Protein 5KD6 (pdb70)

Foldseek 3Di:
DPQLLVVCCVVPPAPDVQLVVCSQLFVQLLLLVCVVQVPDSVLSNVVSVCCSPQPSQQFPGDDDPPDDDLAFAPPFDRRTFWWKKWKDALVTIWIKIKGGRADPCENHLVHNLRLPRVVVSLVVVCVVAPFFACVVVVLVCVLQPDDSVLLVVLPVVDDRNRSHFKIKMWICPDSDTWIKMKGFNLSSLVSVQAASLVSVVVSVCPDPLVVVFPLQVQAVVLVCVLCVVAADPGSDPAPQGFTIWMWIRGDLQFIKIKTKTWHADDDLVVLCCQQCSNVVRDDPQSVVLSVLVNLLVVLHCGTKMWMWIDHGPHNHTHGTKIKDFQAPPQQVSVLVSVLVSCVVVVVNVCSVCSPVSVCSSQVQDDSRPDRGFFGMKIWDQDPPRGIMIMTMTPSSSSGD/DDQLLVVCCVVPPAPDDQLVVCSLQFLQLVLLVCVVQPPDSVLSNVVSVVCSPQPSQQFPGDDDVPDDDLAFALQFDRRGFKWWKWKDDLPGIWIKIKGGRADPQENHLVHNQRLPRVVVSLVVVVVVPVFFACPVVVLVCVLQPDDSVLLVVLPVVDPRNPSHAKIKMWICPPSDTWIKMKGFQLSSLVSVFAASLVSVVVSVCPDPLVVVFPLQVLQVVLVCVLCVVQADPGSDPAPQGFTIWMWIRGDQQFIKIKTKTWAADDDLVVLVCQQCSNVVNDDPQSVVLSVLVVLLVVLANTKMWMWIHHGPHNHTHGTKIKDFQAPPQQVSVLQSVLVSCVVVVSPVCSVCRPVSVCSSQVVDDSRPDRGQFTMKIWDADPPPGIIMMTMGNSSSSRD

InterPro domains:
  IPR012148 Aromatic prenyltransferase DMATS-type, fungi [PIRSF000509] (11-415)
  IPR017795 Aromatic prenyltransferase, NscD-like [PF11991] (26-377)
  IPR017795 Aromatic prenyltransferase, NscD-like [PTHR40627] (5-415)
  IPR017795 Aromatic prenyltransferase, NscD-like [TIGR03429] (13-414)
  IPR017795 Aromatic prenyltransferase, NscD-like [cd13929] (29-414)
  IPR033964 Aromatic prenyltransferase [SFLDS00036] (5-420)

Organism: Aspergillus terreus (NCBI:txid33178)

Sequence (799 aa):
GSRPWQILSQALGFPNYDQELWWQNTAETLNRVLEQCDYSVHLQYKYLAFYHKYILPSLGPFRRPGVEPEYISGLSHGGHPLEISVKIDKSKTICRLGLQAIGPLAGTARDPLNSFGDRELLKNLATLLPHVDLRLFDHFNAQVGLDRAQCAVATTKLIKESHNIVCTSLDLKDGEVIPKVYYFSTIPKGLVTETPLFDLTFAAIEQMEVYHKDAPLRTALSSLKDFLRPRVPTDASITPPLTGLIGVDCIDPMLSRLKVYYLATFRMDLSLIRDYWTLGGLLTDAGTMKGLEMVETLAKTLRLPFGINYAMKPGTAELAPPQIYFPLLGINDGFIADALVEFFQYMGWEDQANRYKDELKAKFPNVDISQTKNVHRWLGVAYSETKGPSMNIYYDVVAGNVGSRPWQILSQALGFPNYDQELWWQNTAETLNRVLEQCDYSVHLQYKYLAFYHKYILPSLGPFRRPGVEPEYISGLSHGGHPLEISVKIDKSKTICRLGLQAIGPLAGTARDPLNSFGDRELLKNLATLLPHVDLRLFDHFNAQVGLDRAQCAVATTKLIKESHNIVCTSLDLKDGEVIPKVYYFSTIPKGLVTETPLFDLTFAAIEQMEVYHKDAPLRTALSSLKDFLRPRVPTDASITPPLTGLIGVDCIDPMLSRLKVYYLATFRMDLSLIRDYWTLGGLLTDAGTMKGLEMVETLAKTLLPFGINYAMKPGTAELAPPQIYFPLLGINDGFIADALVEFFQYMGWEDQANRYKDELKAKFPNVDISQTKNVHRWLGVAYSETKGPSMNIYYDVVAGNV

Radius of gyration: 29.19 Å; Cα contacts (8 Å, |Δi|>4): 1645; chains: 2; bounding box: 70×67×83 Å

B-factor: mean 26.57, std 10.72, range [9.96, 83.24]

Nearest PDB structures (foldseek):
  5kd6-assembly1_B  TM=1.003E+00  e=2.527E-78  Aspergillus terreus
  5kd6-assembly1_A  TM=9.996E-01  e=1.171E-73  Aspergillus terreus
  5kd0-assembly1_B-2  TM=1.001E+00  e=5.105E-73  Aspergillus terreus
  5kd0-assembly1_A-2  TM=1.000E+00  e=1.501E-71  Aspergillus terreus
  5kcy-assembly1_B-2  TM=9.880E-01  e=5.729E-69  Aspergillus terreus

Structure (mmCIF, N/CA/C/O backbone):
data_5KD6
#
_entry.id   5KD6
#
_cell.length_a   96.060
_cell.length_b   134.140
_cell.length_c   68.620
_cell.angle_alpha   90.00
_cell.angle_beta   90.00
_cell.angle_gamma   90.00
#
_symmetry.space_group_name_H-M   'P 21 21 2'
#
loop_
_entity.id
_entity.type
_entity.pdbx_description
1 polymer 'aromatic prenyltransferase'
2 non-polymer 'DIMETHYLALLYL S-THIOLODIPHOSPHATE'
3 non-polymer 'methyl (2S)-4-hydroxy-3-(4-hydroxyphenyl)-2-[(4-hydroxyphenyl)methyl]-5-oxo-2,5-dihydrofuran-2-carboxylate'
4 water water
#
loop_
_atom_site.group_PDB
_atom_site.id
_atom_site.type_symbol
_atom_site.label_atom_id
_atom_site.label_alt_id
_atom_site.label_comp_id
_atom_site.label_asym_id
_atom_site.label_entity_id
_atom_site.label_seq_id
_atom_site.pdbx_PDB_ins_code
_atom_site.Cartn_x
_atom_site.Cartn_y
_atom_site.Cartn_z
_atom_site.occupancy
_atom_site.B_iso_or_equiv
_atom_site.auth_seq_id
_atom_site.auth_comp_id
_atom_site.auth_asym_id
_atom_site.auth_atom_id
_atom_site.pdbx_PDB_model_num
ATOM 1 N N . GLY A 1 4 ? 109.948 -1.680 72.817 1.00 30.00 9 GLY A N 1
ATOM 2 C CA . GLY A 1 4 ? 109.226 -0.635 73.511 1.00 30.00 9 GLY A CA 1
ATOM 3 C C . GLY A 1 4 ? 107.784 -1.013 73.587 1.00 30.00 9 GLY A C 1
ATOM 4 O O . GLY A 1 4 ? 107.317 -1.759 72.765 1.00 30.00 9 GLY A O 1
ATOM 5 N N . SER A 1 5 ? 107.089 -0.520 74.596 1.00 30.00 10 SER A N 1
ATOM 6 C CA . SER A 1 5 ? 105.721 -0.887 74.791 1.00 30.00 10 SER A CA 1
ATOM 7 C C . SER A 1 5 ? 104.802 0.289 74.892 1.00 30.00 10 SER A C 1
ATOM 8 O O . SER A 1 5 ? 103.711 0.116 75.312 1.00 30.00 10 SER A O 1
ATOM 11 N N . ARG A 1 6 ? 105.247 1.456 74.506 1.00 21.43 11 ARG A N 1
ATOM 12 C CA . ARG A 1 6 ? 104.345 2.576 74.394 1.00 21.80 11 ARG A CA 1
ATOM 13 C C . ARG A 1 6 ? 103.522 2.486 73.094 1.00 19.79 11 ARG A C 1
ATOM 14 O O . ARG A 1 6 ? 103.923 1.855 72.174 1.00 18.44 11 ARG A O 1
ATOM 22 N N . PRO A 1 7 ? 102.369 3.121 73.068 1.00 18.56 12 PRO A N 1
ATOM 23 C CA . PRO A 1 7 ? 101.478 2.895 71.914 1.00 17.90 12 PRO A CA 1
ATOM 24 C C . PRO A 1 7 ? 102.110 3.208 70.549 1.00 17.03 12 PRO A C 1
ATOM 25 O O . PRO A 1 7 ? 101.913 2.457 69.573 1.00 14.19 12 PRO A O 1
ATOM 29 N N . TRP A 1 8 ? 102.898 4.256 70.455 1.00 16.24 13 TRP A N 1
ATOM 30 C CA . TRP A 1 8 ? 103.524 4.593 69.162 1.00 16.74 13 TRP A CA 1
ATOM 31 C C . TRP A 1 8 ? 104.460 3.471 68.705 1.00 17.18 13 TRP A C 1
ATOM 32 O O . TRP A 1 8 ? 104.624 3.205 67.486 1.00 13.52 13 TRP A O 1
ATOM 43 N N . GLN A 1 9 ? 105.100 2.796 69.670 1.00 14.97 14 GLN A N 1
ATOM 44 C CA . GLN A 1 9 ? 106.068 1.739 69.370 1.00 16.60 14 GLN A CA 1
ATOM 45 C C . GLN A 1 9 ? 105.350 0.458 69.032 1.00 14.62 14 GLN A C 1
ATOM 46 O O . GLN A 1 9 ? 105.694 -0.256 68.062 1.00 14.09 14 GLN A O 1
ATOM 52 N N . ILE A 1 10 ? 104.348 0.148 69.822 1.00 12.63 15 ILE A N 1
ATOM 53 C CA . ILE A 1 10 ? 103.531 -1.010 69.585 1.00 14.31 15 ILE A CA 1
ATOM 54 C C . ILE A 1 10 ? 102.874 -0.973 68.215 1.00 14.67 15 ILE A C 1
ATOM 55 O O . ILE A 1 10 ? 102.898 -1.992 67.500 1.00 15.53 15 ILE A O 1
ATOM 60 N N . LEU A 1 11 ? 102.346 0.181 67.838 1.00 14.61 16 LEU A N 1
ATOM 61 C CA . LEU A 1 11 ? 101.735 0.302 66.514 1.00 14.95 16 LEU A CA 1
ATOM 62 C C . LEU A 1 11 ? 102.743 0.196 65.345 1.00 15.33 16 LEU A C 1
ATOM 63 O O . LEU A 1 11 ? 102.433 -0.433 64.298 1.00 15.48 16 LEU A O 1
ATOM 68 N N . SER A 1 12 ? 103.930 0.775 65.504 1.00 14.27 17 SER A N 1
ATOM 69 C CA . SER A 1 12 ? 105.045 0.481 64.574 1.00 16.91 17 SER A CA 1
ATOM 70 C C . SER A 1 12 ? 105.308 -1.011 64.398 1.00 16.18 17 SER A C 1
ATOM 71 O O . SER A 1 12 ? 105.442 -1.547 63.282 1.00 14.91 17 SER A O 1
ATOM 74 N N . GLN A 1 13 ? 105.379 -1.712 65.503 1.00 14.92 18 GLN A N 1
ATOM 75 C CA . GLN A 1 13 ? 105.636 -3.144 65.475 1.00 15.70 18 GLN A CA 1
ATOM 76 C C . GLN A 1 13 ? 104.496 -3.959 64.867 1.00 14.52 18 GLN A C 1
ATOM 77 O O . GLN A 1 13 ? 104.769 -4.932 64.100 1.00 14.41 18 GLN A O 1
ATOM 83 N N . ALA A 1 14 ? 103.263 -3.508 65.067 1.00 13.90 19 ALA A N 1
ATOM 84 C CA . ALA A 1 14 ? 102.053 -4.219 64.574 1.00 13.74 19 ALA A CA 1
ATOM 85 C C . ALA A 1 14 ? 101.837 -3.985 63.077 1.00 14.05 19 ALA A C 1
ATOM 86 O O . ALA A 1 14 ? 101.306 -4.840 62.386 1.00 14.07 19 ALA A O 1
ATOM 88 N N . LEU A 1 15 ? 102.095 -2.755 62.682 1.00 12.48 20 LEU A N 1
ATOM 89 C CA . LEU A 1 15 ? 101.600 -2.266 61.388 1.00 13.16 20 LEU A CA 1
ATOM 90 C C . LEU A 1 15 ? 102.715 -2.163 60.347 1.00 14.98 20 LEU A C 1
ATOM 91 O O . LEU A 1 15 ? 102.410 -2.272 59.131 1.00 13.46 20 LEU A O 1
ATOM 96 N N . GLY A 1 16 ? 103.947 -1.836 60.796 1.00 13.40 21 GLY A N 1
ATOM 97 C CA . GLY A 1 16 ? 105.030 -1.535 59.857 1.00 13.11 21 GLY A CA 1
ATOM 98 C C . GLY A 1 16 ? 104.556 -0.357 58.994 1.00 12.66 21 GLY A C 1
ATOM 99 O O . GLY A 1 16 ? 103.800 0.544 59.406 1.00 13.15 21 GLY A O 1
ATOM 100 N N . PHE A 1 17 ? 105.124 -0.299 57.803 1.00 12.51 22 PHE A N 1
ATOM 101 C CA . PHE A 1 17 ? 104.945 0.782 56.908 1.00 12.39 22 PHE A CA 1
ATOM 102 C C . PHE A 1 17 ? 104.852 0.350 55.447 1.00 13.34 22 PHE A C 1
ATOM 103 O O . PHE A 1 17 ? 105.657 -0.457 55.014 1.00 13.56 22 PHE A O 1
ATOM 111 N N . PRO A 1 18 ? 103.999 1.005 54.683 1.00 14.92 23 PRO A N 1
ATOM 112 C CA . PRO A 1 18 ? 103.879 0.644 53.247 1.00 14.95 23 PRO A CA 1
ATOM 113 C C . PRO A 1 18 ? 105.095 1.082 52.429 1.00 15.77 23 PRO A C 1
ATOM 114 O O . PRO A 1 18 ? 105.330 0.533 51.359 1.00 15.99 23 PRO A O 1
ATOM 118 N N . ASN A 1 19 ? 105.797 2.122 52.889 1.00 12.93 24 ASN A N 1
ATOM 119 C CA . ASN A 1 19 ? 106.928 2.694 52.156 1.00 13.05 24 ASN A CA 1
ATOM 120 C C . ASN A 1 19 ? 107.789 3.454 53.114 1.00 14.36 24 ASN A C 1
ATOM 121 O O . ASN A 1 19 ? 107.391 3.726 54.264 1.00 13.82 24 ASN A O 1
ATOM 126 N N . TYR A 1 20 ? 108.941 3.858 52.644 1.00 14.31 25 TYR A N 1
ATOM 127 C CA . TYR A 1 20 ? 109.873 4.486 53.520 1.00 14.46 25 TYR A CA 1
ATOM 128 C C . TYR A 1 20 ? 109.459 5.887 53.975 1.00 14.93 25 TYR A C 1
ATOM 129 O O . TYR A 1 20 ? 109.748 6.259 55.097 1.00 14.80 25 TYR A O 1
ATOM 138 N N . ASP A 1 21 ? 108.787 6.661 53.131 1.00 14.19 26 ASP A N 1
ATOM 139 C CA . ASP A 1 21 ? 108.365 7.974 53.531 1.00 14.29 26 ASP A CA 1
ATOM 140 C C . ASP A 1 21 ? 107.431 7.917 54.731 1.00 13.99 26 ASP A C 1
ATOM 141 O O . ASP A 1 21 ? 107.587 8.727 55.660 1.00 12.58 26 ASP A O 1
ATOM 146 N N . GLN A 1 22 ? 106.482 6.989 54.709 1.00 13.32 27 GLN A N 1
ATOM 147 C CA . GLN A 1 22 ? 105.584 6.833 55.842 1.00 13.26 27 GLN A CA 1
ATOM 148 C C . GLN A 1 22 ? 106.372 6.426 57.101 1.00 13.00 27 GLN A C 1
ATOM 149 O O . GLN A 1 22 ? 106.085 6.914 58.213 1.00 13.49 27 GLN A O 1
ATOM 155 N N . GLU A 1 23 ? 107.333 5.544 56.929 1.00 12.68 28 GLU A N 1
ATOM 156 C CA . GLU A 1 23 ? 108.203 5.161 58.054 1.00 13.80 28 GLU A CA 1
ATOM 157 C C . GLU A 1 23 ? 108.922 6.431 58.642 1.00 14.32 28 GLU A C 1
ATOM 158 O O . GLU A 1 23 ? 108.936 6.644 59.887 1.00 15.41 28 GLU A O 1
ATOM 164 N N . LEU A 1 24 ? 109.534 7.249 57.777 1.00 14.99 29 LEU A N 1
ATOM 165 C CA . LEU A 1 24 ? 110.163 8.472 58.216 1.00 14.37 29 LEU A CA 1
ATOM 166 C C . LEU A 1 24 ? 109.160 9.410 58.912 1.00 14.25 29 LEU A C 1
ATOM 167 O O . LEU A 1 24 ? 109.482 10.025 59.972 1.00 14.33 29 LEU A O 1
ATOM 172 N N . TRP A 1 25 ? 107.994 9.570 58.372 1.00 13.82 30 TRP A N 1
ATOM 173 C CA . TRP A 1 25 ? 106.988 10.426 59.031 1.00 13.56 30 TRP A CA 1
ATOM 174 C C . TRP A 1 25 ? 106.723 9.927 60.428 1.00 14.87 30 TRP A C 1
ATOM 175 O O . TRP A 1 25 ? 106.672 10.762 61.402 1.00 15.97 30 TRP A O 1
ATOM 186 N N . TRP A 1 26 ? 106.513 8.619 60.548 1.00 14.04 31 TRP A N 1
ATOM 187 C CA . TRP A 1 26 ? 106.242 8.038 61.885 1.00 14.12 31 TRP A CA 1
ATOM 188 C C . TRP A 1 26 ? 107.417 8.262 62.815 1.00 14.65 31 TRP A C 1
ATOM 189 O O . TRP A 1 26 ? 107.249 8.652 63.963 1.00 13.44 31 TRP A O 1
ATOM 200 N N . GLN A 1 27 ? 108.613 8.052 62.297 1.00 15.62 32 GLN A N 1
ATOM 201 C CA . GLN A 1 27 ? 109.866 8.236 63.104 1.00 17.02 32 GLN A CA 1
ATOM 202 C C . GLN A 1 27 ? 110.152 9.661 63.555 1.00 17.88 32 GLN A C 1
ATOM 203 O O . GLN A 1 27 ? 110.897 9.845 64.522 1.00 18.26 32 GLN A O 1
ATOM 209 N N . ASN A 1 28 ? 109.593 10.684 62.889 1.00 15.94 33 ASN A N 1
ATOM 210 C CA . ASN A 1 28 ? 109.788 12.072 63.245 1.00 17.92 33 ASN A CA 1
ATOM 211 C C . ASN A 1 28 ? 108.535 12.726 63.846 1.00 16.93 33 ASN A C 1
ATOM 212 O O . ASN A 1 28 ? 108.525 13.932 64.027 1.00 17.35 33 ASN A O 1
ATOM 217 N N . THR A 1 29 ? 107.427 11.972 64.036 1.00 14.55 34 THR A N 1
ATOM 218 C CA . THR A 1 29 ? 106.178 12.598 64.562 1.00 14.27 34 THR A CA 1
ATOM 219 C C . THR A 1 29 ? 105.423 11.804 65.620 1.00 14.78 34 THR A C 1
ATOM 220 O O . THR A 1 29 ? 104.713 12.432 66.438 1.00 14.60 34 THR A O 1
ATOM 224 N N . ALA A 1 30 ? 105.515 10.479 65.567 1.00 13.05 35 ALA A N 1
ATOM 225 C CA . ALA A 1 30 ? 104.581 9.613 66.336 1.00 14.67 35 ALA A CA 1
ATOM 226 C C . ALA A 1 30 ? 104.904 9.587 67.817 1.00 14.70 35 ALA A C 1
ATOM 227 O O . ALA A 1 30 ? 103.993 9.656 68.644 1.00 15.35 35 ALA A O 1
ATOM 229 N N . GLU A 1 31 ? 106.182 9.596 68.147 1.00 15.25 36 GLU A N 1
ATOM 230 C CA . GLU A 1 31 ? 106.585 9.692 69.548 1.00 17.46 36 GLU A CA 1
ATOM 231 C C . GLU A 1 31 ? 106.020 10.993 70.174 1.00 17.60 36 GLU A C 1
ATOM 232 O O . GLU A 1 31 ? 105.419 10.983 71.252 1.00 18.37 36 GLU A O 1
ATOM 238 N N . THR A 1 32 ? 106.298 12.136 69.534 1.00 16.46 37 THR A N 1
ATOM 239 C CA . THR A 1 32 ? 105.734 13.453 70.002 1.00 16.75 37 THR A CA 1
ATOM 240 C C . THR A 1 32 ? 104.224 13.403 70.106 1.00 17.27 37 THR A C 1
ATOM 241 O O . THR A 1 32 ? 103.680 13.818 71.084 1.00 15.29 37 THR A O 1
ATOM 245 N N . LEU A 1 33 ? 103.520 12.898 69.079 1.00 13.51 38 LEU A N 1
ATOM 246 C CA . LEU A 1 33 ? 102.105 12.830 69.193 1.00 14.12 38 LEU A CA 1
ATOM 247 C C . LEU A 1 33 ? 101.682 11.951 70.412 1.00 13.99 38 LEU A C 1
ATOM 248 O O . LEU A 1 33 ? 100.731 12.343 71.109 1.00 14.03 38 LEU A O 1
ATOM 253 N N . ASN A 1 34 ? 102.368 10.815 70.620 1.00 13.70 39 ASN A N 1
ATOM 254 C CA . ASN A 1 34 ? 101.958 9.941 71.747 1.00 14.66 39 ASN A CA 1
ATOM 255 C C . ASN A 1 34 ? 102.171 10.762 73.096 1.00 14.70 39 ASN A C 1
ATOM 256 O O . ASN A 1 34 ? 101.313 10.750 73.999 1.00 16.33 39 ASN A O 1
ATOM 261 N N . ARG A 1 35 ? 103.267 11.474 73.147 1.00 16.29 40 ARG A N 1
ATOM 262 C CA . ARG A 1 35 ? 103.592 12.306 74.336 1.00 18.38 40 ARG A CA 1
ATOM 263 C C . ARG A 1 35 ? 102.546 13.408 74.613 1.00 19.08 40 ARG A C 1
ATOM 264 O O . ARG A 1 35 ? 102.051 13.582 75.750 1.00 19.47 40 ARG A O 1
ATOM 272 N N . VAL A 1 36 ? 102.146 14.113 73.567 1.00 18.22 41 VAL A N 1
ATOM 273 C CA . VAL A 1 36 ? 101.120 15.103 73.692 1.00 18.41 41 VAL A CA 1
ATOM 274 C C . VAL A 1 36 ? 99.816 14.446 74.187 1.00 18.55 41 VAL A C 1
ATOM 275 O O . VAL A 1 36 ? 99.120 15.007 75.088 1.00 19.15 41 VAL A O 1
ATOM 279 N N . LEU A 1 37 ? 99.437 13.316 73.591 1.00 17.67 42 LEU A N 1
ATOM 280 C CA . LEU A 1 37 ? 98.252 12.667 74.031 1.00 17.54 42 LEU A CA 1
ATOM 281 C C . LEU A 1 37 ? 98.279 12.272 75.514 1.00 20.29 42 LEU A C 1
ATOM 282 O O . LEU A 1 37 ? 97.299 12.462 76.215 1.00 19.55 42 LEU A O 1
ATOM 287 N N . GLU A 1 38 ? 99.386 11.714 75.939 1.00 19.70 43 GLU A N 1
ATOM 288 C CA . GLU A 1 38 ? 99.598 11.332 77.336 1.00 21.89 43 GLU A CA 1
ATOM 289 C C . GLU A 1 38 ? 99.486 12.585 78.220 1.00 22.31 43 GLU A C 1
ATOM 290 O O . GLU A 1 38 ? 98.811 12.574 79.273 1.00 20.47 43 GLU A O 1
ATOM 296 N N . GLN A 1 39 ? 100.142 13.650 77.803 1.00 22.54 44 GLN A N 1
ATOM 297 C CA . GLN A 1 39 ? 100.173 14.893 78.587 1.00 24.06 44 GLN A CA 1
ATOM 298 C C . GLN A 1 39 ? 98.828 15.567 78.766 1.00 24.87 44 GLN A C 1
ATOM 299 O O . GLN A 1 39 ? 98.576 16.248 79.759 1.00 28.56 44 GLN A O 1
ATOM 305 N N . CYS A 1 40 ? 97.955 15.379 77.804 1.00 23.81 45 CYS A N 1
ATOM 306 C CA . CYS A 1 40 ? 96.629 15.854 77.878 1.00 23.87 45 CYS A CA 1
ATOM 307 C C . CYS A 1 40 ? 95.627 14.892 78.574 1.00 21.00 45 CYS A C 1
ATOM 308 O O . CYS A 1 40 ? 94.455 15.082 78.428 1.00 23.03 45 CYS A O 1
ATOM 311 N N . ASP A 1 41 ? 96.134 13.873 79.245 1.00 21.46 46 ASP A N 1
ATOM 312 C CA . ASP A 1 41 ? 95.368 12.912 80.028 1.00 21.59 46 ASP A CA 1
ATOM 313 C C . ASP A 1 41 ? 94.352 12.164 79.129 1.00 20.98 46 ASP A C 1
ATOM 314 O O . ASP A 1 41 ? 93.311 11.763 79.591 1.00 23.47 46 ASP A O 1
ATOM 319 N N . TYR A 1 42 ? 94.740 11.866 77.903 1.00 20.47 47 TYR A N 1
ATOM 320 C CA . TYR A 1 42 ? 93.944 10.835 77.122 1.00 18.23 47 TYR A CA 1
ATOM 321 C C . TYR A 1 42 ? 94.203 9.443 77.680 1.00 19.20 47 TYR A C 1
ATOM 322 O O . TYR A 1 42 ? 95.336 9.099 77.933 1.00 16.14 47 TYR A O 1
ATOM 331 N N . SER A 1 43 ? 93.157 8.618 77.855 1.00 19.43 48 SER A N 1
ATOM 332 C CA . SER A 1 43 ? 93.385 7.276 78.220 1.00 20.78 48 SER A CA 1
ATOM 333 C C . SER A 1 43 ? 94.261 6.526 77.191 1.00 18.98 48 SER A C 1
ATOM 334 O O . SER A 1 43 ? 94.430 6.957 76.049 1.00 16.02 48 SER A O 1
ATOM 337 N N . VAL A 1 44 ? 94.811 5.424 77.643 1.00 17.25 49 VAL A N 1
ATOM 338 C CA . VAL A 1 44 ? 95.614 4.570 76.804 1.00 18.76 49 VAL A CA 1
ATOM 339 C C . VAL A 1 44 ? 94.765 4.123 75.579 1.00 19.14 49 VAL A C 1
ATOM 340 O O . VAL A 1 44 ? 95.292 4.110 74.443 1.00 18.15 49 VAL A O 1
ATOM 344 N N . HIS A 1 45 ? 93.511 3.740 75.815 1.00 17.98 50 HIS A N 1
ATOM 345 C CA . HIS A 1 45 ? 92.574 3.342 74.726 1.00 17.08 50 HIS A CA 1
ATOM 346 C C . HIS A 1 45 ? 92.405 4.463 73.685 1.00 17.24 50 HIS A C 1
ATOM 347 O O . HIS A 1 45 ? 92.471 4.197 72.474 1.00 16.16 50 HIS A O 1
ATOM 354 N N . LEU A 1 46 ? 92.288 5.695 74.131 1.00 14.94 51 LEU A N 1
ATOM 355 C CA . LEU A 1 46 ? 92.278 6.853 73.172 1.00 16.69 51 LEU A CA 1
ATOM 356 C C . LEU A 1 46 ? 93.614 7.083 72.548 1.00 16.01 51 LEU A C 1
ATOM 357 O O . LEU A 1 46 ? 93.661 7.558 71.386 1.00 14.22 51 LEU A O 1
ATOM 362 N N . GLN A 1 47 ? 94.720 6.849 73.263 1.00 14.96 52 GLN A N 1
ATOM 363 C CA . GLN A 1 47 ? 96.021 7.009 72.650 1.00 14.93 52 GLN A CA 1
ATOM 364 C C . GLN A 1 47 ? 96.114 6.021 71.439 1.00 16.75 52 GLN A C 1
ATOM 365 O O . GLN A 1 47 ? 96.604 6.422 70.397 1.00 15.04 52 GLN A O 1
ATOM 371 N N . TYR A 1 48 ? 95.747 4.763 71.660 1.00 15.59 53 TYR A N 1
ATOM 372 C CA . TYR A 1 48 ? 95.733 3.758 70.552 1.00 14.79 53 TYR A CA 1
ATOM 373 C C . TYR A 1 48 ? 94.749 4.194 69.491 1.00 13.85 53 TYR A C 1
ATOM 374 O O . TYR A 1 48 ? 95.090 4.113 68.280 1.00 13.61 53 TYR A O 1
ATOM 383 N N . LYS A 1 49 ? 93.582 4.716 69.871 1.00 13.24 54 LYS A N 1
ATOM 384 C CA . LYS A 1 49 ? 92.632 5.099 68.864 1.00 14.44 54 LYS A CA 1
ATOM 385 C C . LYS A 1 49 ? 93.203 6.175 67.921 1.00 15.36 54 LYS A C 1
ATOM 386 O O . LYS A 1 49 ? 93.164 6.009 66.685 1.00 15.50 54 LYS A O 1
ATOM 392 N N . TYR A 1 50 ? 93.842 7.194 68.489 1.00 13.65 55 TYR A N 1
ATOM 393 C CA . TYR A 1 50 ? 94.333 8.273 67.668 1.00 14.68 55 TYR A CA 1
ATOM 394 C C . TYR A 1 50 ? 95.591 7.957 66.908 1.00 14.85 55 TYR A C 1
ATOM 395 O O . TYR A 1 50 ? 95.765 8.426 65.756 1.00 13.23 55 TYR A O 1
ATOM 404 N N . LEU A 1 51 ? 96.519 7.228 67.526 1.00 13.28 56 LEU A N 1
ATOM 405 C CA . LEU A 1 51 ? 97.752 6.801 66.848 1.00 13.13 56 LEU A CA 1
ATOM 406 C C . LEU A 1 51 ? 97.464 5.825 65.741 1.00 12.58 56 LEU A C 1
ATOM 407 O O . LEU A 1 51 ? 98.129 5.853 64.685 1.00 11.86 56 LEU A O 1
ATOM 412 N N . ALA A 1 52 ? 96.479 4.957 65.935 1.00 11.11 57 ALA A N 1
ATOM 413 C CA . ALA A 1 52 ? 96.120 3.989 64.880 1.00 11.18 57 ALA A CA 1
ATOM 414 C C . ALA A 1 52 ? 95.474 4.731 63.682 1.00 11.70 57 ALA A C 1
ATOM 415 O O . ALA A 1 52 ? 95.803 4.522 62.487 1.00 12.45 57 ALA A O 1
ATOM 417 N N . PHE A 1 53 ? 94.587 5.630 64.008 1.00 10.51 58 PHE A N 1
ATOM 418 C CA . PHE A 1 53 ? 93.983 6.517 63.046 1.00 11.65 58 PHE A CA 1
ATOM 419 C C . PHE A 1 53 ? 95.059 7.316 62.263 1.00 11.61 58 PHE A C 1
ATOM 420 O O . PHE A 1 53 ? 94.990 7.444 61.046 1.00 14.08 58 PHE A O 1
ATOM 428 N N . TYR A 1 54 ? 96.041 7.865 62.991 1.00 11.50 59 TYR A N 1
ATOM 429 C CA . TYR A 1 54 ? 97.123 8.617 62.379 1.00 11.42 59 TYR A CA 1
ATOM 430 C C . TYR A 1 54 ? 97.892 7.724 61.376 1.00 11.51 59 TYR A C 1
ATOM 431 O O . TYR A 1 54 ? 98.220 8.183 60.234 1.00 11.06 59 TYR A O 1
ATOM 440 N N . HIS A 1 55 ? 98.215 6.501 61.814 1.00 10.72 60 HIS A N 1
ATOM 441 C CA . HIS A 1 55 ? 98.972 5.562 60.972 1.00 11.18 60 HIS A CA 1
ATOM 442 C C . HIS A 1 55 ? 98.219 5.218 59.655 1.00 10.93 60 HIS A C 1
ATOM 443 O O . HIS A 1 55 ? 98.777 5.273 58.557 1.00 10.63 60 HIS A O 1
ATOM 450 N N . LYS A 1 56 ? 96.931 4.968 59.782 1.00 11.35 61 LYS A N 1
ATOM 451 C CA . LYS A 1 56 ? 96.151 4.485 58.667 1.00 12.22 61 LYS A CA 1
ATOM 452 C C . LYS A 1 56 ? 95.737 5.611 57.745 1.00 12.60 61 LYS A C 1
ATOM 453 O O . LYS A 1 56 ? 95.802 5.419 56.545 1.00 14.79 61 LYS A O 1
ATOM 459 N N . TYR A 1 57 ? 95.274 6.728 58.286 1.00 11.92 62 TYR A N 1
ATOM 460 C CA . TYR A 1 57 ? 94.680 7.788 57.508 1.00 11.83 62 TYR A CA 1
ATOM 461 C C . TYR A 1 57 ? 95.633 8.905 57.192 1.00 12.74 62 TYR A C 1
ATOM 462 O O . TYR A 1 57 ? 95.552 9.501 56.121 1.00 14.20 62 TYR A O 1
ATOM 471 N N . ILE A 1 58 ? 96.469 9.289 58.172 1.00 12.44 63 ILE A N 1
ATOM 472 C CA . ILE A 1 58 ? 97.274 10.495 58.030 1.00 12.24 63 ILE A CA 1
ATOM 473 C C . ILE A 1 58 ? 98.612 10.203 57.376 1.00 13.01 63 ILE A C 1
ATOM 474 O O . ILE A 1 58 ? 98.953 10.933 56.412 1.00 13.04 63 ILE A O 1
ATOM 479 N N . LEU A 1 59 ? 99.347 9.194 57.796 1.00 13.12 64 LEU A N 1
ATOM 480 C CA . LEU A 1 59 ? 100.622 8.912 57.162 1.00 15.42 64 LEU A CA 1
ATOM 481 C C . LEU A 1 59 ? 100.566 8.926 55.602 1.00 14.25 64 LEU A C 1
ATOM 482 O O . LEU A 1 59 ? 101.418 9.587 54.955 1.00 15.68 64 LEU A O 1
ATOM 487 N N . PRO A 1 60 ? 99.610 8.194 55.004 1.00 14.53 65 PRO A N 1
ATOM 488 C CA . PRO A 1 60 ? 99.622 8.213 53.488 1.00 14.89 65 PRO A CA 1
ATOM 489 C C . PRO A 1 60 ? 99.244 9.565 52.904 1.00 16.63 65 PRO A C 1
ATOM 490 O O . PRO A 1 60 ? 99.615 9.863 51.761 1.00 19.04 65 PRO A O 1
ATOM 494 N N . SER A 1 61 ? 98.497 10.372 53.632 1.00 13.78 66 SER A N 1
ATOM 495 C CA . SER A 1 61 ? 98.131 11.698 53.204 1.00 15.13 66 SER A CA 1
ATOM 496 C C . SER A 1 61 ? 99.283 12.707 53.278 1.00 14.07 66 SER A C 1
ATOM 497 O O . SER A 1 61 ? 99.163 13.772 52.779 1.00 16.28 66 SER A O 1
ATOM 500 N N . LEU A 1 62 ? 100.327 12.415 54.031 1.00 14.54 67 LEU A N 1
ATOM 501 C CA . LEU A 1 62 ? 101.442 13.404 54.208 1.00 16.16 67 LEU A CA 1
ATOM 502 C C . LEU A 1 62 ? 102.449 13.420 53.081 1.00 16.35 67 LEU A C 1
ATOM 503 O O . LEU A 1 62 ? 103.286 14.301 53.023 1.00 16.41 67 LEU A O 1
ATOM 508 N N . GLY A 1 63 ? 102.386 12.462 52.174 1.00 19.24 68 GLY A N 1
ATOM 509 C CA . GLY A 1 63 ? 103.289 12.534 51.006 1.00 19.05 68 GLY A CA 1
ATOM 510 C C . GLY A 1 63 ? 104.738 12.166 51.383 1.00 18.15 68 GLY A C 1
ATOM 511 O O . GLY A 1 63 ? 104.994 11.542 52.422 1.00 14.85 68 GLY A O 1
ATOM 512 N N . PRO A 1 64 ? 105.684 12.552 50.539 1.00 17.56 69 PRO A N 1
ATOM 513 C CA . PRO A 1 64 ? 107.082 12.270 50.727 1.00 16.72 69 PRO A CA 1
ATOM 514 C C . PRO A 1 64 ? 107.591 13.060 51.918 1.00 15.12 69 PRO A C 1
ATOM 515 O O . PRO A 1 64 ? 107.020 14.095 52.244 1.00 17.57 69 PRO A O 1
ATOM 519 N N . PHE A 1 65 ? 108.556 12.512 52.606 1.00 16.56 70 PHE A N 1
ATOM 520 C CA . PHE A 1 65 ? 109.167 13.219 53.728 1.00 14.52 70 PHE A CA 1
ATOM 521 C C . PHE A 1 65 ? 110.388 13.978 53.212 1.00 15.60 70 PHE A C 1
ATOM 522 O O . PHE A 1 65 ? 111.441 13.395 52.976 1.00 17.03 70 PHE A O 1
ATOM 530 N N . ARG A 1 66 ? 110.219 15.269 53.071 1.00 15.39 71 ARG A N 1
ATOM 531 C CA . ARG A 1 66 ? 111.282 16.161 52.630 1.00 17.10 71 ARG A CA 1
ATOM 532 C C . ARG A 1 66 ? 112.470 16.058 53.564 1.00 18.52 71 ARG A C 1
ATOM 533 O O . ARG A 1 66 ? 112.342 16.096 54.813 1.00 17.75 71 ARG A O 1
ATOM 541 N N . ARG A 1 67 ? 113.616 15.793 52.944 1.00 19.95 72 ARG A N 1
ATOM 542 C CA . ARG A 1 67 ? 114.841 15.556 53.654 1.00 20.60 72 ARG A CA 1
ATOM 543 C C . ARG A 1 67 ? 116.023 15.800 52.720 1.00 21.53 72 ARG A C 1
ATOM 544 O O . ARG A 1 67 ? 115.822 15.902 51.497 1.00 19.66 72 ARG A O 1
ATOM 552 N N . PRO A 1 68 ? 117.241 15.904 53.289 1.00 23.13 73 PRO A N 1
ATOM 553 C CA . PRO A 1 68 ? 118.413 16.191 52.410 1.00 22.06 73 PRO A CA 1
ATOM 554 C C . PRO A 1 68 ? 118.565 15.065 51.344 1.00 22.37 73 PRO A C 1
ATOM 555 O O . PRO A 1 68 ? 118.404 13.890 51.655 1.00 22.19 73 PRO A O 1
ATOM 559 N N . GLY A 1 69 ? 118.671 15.501 50.101 1.00 20.92 74 GLY A N 1
ATOM 560 C CA . GLY A 1 69 ? 118.851 14.583 48.938 1.00 22.23 74 GLY A CA 1
ATOM 561 C C . GLY A 1 69 ? 117.525 14.262 48.313 1.00 19.56 74 GLY A C 1
ATOM 562 O O . GLY A 1 69 ? 117.508 13.752 47.196 1.00 21.42 74 GLY A O 1
ATOM 563 N N . VAL A 1 70 ? 116.403 14.535 48.993 1.00 17.70 75 VAL A N 1
ATOM 564 C CA . VAL A 1 70 ? 115.049 14.209 48.445 1.00 23.09 75 VAL A CA 1
ATOM 565 C C . VAL A 1 70 ? 114.105 15.398 48.538 1.00 23.79 75 VAL A C 1
ATOM 566 O O . VAL A 1 70 ? 113.578 15.740 49.599 1.00 22.37 75 VAL A O 1
ATOM 570 N N . GLU A 1 71 ? 113.925 16.055 47.410 1.00 22.47 76 GLU A N 1
ATOM 571 C CA . GLU A 1 71 ? 113.095 17.233 47.311 1.00 21.64 76 GLU A CA 1
ATOM 572 C C . GLU A 1 71 ? 111.786 16.922 46.641 1.00 22.76 76 GLU A C 1
ATOM 573 O O . GLU A 1 71 ? 111.767 16.694 45.411 1.00 23.94 76 GLU A O 1
ATOM 579 N N . PRO A 1 72 ? 110.687 16.963 47.400 1.00 20.05 77 PRO A N 1
ATOM 580 C CA . PRO A 1 72 ? 109.383 16.687 46.829 1.00 19.82 77 PRO A CA 1
ATOM 581 C C . PRO A 1 72 ? 108.971 17.743 45.777 1.00 17.71 77 PRO A C 1
ATOM 582 O O . PRO A 1 72 ? 109.437 18.881 45.847 1.00 18.38 77 PRO A O 1
ATOM 586 N N . GLU A 1 73 ? 108.045 17.378 44.898 1.00 15.57 78 GLU A N 1
ATOM 587 C CA . GLU A 1 73 ? 107.434 18.330 43.972 1.00 17.17 78 GLU A CA 1
ATOM 588 C C . GLU A 1 73 ? 106.608 19.351 44.682 1.00 17.17 78 GLU A C 1
ATOM 589 O O . GLU A 1 73 ? 106.483 20.484 44.235 1.00 19.60 78 GLU A O 1
ATOM 595 N N . TYR A 1 74 ? 106.028 18.969 45.805 1.00 17.00 79 TYR A N 1
ATOM 596 C CA . TYR A 1 74 ? 105.117 19.854 46.519 1.00 15.47 79 TYR A CA 1
ATOM 597 C C . TYR A 1 74 ? 105.737 20.219 47.868 1.00 16.05 79 TYR A C 1
ATOM 598 O O . TYR A 1 74 ? 106.053 19.339 48.705 1.00 15.54 79 TYR A O 1
ATOM 607 N N . ILE A 1 75 ? 105.868 21.528 48.081 1.00 17.35 80 ILE A N 1
ATOM 608 C CA . ILE A 1 75 ? 106.380 22.104 49.334 1.00 17.74 80 ILE A CA 1
ATOM 609 C C . ILE A 1 75 ? 105.263 22.837 50.063 1.00 17.71 80 ILE A C 1
ATOM 610 O O . ILE A 1 75 ? 104.622 23.725 49.504 1.00 20.29 80 ILE A O 1
ATOM 615 N N . SER A 1 76 ? 105.027 22.452 51.320 1.00 18.36 81 SER A N 1
ATOM 616 C CA . SER A 1 76 ? 103.984 23.054 52.139 1.00 17.53 81 SER A CA 1
ATOM 617 C C . SER A 1 76 ? 104.453 24.262 52.919 1.00 20.17 81 SER A C 1
ATOM 618 O O . SER A 1 76 ? 105.575 24.275 53.453 1.00 21.06 81 SER A O 1
ATOM 621 N N . GLY A 1 77 ? 103.548 25.236 53.039 1.00 19.05 82 GLY A N 1
ATOM 622 C CA . GLY A 1 77 ? 103.778 26.378 53.906 1.00 20.18 82 GLY A CA 1
ATOM 623 C C . GLY A 1 77 ? 103.422 26.150 55.331 1.00 20.92 82 GLY A C 1
ATOM 624 O O . GLY A 1 77 ? 103.535 27.123 56.134 1.00 20.94 82 GLY A O 1
ATOM 625 N N . LEU A 1 78 ? 102.932 24.945 55.685 1.00 19.68 83 LEU A N 1
ATOM 626 C CA . LEU A 1 78 ? 102.522 24.689 57.068 1.00 20.78 83 LEU A CA 1
ATOM 627 C C . LEU A 1 78 ? 103.637 24.634 58.087 1.00 18.76 83 LEU A C 1
ATOM 628 O O . LEU A 1 78 ? 103.362 24.716 59.290 1.00 19.58 83 LEU A O 1
ATOM 633 N N . SER A 1 79 ? 104.850 24.373 57.642 1.00 19.86 84 SER A N 1
ATOM 634 C CA . SER A 1 79 ? 105.993 24.246 58.514 1.00 19.66 84 SER A CA 1
ATOM 635 C C . SER A 1 79 ? 107.215 24.932 57.922 1.00 22.05 84 SER A C 1
ATOM 636 O O . SER A 1 79 ? 107.244 25.314 56.739 1.00 20.46 84 SER A O 1
ATOM 639 N N . HIS A 1 80 ? 108.276 24.987 58.734 1.00 22.55 85 HIS A N 1
ATOM 640 C CA . HIS A 1 80 ? 109.510 25.671 58.253 1.00 25.77 85 HIS A CA 1
ATOM 641 C C . HIS A 1 80 ? 110.257 24.806 57.241 1.00 22.91 85 HIS A C 1
ATOM 642 O O . HIS A 1 80 ? 110.874 25.309 56.308 1.00 21.33 85 HIS A O 1
ATOM 649 N N . GLY A 1 81 ? 110.175 23.485 57.387 1.00 21.89 86 GLY A N 1
ATOM 650 C CA . GLY A 1 81 ? 111.019 22.563 56.555 1.00 22.28 86 GLY A CA 1
ATOM 651 C C . GLY A 1 81 ? 110.268 22.123 55.296 1.00 20.33 86 GLY A C 1
ATOM 652 O O . GLY A 1 81 ? 110.770 21.264 54.551 1.00 20.97 86 GLY A O 1
ATOM 653 N N . GLY A 1 82 ? 109.058 22.633 55.102 1.00 18.46 87 GLY A N 1
ATOM 654 C CA . GLY A 1 82 ? 108.225 22.277 53.932 1.00 20.08 87 GLY A CA 1
ATOM 655 C C . GLY A 1 82 ? 107.277 21.096 54.132 1.00 18.90 87 GLY A C 1
ATOM 656 O O . GLY A 1 82 ? 106.575 20.696 53.181 1.00 18.78 87 GLY A O 1
ATOM 657 N N . HIS A 1 83 ? 107.247 20.566 55.362 1.00 16.76 88 HIS A N 1
ATOM 658 C CA . HIS A 1 83 ? 106.410 19.419 55.780 1.00 16.28 88 HIS A CA 1
ATOM 659 C C . HIS A 1 83 ? 104.957 19.836 55.958 1.00 17.60 88 HIS A C 1
ATOM 660 O O . HIS A 1 83 ? 104.682 20.839 56.590 1.00 17.36 88 HIS A O 1
ATOM 667 N N . PRO A 1 84 ? 103.984 19.079 55.360 1.00 14.79 89 PRO A N 1
ATOM 668 C CA . PRO A 1 84 ? 102.575 19.462 55.449 1.00 15.08 89 PRO A CA 1
ATOM 669 C C . PRO A 1 84 ? 101.946 19.007 56.738 1.00 14.34 89 PRO A C 1
ATOM 670 O O . PRO A 1 84 ? 100.911 18.364 56.710 1.00 13.78 89 PRO A O 1
ATOM 674 N N . LEU A 1 85 ? 102.549 19.349 57.880 1.00 15.92 90 LEU A N 1
ATOM 675 C CA . LEU A 1 85 ? 102.059 18.856 59.189 1.00 16.60 90 LEU A CA 1
ATOM 676 C C . LEU A 1 85 ? 102.318 19.868 60.293 1.00 17.91 90 LEU A C 1
ATOM 677 O O . LEU A 1 85 ? 103.394 20.504 60.313 1.00 17.31 90 LEU A O 1
ATOM 682 N N . GLU A 1 86 ? 101.326 20.002 61.171 1.00 17.19 91 GLU A N 1
ATOM 683 C CA . GLU A 1 86 ? 101.470 20.679 62.493 1.00 18.80 91 GLU A CA 1
ATOM 684 C C . GLU A 1 86 ? 100.721 19.924 63.560 1.00 18.55 91 GLU A C 1
ATOM 685 O O . GLU A 1 86 ? 99.772 19.164 63.273 1.00 19.13 91 GLU A O 1
ATOM 691 N N . ILE A 1 87 ? 101.172 20.019 64.811 1.00 17.21 92 ILE A N 1
ATOM 692 C CA . ILE A 1 87 ? 100.424 19.483 65.944 1.00 17.90 92 ILE A CA 1
ATOM 693 C C . ILE A 1 87 ? 100.148 20.677 66.860 1.00 17.78 92 ILE A C 1
ATOM 694 O O . ILE A 1 87 ? 101.067 21.447 67.100 1.00 18.09 92 ILE A O 1
ATOM 699 N N . SER A 1 88 ? 98.908 20.832 67.297 1.00 17.04 93 SER A N 1
ATOM 700 C CA . SER A 1 88 ? 98.561 21.851 68.218 1.00 17.95 93 SER A CA 1
ATOM 701 C C . SER A 1 88 ? 97.858 21.348 69.457 1.00 18.18 93 SER A C 1
ATOM 702 O O . SER A 1 88 ? 97.259 20.256 69.452 1.00 16.58 93 SER A O 1
ATOM 705 N N . VAL A 1 89 ? 97.931 22.160 70.538 1.00 18.04 94 VAL A N 1
ATOM 706 C CA . VAL A 1 89 ? 97.130 21.922 71.739 1.00 17.88 94 VAL A CA 1
ATOM 707 C C . VAL A 1 89 ? 96.248 23.103 72.035 1.00 19.84 94 VAL A C 1
ATOM 708 O O . VAL A 1 89 ? 96.623 24.268 71.755 1.00 22.22 94 VAL A O 1
ATOM 712 N N . LYS A 1 90 ? 95.027 22.859 72.488 1.00 18.79 95 LYS A N 1
ATOM 713 C CA . LYS A 1 90 ? 94.140 23.938 72.943 1.00 20.49 95 LYS A CA 1
ATOM 714 C C . LYS A 1 90 ? 93.953 23.719 74.421 1.00 21.51 95 LYS A C 1
ATOM 715 O O . LYS A 1 90 ? 93.420 22.687 74.840 1.00 20.92 95 LYS A O 1
ATOM 721 N N . ILE A 1 91 ? 94.350 24.721 75.201 1.00 22.64 96 ILE A N 1
ATOM 722 C CA . ILE A 1 91 ? 94.443 24.590 76.651 1.00 23.50 96 ILE A CA 1
ATOM 723 C C . ILE A 1 91 ? 93.342 25.506 77.187 1.00 27.03 96 ILE A C 1
ATOM 724 O O . ILE A 1 91 ? 93.270 26.660 76.774 1.00 23.64 96 ILE A O 1
ATOM 729 N N . ASP A 1 92 ? 92.481 24.945 78.052 1.00 29.73 97 ASP A N 1
ATOM 730 C CA . ASP A 1 92 ? 91.474 25.632 78.924 1.00 38.97 97 ASP A CA 1
ATOM 731 C C . ASP A 1 92 ? 91.948 25.540 80.362 1.00 37.89 97 ASP A C 1
ATOM 732 O O . ASP A 1 92 ? 92.947 24.876 80.686 1.00 34.64 97 ASP A O 1
ATOM 737 N N . LYS A 1 93 ? 91.151 26.186 81.211 1.00 40.76 98 LYS A N 1
ATOM 738 C CA . LYS A 1 93 ? 91.079 25.911 82.652 1.00 44.69 98 LYS A CA 1
ATOM 739 C C . LYS A 1 93 ? 90.996 24.395 82.940 1.00 45.98 98 LYS A C 1
ATOM 740 O O . LYS A 1 93 ? 91.899 23.821 83.553 1.00 46.68 98 LYS A O 1
ATOM 746 N N . SER A 1 94 ? 89.930 23.758 82.435 1.00 45.37 99 SER A N 1
ATOM 747 C CA . SER A 1 94 ? 89.609 22.356 82.769 1.00 44.62 99 SER A CA 1
ATOM 748 C C . SER A 1 94 ? 90.435 21.268 82.023 1.00 40.87 99 SER A C 1
ATOM 749 O O . SER A 1 94 ? 90.745 20.234 82.621 1.00 35.44 99 SER A O 1
ATOM 752 N N . LYS A 1 95 ? 90.858 21.523 80.776 1.00 34.09 100 LYS A N 1
ATOM 753 C CA . LYS A 1 95 ? 91.438 20.443 79.959 1.00 31.24 100 LYS A CA 1
ATOM 754 C C . LYS A 1 95 ? 92.318 20.926 78.798 1.00 27.26 100 LYS A C 1
ATOM 755 O O . LYS A 1 95 ? 92.251 22.084 78.413 1.00 26.72 100 LYS A O 1
ATOM 761 N N . THR A 1 96 ? 93.061 19.984 78.203 1.00 24.18 101 THR A N 1
ATOM 762 C CA . THR A 1 96 ? 93.871 20.263 77.005 1.00 22.29 101 THR A CA 1
ATOM 763 C C . THR A 1 96 ? 93.488 19.209 75.923 1.00 20.89 101 THR A C 1
ATOM 764 O O . THR A 1 96 ? 93.409 18.050 76.274 1.00 21.23 101 THR A O 1
ATOM 768 N N . ILE A 1 97 ? 93.148 19.712 74.731 1.00 20.11 102 ILE A N 1
ATOM 769 C CA . ILE A 1 97 ? 92.751 18.949 73.494 1.00 22.20 102 ILE A CA 1
ATOM 770 C C . ILE A 1 97 ? 93.947 19.000 72.570 1.00 21.69 102 ILE A C 1
ATOM 771 O O . ILE A 1 97 ? 94.634 20.041 72.485 1.00 24.12 102 ILE A O 1
ATOM 776 N N . CYS A 1 98 ? 94.154 17.929 71.799 1.00 18.76 103 CYS A N 1
ATOM 777 C CA . CYS A 1 98 ? 95.256 17.844 70.817 1.00 19.32 103 CYS A CA 1
ATOM 778 C C . CYS A 1 98 ? 94.558 17.924 69.478 1.00 19.22 103 CYS A C 1
ATOM 779 O O . CYS A 1 98 ? 93.444 17.414 69.333 1.00 18.43 103 CYS A O 1
ATOM 782 N N . ARG A 1 99 ? 95.221 18.541 68.505 1.00 17.23 104 ARG A N 1
ATOM 783 C CA . ARG A 1 99 ? 94.713 18.721 67.167 1.00 16.80 104 ARG A CA 1
ATOM 784 C C . ARG A 1 99 ? 95.830 18.517 66.122 1.00 17.23 104 ARG A C 1
ATOM 785 O O . ARG A 1 99 ? 96.979 18.800 66.410 1.00 15.86 104 ARG A O 1
ATOM 793 N N . LEU A 1 100 ? 95.496 17.922 64.966 1.00 15.75 105 LEU A N 1
ATOM 794 C CA . LEU A 1 100 ? 96.452 17.766 63.861 1.00 17.07 105 LEU A CA 1
ATOM 795 C C . LEU A 1 100 ? 96.084 18.728 62.770 1.00 16.84 105 LEU A C 1
ATOM 796 O O . LEU A 1 100 ? 94.898 18.945 62.561 1.00 17.31 105 LEU A O 1
ATOM 801 N N . GLY A 1 101 ? 97.084 19.294 62.067 1.00 15.08 106 GLY A N 1
ATOM 802 C CA . GLY A 1 101 ? 96.818 20.228 60.936 1.00 14.98 106 GLY A CA 1
ATOM 803 C C . GLY A 1 101 ? 97.690 19.715 59.808 1.00 14.89 106 GLY A C 1
ATOM 804 O O . GLY A 1 101 ? 98.840 19.354 60.050 1.00 16.42 106 GLY A O 1
ATOM 805 N N . LEU A 1 102 ? 97.129 19.530 58.623 1.00 13.97 107 LEU A N 1
ATOM 806 C CA . LEU A 1 102 ? 97.907 18.957 57.528 1.00 15.69 107 LEU A CA 1
ATOM 807 C C . LEU A 1 102 ? 97.373 19.470 56.213 1.00 16.56 107 LEU A C 1
ATOM 808 O O . LEU A 1 102 ? 96.283 20.079 56.168 1.00 16.48 107 LEU A O 1
ATOM 813 N N . GLN A 1 103 ? 98.160 19.267 55.163 1.00 17.70 108 GLN A N 1
ATOM 814 C CA . GLN A 1 103 ? 97.618 19.200 53.789 1.00 17.87 108 GLN A CA 1
ATOM 815 C C . GLN A 1 103 ? 97.767 17.791 53.298 1.00 17.77 108 GLN A C 1
ATOM 816 O O . GLN A 1 103 ? 98.825 17.180 53.499 1.00 18.16 108 GLN A O 1
ATOM 822 N N . ALA A 1 104 ? 96.704 17.244 52.748 1.00 16.68 109 ALA A N 1
ATOM 823 C CA . ALA A 1 104 ? 96.683 15.924 52.241 1.00 17.11 109 ALA A CA 1
ATOM 824 C C . ALA A 1 104 ? 97.261 15.949 50.816 1.00 17.48 109 ALA A C 1
ATOM 825 O O . ALA A 1 104 ? 96.688 16.598 49.930 1.00 17.35 109 ALA A O 1
ATOM 827 N N . ILE A 1 105 ? 98.435 15.372 50.650 1.00 16.10 110 ILE A N 1
ATOM 828 C CA . ILE A 1 105 ? 99.214 15.556 49.412 1.00 15.67 110 ILE A CA 1
ATOM 829 C C . ILE A 1 105 ? 98.810 14.518 48.384 1.00 15.62 110 ILE A C 1
ATOM 830 O O . ILE A 1 105 ? 98.983 13.330 48.595 1.00 14.66 110 ILE A O 1
ATOM 835 N N . GLY A 1 106 ? 98.241 14.985 47.286 1.00 13.77 111 GLY A N 1
ATOM 836 C CA . GLY A 1 106 ? 98.010 14.106 46.155 1.00 14.85 111 GLY A CA 1
ATOM 837 C C . GLY A 1 106 ? 99.257 13.598 45.448 1.00 15.09 111 GLY A C 1
ATOM 838 O O . GLY A 1 106 ? 100.332 14.215 45.482 1.00 15.17 111 GLY A O 1
ATOM 839 N N . PRO A 1 107 ? 99.147 12.430 44.756 1.00 15.19 112 PRO A N 1
ATOM 840 C CA . PRO A 1 107 ? 100.362 11.850 44.208 1.00 15.37 112 PRO A CA 1
ATOM 841 C C . PRO A 1 107 ? 100.959 12.585 42.981 1.00 15.49 112 PRO A C 1
ATOM 842 O O . PRO A 1 107 ? 102.001 12.158 42.409 1.00 17.93 112 PRO A O 1
ATOM 846 N N . LEU A 1 108 ? 100.235 13.520 42.458 1.00 13.57 113 LEU A N 1
ATOM 847 C CA . LEU A 1 108 ? 100.703 14.346 41.355 1.00 14.22 113 LEU A CA 1
ATOM 848 C C . LEU A 1 108 ? 100.826 15.815 41.772 1.00 13.18 113 LEU A C 1
ATOM 849 O O . LEU A 1 108 ? 101.023 16.740 40.935 1.00 12.97 113 LEU A O 1
ATOM 854 N N . ALA A 1 109 ? 100.752 16.069 43.066 1.00 13.58 114 ALA A N 1
ATOM 855 C CA . ALA A 1 109 ? 100.733 17.440 43.571 1.00 13.54 114 ALA A CA 1
ATOM 856 C C . ALA A 1 109 ? 102.032 18.167 43.174 1.00 12.89 114 ALA A C 1
ATOM 857 O O . ALA A 1 109 ? 103.138 17.616 43.264 1.00 14.28 114 ALA A O 1
ATOM 859 N N . GLY A 1 110 ? 101.846 19.411 42.758 1.00 14.17 115 GLY A N 1
ATOM 860 C CA . GLY A 1 110 ? 102.892 20.311 42.337 1.00 15.38 115 GLY A CA 1
ATOM 861 C C . GLY A 1 110 ? 103.496 19.990 40.976 1.00 16.58 115 GLY A C 1
ATOM 862 O O . GLY A 1 110 ? 104.619 20.414 40.682 1.00 16.52 115 GLY A O 1
ATOM 863 N N . THR A 1 111 ? 102.806 19.239 40.176 1.00 14.74 116 THR A N 1
ATOM 864 C CA . THR A 1 111 ? 103.164 19.015 38.754 1.00 16.60 116 THR A CA 1
ATOM 865 C C . THR A 1 111 ? 102.022 19.498 37.935 1.00 15.68 116 THR A C 1
ATOM 866 O O . THR A 1 111 ? 100.952 19.877 38.479 1.00 13.02 116 THR A O 1
ATOM 870 N N . ALA A 1 112 ? 102.201 19.383 36.628 1.00 15.52 117 ALA A N 1
ATOM 871 C CA . ALA A 1 112 ? 101.216 19.906 35.658 1.00 16.48 117 ALA A CA 1
ATOM 872 C C . ALA A 1 112 ? 99.779 19.379 35.837 1.00 15.80 117 ALA A C 1
ATOM 873 O O . ALA A 1 112 ? 98.807 20.105 35.640 1.00 13.86 117 ALA A O 1
ATOM 875 N N . ARG A 1 113 ? 99.666 18.142 36.281 1.00 15.07 118 ARG A N 1
ATOM 876 C CA . ARG A 1 113 ? 98.333 17.471 36.415 1.00 16.69 118 ARG A CA 1
ATOM 877 C C . ARG A 1 113 ? 97.614 17.863 37.710 1.00 15.79 118 ARG A C 1
ATOM 878 O O . ARG A 1 113 ? 96.454 17.613 37.850 1.00 16.89 118 ARG A O 1
ATOM 886 N N . ASP A 1 114 ? 98.338 18.500 38.639 1.00 15.52 119 ASP A N 1
ATOM 887 C CA . ASP A 1 114 ? 97.780 18.969 39.893 1.00 16.05 119 ASP A CA 1
ATOM 888 C C . ASP A 1 114 ? 98.610 20.092 40.536 1.00 14.19 119 ASP A C 1
ATOM 889 O O . ASP A 1 114 ? 99.248 19.904 41.592 1.00 14.74 119 ASP A O 1
ATOM 894 N N . PRO A 1 115 ? 98.616 21.267 39.903 1.00 15.37 120 PRO A N 1
ATOM 895 C CA . PRO A 1 115 ? 99.600 22.277 40.357 1.00 16.33 120 PRO A CA 1
ATOM 896 C C . PRO A 1 115 ? 99.413 22.866 41.778 1.00 18.65 120 PRO A C 1
ATOM 897 O O . PRO A 1 115 ? 100.422 23.153 42.478 1.00 19.71 120 PRO A O 1
ATOM 901 N N . LEU A 1 116 ? 98.173 22.950 42.245 1.00 16.97 121 LEU A N 1
ATOM 902 C CA . LEU A 1 116 ? 97.856 23.500 43.603 1.00 15.89 121 LEU A CA 1
ATOM 903 C C . LEU A 1 116 ? 97.388 22.431 44.590 1.00 17.66 121 LEU A C 1
ATOM 904 O O . LEU A 1 116 ? 96.777 22.775 45.609 1.00 18.26 121 LEU A O 1
ATOM 909 N N . ASN A 1 117 ? 97.721 21.143 44.368 1.00 15.76 122 ASN A N 1
ATOM 910 C CA . ASN A 1 117 ? 97.266 20.057 45.269 1.00 15.45 122 ASN A CA 1
ATOM 911 C C . ASN A 1 117 ? 95.779 20.146 45.590 1.00 14.85 122 ASN A C 1
ATOM 912 O O . ASN A 1 117 ? 95.348 20.294 46.761 1.00 15.63 122 ASN A O 1
ATOM 917 N N . SER A 1 118 ? 94.989 20.074 44.553 1.00 14.82 123 SER A N 1
ATOM 918 C CA . SER A 1 118 ? 93.577 20.381 44.624 1.00 15.91 123 SER A CA 1
ATOM 919 C C . SER A 1 118 ? 92.663 19.215 45.053 1.00 16.33 123 SER A C 1
ATOM 920 O O . SER A 1 118 ? 91.491 19.431 45.172 1.00 16.54 123 SER A O 1
ATOM 923 N N . PHE A 1 119 ? 93.202 18.007 45.196 1.00 14.37 124 PHE A N 1
ATOM 924 C CA . PHE A 1 119 ? 92.356 16.780 45.299 1.00 15.79 124 PHE A CA 1
ATOM 925 C C . PHE A 1 119 ? 92.572 15.992 46.570 1.00 16.77 124 PHE A C 1
ATOM 926 O O . PHE A 1 119 ? 91.642 15.254 46.979 1.00 16.87 124 PHE A O 1
ATOM 934 N N . GLY A 1 120 ? 93.768 16.087 47.164 1.00 18.25 125 GLY A N 1
ATOM 935 C CA . GLY A 1 120 ? 94.120 15.153 48.235 1.00 16.21 125 GLY A CA 1
ATOM 936 C C . GLY A 1 120 ? 93.237 15.338 49.476 1.00 16.36 125 GLY A C 1
ATOM 937 O O . GLY A 1 120 ? 92.876 14.366 50.133 1.00 14.73 125 GLY A O 1
ATOM 938 N N . ASP A 1 121 ? 92.915 16.573 49.834 1.00 17.23 126 ASP A N 1
ATOM 939 C CA . ASP A 1 121 ? 92.158 16.804 51.062 1.00 19.45 126 ASP A CA 1
ATOM 940 C C . ASP A 1 121 ? 90.710 16.236 50.990 1.00 19.10 126 ASP A C 1
ATOM 941 O O . ASP A 1 121 ? 90.243 15.650 51.963 1.00 18.02 126 ASP A O 1
ATOM 946 N N . ARG A 1 122 ? 90.055 16.436 49.864 1.00 18.53 127 ARG A N 1
ATOM 947 C CA . ARG A 1 122 ? 88.747 15.855 49.627 1.00 20.21 127 ARG A CA 1
ATOM 948 C C . ARG A 1 122 ? 88.816 14.313 49.661 1.00 18.00 127 ARG A C 1
ATOM 949 O O . ARG A 1 122 ? 87.930 13.700 50.244 1.00 17.68 127 ARG A O 1
ATOM 957 N N . GLU A 1 123 ? 89.873 13.721 49.106 1.00 17.37 128 GLU A N 1
ATOM 958 C CA . GLU A 1 123 ? 90.080 12.294 49.174 1.00 16.72 128 GLU A CA 1
ATOM 959 C C . GLU A 1 123 ? 90.163 11.808 50.622 1.00 16.59 128 GLU A C 1
ATOM 960 O O . GLU A 1 123 ? 89.539 10.783 50.994 1.00 15.83 128 GLU A O 1
ATOM 966 N N . LEU A 1 124 ? 90.944 12.525 51.411 1.00 13.97 129 LEU A N 1
ATOM 967 C CA . LEU A 1 124 ? 91.006 12.179 52.846 1.00 13.64 129 LEU A CA 1
ATOM 968 C C . LEU A 1 124 ? 89.629 12.316 53.503 1.00 15.25 129 LEU A C 1
ATOM 969 O O . LEU A 1 124 ? 89.155 11.466 54.269 1.00 15.32 129 LEU A O 1
ATOM 974 N N . LEU A 1 125 ? 88.980 13.430 53.252 1.00 16.45 130 LEU A N 1
ATOM 975 C CA . LEU A 1 125 ? 87.672 13.676 53.859 1.00 18.30 130 LEU A CA 1
ATOM 976 C C . LEU A 1 125 ? 86.648 12.612 53.456 1.00 15.97 130 LEU A C 1
ATOM 977 O O . LEU A 1 125 ? 85.828 12.206 54.313 1.00 15.51 130 LEU A O 1
ATOM 982 N N . LYS A 1 126 ? 86.740 12.138 52.215 1.00 16.21 131 LYS A N 1
ATOM 983 C CA . LYS A 1 126 ? 85.844 11.015 51.724 1.00 17.81 131 LYS A CA 1
ATOM 984 C C . LYS A 1 126 ? 86.051 9.756 52.588 1.00 17.40 131 LYS A C 1
ATOM 985 O O . LYS A 1 126 ? 85.102 9.140 53.078 1.00 18.81 131 LYS A O 1
ATOM 991 N N . ASN A 1 127 ? 87.315 9.432 52.817 1.00 18.61 132 ASN A N 1
ATOM 992 C CA . ASN A 1 127 ? 87.662 8.352 53.714 1.00 17.55 132 ASN A CA 1
ATOM 993 C C . ASN A 1 127 ? 87.271 8.559 55.138 1.00 17.03 132 ASN A C 1
ATOM 994 O O . ASN A 1 127 ? 86.813 7.590 55.796 1.00 17.68 132 ASN A O 1
ATOM 999 N N . LEU A 1 128 ? 87.303 9.808 55.599 1.00 18.34 133 LEU A N 1
ATOM 1000 C CA . LEU A 1 128 ? 86.758 10.109 56.893 1.00 18.23 133 LEU A CA 1
ATOM 1001 C C . LEU A 1 128 ? 85.246 10.009 56.999 1.00 18.39 133 LEU A C 1
ATOM 1002 O O . LEU A 1 128 ? 84.704 9.604 58.076 1.00 16.45 133 LEU A O 1
ATOM 1007 N N . ALA A 1 129 ? 84.544 10.314 55.908 1.00 18.48 134 ALA A N 1
ATOM 1008 C CA . ALA A 1 129 ? 83.100 10.164 55.868 1.00 19.85 134 ALA A CA 1
ATOM 1009 C C . ALA A 1 129 ? 82.583 8.713 55.955 1.00 18.92 134 ALA A C 1
ATOM 1010 O O . ALA A 1 129 ? 81.490 8.535 56.430 1.00 20.33 134 ALA A O 1
ATOM 1012 N N . THR A 1 130 ? 83.313 7.688 55.506 1.00 16.86 135 THR A N 1
ATOM 1013 C CA . THR A 1 130 ? 82.875 6.327 55.707 1.00 17.50 135 THR A CA 1
ATOM 1014 C C . THR A 1 130 ? 83.410 5.806 57.049 1.00 16.79 135 THR A C 1
ATOM 1015 O O . THR A 1 130 ? 83.033 4.733 57.489 1.00 19.13 135 THR A O 1
ATOM 1019 N N . LEU A 1 131 ? 84.385 6.511 57.638 1.00 15.27 136 LEU A N 1
ATOM 1020 C CA . LEU A 1 131 ? 84.940 6.089 58.939 1.00 16.24 136 LEU A CA 1
ATOM 1021 C C . LEU A 1 131 ? 84.015 6.598 60.055 1.00 17.41 136 LEU A C 1
ATOM 1022 O O . LEU A 1 131 ? 83.758 5.854 61.006 1.00 15.93 136 LEU A O 1
ATOM 1027 N N . LEU A 1 132 ? 83.654 7.865 59.993 1.00 18.64 137 LEU A N 1
ATOM 1028 C CA . LEU A 1 132 ? 83.090 8.603 61.129 1.00 24.53 137 LEU A CA 1
ATOM 1029 C C . LEU A 1 132 ? 81.667 8.932 60.753 1.00 25.92 137 LEU A C 1
ATOM 1030 O O . LEU A 1 132 ? 81.437 9.476 59.673 1.00 29.50 137 LEU A O 1
ATOM 1035 N N . PRO A 1 133 ? 80.682 8.666 61.619 1.00 33.02 138 PRO A N 1
ATOM 1036 C CA . PRO A 1 133 ? 79.256 8.924 61.222 1.00 33.12 138 PRO A CA 1
ATOM 1037 C C . PRO A 1 133 ? 78.824 10.383 61.212 1.00 31.47 138 PRO A C 1
ATOM 1038 O O . PRO A 1 133 ? 77.911 10.725 60.500 1.00 36.42 138 PRO A O 1
ATOM 1042 N N . HIS A 1 134 ? 79.518 11.290 61.888 1.00 24.67 139 HIS A N 1
ATOM 1043 C CA . HIS A 1 134 ? 79.041 12.690 61.844 1.00 27.45 139 HIS A CA 1
ATOM 1044 C C . HIS A 1 134 ? 79.875 13.616 60.962 1.00 24.37 139 HIS A C 1
ATOM 1045 O O . HIS A 1 134 ? 79.820 14.834 61.126 1.00 25.61 139 HIS A O 1
ATOM 1052 N N . VAL A 1 135 ? 80.678 13.051 60.066 1.00 21.05 140 VAL A N 1
ATOM 1053 C CA . VAL A 1 135 ? 81.470 13.864 59.134 1.00 20.52 140 VAL A CA 1
ATOM 1054 C C . VAL A 1 135 ? 80.580 14.249 57.975 1.00 21.92 140 VAL A C 1
ATOM 1055 O O . VAL A 1 135 ? 79.838 13.409 57.427 1.00 24.31 140 VAL A O 1
ATOM 1059 N N . ASP A 1 136 ? 80.690 15.476 57.531 1.00 19.99 141 ASP A N 1
ATOM 1060 C CA . ASP A 1 136 ? 79.795 15.978 56.540 1.00 19.52 141 ASP A CA 1
ATOM 1061 C C . ASP A 1 136 ? 80.640 16.764 55.532 1.00 22.13 141 ASP A C 1
ATOM 1062 O O . ASP A 1 136 ? 81.445 17.564 55.927 1.00 22.07 141 ASP A O 1
ATOM 1067 N N . LEU A 1 137 ? 80.404 16.533 54.258 1.00 19.02 142 LEU A N 1
ATOM 1068 C CA . LEU A 1 137 ? 81.195 17.100 53.167 1.00 20.73 142 LEU A CA 1
ATOM 1069 C C . LEU A 1 137 ? 80.569 18.300 52.482 1.00 17.88 142 LEU A C 1
ATOM 1070 O O . LEU A 1 137 ? 81.187 18.896 51.597 1.00 16.60 142 LEU A O 1
ATOM 1075 N N . ARG A 1 138 ? 79.405 18.728 52.922 1.00 18.54 143 ARG A N 1
ATOM 1076 C CA . ARG A 1 138 ? 78.637 19.733 52.126 1.00 19.10 143 ARG A CA 1
ATOM 1077 C C . ARG A 1 138 ? 79.257 21.094 52.143 1.00 17.81 143 ARG A C 1
ATOM 1078 O O . ARG A 1 138 ? 79.361 21.720 51.119 1.00 18.02 143 ARG A O 1
ATOM 1086 N N . LEU A 1 139 ? 79.795 21.534 53.275 1.00 16.32 144 LEU A N 1
ATOM 1087 C CA . LEU A 1 139 ? 80.454 22.820 53.271 1.00 17.62 144 LEU A CA 1
ATOM 1088 C C . LEU A 1 139 ? 81.825 22.755 52.573 1.00 17.49 144 LEU A C 1
ATOM 1089 O O . LEU A 1 139 ? 82.192 23.699 51.866 1.00 16.79 144 LEU A O 1
ATOM 1094 N N . PHE A 1 140 ? 82.567 21.665 52.756 1.00 14.55 145 PHE A N 1
ATOM 1095 C CA . PHE A 1 140 ? 83.757 21.448 51.940 1.00 15.66 145 PHE A CA 1
ATOM 1096 C C . PHE A 1 140 ? 83.416 21.647 50.456 1.00 15.15 145 PHE A C 1
ATOM 1097 O O . PHE A 1 140 ? 84.059 22.440 49.704 1.00 14.51 145 PHE A O 1
ATOM 1105 N N . ASP A 1 141 ? 82.426 20.912 50.008 1.00 14.43 146 ASP A N 1
ATOM 1106 C CA . ASP A 1 141 ? 82.065 20.975 48.612 1.00 16.03 146 ASP A CA 1
ATOM 1107 C C . ASP A 1 141 ? 81.601 22.320 48.131 1.00 15.03 146 ASP A C 1
ATOM 1108 O O . ASP A 1 141 ? 81.934 22.757 47.026 1.00 13.86 146 ASP A O 1
ATOM 1113 N N . HIS A 1 142 ? 80.852 23.028 48.988 1.00 14.21 147 HIS A N 1
ATOM 1114 C CA . HIS A 1 142 ? 80.474 24.352 48.656 1.00 14.12 147 HIS A CA 1
ATOM 1115 C C . HIS A 1 142 ? 81.667 25.311 48.392 1.00 14.49 147 HIS A C 1
ATOM 1116 O O . HIS A 1 142 ? 81.724 25.958 47.351 1.00 15.49 147 HIS A O 1
ATOM 1123 N N . PHE A 1 143 ? 82.582 25.369 49.345 1.00 14.22 148 PHE A N 1
ATOM 1124 C CA . PHE A 1 143 ? 83.775 26.218 49.219 1.00 15.50 148 PHE A CA 1
ATOM 1125 C C . PHE A 1 143 ? 84.781 25.746 48.192 1.00 15.04 148 PHE A C 1
ATOM 1126 O O . PHE A 1 143 ? 85.351 26.621 47.444 1.00 15.86 148 PHE A O 1
ATOM 1134 N N . ASN A 1 144 ? 84.801 24.454 47.970 1.00 14.22 149 ASN A N 1
ATOM 1135 C CA . ASN A 1 144 ? 85.611 23.946 46.851 1.00 16.02 149 ASN A CA 1
ATOM 1136 C C . ASN A 1 144 ? 85.056 24.429 45.531 1.00 16.60 149 ASN A C 1
ATOM 1137 O O . ASN A 1 144 ? 85.858 24.793 44.616 1.00 16.10 149 ASN A O 1
ATOM 1142 N N . ALA A 1 145 ? 83.715 24.520 45.440 1.00 15.62 150 ALA A N 1
ATOM 1143 C CA . ALA A 1 145 ? 83.104 25.010 44.205 1.00 16.03 150 ALA A CA 1
ATOM 1144 C C . ALA A 1 145 ? 83.365 26.476 43.996 1.00 17.48 150 ALA A C 1
ATOM 1145 O O . ALA A 1 145 ? 83.625 26.954 42.843 1.00 18.32 150 ALA A O 1
ATOM 1147 N N . GLN A 1 146 ? 83.260 27.236 45.074 1.00 18.58 151 GLN A N 1
ATOM 1148 C CA . GLN A 1 146 ? 83.348 28.664 44.974 1.00 21.34 151 GLN A CA 1
ATOM 1149 C C . GLN A 1 146 ? 84.753 29.216 44.912 1.00 21.59 151 GLN A C 1
ATOM 1150 O O . GLN A 1 146 ? 84.939 30.271 44.290 1.00 25.29 151 GLN A O 1
ATOM 1156 N N . VAL A 1 147 ? 85.750 28.614 45.541 1.00 18.54 152 VAL A N 1
ATOM 1157 C CA . VAL A 1 147 ? 87.099 29.184 45.459 1.00 21.13 152 VAL A CA 1
ATOM 1158 C C . VAL A 1 147 ? 88.164 28.257 44.838 1.00 21.79 152 VAL A C 1
ATOM 1159 O O . VAL A 1 147 ? 89.299 28.682 44.659 1.00 24.05 152 VAL A O 1
ATOM 1163 N N . GLY A 1 148 ? 87.775 27.039 44.438 1.00 18.78 153 GLY A N 1
ATOM 1164 C CA . GLY A 1 148 ? 88.674 26.154 43.667 1.00 19.23 153 GLY A CA 1
ATOM 1165 C C . GLY A 1 148 ? 88.862 26.660 42.235 1.00 20.60 153 GLY A C 1
ATOM 1166 O O . GLY A 1 148 ? 88.124 27.506 41.713 1.00 17.87 153 GLY A O 1
ATOM 1167 N N . LEU A 1 149 ? 89.865 26.108 41.591 1.00 21.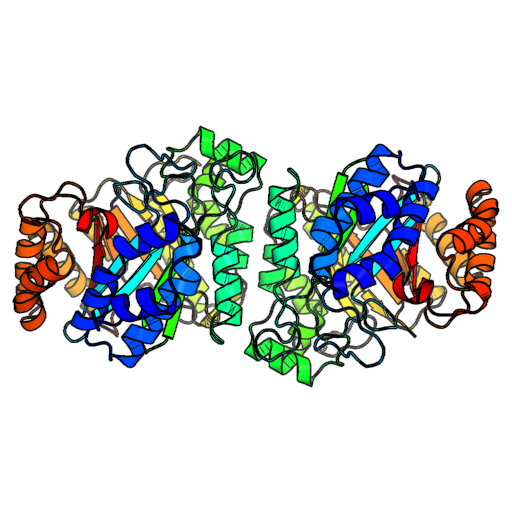08 154 LEU A N 1
ATOM 1168 C CA . LEU A 1 149 ? 90.288 26.538 40.286 1.00 17.90 154 LEU A CA 1
ATOM 1169 C C . LEU A 1 149 ? 90.514 25.316 39.414 1.00 19.32 154 LEU A C 1
ATOM 1170 O O . LEU A 1 149 ? 90.856 24.267 39.913 1.00 18.41 154 LEU A O 1
ATOM 1175 N N . ASP A 1 150 ? 90.274 25.461 38.121 1.00 19.55 155 ASP A N 1
ATOM 1176 C CA . ASP A 1 150 ? 90.552 24.393 37.140 1.00 20.58 155 ASP A CA 1
ATOM 1177 C C . ASP A 1 150 ? 92.044 24.318 36.900 1.00 17.93 155 ASP A C 1
ATOM 1178 O O . ASP A 1 150 ? 92.817 25.145 37.387 1.00 18.10 155 ASP A O 1
ATOM 1183 N N . ARG A 1 151 ? 92.486 23.344 36.106 1.00 18.66 156 ARG A N 1
ATOM 1184 C CA . ARG A 1 151 ? 93.920 23.120 35.984 1.00 17.84 156 ARG A CA 1
ATOM 1185 C C . ARG A 1 151 ? 94.606 24.285 35.349 1.00 17.28 156 ARG A C 1
ATOM 1186 O O . ARG A 1 151 ? 95.658 24.651 35.805 1.00 16.97 156 ARG A O 1
ATOM 1194 N N . ALA A 1 152 ? 94.019 24.895 34.329 1.00 17.61 157 ALA A N 1
ATOM 1195 C CA . ALA A 1 152 ? 94.734 26.000 33.659 1.00 19.24 157 ALA A CA 1
ATOM 1196 C C . ALA A 1 152 ? 94.887 27.201 34.618 1.00 17.91 157 ALA A C 1
ATOM 1197 O O . ALA A 1 152 ? 95.929 27.883 34.634 1.00 18.20 157 ALA A O 1
ATOM 1199 N N . GLN A 1 153 ? 93.824 27.459 35.379 1.00 17.92 158 GLN A N 1
ATOM 1200 C CA . GLN A 1 153 ? 93.844 28.483 36.419 1.00 17.82 158 GLN A CA 1
ATOM 1201 C C . GLN A 1 153 ? 94.849 28.174 37.490 1.00 15.94 158 GLN A C 1
ATOM 1202 O O . GLN A 1 153 ? 95.598 29.038 37.938 1.00 17.64 158 GLN A O 1
ATOM 1208 N N . CYS A 1 154 ? 94.885 26.946 37.928 1.00 17.61 159 CYS A N 1
ATOM 1209 C CA . CYS A 1 154 ? 95.920 26.533 38.909 1.00 17.25 159 CYS A CA 1
ATOM 1210 C C . CYS A 1 154 ? 97.356 26.778 38.409 1.00 18.97 159 CYS A C 1
ATOM 1211 O O . CYS A 1 154 ? 98.243 27.264 39.157 1.00 19.89 159 CYS A O 1
ATOM 1214 N N . ALA A 1 155 ? 97.561 26.507 37.119 1.00 19.14 160 ALA A N 1
ATOM 1215 C CA . ALA A 1 155 ? 98.857 26.755 36.493 1.00 20.72 160 ALA A CA 1
ATOM 1216 C C . ALA A 1 155 ? 99.207 28.268 36.488 1.00 19.99 160 ALA A C 1
ATOM 1217 O O . ALA A 1 155 ? 100.335 28.660 36.916 1.00 20.98 160 ALA A O 1
ATOM 1219 N N . VAL A 1 156 ? 98.220 29.117 36.162 1.00 19.00 161 VAL A N 1
ATOM 1220 C CA . VAL A 1 156 ? 98.416 30.575 36.259 1.00 19.71 161 VAL A CA 1
ATOM 1221 C C . VAL A 1 156 ? 98.781 30.991 37.668 1.00 19.97 161 VAL A C 1
ATOM 1222 O O . VAL A 1 156 ? 99.780 31.687 37.894 1.00 19.71 161 VAL A O 1
ATOM 1226 N N . ALA A 1 157 ? 98.036 30.483 38.627 1.00 19.91 162 ALA A N 1
ATOM 1227 C CA . ALA A 1 157 ? 98.328 30.792 40.018 1.00 20.74 162 ALA A CA 1
ATOM 1228 C C . ALA A 1 157 ? 99.762 30.453 40.462 1.00 18.91 162 ALA A C 1
ATOM 1229 O O . ALA A 1 157 ? 100.329 31.208 41.225 1.00 19.29 162 ALA A O 1
ATOM 1231 N N . THR A 1 158 ? 100.361 29.345 39.991 1.00 20.84 163 THR A N 1
ATOM 1232 C CA . THR A 1 158 ? 101.771 28.999 40.376 1.00 20.04 163 THR A CA 1
ATOM 1233 C C . THR A 1 158 ? 102.807 29.962 39.883 1.00 22.63 163 THR A C 1
ATOM 1234 O O . THR A 1 158 ? 103.857 30.078 40.501 1.00 23.07 163 THR A O 1
ATOM 1238 N N . THR A 1 159 ? 102.496 30.678 38.806 1.00 20.77 164 THR A N 1
ATOM 1239 C CA . THR A 1 159 ? 103.356 31.790 38.314 1.00 24.67 164 THR A CA 1
ATOM 1240 C C . THR A 1 159 ? 103.245 33.090 39.135 1.00 26.40 164 THR A C 1
ATOM 1241 O O . THR A 1 159 ? 104.081 33.988 39.008 1.00 26.32 164 THR A O 1
ATOM 1245 N N . LYS A 1 160 ? 102.226 33.187 39.982 1.00 23.40 165 LYS A N 1
ATOM 1246 C CA . LYS A 1 160 ? 102.003 34.417 40.769 1.00 26.46 165 LYS A CA 1
ATOM 1247 C C . LYS A 1 160 ? 102.207 34.215 42.259 1.00 26.42 165 LYS A C 1
ATOM 1248 O O . LYS A 1 160 ? 101.971 35.140 43.026 1.00 31.57 165 LYS A O 1
ATOM 1254 N N . LEU A 1 161 ? 102.661 33.024 42.660 1.00 23.12 166 LEU A N 1
ATOM 1255 C CA . LEU A 1 161 ? 102.780 32.629 44.043 1.00 23.75 166 LEU A CA 1
ATOM 1256 C C . LEU A 1 161 ? 104.054 31.946 44.282 1.00 23.25 166 LEU A C 1
ATOM 1257 O O . LEU A 1 161 ? 104.500 31.114 43.443 1.00 23.01 166 LEU A O 1
ATOM 1262 N N . ILE A 1 162 ? 104.628 32.218 45.453 1.00 22.87 167 ILE A N 1
ATOM 1263 C CA . ILE A 1 162 ? 105.775 31.452 45.887 1.00 23.32 167 ILE A CA 1
ATOM 1264 C C . ILE A 1 162 ? 105.369 29.967 46.084 1.00 24.26 167 ILE A C 1
ATOM 1265 O O . ILE A 1 162 ? 104.215 29.626 46.321 1.00 23.08 167 ILE A O 1
ATOM 1270 N N . LYS A 1 163 ? 106.372 29.124 45.991 1.00 23.04 168 LYS A N 1
ATOM 1271 C CA . LYS A 1 163 ? 106.215 27.667 45.995 1.00 26.04 168 LYS A CA 1
ATOM 1272 C C . LYS A 1 163 ? 105.511 27.110 47.254 1.00 28.04 168 LYS A C 1
ATOM 1273 O O . LYS A 1 163 ? 104.724 26.198 47.171 1.00 27.42 168 LYS A O 1
ATOM 1279 N N . GLU A 1 164 ? 105.754 27.719 48.413 1.00 24.64 169 GLU A N 1
ATOM 1280 C CA . GLU A 1 164 ? 105.063 27.380 49.688 1.00 24.32 169 GLU A CA 1
ATOM 1281 C C . GLU A 1 164 ? 103.626 27.823 49.791 1.00 21.82 169 GLU A C 1
ATOM 1282 O O . GLU A 1 164 ? 102.993 27.558 50.825 1.00 24.64 169 GLU A O 1
ATOM 1288 N N . SER A 1 165 ? 103.107 28.555 48.797 1.00 20.01 170 SER A N 1
ATOM 1289 C CA . SER A 1 165 ? 101.779 29.040 48.785 1.00 21.88 170 SER A CA 1
ATOM 1290 C C . SER A 1 165 ? 100.985 28.446 47.614 1.00 20.21 170 SER A C 1
ATOM 1291 O O . SER A 1 165 ? 99.979 29.027 47.199 1.00 19.29 170 SER A O 1
ATOM 1294 N N . HIS A 1 166 ? 101.497 27.338 47.039 1.00 19.95 171 HIS A N 1
ATOM 1295 C CA . HIS A 1 166 ? 100.768 26.674 45.958 1.00 18.42 171 HIS A CA 1
ATOM 1296 C C . HIS A 1 166 ? 99.711 25.738 46.568 1.00 17.86 171 HIS A C 1
ATOM 1297 O O . HIS A 1 166 ? 99.846 24.559 46.444 1.00 18.35 171 HIS A O 1
ATOM 1304 N N . ASN A 1 167 ? 98.683 26.312 47.179 1.00 20.37 172 ASN A N 1
ATOM 1305 C CA . ASN A 1 167 ? 97.689 25.525 47.902 1.00 24.56 172 ASN A CA 1
ATOM 1306 C C . ASN A 1 167 ? 96.342 26.223 47.820 1.00 21.66 172 ASN A C 1
ATOM 1307 O O . ASN A 1 167 ? 96.268 27.436 47.660 1.00 22.62 172 ASN A O 1
ATOM 1312 N N . ILE A 1 168 ? 95.271 25.466 47.958 1.00 19.24 173 ILE A N 1
ATOM 1313 C CA . ILE A 1 168 ? 93.921 26.017 48.049 1.00 19.22 173 ILE A CA 1
ATOM 1314 C C . ILE A 1 168 ? 93.268 25.623 49.366 1.00 19.96 173 ILE A C 1
ATOM 1315 O O . ILE A 1 168 ? 92.426 26.369 49.855 1.00 23.31 173 ILE A O 1
ATOM 1320 N N . VAL A 1 169 ? 93.589 24.440 49.888 1.00 17.51 174 VAL A N 1
ATOM 1321 C CA . VAL A 1 169 ? 92.886 23.961 51.105 1.00 17.31 174 VAL A CA 1
ATOM 1322 C C . VAL A 1 169 ? 93.875 23.327 52.019 1.00 17.40 174 VAL A C 1
ATOM 1323 O O . VAL A 1 169 ? 94.953 22.856 51.603 1.00 18.21 174 VAL A O 1
ATOM 1327 N N . CYS A 1 170 ? 93.540 23.341 53.307 1.00 16.93 175 CYS A N 1
ATOM 1328 C CA . CYS A 1 170 ? 94.177 22.497 54.290 1.00 17.85 175 CYS A CA 1
ATOM 1329 C C . CYS A 1 170 ? 93.171 22.016 55.300 1.00 15.91 175 CYS A C 1
ATOM 1330 O O . CYS A 1 170 ? 92.049 22.513 55.349 1.00 14.88 175 CYS A O 1
ATOM 1333 N N . THR A 1 171 ? 93.584 21.047 56.080 1.00 15.36 176 THR A N 1
ATOM 1334 C CA . THR A 1 171 ? 92.640 20.290 56.924 1.00 16.50 176 THR A CA 1
ATOM 1335 C C . THR A 1 171 ? 93.144 20.302 58.360 1.00 17.51 176 THR A C 1
ATOM 1336 O O . THR A 1 171 ? 94.333 20.245 58.547 1.00 20.30 176 THR A O 1
ATOM 1340 N N . SER A 1 172 ? 92.264 20.426 59.360 1.00 16.58 177 SER A N 1
ATOM 1341 C CA . SER A 1 172 ? 92.652 20.185 60.787 1.00 17.89 177 SER A CA 1
ATOM 1342 C C . SER A 1 172 ? 91.743 19.102 61.325 1.00 15.26 177 SER A C 1
ATOM 1343 O O . SER A 1 172 ? 90.632 18.917 60.856 1.00 16.69 177 SER A O 1
ATOM 1346 N N . LEU A 1 173 ? 92.221 18.378 62.307 1.00 15.59 178 LEU A N 1
ATOM 1347 C CA . LEU A 1 173 ? 91.448 17.296 62.902 1.00 15.80 178 LEU A CA 1
ATOM 1348 C C . LEU A 1 173 ? 91.534 17.483 64.409 1.00 15.16 178 LEU A C 1
ATOM 1349 O O . LEU A 1 173 ? 92.599 17.344 64.974 1.00 15.09 178 LEU A O 1
ATOM 1354 N N . ASP A 1 174 ? 90.413 17.833 65.036 1.00 16.09 179 ASP A N 1
ATOM 1355 C CA . ASP A 1 174 ? 90.387 17.974 66.531 1.00 17.91 179 ASP A CA 1
ATOM 1356 C C . ASP A 1 174 ? 90.218 16.595 67.144 1.00 16.25 179 ASP A C 1
ATOM 1357 O O . ASP A 1 174 ? 89.277 15.835 66.797 1.00 14.18 179 ASP A O 1
ATOM 1362 N N . LEU A 1 175 ? 91.084 16.234 68.066 1.00 14.94 180 LEU A N 1
ATOM 1363 C CA . LEU A 1 175 ? 90.993 14.941 68.717 1.00 17.06 180 LEU A CA 1
ATOM 1364 C C . LEU A 1 175 ? 90.254 15.138 70.056 1.00 20.19 180 LEU A C 1
ATOM 1365 O O . LEU A 1 175 ? 90.891 15.273 71.144 1.00 23.40 180 LEU A O 1
ATOM 1370 N N . LYS A 1 176 ? 88.963 15.185 69.950 1.00 21.88 181 LYS A N 1
ATOM 1371 C CA . LYS A 1 176 ? 88.170 15.757 71.033 1.00 28.02 181 LYS A CA 1
ATOM 1372 C C . LYS A 1 176 ? 87.103 14.784 71.466 1.00 29.74 181 LYS A C 1
ATOM 1373 O O . LYS A 1 176 ? 86.384 14.216 70.644 1.00 32.36 181 LYS A O 1
ATOM 1379 N N . ASP A 1 177 ? 86.948 14.697 72.775 1.00 44.30 182 ASP A N 1
ATOM 1380 C CA . ASP A 1 177 ? 86.151 13.677 73.418 1.00 49.93 182 ASP A CA 1
ATOM 1381 C C . ASP A 1 177 ? 86.917 12.393 72.982 1.00 45.14 182 ASP A C 1
ATOM 1382 O O . ASP A 1 177 ? 88.186 12.336 73.025 1.00 46.59 182 ASP A O 1
ATOM 1387 N N . GLY A 1 178 ? 86.190 11.422 72.482 1.00 38.26 183 GLY A N 1
ATOM 1388 C CA . GLY A 1 178 ? 86.827 10.283 71.828 1.00 34.82 183 GLY A CA 1
ATOM 1389 C C . GLY A 1 178 ? 86.679 10.326 70.319 1.00 31.54 183 GLY A C 1
ATOM 1390 O O . GLY A 1 178 ? 86.790 9.303 69.672 1.00 31.74 183 GLY A O 1
ATOM 1391 N N . GLU A 1 179 ? 86.510 11.499 69.732 1.00 25.27 184 GLU A N 1
ATOM 1392 C CA . GLU A 1 179 ? 86.155 11.543 68.328 1.00 26.64 184 GLU A CA 1
ATOM 1393 C C . GLU A 1 179 ? 87.279 12.213 67.520 1.00 20.57 184 GLU A C 1
ATOM 1394 O O . GLU A 1 179 ? 88.209 12.802 68.092 1.00 20.38 184 GLU A O 1
ATOM 1400 N N . VAL A 1 180 ? 87.094 12.178 66.199 1.00 18.05 185 VAL A N 1
ATOM 1401 C CA . VAL A 1 180 ? 87.913 13.007 65.253 1.00 16.94 185 VAL A CA 1
ATOM 1402 C C . VAL A 1 180 ? 86.975 13.961 64.539 1.00 18.07 185 VAL A C 1
ATOM 1403 O O . VAL A 1 180 ? 86.017 13.526 63.912 1.00 18.51 185 VAL A O 1
ATOM 1407 N N . ILE A 1 181 ? 87.192 15.244 64.711 1.00 15.57 186 ILE A N 1
ATOM 1408 C CA . ILE A 1 181 ? 86.364 16.300 64.199 1.00 18.10 186 ILE A CA 1
ATOM 1409 C C . ILE A 1 181 ? 87.122 17.107 63.169 1.00 17.31 186 ILE A C 1
ATOM 1410 O O . ILE A 1 181 ? 87.977 17.949 63.545 1.00 14.80 186 ILE A O 1
ATOM 1415 N N . PRO A 1 182 ? 86.810 16.916 61.875 1.00 16.96 187 PRO A N 1
ATOM 1416 C CA . PRO A 1 182 ? 87.571 17.654 60.842 1.00 16.43 187 PRO A CA 1
ATOM 1417 C C . PRO A 1 182 ? 87.061 19.050 60.543 1.00 18.29 187 PRO A C 1
ATOM 1418 O O . PRO A 1 182 ? 85.843 19.309 60.645 1.00 17.97 187 PRO A O 1
ATOM 1422 N N . LYS A 1 183 ? 88.011 19.935 60.199 1.00 16.57 188 LYS A N 1
ATOM 1423 C CA . LYS A 1 183 ? 87.749 21.279 59.837 1.00 19.19 188 LYS A CA 1
ATOM 1424 C C . LYS A 1 183 ? 88.625 21.486 58.606 1.00 15.82 188 LYS A C 1
ATOM 1425 O O . LYS A 1 183 ? 89.619 20.792 58.427 1.00 15.93 188 LYS A O 1
ATOM 1431 N N . VAL A 1 184 ? 88.214 22.390 57.746 1.00 13.93 189 VAL A N 1
ATOM 1432 C CA . VAL A 1 184 ? 89.037 22.797 56.622 1.00 16.01 189 VAL A CA 1
ATOM 1433 C C . VAL A 1 184 ? 89.121 24.298 56.484 1.00 16.62 189 VAL A C 1
ATOM 1434 O O . VAL A 1 184 ? 88.260 25.063 57.009 1.00 16.11 189 VAL A O 1
ATOM 1438 N N A TYR A 1 185 ? 90.169 24.741 55.795 0.50 15.41 190 TYR A N 1
ATOM 1439 N N B TYR A 1 185 ? 90.162 24.737 55.766 0.50 16.34 190 TYR A N 1
ATOM 1440 C CA A TYR A 1 185 ? 90.344 26.129 55.514 0.50 14.54 190 TYR A CA 1
ATOM 1441 C CA B TYR A 1 185 ? 90.456 26.138 55.551 0.50 16.07 190 TYR A CA 1
ATOM 1442 C C A TYR A 1 185 ? 90.708 26.256 54.061 0.50 14.43 190 TYR A C 1
ATOM 1443 C C B TYR A 1 185 ? 90.791 26.330 54.089 0.50 15.32 190 TYR A C 1
ATOM 1444 O O A TYR A 1 185 ? 91.546 25.509 53.578 0.50 17.18 190 TYR A O 1
ATOM 1445 O O B TYR A 1 185 ? 91.760 25.729 53.640 0.50 18.41 190 TYR A O 1
ATOM 1462 N N . PHE A 1 186 ? 90.021 27.145 53.378 1.00 14.95 191 PHE A N 1
ATOM 1463 C CA . PHE A 1 186 ? 90.220 27.432 51.976 1.00 15.54 191 PHE A CA 1
ATOM 1464 C C . PHE A 1 186 ? 90.930 28.783 51.807 1.00 16.30 191 PHE A C 1
ATOM 1465 O O . PHE A 1 186 ? 90.453 29.793 52.348 1.00 15.35 191 PHE A O 1
ATOM 1473 N N . SER A 1 187 ? 91.944 28.819 50.926 1.00 17.88 192 SER A N 1
ATOM 1474 C CA . SER A 1 187 ? 92.656 30.080 50.590 1.00 19.18 192 SER A CA 1
ATOM 1475 C C . SER A 1 187 ? 91.930 30.810 49.512 1.00 17.34 192 SER A C 1
ATOM 1476 O O . SER A 1 187 ? 91.512 30.187 48.487 1.00 15.64 192 SER A O 1
ATOM 1479 N N . THR A 1 188 ? 91.797 32.137 49.699 1.00 17.03 193 THR A N 1
ATOM 1480 C CA . THR A 1 188 ? 91.127 33.007 48.736 1.00 17.95 193 THR A CA 1
ATOM 1481 C C . THR A 1 188 ? 92.109 33.591 47.708 1.00 17.87 193 THR A C 1
ATOM 1482 O O . THR A 1 188 ? 91.660 34.097 46.641 1.00 17.46 193 THR A O 1
ATOM 1486 N N . ILE A 1 189 ? 93.406 33.502 48.038 1.00 19.14 194 ILE A N 1
ATOM 1487 C CA . ILE A 1 189 ? 94.482 34.171 47.263 1.00 17.97 194 ILE A CA 1
ATOM 1488 C C . ILE A 1 189 ? 94.614 33.647 45.835 1.00 16.78 194 ILE A C 1
ATOM 1489 O O . ILE A 1 189 ? 94.613 34.445 44.895 1.00 15.61 194 ILE A O 1
ATOM 1494 N N . PRO A 1 190 ? 94.653 32.311 45.640 1.00 16.92 195 PRO A N 1
ATOM 1495 C CA . PRO A 1 190 ? 94.753 31.874 44.265 1.00 16.50 195 PRO A CA 1
ATOM 1496 C C . PRO A 1 190 ? 93.635 32.391 43.374 1.00 16.38 195 PRO A C 1
ATOM 1497 O O . PRO A 1 190 ? 93.900 32.880 42.253 1.00 16.90 195 PRO A O 1
ATOM 1501 N N . LYS A 1 191 ? 92.385 32.288 43.818 1.00 16.04 196 LYS A N 1
ATOM 1502 C CA . LYS A 1 191 ? 91.290 32.779 42.975 1.00 18.23 196 LYS A CA 1
ATOM 1503 C C . LYS A 1 191 ? 91.364 34.294 42.751 1.00 18.86 196 LYS A C 1
ATOM 1504 O O . LYS A 1 191 ? 91.123 34.766 41.587 1.00 17.44 196 LYS A O 1
ATOM 1510 N N . GLY A 1 192 ? 91.721 35.017 43.826 1.00 18.71 197 GLY A N 1
ATOM 1511 C CA . GLY A 1 192 ? 91.862 36.487 43.752 1.00 20.88 197 GLY A CA 1
ATOM 1512 C C . GLY A 1 192 ? 92.876 36.878 42.698 1.00 19.81 197 GLY A C 1
ATOM 1513 O O . GLY A 1 192 ? 92.609 37.726 41.845 1.00 22.50 197 GLY A O 1
ATOM 1514 N N . LEU A 1 193 ? 94.018 36.212 42.731 1.00 19.27 198 LEU A N 1
ATOM 1515 C CA . LEU A 1 193 ? 95.081 36.448 41.750 1.00 21.44 198 LEU A CA 1
ATOM 1516 C C . LEU A 1 193 ? 94.754 36.059 40.349 1.00 23.38 198 LEU A C 1
ATOM 1517 O O . LEU A 1 193 ? 95.054 36.808 39.393 1.00 22.76 198 LEU A O 1
ATOM 1522 N N . VAL A 1 194 ? 94.086 34.928 40.178 1.00 19.03 199 VAL A N 1
ATOM 1523 C CA . VAL A 1 194 ? 93.824 34.460 38.850 1.00 22.96 199 VAL A CA 1
ATOM 1524 C C . VAL A 1 194 ? 92.683 35.249 38.220 1.00 22.32 199 VAL A C 1
ATOM 1525 O O . VAL A 1 194 ? 92.741 35.555 37.021 1.00 21.92 199 VAL A O 1
ATOM 1529 N N . THR A 1 195 ? 91.661 35.598 38.996 1.00 20.46 200 THR A N 1
ATOM 1530 C CA . THR A 1 195 ? 90.531 36.284 38.436 1.00 22.66 200 THR A CA 1
ATOM 1531 C C . THR A 1 195 ? 90.672 37.821 38.568 1.00 25.90 200 THR A C 1
ATOM 1532 O O . THR A 1 195 ? 89.786 38.548 38.092 1.00 27.84 200 THR A O 1
ATOM 1536 N N . GLU A 1 196 ? 91.723 38.294 39.233 1.00 22.08 201 GLU A N 1
ATOM 1537 C CA . GLU A 1 196 ? 91.946 39.742 39.466 1.00 28.42 201 GLU A CA 1
ATOM 1538 C C . GLU A 1 196 ? 90.726 40.349 40.181 1.00 29.21 201 GLU A C 1
ATOM 1539 O O . GLU A 1 196 ? 90.193 41.363 39.771 1.00 25.94 201 GLU A O 1
ATOM 1545 N N . THR A 1 197 ? 90.292 39.696 41.258 1.00 24.03 202 THR A N 1
ATOM 1546 C CA . THR A 1 197 ? 89.106 40.067 42.009 1.00 25.71 202 THR A CA 1
ATOM 1547 C C . THR A 1 197 ? 89.604 40.341 43.422 1.00 24.44 202 THR A C 1
ATOM 1548 O O . THR A 1 197 ? 90.463 39.569 43.932 1.00 22.98 202 THR A O 1
ATOM 1552 N N . PRO A 1 198 ? 89.047 41.398 44.069 1.00 19.33 203 PRO A N 1
ATOM 1553 C CA . PRO A 1 198 ? 89.429 41.689 45.444 1.00 20.96 203 PRO A CA 1
ATOM 1554 C C . PRO A 1 198 ? 89.117 40.548 46.347 1.00 18.22 203 PRO A C 1
ATOM 1555 O O . PRO A 1 198 ? 88.049 39.914 46.197 1.00 17.52 203 PRO A O 1
ATOM 1559 N N . LEU A 1 199 ? 90.008 40.301 47.297 1.00 19.48 204 LEU A N 1
ATOM 1560 C CA . LEU A 1 199 ? 89.808 39.180 48.206 1.00 19.42 204 LEU A CA 1
ATOM 1561 C C . LEU A 1 199 ? 88.537 39.302 49.041 1.00 19.52 204 LEU A C 1
ATOM 1562 O O . LEU A 1 199 ? 87.799 38.322 49.253 1.00 18.39 204 LEU A O 1
ATOM 1567 N N . PHE A 1 200 ? 88.263 40.506 49.524 1.00 19.11 205 PHE A N 1
ATOM 1568 C CA . PHE A 1 200 ? 87.029 40.798 50.238 1.00 20.16 205 PHE A CA 1
ATOM 1569 C C . PHE A 1 200 ? 85.787 40.431 49.452 1.00 19.24 205 PHE A C 1
ATOM 1570 O O . PHE A 1 200 ? 84.917 39.735 49.944 1.00 19.95 205 PHE A O 1
ATOM 1578 N N . ASP A 1 201 ? 85.714 40.841 48.195 1.00 19.70 206 ASP A N 1
ATOM 1579 C CA . ASP A 1 201 ? 84.582 40.538 47.369 1.00 22.97 206 ASP A CA 1
ATOM 1580 C C . ASP A 1 201 ? 84.381 39.025 47.138 1.00 21.70 206 ASP A C 1
ATOM 1581 O O . ASP A 1 201 ? 83.271 38.483 47.210 1.00 20.16 206 ASP A O 1
ATOM 1586 N N . LEU A 1 202 ? 85.455 38.330 46.806 1.00 22.72 207 LEU A N 1
ATOM 1587 C CA . LEU A 1 202 ? 85.263 36.934 46.467 1.00 23.92 207 LEU A CA 1
ATOM 1588 C C . LEU A 1 202 ? 84.991 36.122 47.758 1.00 21.49 207 LEU A C 1
ATOM 1589 O O . LEU A 1 202 ? 84.289 35.150 47.681 1.00 19.21 207 LEU A O 1
ATOM 1594 N N . THR A 1 203 ? 85.562 36.506 48.883 1.00 17.29 208 THR A N 1
ATOM 1595 C CA . THR A 1 203 ? 85.288 35.845 50.150 1.00 19.98 208 THR A CA 1
ATOM 1596 C C . THR A 1 203 ? 83.795 35.899 50.532 1.00 18.78 208 THR A C 1
ATOM 1597 O O . THR A 1 203 ? 83.143 34.873 50.804 1.00 17.81 208 THR A O 1
ATOM 1601 N N . PHE A 1 204 ? 83.244 37.108 50.526 1.00 20.32 209 PHE A N 1
ATOM 1602 C CA . PHE A 1 204 ? 81.832 37.299 50.836 1.00 20.56 209 PHE A CA 1
ATOM 1603 C C . PHE A 1 204 ? 80.892 36.815 49.766 1.00 20.10 209 PHE A C 1
ATOM 1604 O O . PHE A 1 204 ? 79.876 36.296 50.089 1.00 20.12 209 PHE A O 1
ATOM 1612 N N . ALA A 1 205 ? 81.289 36.872 48.507 1.00 19.32 210 ALA A N 1
ATOM 1613 C CA . ALA A 1 205 ? 80.503 36.264 47.460 1.00 20.73 210 ALA A CA 1
ATOM 1614 C C . ALA A 1 205 ? 80.321 34.771 47.699 1.00 19.94 210 ALA A C 1
ATOM 1615 O O . ALA A 1 205 ? 79.200 34.266 47.545 1.00 18.96 210 ALA A O 1
ATOM 1617 N N . ALA A 1 206 ? 81.413 34.084 48.073 1.00 20.03 211 ALA A N 1
ATOM 1618 C CA . ALA A 1 206 ? 81.394 32.656 48.319 1.00 19.68 211 ALA A CA 1
ATOM 1619 C C . ALA A 1 206 ? 80.559 32.287 49.551 1.00 19.35 211 ALA A C 1
ATOM 1620 O O . ALA A 1 206 ? 79.780 31.342 49.495 1.00 19.01 211 ALA A O 1
ATOM 1622 N N . ILE A 1 207 ? 80.683 33.080 50.615 1.00 16.53 212 ILE A N 1
ATOM 1623 C CA . ILE A 1 207 ? 79.847 32.903 51.787 1.00 18.34 212 ILE A CA 1
ATOM 1624 C C . ILE A 1 207 ? 78.344 33.139 51.566 1.00 17.38 212 ILE A C 1
ATOM 1625 O O . ILE A 1 207 ? 77.523 32.350 52.003 1.00 18.04 212 ILE A O 1
ATOM 1630 N N . GLU A 1 208 ? 78.016 34.142 50.779 1.00 17.73 213 GLU A N 1
ATOM 1631 C CA . GLU A 1 208 ? 76.648 34.576 50.560 1.00 19.22 213 GLU A CA 1
ATOM 1632 C C . GLU A 1 208 ? 75.934 33.625 49.657 1.00 22.31 213 GLU A C 1
ATOM 1633 O O . GLU A 1 208 ? 74.743 33.628 49.641 1.00 20.71 213 GLU A O 1
ATOM 1639 N N . GLN A 1 209 ? 76.665 32.755 48.983 1.00 21.58 214 GLN A N 1
ATOM 1640 C CA . GLN A 1 209 ? 76.006 31.690 48.248 1.00 24.80 214 GLN A CA 1
ATOM 1641 C C . GLN A 1 209 ? 75.793 30.354 49.020 1.00 21.59 214 GLN A C 1
ATOM 1642 O O . GLN A 1 209 ? 75.245 29.445 48.476 1.00 21.59 214 GLN A O 1
ATOM 1648 N N . MET A 1 210 ? 76.247 30.269 50.266 1.00 16.89 215 MET A N 1
ATOM 1649 C CA . MET A 1 210 ? 75.941 29.094 51.096 1.00 19.16 215 MET A CA 1
ATOM 1650 C C . MET A 1 210 ? 74.449 28.841 51.243 1.00 21.26 215 MET A C 1
ATOM 1651 O O . MET A 1 210 ? 73.680 29.798 51.497 1.00 21.26 215 MET A O 1
ATOM 1656 N N . GLU A 1 211 ? 74.040 27.565 51.184 1.00 18.81 216 GLU A N 1
ATOM 1657 C CA . GLU A 1 211 ? 72.664 27.194 51.495 1.00 22.43 216 GLU A CA 1
ATOM 1658 C C . GLU A 1 211 ? 72.260 27.744 52.893 1.00 21.56 216 GLU A C 1
ATOM 1659 O O . GLU A 1 211 ? 71.169 28.336 53.056 1.00 23.24 216 GLU A O 1
ATOM 1665 N N . VAL A 1 212 ? 73.129 27.556 53.859 1.00 22.34 217 VAL A N 1
ATOM 1666 C CA . VAL A 1 212 ? 72.808 27.997 55.257 1.00 25.52 217 VAL A CA 1
ATOM 1667 C C . VAL A 1 212 ? 72.691 29.514 55.374 1.00 25.19 217 VAL A C 1
ATOM 1668 O O . VAL A 1 212 ? 71.886 30.013 56.198 1.00 24.00 217 VAL A O 1
ATOM 1672 N N . TYR A 1 213 ? 73.440 30.272 54.557 1.00 23.14 218 TYR A N 1
ATOM 1673 C CA . TYR A 1 213 ? 73.312 31.723 54.505 1.00 22.57 218 TYR A CA 1
ATOM 1674 C C . TYR A 1 213 ? 71.899 32.057 54.071 1.00 24.95 218 TYR A C 1
ATOM 1675 O O . TYR A 1 213 ? 71.242 32.921 54.674 1.00 23.38 218 TYR A O 1
ATOM 1684 N N . HIS A 1 214 ? 71.420 31.380 53.030 1.00 23.61 219 HIS A N 1
ATOM 1685 C CA . HIS A 1 214 ? 70.067 31.643 52.559 1.00 30.11 219 HIS A CA 1
ATOM 1686 C C . HIS A 1 214 ? 68.960 31.284 53.577 1.00 30.64 219 HIS A C 1
ATOM 1687 O O . HIS A 1 214 ? 67.913 31.859 53.525 1.00 36.45 219 HIS A O 1
ATOM 1694 N N . LYS A 1 215 ? 69.205 30.316 54.431 1.00 27.00 220 LYS A N 1
ATOM 1695 C CA . LYS A 1 215 ? 68.217 29.833 55.402 1.00 31.29 220 LYS A CA 1
ATOM 1696 C C . LYS A 1 215 ? 68.287 30.562 56.754 1.00 29.54 220 LYS A C 1
ATOM 1697 O O . LYS A 1 215 ? 67.301 30.537 57.504 1.00 32.10 220 LYS A O 1
ATOM 1703 N N . ASP A 1 216 ? 69.424 31.177 57.088 1.00 26.58 221 ASP A N 1
ATOM 1704 C CA . ASP A 1 216 ? 69.686 31.647 58.433 1.00 26.16 221 ASP A CA 1
ATOM 1705 C C . ASP A 1 216 ? 69.869 33.162 58.594 1.00 25.01 221 ASP A C 1
ATOM 1706 O O . ASP A 1 216 ? 70.962 33.694 58.414 1.00 24.71 221 ASP A O 1
ATOM 1711 N N . ALA A 1 217 ? 68.796 33.880 58.945 1.00 24.19 222 ALA A N 1
ATOM 1712 C CA . ALA A 1 217 ? 68.894 35.314 59.175 1.00 24.80 222 ALA A CA 1
ATOM 1713 C C . ALA A 1 217 ? 69.989 35.721 60.171 1.00 20.57 222 ALA A C 1
ATOM 1714 O O . ALA A 1 217 ? 70.704 36.728 59.915 1.00 25.23 222 ALA A O 1
ATOM 1716 N N . PRO A 1 218 ? 70.132 34.991 61.303 1.00 20.79 223 PRO A N 1
ATOM 1717 C CA . PRO A 1 218 ? 71.166 35.373 62.269 1.00 19.92 223 PRO A CA 1
ATOM 1718 C C . PRO A 1 218 ? 72.584 35.370 61.659 1.00 21.25 223 PRO A C 1
ATOM 1719 O O . PRO A 1 218 ? 73.352 36.310 61.814 1.00 21.31 223 PRO A O 1
ATOM 1723 N N . LEU A 1 219 ? 72.903 34.317 60.894 1.00 22.04 224 LEU A N 1
ATOM 1724 C CA . LEU A 1 219 ? 74.194 34.289 60.206 1.00 19.39 224 LEU A CA 1
ATOM 1725 C C . LEU A 1 219 ? 74.355 35.433 59.263 1.00 19.59 224 LEU A C 1
ATOM 1726 O O . LEU A 1 219 ? 75.441 36.077 59.260 1.00 19.34 224 LEU A O 1
ATOM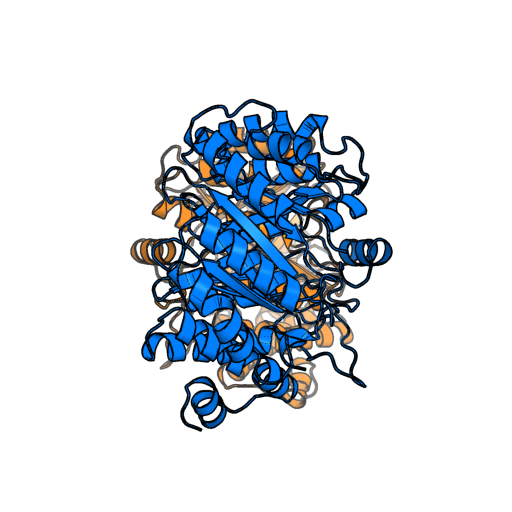 1731 N N . ARG A 1 220 ? 73.332 35.738 58.467 1.00 20.72 225 ARG A N 1
ATOM 1732 C CA . ARG A 1 220 ? 73.435 36.873 57.552 1.00 21.64 225 ARG A CA 1
ATOM 1733 C C . ARG A 1 220 ? 73.727 38.210 58.290 1.00 21.38 225 ARG A C 1
ATOM 1734 O O . ARG A 1 220 ? 74.463 39.060 57.819 1.00 19.99 225 ARG A O 1
ATOM 1742 N N . THR A 1 221 ? 73.142 38.339 59.457 1.00 20.47 226 THR A N 1
ATOM 1743 C CA . THR A 1 221 ? 73.264 39.527 60.293 1.00 21.49 226 THR A CA 1
ATOM 1744 C C . THR A 1 221 ? 74.653 39.707 60.901 1.00 20.69 226 THR A C 1
ATOM 1745 O O . THR A 1 221 ? 75.240 40.794 60.811 1.00 22.08 226 THR A O 1
ATOM 1749 N N . ALA A 1 222 ? 75.174 38.653 61.499 1.00 18.50 227 ALA A N 1
ATOM 1750 C CA . ALA A 1 222 ? 76.546 38.571 61.873 1.00 19.83 227 ALA A CA 1
ATOM 1751 C C . ALA A 1 222 ? 77.519 38.896 60.738 1.00 19.91 227 ALA A C 1
ATOM 1752 O O . ALA A 1 222 ? 78.456 39.647 60.941 1.00 19.28 227 ALA A O 1
ATOM 1754 N N . LEU A 1 223 ? 77.267 38.334 59.552 1.00 19.05 228 LEU A N 1
ATOM 1755 C CA . LEU A 1 223 ? 78.160 38.543 58.438 1.00 19.73 228 LEU A CA 1
ATOM 1756 C C . LEU A 1 223 ? 78.103 39.965 57.953 1.00 22.01 228 LEU A C 1
ATOM 1757 O O . LEU A 1 223 ? 79.133 40.568 57.584 1.00 19.03 228 LEU A O 1
ATOM 1762 N N . SER A 1 224 ? 76.873 40.516 58.002 1.00 24.91 229 SER A N 1
ATOM 1763 C CA . SER A 1 224 ? 76.678 41.908 57.656 1.00 26.47 229 SER A CA 1
ATOM 1764 C C . SER A 1 224 ? 77.486 42.837 58.567 1.00 22.73 229 SER A C 1
ATOM 1765 O O . SER A 1 224 ? 78.074 43.786 58.069 1.00 22.26 229 SER A O 1
ATOM 1768 N N . SER A 1 225 ? 77.479 42.588 59.880 1.00 23.17 230 SER A N 1
ATOM 1769 C CA . SER A 1 225 ? 78.293 43.338 60.852 1.00 23.31 230 SER A CA 1
ATOM 1770 C C . SER A 1 225 ? 79.794 43.151 60.585 1.00 27.09 230 SER A C 1
ATOM 1771 O O . SER A 1 225 ? 80.575 44.114 60.629 1.00 23.04 230 SER A O 1
ATOM 1774 N N . LEU A 1 226 ? 80.212 41.912 60.252 1.00 23.42 231 LEU A N 1
ATOM 1775 C CA . LEU A 1 226 ? 81.609 41.697 59.957 1.00 21.70 231 LEU A CA 1
ATOM 1776 C C . LEU A 1 226 ? 82.032 42.464 58.696 1.00 19.51 231 LEU A C 1
ATOM 1777 O O . LEU A 1 226 ? 83.119 43.077 58.672 1.00 21.00 231 LEU A O 1
ATOM 1782 N N . LYS A 1 227 ? 81.221 42.446 57.650 1.00 22.66 232 LYS A N 1
ATOM 1783 C CA . LYS A 1 227 ? 81.566 43.166 56.402 1.00 25.38 232 LYS A CA 1
ATOM 1784 C C . LYS A 1 227 ? 81.730 44.659 56.666 1.00 29.17 232 LYS A C 1
ATOM 1785 O O . LYS A 1 227 ? 82.643 45.290 56.125 1.00 27.05 232 LYS A O 1
ATOM 1791 N N . ASP A 1 228 ? 80.837 45.214 57.498 1.00 29.10 233 ASP A N 1
ATOM 1792 C CA . ASP A 1 228 ? 80.901 46.626 57.808 1.00 28.53 233 ASP A CA 1
ATOM 1793 C C . ASP A 1 228 ? 82.215 46.975 58.542 1.00 26.12 233 ASP A C 1
ATOM 1794 O O . ASP A 1 228 ? 82.797 48.004 58.243 1.00 26.82 233 ASP A O 1
ATOM 1799 N N . PHE A 1 229 ? 82.664 46.106 59.460 1.00 22.95 234 PHE A N 1
ATOM 1800 C CA . PHE A 1 229 ? 83.961 46.226 60.093 1.00 24.73 234 PHE A CA 1
ATOM 1801 C C . PHE A 1 229 ? 85.126 46.078 59.086 1.00 22.95 234 PHE A C 1
ATOM 1802 O O . PHE A 1 229 ? 86.046 46.900 59.034 1.00 23.58 234 PHE A O 1
ATOM 1810 N N . LEU A 1 230 ? 85.059 45.029 58.281 1.00 21.48 235 LEU A N 1
ATOM 1811 C CA . LEU A 1 230 ? 86.176 44.716 57.347 1.00 22.08 235 LEU A CA 1
ATOM 1812 C C . LEU A 1 230 ? 86.346 45.666 56.158 1.00 21.99 235 LEU A C 1
ATOM 1813 O O . LEU A 1 230 ? 87.501 45.988 55.779 1.00 23.45 235 LEU A O 1
ATOM 1818 N N . ARG A 1 231 ? 85.244 46.105 55.573 1.00 23.35 236 ARG A N 1
ATOM 1819 C CA . ARG A 1 231 ? 85.288 46.849 54.322 1.00 29.04 236 ARG A CA 1
ATOM 1820 C C . ARG A 1 231 ? 86.263 48.059 54.325 1.00 28.49 236 ARG A C 1
ATOM 1821 O O . ARG A 1 231 ? 87.016 48.213 53.336 1.00 30.65 236 ARG A O 1
ATOM 1829 N N . PRO A 1 232 ? 86.279 48.881 55.408 1.00 31.18 237 PRO A N 1
ATOM 1830 C CA . PRO A 1 232 ? 87.231 50.010 55.419 1.00 32.76 237 PRO A CA 1
ATOM 1831 C C . PRO A 1 232 ? 88.615 49.647 55.857 1.00 31.71 237 PRO A C 1
ATOM 1832 O O . PRO A 1 232 ? 89.479 50.496 55.795 1.00 31.28 237 PRO A O 1
ATOM 1836 N N . ARG A 1 233 ? 88.869 48.409 56.283 1.00 27.81 238 ARG A N 1
ATOM 1837 C CA . ARG A 1 233 ? 90.187 48.033 56.761 1.00 28.44 238 ARG A CA 1
ATOM 1838 C C . ARG A 1 233 ? 91.006 47.176 55.796 1.00 25.97 238 ARG A C 1
ATOM 1839 O O . ARG A 1 233 ? 92.244 47.243 55.810 1.00 26.95 238 ARG A O 1
ATOM 1847 N N . VAL A 1 234 ? 90.337 46.349 55.006 1.00 24.34 239 VAL A N 1
ATOM 1848 C CA . VAL A 1 234 ? 91.028 45.488 54.051 1.00 24.51 239 VAL A CA 1
ATOM 1849 C C . VAL A 1 234 ? 90.984 46.174 52.689 1.00 26.61 239 VAL A C 1
ATOM 1850 O O . VAL A 1 234 ? 90.171 47.033 52.476 1.00 25.57 239 VAL A O 1
ATOM 1854 N N . PRO A 1 235 ? 91.836 45.770 51.751 1.00 28.46 240 PRO A N 1
ATOM 1855 C CA . PRO A 1 235 ? 91.852 46.441 50.437 1.00 28.49 240 PRO A CA 1
ATOM 1856 C C . PRO A 1 235 ? 90.527 46.383 49.685 1.00 28.34 240 PRO A C 1
ATOM 1857 O O . PRO A 1 235 ? 89.791 45.388 49.758 1.00 27.75 240 PRO A O 1
ATOM 1861 N N . THR A 1 236 ? 90.185 47.465 48.998 1.00 28.30 241 THR A N 1
ATOM 1862 C CA . THR A 1 236 ? 89.016 47.473 48.078 1.00 28.36 241 THR A CA 1
ATOM 1863 C C . THR A 1 236 ? 89.484 47.092 46.689 1.00 26.40 241 THR A C 1
ATOM 1864 O O . THR A 1 236 ? 88.691 46.695 45.871 1.00 26.56 241 THR A O 1
ATOM 1868 N N . ASP A 1 237 ? 90.787 47.196 46.448 1.00 28.53 242 ASP A N 1
ATOM 1869 C CA . ASP A 1 237 ? 91.413 46.819 45.164 1.00 30.00 242 ASP A CA 1
ATOM 1870 C C . ASP A 1 237 ? 91.773 45.298 45.192 1.00 32.63 242 ASP A C 1
ATOM 1871 O O . ASP A 1 237 ? 91.523 44.610 46.185 1.00 26.69 242 ASP A O 1
ATOM 1876 N N . ALA A 1 238 ? 92.372 44.814 44.119 1.00 28.07 243 ALA A N 1
ATOM 1877 C CA . ALA A 1 238 ? 92.734 43.410 43.998 1.00 28.90 243 ALA A CA 1
ATOM 1878 C C . ALA A 1 238 ? 94.045 42.990 44.642 1.00 26.20 243 ALA A C 1
ATOM 1879 O O . ALA A 1 238 ? 94.499 41.866 44.438 1.00 24.83 243 ALA A O 1
ATOM 1881 N N . SER A 1 239 ? 94.680 43.861 45.411 1.00 25.87 244 SER A N 1
ATOM 1882 C CA . SER A 1 239 ? 96.023 43.644 45.898 1.00 27.28 244 SER A CA 1
ATOM 1883 C C . SER A 1 239 ? 96.000 42.633 47.003 1.00 24.66 244 SER A C 1
ATOM 1884 O O . SER A 1 239 ? 95.004 42.481 47.693 1.00 23.77 244 SER A O 1
ATOM 1887 N N . ILE A 1 240 ? 97.130 42.000 47.172 1.00 23.64 245 ILE A N 1
ATOM 1888 C CA . ILE A 1 240 ? 97.329 41.084 48.255 1.00 22.33 245 ILE A CA 1
ATOM 1889 C C . ILE A 1 240 ? 98.151 41.839 49.304 1.00 22.88 245 ILE A C 1
ATOM 1890 O O . ILE A 1 240 ? 99.307 41.551 49.514 1.00 26.22 245 ILE A O 1
ATOM 1895 N N . THR A 1 241 ? 97.508 42.754 50.020 1.00 21.65 246 THR A N 1
ATOM 1896 C CA . THR A 1 241 ? 98.152 43.569 51.010 1.00 22.82 246 THR A CA 1
ATOM 1897 C C . THR A 1 241 ? 97.320 43.611 52.292 1.00 25.95 246 THR A C 1
ATOM 1898 O O . THR A 1 241 ? 96.101 43.431 52.215 1.00 27.97 246 THR A O 1
ATOM 1902 N N . PRO A 1 242 ? 97.973 43.879 53.455 1.00 26.51 247 PRO A N 1
ATOM 1903 C CA . PRO A 1 242 ? 97.335 43.572 54.728 1.00 25.65 247 PRO A CA 1
ATOM 1904 C C . PRO A 1 242 ? 96.588 44.774 55.273 1.00 27.10 247 PRO A C 1
ATOM 1905 O O . PRO A 1 242 ? 96.946 45.948 54.908 1.00 26.30 247 PRO A O 1
ATOM 1909 N N . PRO A 1 243 ? 95.599 44.566 56.135 1.00 27.22 248 PRO A N 1
ATOM 1910 C CA . PRO A 1 243 ? 95.109 43.255 56.563 1.00 23.17 248 PRO A CA 1
ATOM 1911 C C . PRO A 1 243 ? 94.242 42.700 55.434 1.00 24.22 248 PRO A C 1
ATOM 1912 O O . PRO A 1 243 ? 93.590 43.462 54.723 1.00 25.54 248 PRO A O 1
ATOM 1916 N N . LEU A 1 244 ? 94.265 41.386 55.225 1.00 20.96 249 LEU A N 1
ATOM 1917 C CA . LEU A 1 244 ? 93.504 40.822 54.155 1.00 21.00 249 LEU A CA 1
ATOM 1918 C C . LEU A 1 244 ? 92.701 39.578 54.599 1.00 18.02 249 LEU A C 1
ATOM 1919 O O . LEU A 1 244 ? 93.074 38.900 55.549 1.00 18.46 249 LEU A O 1
ATOM 1924 N N . THR A 1 245 ? 91.629 39.314 53.889 1.00 18.31 250 THR A N 1
ATOM 1925 C CA . THR A 1 245 ? 90.801 38.118 54.151 1.00 19.22 250 THR A CA 1
ATOM 1926 C C . THR A 1 245 ? 91.380 36.961 53.345 1.00 19.77 250 THR A C 1
ATOM 1927 O O . THR A 1 245 ? 91.027 36.782 52.176 1.00 20.01 250 THR A O 1
ATOM 1931 N N . GLY A 1 246 ? 92.184 36.156 54.004 1.00 21.17 251 GLY A N 1
ATOM 1932 C CA . GLY A 1 246 ? 93.050 35.171 53.344 1.00 20.93 251 GLY A CA 1
ATOM 1933 C C . GLY A 1 246 ? 92.545 33.720 53.391 1.00 23.21 251 GLY A C 1
ATOM 1934 O O . GLY A 1 246 ? 92.971 32.885 52.567 1.00 20.80 251 GLY A O 1
ATOM 1935 N N . LEU A 1 247 ? 91.651 33.402 54.341 1.00 22.03 252 LEU A N 1
ATOM 1936 C CA . LEU A 1 247 ? 91.178 32.024 54.516 1.00 18.42 252 LEU A CA 1
ATOM 1937 C C . LEU A 1 247 ? 89.738 32.038 54.967 1.00 17.11 252 LEU A C 1
ATOM 1938 O O . LEU A 1 247 ? 89.319 32.927 55.742 1.00 17.28 252 LEU A O 1
ATOM 1943 N N . ILE A 1 248 ? 88.981 31.056 54.482 1.00 16.55 253 ILE A N 1
ATOM 1944 C CA . ILE A 1 248 ? 87.635 30.783 54.934 1.00 17.13 253 ILE A CA 1
ATOM 1945 C C . ILE A 1 248 ? 87.667 29.374 55.583 1.00 18.46 253 ILE A C 1
ATOM 1946 O O . ILE A 1 248 ? 88.141 28.393 54.921 1.00 16.17 253 ILE A O 1
ATOM 1951 N N . GLY A 1 249 ? 87.337 29.278 56.880 1.00 15.28 254 GLY A N 1
ATOM 1952 C CA . GLY A 1 249 ? 87.301 28.016 57.629 1.00 16.00 254 GLY A CA 1
ATOM 1953 C C . GLY A 1 249 ? 85.884 27.511 57.842 1.00 16.53 254 GLY A C 1
ATOM 1954 O O . GLY A 1 249 ? 84.951 28.319 57.976 1.00 16.33 254 GLY A O 1
ATOM 1955 N N . VAL A 1 250 ? 85.683 26.191 57.782 1.00 14.84 255 VAL A N 1
ATOM 1956 C CA . VAL A 1 250 ? 84.404 25.564 58.095 1.00 16.55 255 VAL A CA 1
ATOM 1957 C C . VAL A 1 250 ? 84.661 24.315 58.850 1.00 18.24 255 VAL A C 1
ATOM 1958 O O . VAL A 1 250 ? 85.722 23.706 58.682 1.00 18.94 255 VAL A O 1
ATOM 1962 N N . ASP A 1 251 ? 83.671 23.875 59.623 1.00 16.61 256 ASP A N 1
ATOM 1963 C CA . ASP A 1 251 ? 83.760 22.544 60.274 1.00 17.53 256 ASP A CA 1
ATOM 1964 C C . ASP A 1 251 ? 83.055 21.572 59.377 1.00 15.43 256 ASP A C 1
ATOM 1965 O O . ASP A 1 251 ? 82.090 21.942 58.768 1.00 17.14 256 ASP A O 1
ATOM 1970 N N . CYS A 1 252 ? 83.579 20.355 59.211 1.00 17.05 257 CYS A N 1
ATOM 1971 C CA . CYS A 1 252 ? 82.997 19.381 58.272 1.00 18.31 257 CYS A CA 1
ATOM 1972 C C . CYS A 1 252 ? 81.907 18.569 59.022 1.00 20.23 257 CYS A C 1
ATOM 1973 O O . CYS A 1 252 ? 82.019 17.331 59.231 1.00 21.79 257 CYS A O 1
ATOM 1976 N N . ILE A 1 253 ? 80.877 19.305 59.420 1.00 19.86 258 ILE A N 1
ATOM 1977 C CA . ILE A 1 253 ? 79.769 18.775 60.212 1.00 23.51 258 ILE A CA 1
ATOM 1978 C C . ILE A 1 253 ? 78.477 19.331 59.588 1.00 21.78 258 ILE A C 1
ATOM 1979 O O . ILE A 1 253 ? 78.494 20.063 58.651 1.00 17.00 258 ILE A O 1
ATOM 1984 N N . ASP A 1 254 ? 77.351 18.885 60.072 1.00 23.09 259 ASP A N 1
ATOM 1985 C CA . ASP A 1 254 ? 76.067 19.478 59.681 1.00 24.22 259 ASP A CA 1
ATOM 1986 C C . ASP A 1 254 ? 76.195 20.997 59.495 1.00 19.72 259 ASP A C 1
ATOM 1987 O O . ASP A 1 254 ? 76.629 21.650 60.416 1.00 23.75 259 ASP A O 1
ATOM 1992 N N . PRO A 1 255 ? 75.865 21.534 58.322 1.00 21.50 260 PRO A N 1
ATOM 1993 C CA . PRO A 1 255 ? 76.153 22.925 58.038 1.00 21.98 260 PRO A CA 1
ATOM 1994 C C . PRO A 1 255 ? 75.420 23.860 59.006 1.00 22.33 260 PRO A C 1
ATOM 1995 O O . PRO A 1 255 ? 75.952 24.849 59.367 1.00 21.68 260 PRO A O 1
ATOM 1999 N N . MET A 1 256 ? 74.312 23.407 59.573 1.00 22.53 261 MET A N 1
ATOM 2000 C CA . MET A 1 256 ? 73.614 24.216 60.614 1.00 28.26 261 MET A CA 1
ATOM 2001 C C . MET A 1 256 ? 74.349 24.305 61.961 1.00 27.26 261 MET A C 1
ATOM 2002 O O . MET A 1 256 ? 74.035 25.171 62.798 1.00 25.89 261 MET A O 1
ATOM 2007 N N . LEU A 1 257 ? 75.307 23.426 62.192 1.00 24.40 262 LEU A N 1
ATOM 2008 C CA . LEU A 1 257 ? 76.104 23.468 63.391 1.00 26.62 262 LEU A CA 1
ATOM 2009 C C . LEU A 1 257 ? 77.543 23.958 63.138 1.00 26.01 262 LEU A C 1
ATOM 2010 O O . LEU A 1 257 ? 78.334 24.123 64.072 1.00 24.97 262 LEU A O 1
ATOM 2015 N N . SER A 1 258 ? 77.917 24.153 61.883 1.00 23.33 263 SER A N 1
ATOM 2016 C CA . SER A 1 258 ? 79.297 24.484 61.566 1.00 21.99 263 SER A CA 1
ATOM 2017 C C . SER A 1 258 ? 79.600 25.931 61.903 1.00 21.65 263 SER A C 1
ATOM 2018 O O . SER A 1 258 ? 78.831 26.799 61.524 1.00 25.75 263 SER A O 1
ATOM 2021 N N . ARG A 1 259 ? 80.745 26.214 62.496 1.00 20.65 264 ARG A N 1
ATOM 2022 C CA . ARG A 1 259 ? 81.253 27.574 62.570 1.00 23.63 264 ARG A CA 1
ATOM 2023 C C . ARG A 1 259 ? 81.905 27.988 61.258 1.00 22.72 264 ARG A C 1
ATOM 2024 O O . ARG A 1 259 ? 82.719 27.243 60.717 1.00 25.82 264 ARG A O 1
ATOM 2032 N N . LEU A 1 260 ? 81.552 29.158 60.793 1.00 18.42 265 LEU A N 1
ATOM 2033 C CA . LEU A 1 260 ? 82.150 29.796 59.618 1.00 17.64 265 LEU A CA 1
ATOM 2034 C C . LEU A 1 260 ? 83.210 30.745 60.125 1.00 19.59 265 LEU A C 1
ATOM 2035 O O . LEU A 1 260 ? 82.928 31.582 60.980 1.00 21.57 265 LEU A O 1
ATOM 2040 N N . LYS A 1 261 ? 84.456 30.607 59.655 1.00 17.97 266 LYS A N 1
ATOM 2041 C CA . LYS A 1 261 ? 85.558 31.414 60.152 1.00 17.32 266 LYS A CA 1
ATOM 2042 C C . LYS A 1 261 ? 86.120 32.231 59.017 1.00 18.97 266 LYS A C 1
ATOM 2043 O O . LYS A 1 261 ? 86.343 31.703 57.892 1.00 19.70 266 LYS A O 1
ATOM 2049 N N . VAL A 1 262 ? 86.294 33.518 59.260 1.00 16.70 267 VAL A N 1
ATOM 2050 C CA . VAL A 1 262 ? 86.926 34.405 58.263 1.00 17.05 267 VAL A CA 1
ATOM 2051 C C . VAL A 1 262 ? 88.217 34.853 58.910 1.00 18.32 267 VAL A C 1
ATOM 2052 O O . VAL A 1 262 ? 88.169 35.517 59.943 1.00 16.45 267 VAL A O 1
ATOM 2056 N N A TYR A 1 263 ? 89.368 34.496 58.323 0.50 18.83 268 TYR A N 1
ATOM 2057 N N B TYR A 1 263 ? 89.343 34.458 58.322 0.50 19.83 268 TYR A N 1
ATOM 2058 C CA A TYR A 1 263 ? 90.709 34.686 58.918 0.50 18.50 268 TYR A CA 1
ATOM 2059 C CA B TYR A 1 263 ? 90.638 34.828 58.826 0.50 20.21 268 TYR A CA 1
ATOM 2060 C C A TYR A 1 263 ? 91.413 35.814 58.192 0.50 18.43 268 TYR A C 1
ATOM 2061 C C B TYR A 1 263 ? 91.084 36.053 58.143 0.50 19.76 268 TYR A C 1
ATOM 2062 O O A TYR A 1 263 ? 91.699 35.689 56.994 0.50 13.89 268 TYR A O 1
ATOM 2063 O O B TYR A 1 263 ? 90.847 36.246 56.945 0.50 18.64 268 TYR A O 1
ATOM 2080 N N . LEU A 1 264 ? 91.751 36.866 58.935 1.00 18.98 269 LEU A N 1
ATOM 2081 C CA . LEU A 1 264 ? 92.571 37.969 58.411 1.00 20.88 269 LEU A CA 1
ATOM 2082 C C . LEU A 1 264 ? 94.021 37.725 58.665 1.00 21.92 269 LEU A C 1
ATOM 2083 O O . LEU A 1 264 ? 94.390 37.225 59.728 1.00 20.75 269 LEU A O 1
ATOM 2088 N N . ALA A 1 265 ? 94.865 38.119 57.708 1.00 20.06 270 ALA A N 1
ATOM 2089 C CA . ALA A 1 265 ? 96.310 38.111 57.932 1.00 22.18 270 ALA A CA 1
ATOM 2090 C C . ALA A 1 265 ? 96.792 39.528 57.838 1.00 20.63 270 ALA A C 1
ATOM 2091 O O . ALA A 1 265 ? 96.325 40.300 56.990 1.00 22.62 270 ALA A O 1
ATOM 2093 N N . THR A 1 266 ? 97.776 39.821 58.665 1.00 21.89 271 THR A N 1
ATOM 2094 C CA . THR A 1 266 ? 98.332 41.171 58.725 1.00 22.82 271 THR A CA 1
ATOM 2095 C C . THR A 1 266 ? 99.707 41.144 59.404 1.00 24.83 271 THR A C 1
ATOM 2096 O O . THR A 1 266 ? 100.015 40.249 60.202 1.00 24.96 271 THR A O 1
ATOM 2100 N N . PHE A 1 267 ? 100.549 42.122 59.084 1.00 24.13 272 PHE A N 1
ATOM 2101 C CA . PHE A 1 267 ? 101.867 42.144 59.679 1.00 27.28 272 PHE A CA 1
ATOM 2102 C C . PHE A 1 267 ? 101.967 43.145 60.821 1.00 29.59 272 PHE A C 1
ATOM 2103 O O . PHE A 1 267 ? 102.689 42.892 61.773 1.00 31.67 272 PHE A O 1
ATOM 2111 N N . ARG A 1 268 ? 101.151 44.191 60.775 1.00 29.32 273 ARG A N 1
ATOM 2112 C CA . ARG A 1 268 ? 101.170 45.221 61.797 1.00 35.74 273 ARG A CA 1
ATOM 2113 C C . ARG A 1 268 ? 100.231 44.900 62.956 1.00 34.13 273 ARG A C 1
ATOM 2114 O O . ARG A 1 268 ? 99.065 44.544 62.782 1.00 33.00 273 ARG A O 1
ATOM 2122 N N . MET A 1 269 ? 100.768 45.064 64.150 1.00 30.88 274 MET A N 1
ATOM 2123 C CA . MET A 1 269 ? 100.032 44.829 65.346 1.00 30.49 274 MET A CA 1
ATOM 2124 C C . MET A 1 269 ? 100.674 45.643 66.475 1.00 33.48 274 MET A C 1
ATOM 2125 O O . MET A 1 269 ? 101.889 45.662 66.649 1.00 31.09 274 MET A O 1
ATOM 2130 N N . ASP A 1 270 ? 99.838 46.323 67.213 1.00 30.67 275 ASP A N 1
ATOM 2131 C CA . ASP A 1 270 ? 100.265 46.977 68.428 1.00 34.86 275 ASP A CA 1
ATOM 2132 C C . ASP A 1 270 ? 99.022 47.008 69.289 1.00 33.84 275 ASP A C 1
ATOM 2133 O O . ASP A 1 270 ? 97.937 46.610 68.834 1.00 31.69 275 ASP A O 1
ATOM 2138 N N . LEU A 1 271 ? 99.147 47.492 70.510 1.00 34.58 276 LEU A N 1
ATOM 2139 C CA . LEU A 1 271 ? 98.011 47.478 71.438 1.00 36.39 276 LEU A CA 1
ATOM 2140 C C . LEU A 1 271 ? 96.783 48.145 70.836 1.00 32.41 276 LEU A C 1
ATOM 2141 O O . LEU A 1 271 ? 95.659 47.633 71.015 1.00 36.42 276 LEU A O 1
ATOM 2146 N N . SER A 1 272 ? 96.946 49.233 70.087 1.00 31.63 277 SER A N 1
ATOM 2147 C CA . SER A 1 272 ? 95.778 49.900 69.499 1.00 31.48 277 SER A CA 1
ATOM 2148 C C . SER A 1 272 ? 95.057 49.010 68.449 1.00 32.48 277 SER A C 1
ATOM 2149 O O . SER A 1 272 ? 93.831 48.926 68.442 1.00 30.61 277 SER A O 1
ATOM 2152 N N . LEU A 1 273 ? 95.815 48.342 67.585 1.00 32.08 278 LEU A N 1
ATOM 2153 C CA . LEU A 1 273 ? 95.176 47.427 66.604 1.00 29.87 278 LEU A CA 1
ATOM 2154 C C . LEU A 1 273 ? 94.584 46.203 67.307 1.00 29.58 278 LEU A C 1
ATOM 2155 O O . LEU A 1 273 ? 93.518 45.729 66.922 1.00 28.37 278 LEU A O 1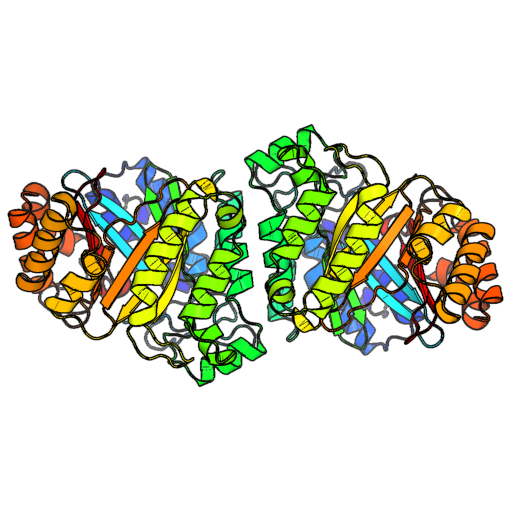
ATOM 2160 N N . ILE A 1 274 ? 95.245 45.710 68.351 1.00 28.38 279 ILE A N 1
ATOM 2161 C CA . ILE A 1 274 ? 94.666 44.593 69.148 1.00 29.51 279 ILE A CA 1
ATOM 2162 C C . ILE A 1 274 ? 93.249 45.006 69.571 1.00 30.27 279 ILE A C 1
ATOM 2163 O O . ILE A 1 274 ? 92.299 44.245 69.439 1.00 26.45 279 ILE A O 1
ATOM 2168 N N . ARG A 1 275 ? 93.084 46.241 70.065 1.00 29.01 280 ARG A N 1
ATOM 2169 C CA . ARG A 1 275 ? 91.787 46.679 70.536 1.00 27.69 280 ARG A CA 1
ATOM 2170 C C . ARG A 1 275 ? 90.798 46.810 69.406 1.00 24.85 280 ARG A C 1
ATOM 2171 O O . ARG A 1 275 ? 89.642 46.394 69.571 1.00 25.55 280 ARG A O 1
ATOM 2179 N N . ASP A 1 276 ? 91.250 47.371 68.285 1.00 26.67 281 ASP A N 1
ATOM 2180 C CA . ASP A 1 276 ? 90.429 47.533 67.117 1.00 28.44 281 ASP A CA 1
ATOM 2181 C C . ASP A 1 276 ? 89.910 46.140 66.647 1.00 25.98 281 ASP A C 1
ATOM 2182 O O . ASP A 1 276 ? 88.712 45.969 66.470 1.00 24.41 281 ASP A O 1
ATOM 2187 N N . TYR A 1 277 ? 90.797 45.155 66.506 1.00 26.13 282 TYR A N 1
ATOM 2188 C CA . TYR A 1 277 ? 90.345 43.797 66.090 1.00 25.37 282 TYR A CA 1
ATOM 2189 C C . TYR A 1 277 ? 89.435 43.148 67.120 1.00 26.94 282 TYR A C 1
ATOM 2190 O O . TYR A 1 277 ? 88.373 42.596 66.777 1.00 25.29 282 TYR A O 1
ATOM 2199 N N . TRP A 1 278 ? 89.886 43.176 68.374 1.00 26.09 283 TRP A N 1
ATOM 2200 C CA . TRP A 1 278 ? 89.199 42.444 69.412 1.00 26.47 283 TRP A CA 1
ATOM 2201 C C . TRP A 1 278 ? 87.788 42.978 69.647 1.00 27.11 283 TRP A C 1
ATOM 2202 O O . TRP A 1 278 ? 86.868 42.176 69.866 1.00 27.86 283 TRP A O 1
ATOM 2213 N N . THR A 1 279 ? 87.606 44.298 69.603 1.00 27.80 284 THR A N 1
ATOM 2214 C CA . THR A 1 279 ? 86.308 44.930 69.901 1.00 28.27 284 THR A CA 1
ATOM 2215 C C . THR A 1 279 ? 85.484 45.283 68.678 1.00 30.02 284 THR A C 1
ATOM 2216 O O . THR A 1 279 ? 84.417 45.908 68.802 1.00 30.58 284 THR A O 1
ATOM 2220 N N . LEU A 1 280 ? 85.985 44.917 67.494 1.00 30.33 285 LEU A N 1
ATOM 2221 C CA . LEU A 1 280 ? 85.392 45.347 66.249 1.00 35.29 285 LEU A CA 1
ATOM 2222 C C . LEU A 1 280 ? 85.204 46.861 66.182 1.00 33.90 285 LEU A C 1
ATOM 2223 O O . LEU A 1 280 ? 84.104 47.364 65.895 1.00 34.62 285 LEU A O 1
ATOM 2228 N N . GLY A 1 281 ? 86.284 47.574 66.455 1.00 30.53 286 GLY A N 1
ATOM 2229 C CA . GLY A 1 281 ? 86.315 49.020 66.287 1.00 35.63 286 GLY A CA 1
ATOM 2230 C C . GLY A 1 281 ? 85.361 49.750 67.231 1.00 39.83 286 GLY A C 1
ATOM 2231 O O . GLY A 1 281 ? 84.792 50.780 66.855 1.00 39.43 286 GLY A O 1
ATOM 2232 N N . GLY A 1 282 ? 85.196 49.219 68.439 1.00 38.57 287 GLY A N 1
ATOM 2233 C CA . GLY A 1 282 ? 84.255 49.778 69.409 1.00 42.31 287 GLY A CA 1
ATOM 2234 C C . GLY A 1 282 ? 82.861 49.165 69.439 1.00 40.05 287 GLY A C 1
ATOM 2235 O O . GLY A 1 282 ? 82.142 49.444 70.348 1.00 40.93 287 GLY A O 1
ATOM 2236 N N . LEU A 1 283 ? 82.478 48.328 68.465 1.00 45.64 288 LEU A N 1
ATOM 2237 C CA . LEU A 1 283 ? 81.176 47.626 68.470 1.00 44.27 288 LEU A CA 1
ATOM 2238 C C . LEU A 1 283 ? 80.937 46.863 69.797 1.00 45.95 288 LEU A C 1
ATOM 2239 O O . LEU A 1 283 ? 79.885 47.010 70.416 1.00 48.67 288 LEU A O 1
ATOM 2244 N N . LEU A 1 284 ? 81.935 46.095 70.251 1.00 42.43 289 LEU A N 1
ATOM 2245 C CA . LEU A 1 284 ? 81.864 45.351 71.505 1.00 41.68 289 LEU A CA 1
ATOM 2246 C C . LEU A 1 284 ? 82.473 46.137 72.686 1.00 43.56 289 LEU A C 1
ATOM 2247 O O . LEU A 1 284 ? 83.629 46.588 72.629 1.00 40.17 289 LEU A O 1
ATOM 2252 N N . THR A 1 285 ? 81.683 46.303 73.748 1.00 44.02 290 THR A N 1
ATOM 2253 C CA . THR A 1 285 ? 82.069 47.102 74.911 1.00 43.70 290 THR A CA 1
ATOM 2254 C C . THR A 1 285 ? 81.841 46.438 76.275 1.00 42.43 290 THR A C 1
ATOM 2255 O O . THR A 1 285 ? 82.179 47.041 77.301 1.00 43.17 290 THR A O 1
ATOM 2259 N N . ASP A 1 286 ? 81.332 45.204 76.277 1.00 40.59 291 ASP A N 1
ATOM 2260 C CA . ASP A 1 286 ? 80.850 44.515 77.499 1.00 42.87 291 ASP A CA 1
ATOM 2261 C C . ASP A 1 286 ? 82.029 44.027 78.393 1.00 45.97 291 ASP A C 1
ATOM 2262 O O . ASP A 1 286 ? 83.191 44.100 77.976 1.00 35.61 291 ASP A O 1
ATOM 2267 N N . ALA A 1 287 ? 81.722 43.566 79.616 1.00 38.38 292 ALA A N 1
ATOM 2268 C CA . ALA A 1 287 ? 82.737 43.248 80.605 1.00 39.68 292 ALA A CA 1
ATOM 2269 C C . ALA A 1 287 ? 83.614 42.075 80.140 1.00 36.09 292 ALA A C 1
ATOM 2270 O O . ALA A 1 287 ? 8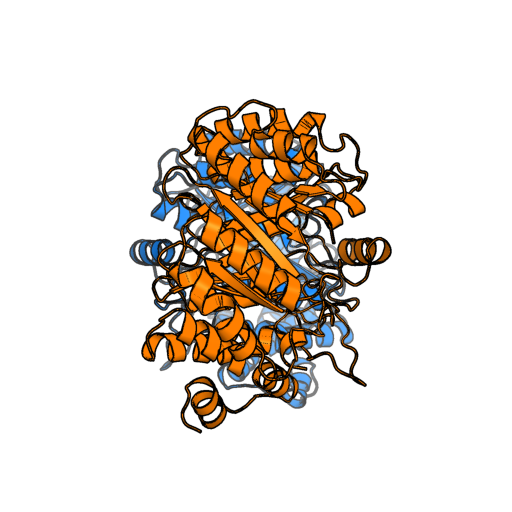4.823 42.126 80.282 1.00 38.20 292 ALA A O 1
ATOM 2272 N N . GLY A 1 288 ? 82.973 41.036 79.626 1.00 37.72 293 GLY A N 1
ATOM 2273 C CA . GLY A 1 288 ? 83.656 39.883 79.055 1.00 40.28 293 GLY A CA 1
ATOM 2274 C C . GLY A 1 288 ? 84.632 40.250 77.937 1.00 39.91 293 GLY A C 1
ATOM 2275 O O . GLY A 1 288 ? 85.792 39.826 77.955 1.00 44.62 293 GLY A O 1
ATOM 2276 N N . THR A 1 289 ? 84.174 41.063 76.993 1.00 35.62 294 THR A N 1
ATOM 2277 C CA . THR A 1 289 ? 85.051 41.538 75.915 1.00 35.79 294 THR A CA 1
ATOM 2278 C C . THR A 1 289 ? 86.227 42.317 76.469 1.00 35.77 294 THR A C 1
ATOM 2279 O O . THR A 1 289 ? 87.361 42.064 76.106 1.00 31.31 294 THR A O 1
ATOM 2283 N N . MET A 1 290 ? 85.998 43.254 77.391 1.00 33.19 295 MET A N 1
ATOM 2284 C CA . MET A 1 290 ? 87.136 44.065 77.898 1.00 33.73 295 MET A CA 1
ATOM 2285 C C . MET A 1 290 ? 88.132 43.240 78.725 1.00 32.76 295 MET A C 1
ATOM 2286 O O . MET A 1 290 ? 89.345 43.504 78.700 1.00 32.03 295 MET A O 1
ATOM 2291 N N . LYS A 1 291 ? 87.621 42.243 79.445 1.00 33.64 296 LYS A N 1
ATOM 2292 C CA . LYS A 1 291 ? 88.477 41.315 80.192 1.00 39.77 296 LYS A CA 1
ATOM 2293 C C . LYS A 1 291 ? 89.355 40.479 79.237 1.00 36.82 296 LYS A C 1
ATOM 2294 O O . LYS A 1 291 ? 90.553 40.301 79.462 1.00 32.81 296 LYS A O 1
ATOM 2300 N N . GLY A 1 292 ? 88.756 39.982 78.165 1.00 36.23 297 GLY A N 1
ATOM 2301 C CA . GLY A 1 292 ? 89.566 39.257 77.160 1.00 32.76 297 GLY A CA 1
ATOM 2302 C C . GLY A 1 292 ? 90.595 40.181 76.560 1.00 32.47 297 GLY A C 1
ATOM 2303 O O . GLY A 1 292 ? 91.742 39.796 76.292 1.00 34.19 297 GLY A O 1
ATOM 2304 N N . LEU A 1 293 ? 90.192 41.417 76.330 1.00 31.59 298 LEU A N 1
ATOM 2305 C CA . LEU A 1 293 ? 91.098 42.384 75.754 1.00 31.89 298 LEU A CA 1
ATOM 2306 C C . LEU A 1 293 ? 92.337 42.605 76.623 1.00 32.37 298 LEU A C 1
ATOM 2307 O O . LEU A 1 293 ? 93.457 42.737 76.126 1.00 29.11 298 LEU A O 1
ATOM 2312 N N . GLU A 1 294 ? 92.109 42.676 77.931 1.00 32.34 299 GLU A N 1
ATOM 2313 C CA . GLU A 1 294 ? 93.196 42.866 78.850 1.00 35.87 299 GLU A CA 1
ATOM 2314 C C . GLU A 1 294 ? 94.150 41.675 78.786 1.00 32.13 299 GLU A C 1
ATOM 2315 O O . GLU A 1 294 ? 95.355 41.857 78.769 1.00 35.11 299 GLU A O 1
ATOM 2321 N N . MET A 1 295 ? 93.595 40.460 78.752 1.00 33.38 300 MET A N 1
ATOM 2322 C CA . MET A 1 295 ? 94.391 39.227 78.638 1.00 32.65 300 MET A CA 1
ATOM 2323 C C . MET A 1 295 ? 95.299 39.250 77.395 1.00 27.94 300 MET A C 1
ATOM 2324 O O . MET A 1 295 ? 96.509 38.940 77.465 1.00 26.42 300 MET A O 1
ATOM 2329 N N . VAL A 1 296 ? 94.697 39.582 76.254 1.00 28.57 301 VAL A N 1
ATOM 2330 C CA . VAL A 1 296 ? 95.402 39.574 74.980 1.00 28.55 301 VAL A CA 1
ATOM 2331 C C . VAL A 1 296 ? 96.508 40.637 75.020 1.00 31.52 301 VAL A C 1
ATOM 2332 O O . VAL A 1 296 ? 97.657 40.402 74.595 1.00 30.11 301 VAL A O 1
ATOM 2336 N N . GLU A 1 297 ? 96.177 41.813 75.543 1.00 30.09 302 GLU A N 1
ATOM 2337 C CA . GLU A 1 297 ? 97.203 42.861 75.714 1.00 31.22 302 GLU A CA 1
ATOM 2338 C C . GLU A 1 297 ? 98.377 42.364 76.547 1.00 26.24 302 GLU A C 1
ATOM 2339 O O . GLU A 1 297 ? 99.555 42.564 76.153 1.00 27.91 302 GLU A O 1
ATOM 2345 N N . THR A 1 298 ? 98.084 41.689 77.659 1.00 27.39 303 THR A N 1
ATOM 2346 C CA . THR A 1 298 ? 99.153 41.156 78.546 1.00 27.69 303 THR A CA 1
ATOM 2347 C C . THR A 1 298 ? 100.040 40.119 77.856 1.00 30.01 303 THR A C 1
ATOM 2348 O O . THR A 1 298 ? 101.270 40.109 78.020 1.00 27.74 303 THR A O 1
ATOM 2352 N N . LEU A 1 299 ? 99.400 39.251 77.060 1.00 25.63 304 LEU A N 1
ATOM 2353 C CA . LEU A 1 299 ? 100.136 38.260 76.270 1.00 26.17 304 LEU A CA 1
ATOM 2354 C C . LEU A 1 299 ? 101.069 38.974 75.356 1.00 24.65 304 LEU A C 1
ATOM 2355 O O . LEU A 1 299 ? 102.203 38.645 75.343 1.00 26.72 304 LEU A O 1
ATOM 2360 N N . ALA A 1 300 ? 100.591 39.955 74.602 1.00 26.90 305 ALA A N 1
ATOM 2361 C CA . ALA A 1 300 ? 101.432 40.661 73.654 1.00 28.35 305 ALA A CA 1
ATOM 2362 C C . ALA A 1 300 ? 102.666 41.315 74.377 1.00 28.98 305 ALA A C 1
ATOM 2363 O O . ALA A 1 300 ? 103.806 41.210 73.929 1.00 27.47 305 ALA A O 1
ATOM 2365 N N . LYS A 1 301 ? 102.404 41.952 75.506 1.00 31.14 306 LYS A N 1
ATOM 2366 C CA . LYS A 1 301 ? 103.482 42.540 76.328 1.00 35.94 306 LYS A CA 1
ATOM 2367 C C . LYS A 1 301 ? 104.458 41.472 76.781 1.00 34.07 306 LYS A C 1
ATOM 2368 O O . LYS A 1 301 ? 105.663 41.694 76.740 1.00 38.13 306 LYS A O 1
ATOM 2374 N N . THR A 1 302 ? 103.965 40.297 77.154 1.00 29.59 307 THR A N 1
ATOM 2375 C CA . THR A 1 302 ? 104.857 39.238 77.643 1.00 31.03 307 THR A CA 1
ATOM 2376 C C . THR A 1 302 ? 105.718 38.663 76.522 1.00 34.75 307 THR A C 1
ATOM 2377 O O . THR A 1 302 ? 106.862 38.265 76.753 1.00 33.77 307 THR A O 1
ATOM 2381 N N . LEU A 1 303 ? 105.173 38.650 75.302 1.00 34.70 308 LEU A N 1
ATOM 2382 C CA . LEU A 1 303 ? 105.919 38.159 74.149 1.00 34.77 308 LEU A CA 1
ATOM 2383 C C . LEU A 1 303 ? 106.829 39.214 73.542 1.00 34.65 308 LEU A C 1
ATOM 2384 O O . LEU A 1 303 ? 107.728 38.837 72.765 1.00 34.80 308 LEU A O 1
ATOM 2389 N N . ARG A 1 317 ? 109.488 36.145 58.986 1.00 35.75 322 ARG A N 1
ATOM 2390 C CA . ARG A 1 317 ? 108.466 36.131 60.016 1.00 36.10 322 ARG A CA 1
ATOM 2391 C C . ARG A 1 317 ? 107.085 35.982 59.401 1.00 32.51 322 ARG A C 1
ATOM 2392 O O . ARG A 1 317 ? 106.849 36.336 58.266 1.00 34.03 322 ARG A O 1
ATOM 2400 N N . LEU A 1 318 ? 106.189 35.419 60.183 1.00 25.85 323 LEU A N 1
ATOM 2401 C CA . LEU A 1 318 ? 104.839 35.076 59.728 1.00 24.97 323 LEU A CA 1
ATOM 2402 C C . LEU A 1 318 ? 103.874 36.204 60.100 1.00 23.47 323 LEU A C 1
ATOM 2403 O O . LEU A 1 318 ? 104.139 36.949 61.044 1.00 23.55 323 LEU A O 1
ATOM 2408 N N . PRO A 1 319 ? 102.779 36.348 59.354 1.00 22.80 324 PRO A N 1
ATOM 2409 C CA . PRO A 1 319 ? 101.789 37.383 59.729 1.00 21.76 324 PRO A CA 1
ATOM 2410 C C . PRO A 1 319 ? 101.016 37.054 61.018 1.00 22.33 324 PRO A C 1
ATOM 2411 O O . PRO A 1 319 ? 100.845 35.927 61.353 1.00 24.51 324 PRO A O 1
ATOM 2415 N N . PHE A 1 320 ? 100.493 38.069 61.705 1.00 23.82 325 PHE A N 1
ATOM 2416 C CA . PHE A 1 320 ? 99.444 37.873 62.711 1.00 21.77 325 PHE A CA 1
ATOM 2417 C C . PHE A 1 320 ? 98.197 37.320 62.038 1.00 22.62 325 PHE A C 1
ATOM 2418 O O . PHE A 1 320 ? 97.962 37.584 60.858 1.00 20.90 325 PHE A O 1
ATOM 2426 N N . GLY A 1 321 ? 97.414 36.571 62.807 1.00 22.39 326 GLY A N 1
ATOM 2427 C CA . GLY A 1 321 ? 96.102 36.093 62.326 1.00 21.36 326 GLY A CA 1
ATOM 2428 C C . GLY A 1 321 ? 95.018 36.651 63.217 1.00 20.53 326 GLY A C 1
ATOM 2429 O O . GLY A 1 321 ? 95.227 36.805 64.435 1.00 20.75 326 GLY A O 1
ATOM 2430 N N . ILE A 1 322 ? 93.901 36.996 62.613 1.00 18.54 327 ILE A N 1
ATOM 2431 C CA . ILE A 1 322 ? 92.691 37.388 63.315 1.00 18.59 327 ILE A CA 1
ATOM 2432 C C . ILE A 1 322 ? 91.490 36.592 62.750 1.00 18.84 327 ILE A C 1
ATOM 2433 O O . ILE A 1 322 ? 91.082 36.791 61.614 1.00 19.85 327 ILE A O 1
ATOM 2438 N N . ASN A 1 323 ? 90.895 35.765 63.578 1.00 19.30 328 ASN A N 1
ATOM 2439 C CA . ASN A 1 323 ? 89.876 34.809 63.149 1.00 20.57 328 ASN A CA 1
ATOM 2440 C C . ASN A 1 323 ? 88.523 35.136 63.773 1.00 21.05 328 ASN A C 1
ATOM 2441 O O . ASN A 1 323 ? 88.358 35.003 64.929 1.00 20.86 328 ASN A O 1
ATOM 2446 N N . TYR A 1 324 ? 87.590 35.531 62.933 1.00 18.14 329 TYR A N 1
ATOM 2447 C CA . TYR A 1 324 ? 86.207 35.841 63.287 1.00 22.42 329 TYR A CA 1
ATOM 2448 C C . TYR A 1 324 ? 85.356 34.635 62.979 1.00 23.50 329 TYR A C 1
ATOM 2449 O O . TYR A 1 324 ? 85.293 34.188 61.820 1.00 22.56 329 TYR A O 1
ATOM 2458 N N . ALA A 1 325 ? 84.777 34.056 64.019 1.00 22.98 330 ALA A N 1
ATOM 2459 C CA . ALA A 1 325 ? 84.045 32.788 63.896 1.00 24.43 330 ALA A CA 1
ATOM 2460 C C . ALA A 1 325 ? 82.602 33.021 64.155 1.00 28.26 330 ALA A C 1
ATOM 2461 O O . ALA A 1 325 ? 82.266 33.637 65.168 1.00 27.45 330 ALA A O 1
ATOM 2463 N N . MET A 1 326 ? 81.758 32.546 63.240 1.00 24.62 331 MET A N 1
ATOM 2464 C CA . MET A 1 326 ? 80.304 32.755 63.244 1.00 26.07 331 MET A CA 1
ATOM 2465 C C . MET A 1 326 ? 79.554 31.425 63.141 1.00 25.26 331 MET A C 1
ATOM 2466 O O . MET A 1 326 ? 79.992 30.539 62.443 1.00 23.69 331 MET A O 1
ATOM 2471 N N . LYS A 1 327 ? 78.442 31.276 63.861 1.00 28.63 332 LYS A N 1
ATOM 2472 C CA . LYS A 1 327 ? 77.662 29.999 63.945 1.00 27.76 332 LYS A CA 1
ATOM 2473 C C . LYS A 1 327 ? 76.236 30.290 63.437 1.00 28.19 332 LYS A C 1
ATOM 2474 O O . LYS A 1 327 ? 75.669 31.340 63.774 1.00 27.31 332 LYS A O 1
ATOM 2480 N N . PRO A 1 328 ? 75.646 29.394 62.628 1.00 25.02 333 PRO A N 1
ATOM 2481 C CA . PRO A 1 328 ? 74.262 29.638 62.347 1.00 24.99 333 PRO A CA 1
ATOM 2482 C C . PRO A 1 328 ? 73.424 29.761 63.651 1.00 23.21 333 PRO A C 1
ATOM 2483 O O . PRO A 1 328 ? 73.752 29.122 64.639 1.00 23.55 333 PRO A O 1
ATOM 2487 N N . GLY A 1 329 ? 72.450 30.665 63.628 1.00 23.66 334 GLY A N 1
ATOM 2488 C CA . GLY A 1 329 ? 71.580 30.911 64.784 1.00 25.87 334 GLY A CA 1
ATOM 2489 C C . GLY A 1 329 ? 72.127 31.903 65.798 1.00 28.54 334 GLY A C 1
ATOM 2490 O O . GLY A 1 329 ? 71.409 32.274 66.740 1.00 27.37 334 GLY A O 1
ATOM 2491 N N . THR A 1 330 ? 73.374 32.349 65.625 1.00 25.56 335 THR A N 1
ATOM 2492 C CA . THR A 1 330 ? 73.949 33.491 66.389 1.00 25.38 335 THR A CA 1
ATOM 2493 C C . THR A 1 330 ? 74.007 34.784 65.561 1.00 26.38 335 THR A C 1
ATOM 2494 O O . THR A 1 330 ? 74.612 34.837 64.494 1.00 21.58 335 THR A O 1
ATOM 2498 N N . ALA A 1 331 ? 73.360 35.863 66.031 1.00 22.07 336 ALA A N 1
ATOM 2499 C CA . ALA A 1 331 ? 73.282 37.094 65.214 1.00 22.85 336 ALA A CA 1
ATOM 2500 C C . ALA A 1 331 ? 74.441 38.084 65.452 1.00 23.50 336 ALA A C 1
ATOM 2501 O O . ALA A 1 331 ? 74.665 38.975 64.642 1.00 26.93 336 ALA A O 1
ATOM 2503 N N . GLU A 1 332 ? 75.108 37.978 66.585 1.00 27.14 337 GLU A N 1
ATOM 2504 C CA . GLU A 1 332 ? 76.033 39.014 67.015 1.00 33.81 337 GLU A CA 1
ATOM 2505 C C . GLU A 1 332 ? 77.449 38.460 66.892 1.00 32.38 337 GLU A C 1
ATOM 2506 O O . GLU A 1 332 ? 77.658 37.279 67.173 1.00 30.95 337 GLU A O 1
ATOM 2512 N N . LEU A 1 333 ? 78.402 39.298 66.489 1.00 30.19 338 LEU A N 1
ATOM 2513 C CA . LEU A 1 333 ? 79.812 38.885 66.505 1.00 29.19 338 LEU A CA 1
ATOM 2514 C C . LEU A 1 333 ? 80.366 38.849 67.887 1.00 32.03 338 LEU A C 1
ATOM 2515 O O . LEU A 1 333 ? 80.025 39.677 68.716 1.00 35.92 338 LEU A O 1
ATOM 2520 N N . ALA A 1 334 ? 81.159 37.822 68.149 1.00 29.88 339 ALA A N 1
ATOM 2521 C CA . ALA A 1 334 ? 81.987 37.750 69.332 1.00 31.58 339 ALA A CA 1
ATOM 2522 C C . ALA A 1 334 ? 83.406 38.224 68.960 1.00 29.76 339 ALA A C 1
ATOM 2523 O O . ALA A 1 334 ? 83.744 38.367 67.753 1.00 26.44 339 ALA A O 1
ATOM 2525 N N . PRO A 1 335 ? 84.246 38.513 69.985 1.00 32.00 340 PRO A N 1
ATOM 2526 C CA . PRO A 1 335 ? 85.646 38.851 69.654 1.00 28.43 340 PRO A CA 1
ATOM 2527 C C . PRO A 1 335 ? 86.370 37.695 68.922 1.00 26.27 340 PRO A C 1
ATOM 2528 O O . PRO A 1 335 ? 86.014 36.530 69.060 1.00 24.41 340 PRO A O 1
ATOM 2532 N N . PRO A 1 336 ? 87.389 38.025 68.142 1.00 20.49 341 PRO A N 1
ATOM 2533 C CA . PRO A 1 336 ? 88.050 37.005 67.372 1.00 21.02 341 PRO A CA 1
ATOM 2534 C C . PRO A 1 336 ? 89.039 36.204 68.203 1.00 23.48 341 PRO A C 1
ATOM 2535 O O . PRO A 1 336 ? 89.291 36.488 69.400 1.00 26.21 341 PRO A O 1
ATOM 2539 N N . GLN A 1 337 ? 89.578 35.180 67.575 1.00 21.73 342 GLN A N 1
ATOM 2540 C CA . GLN A 1 337 ? 90.795 34.571 68.063 1.00 21.75 342 GLN A CA 1
ATOM 2541 C C . GLN A 1 337 ? 91.982 35.278 67.399 1.00 21.49 342 GLN A C 1
ATOM 2542 O O . GLN A 1 337 ? 91.935 35.538 66.199 1.00 21.30 342 GLN A O 1
ATOM 2548 N N . ILE A 1 338 ? 93.009 35.626 68.187 1.00 21.10 343 ILE A N 1
ATOM 2549 C CA . ILE A 1 338 ? 94.162 36.351 67.664 1.00 20.57 343 ILE A CA 1
ATOM 2550 C C . ILE A 1 338 ? 95.358 35.409 67.735 1.00 20.65 343 ILE A C 1
ATOM 2551 O O . ILE A 1 338 ? 95.550 34.727 68.754 1.00 18.91 343 ILE A O 1
ATOM 2556 N N . TYR A 1 339 ? 96.041 35.257 66.608 1.00 18.19 344 TYR A N 1
ATOM 2557 C CA . TYR A 1 339 ? 97.175 34.316 66.475 1.00 21.81 344 TYR A CA 1
ATOM 2558 C C . TYR A 1 339 ? 98.477 35.081 66.414 1.00 21.91 344 TYR A C 1
ATOM 2559 O O . TYR A 1 339 ? 98.682 35.869 65.501 1.00 21.24 344 TYR A O 1
ATOM 2568 N N . PHE A 1 340 ? 99.334 34.845 67.390 1.00 22.54 345 PHE A N 1
ATOM 2569 C CA . PHE A 1 340 ? 100.642 35.477 67.415 1.00 25.00 345 PHE A CA 1
ATOM 2570 C C . PHE A 1 340 ? 101.671 34.606 66.652 1.00 23.11 345 PHE A C 1
ATOM 2571 O O . PHE A 1 340 ? 101.841 33.429 67.006 1.00 22.51 345 PHE A O 1
ATOM 2579 N N . PRO A 1 341 ? 102.409 35.198 65.674 1.00 21.39 346 PRO A N 1
ATOM 2580 C CA . PRO A 1 341 ? 103.400 34.438 64.944 1.00 21.99 346 PRO A CA 1
ATOM 2581 C C . PRO A 1 341 ? 104.705 34.297 65.732 1.00 23.44 346 PRO A C 1
ATOM 2582 O O . PRO A 1 341 ? 105.189 35.283 66.301 1.00 27.78 346 PRO A O 1
ATOM 2586 N N . LEU A 1 342 ? 105.232 33.089 65.839 1.00 21.84 347 LEU A N 1
ATOM 2587 C CA . LEU A 1 342 ? 106.355 32.825 66.727 1.00 20.41 347 LEU A CA 1
ATOM 2588 C C . LEU A 1 342 ? 107.590 32.256 66.041 1.00 21.40 347 LEU A C 1
ATOM 2589 O O . LEU A 1 342 ? 108.665 32.059 66.691 1.00 20.42 347 LEU A O 1
ATOM 2594 N N . LEU A 1 343 ? 107.475 31.973 64.747 1.00 22.55 348 LEU A N 1
ATOM 2595 C CA . LEU A 1 343 ? 108.574 31.529 63.964 1.00 23.22 348 LEU A CA 1
ATOM 2596 C C . LEU A 1 343 ? 109.729 32.558 64.068 1.00 25.57 348 LEU A C 1
ATOM 2597 O O . LEU A 1 343 ? 109.564 33.747 63.815 1.00 23.23 348 LEU A O 1
ATOM 2602 N N . GLY A 1 344 ? 110.899 32.055 64.390 1.00 24.05 349 GLY A N 1
ATOM 2603 C CA . GLY A 1 344 ? 112.102 32.867 64.477 1.00 27.47 349 GLY A CA 1
ATOM 2604 C C . GLY A 1 344 ? 112.430 33.339 65.893 1.00 27.83 349 GLY A C 1
ATOM 2605 O O . GLY A 1 344 ? 113.520 33.881 66.121 1.00 29.32 349 GLY A O 1
ATOM 2606 N N . ILE A 1 345 ? 111.518 33.162 66.836 1.00 24.14 350 ILE A N 1
ATOM 2607 C CA . ILE A 1 345 ? 111.730 33.586 68.200 1.00 28.98 350 ILE A CA 1
ATOM 2608 C C . ILE A 1 345 ? 112.155 32.305 68.935 1.00 24.45 350 ILE A C 1
ATOM 2609 O O . ILE A 1 345 ? 111.547 31.279 68.788 1.00 19.67 350 ILE A O 1
ATOM 2614 N N . ASN A 1 346 ? 113.199 32.388 69.775 1.00 21.93 351 ASN A N 1
ATOM 2615 C CA . ASN A 1 346 ? 113.733 31.254 70.485 1.00 20.53 351 ASN A CA 1
ATOM 2616 C C . ASN A 1 346 ? 112.700 30.546 71.330 1.00 21.22 351 ASN A C 1
ATOM 2617 O O . ASN A 1 346 ? 111.950 31.188 72.058 1.00 20.90 351 ASN A O 1
ATOM 2622 N N . ASP A 1 347 ? 112.637 29.223 71.210 1.00 18.97 352 ASP A N 1
ATOM 2623 C CA . ASP A 1 347 ? 111.597 28.448 71.865 1.00 20.30 352 ASP A CA 1
ATOM 2624 C C . ASP A 1 347 ? 111.703 28.373 73.397 1.00 22.06 352 ASP A C 1
ATOM 2625 O O . ASP A 1 347 ? 110.676 28.176 74.054 1.00 24.22 352 ASP A O 1
ATOM 2630 N N . GLY A 1 348 ? 112.916 28.501 73.963 1.00 22.16 353 GLY A N 1
ATOM 2631 C CA . GLY A 1 348 ? 113.077 28.540 75.413 1.00 22.06 353 GLY A CA 1
ATOM 2632 C C . GLY A 1 348 ? 112.534 29.863 75.930 1.00 22.00 353 GLY A C 1
ATOM 2633 O O . GLY A 1 348 ? 111.903 29.929 76.947 1.00 23.20 353 GLY A O 1
ATOM 2634 N N . PHE A 1 349 ? 112.788 30.934 75.205 1.00 20.24 354 PHE A N 1
ATOM 2635 C CA . PHE A 1 349 ? 112.171 32.213 75.579 1.00 24.62 354 PHE A CA 1
ATOM 2636 C C . PHE A 1 349 ? 110.640 32.137 75.558 1.00 23.67 354 PHE A C 1
ATOM 2637 O O . PHE A 1 349 ? 109.936 32.668 76.425 1.00 23.42 354 PHE A O 1
ATOM 2645 N N . ILE A 1 350 ? 110.103 31.512 74.498 1.00 22.45 355 ILE A N 1
ATOM 2646 C CA . ILE A 1 350 ? 108.649 31.317 74.394 1.00 18.40 355 ILE A CA 1
ATOM 2647 C C . ILE A 1 350 ? 108.103 30.495 75.535 1.00 20.55 355 ILE A C 1
ATOM 2648 O O . ILE A 1 350 ? 107.122 30.879 76.125 1.00 24.07 355 ILE A O 1
ATOM 2653 N N . ALA A 1 351 ? 108.771 29.418 75.905 1.00 18.91 356 ALA A N 1
ATOM 2654 C CA . ALA A 1 351 ? 108.324 28.629 77.023 1.00 19.77 356 ALA A CA 1
ATOM 2655 C C . ALA A 1 351 ? 108.304 29.493 78.322 1.00 21.96 356 ALA A C 1
ATOM 2656 O O . ALA A 1 351 ? 107.337 29.444 79.065 1.00 24.53 356 ALA A O 1
ATOM 2658 N N . ASP A 1 352 ? 109.365 30.276 78.553 1.00 26.00 357 ASP A N 1
ATOM 2659 C CA . ASP A 1 352 ? 109.411 31.198 79.750 1.00 27.58 357 ASP A CA 1
ATOM 2660 C C . ASP A 1 352 ? 108.270 32.243 79.742 1.00 25.75 357 ASP A C 1
ATOM 2661 O O . ASP A 1 352 ? 107.672 32.544 80.762 1.00 27.81 357 ASP A O 1
ATOM 2666 N N . ALA A 1 353 ? 108.007 32.800 78.578 1.00 26.05 358 ALA A N 1
ATOM 2667 C CA . ALA A 1 353 ? 106.869 33.707 78.356 1.00 26.57 358 ALA A CA 1
ATOM 2668 C C . ALA A 1 353 ? 105.518 33.092 78.611 1.00 27.80 358 ALA A C 1
ATOM 2669 O O . ALA A 1 353 ? 104.676 33.689 79.287 1.00 24.09 358 ALA A O 1
ATOM 2671 N N . LEU A 1 354 ? 105.296 31.893 78.070 1.00 25.51 359 LEU A N 1
ATOM 2672 C CA . LEU A 1 354 ? 104.094 31.163 78.367 1.00 27.99 359 LEU A CA 1
ATOM 2673 C C . LEU A 1 354 ? 103.932 30.832 79.857 1.00 27.29 359 LEU A C 1
ATOM 2674 O O . LEU A 1 354 ? 102.833 30.994 80.390 1.00 23.77 359 LEU A O 1
ATOM 2679 N N . VAL A 1 355 ? 105.000 30.404 80.510 1.00 25.99 360 VAL A N 1
ATOM 2680 C CA . VAL A 1 355 ? 104.944 30.159 81.969 1.00 30.01 360 VAL A CA 1
ATOM 2681 C C . VAL A 1 355 ? 104.443 31.449 82.654 1.00 28.78 360 VAL A C 1
ATOM 2682 O O . VAL A 1 355 ? 103.591 31.397 83.496 1.00 28.84 360 VAL A O 1
ATOM 2686 N N . GLU A 1 356 ? 104.963 32.599 82.234 1.00 32.89 361 GLU A N 1
ATOM 2687 C CA . GLU A 1 356 ? 104.612 33.903 82.842 1.00 34.09 361 GLU A CA 1
ATOM 2688 C C . GLU A 1 356 ? 103.125 34.217 82.631 1.00 36.12 361 GLU A C 1
ATOM 2689 O O . GLU A 1 356 ? 102.421 34.595 83.562 1.00 30.98 361 GLU A O 1
ATOM 2695 N N . PHE A 1 357 ? 102.634 33.963 81.418 1.00 30.18 362 PHE A N 1
ATOM 2696 C CA . PHE A 1 357 ? 101.263 34.268 81.041 1.00 29.33 362 PHE A CA 1
ATOM 2697 C C . PHE A 1 357 ? 100.301 33.315 81.736 1.00 30.05 362 PHE A C 1
ATOM 2698 O O . PHE A 1 357 ? 99.212 33.719 82.174 1.00 31.68 362 PHE A O 1
ATOM 2706 N N . PHE A 1 358 ? 100.696 32.045 81.824 1.00 27.77 363 PHE A N 1
ATOM 2707 C CA . PHE A 1 358 ? 99.951 31.098 82.575 1.00 27.52 363 PHE A CA 1
ATOM 2708 C C . PHE A 1 358 ? 99.812 31.558 84.037 1.00 31.40 363 PHE A C 1
ATOM 2709 O O . PHE A 1 358 ? 98.710 31.484 84.601 1.00 30.28 363 PHE A O 1
ATOM 2717 N N . GLN A 1 359 ? 100.909 32.007 84.653 1.00 31.50 364 GLN A N 1
ATOM 2718 C CA . GLN A 1 359 ? 100.770 32.455 86.054 1.00 31.64 364 GLN A CA 1
ATOM 2719 C C . GLN A 1 359 ? 99.833 33.654 86.100 1.00 31.35 364 GLN A C 1
ATOM 2720 O O . GLN A 1 359 ? 99.000 33.729 86.978 1.00 34.07 364 GLN A O 1
ATOM 2726 N N . TYR A 1 360 ? 99.947 34.577 85.144 1.00 31.41 365 TYR A N 1
ATOM 2727 C CA . TYR A 1 360 ? 99.053 35.748 85.091 1.00 32.01 365 TYR A CA 1
ATOM 2728 C C . TYR A 1 360 ? 97.587 35.348 85.001 1.00 33.28 365 TYR A C 1
ATOM 2729 O O . TYR A 1 360 ? 96.736 35.982 85.610 1.00 29.14 365 TYR A O 1
ATOM 2738 N N . MET A 1 361 ? 97.277 34.341 84.193 1.00 29.22 366 MET A N 1
ATOM 2739 C CA . MET A 1 361 ? 95.919 33.806 84.075 1.00 31.84 366 MET A CA 1
ATOM 2740 C C . MET A 1 361 ? 95.423 33.044 85.312 1.00 34.97 366 MET A C 1
ATOM 2741 O O . MET A 1 361 ? 94.233 32.748 85.382 1.00 37.56 366 MET A O 1
ATOM 2746 N N . GLY A 1 362 ? 96.324 32.669 86.220 1.00 35.92 367 GLY A N 1
ATOM 2747 C CA . GLY A 1 362 ? 96.009 31.841 87.377 1.00 36.76 367 GLY A CA 1
ATOM 2748 C C . GLY A 1 362 ? 96.039 30.367 87.049 1.00 38.32 367 GLY A C 1
ATOM 2749 O O . GLY A 1 362 ? 95.481 29.525 87.787 1.00 35.63 367 GLY A O 1
ATOM 2750 N N . TRP A 1 363 ? 96.724 30.012 85.961 1.00 35.22 368 TRP A N 1
ATOM 2751 C CA . TRP A 1 363 ? 96.776 28.609 85.581 1.00 31.10 368 TRP A CA 1
ATOM 2752 C C . TRP A 1 363 ? 98.050 28.049 86.119 1.00 34.53 368 TRP A C 1
ATOM 2753 O O . TRP A 1 363 ? 98.997 27.780 85.352 1.00 32.16 368 TRP A O 1
ATOM 2764 N N . GLU A 1 364 ? 98.114 27.903 87.450 1.00 32.91 369 GLU A N 1
ATOM 2765 C CA . GLU A 1 364 ? 99.388 27.495 88.077 1.00 34.05 369 GLU A CA 1
ATOM 2766 C C . GLU A 1 364 ? 99.925 26.159 87.625 1.00 31.55 369 GLU A C 1
ATOM 2767 O O . GLU A 1 364 ? 101.143 26.005 87.409 1.00 29.50 369 GLU A O 1
ATOM 2773 N N . ASP A 1 365 ? 99.028 25.192 87.518 1.00 33.42 370 ASP A N 1
ATOM 2774 C CA . ASP A 1 365 ? 99.408 23.846 87.157 1.00 34.19 370 ASP A CA 1
ATOM 2775 C C . ASP A 1 365 ? 100.049 23.854 85.739 1.00 32.60 370 ASP A C 1
ATOM 2776 O O . ASP A 1 365 ? 101.097 23.253 85.519 1.00 29.02 370 ASP A O 1
ATOM 2781 N N . GLN A 1 366 ? 99.449 24.593 84.826 1.00 32.08 371 GLN A N 1
ATOM 2782 C CA . GLN A 1 366 ? 99.998 24.743 83.459 1.00 32.02 371 GLN A CA 1
ATOM 2783 C C . GLN A 1 366 ? 101.347 25.442 83.457 1.00 32.73 371 GLN A C 1
ATOM 2784 O O . GLN A 1 366 ? 102.288 25.058 82.711 1.00 28.32 371 GLN A O 1
ATOM 2790 N N . ALA A 1 367 ? 101.468 26.491 84.282 1.00 29.32 372 ALA A N 1
ATOM 2791 C CA . ALA A 1 367 ? 102.739 27.170 84.435 1.00 27.09 372 ALA A CA 1
ATOM 2792 C C . ALA A 1 367 ? 103.828 26.246 84.946 1.00 26.44 372 ALA A C 1
ATOM 2793 O O . ALA A 1 367 ? 104.937 26.203 84.412 1.00 28.24 372 ALA A O 1
ATOM 2795 N N . ASN A 1 368 ? 103.498 25.440 85.942 1.00 26.52 373 ASN A N 1
ATOM 2796 C CA . ASN A 1 368 ? 104.478 24.577 86.590 1.00 28.70 373 ASN A CA 1
ATOM 2797 C C . ASN A 1 368 ? 104.901 23.415 85.723 1.00 27.07 373 ASN A C 1
ATOM 2798 O O . ASN A 1 368 ? 105.979 22.921 85.880 1.00 28.60 373 ASN A O 1
ATOM 2803 N N . ARG A 1 369 ? 104.057 22.982 84.801 1.00 26.73 374 ARG A N 1
ATOM 2804 C CA . ARG A 1 369 ? 104.495 21.885 83.904 1.00 27.39 374 ARG A CA 1
ATOM 2805 C C . ARG A 1 369 ? 104.896 22.207 82.471 1.00 24.20 374 ARG A C 1
ATOM 2806 O O . ARG A 1 369 ? 105.407 21.277 81.768 1.00 25.69 374 ARG A O 1
ATOM 2814 N N . TYR A 1 370 ? 104.672 23.433 82.021 1.00 27.04 375 TYR A N 1
ATOM 2815 C CA . TYR A 1 370 ? 104.871 23.753 80.596 1.00 24.49 375 TYR A CA 1
ATOM 2816 C C . TYR A 1 370 ? 106.257 23.371 80.093 1.00 27.19 375 TYR A C 1
ATOM 2817 O O . TYR A 1 370 ? 106.395 22.644 79.050 1.00 22.74 375 TYR A O 1
ATOM 2826 N N . LYS A 1 371 ? 107.318 23.806 80.792 1.00 24.61 376 LYS A N 1
ATOM 2827 C CA . LYS A 1 371 ? 108.669 23.606 80.266 1.00 28.96 376 LYS A CA 1
ATOM 2828 C C . LYS A 1 371 ? 109.127 22.155 80.264 1.00 24.53 376 LYS A C 1
ATOM 2829 O O . LYS A 1 371 ? 109.708 21.675 79.279 1.00 25.16 376 LYS A O 1
ATOM 2835 N N . ASP A 1 372 ? 108.919 21.459 81.367 1.00 27.10 377 ASP A N 1
ATOM 2836 C CA . ASP A 1 372 ? 109.267 20.046 81.453 1.00 28.51 377 ASP A CA 1
ATOM 2837 C C . ASP A 1 372 ? 108.539 19.212 80.345 1.00 25.89 377 ASP A C 1
ATOM 2838 O O . ASP A 1 372 ? 109.140 18.312 79.704 1.00 23.57 377 ASP A O 1
ATOM 2843 N N . GLU A 1 373 ? 107.259 19.503 80.197 1.00 24.75 378 GLU A N 1
ATOM 2844 C CA . GLU A 1 373 ? 106.403 18.812 79.184 1.00 24.39 378 GLU A CA 1
ATOM 2845 C C . GLU A 1 373 ? 106.858 19.154 77.752 1.00 23.48 378 GLU A C 1
ATOM 2846 O O . GLU A 1 373 ? 106.853 18.282 76.871 1.00 25.82 378 GLU A O 1
ATOM 2852 N N . LEU A 1 374 ? 107.273 20.385 77.515 1.00 21.55 379 LEU A N 1
ATOM 2853 C CA . LEU A 1 374 ? 107.833 20.772 76.229 1.00 22.42 379 LEU A CA 1
ATOM 2854 C C . LEU A 1 374 ? 109.073 19.973 75.893 1.00 25.95 379 LEU A C 1
ATOM 2855 O O . LEU A 1 374 ? 109.222 19.464 74.764 1.00 23.12 379 LEU A O 1
ATOM 2860 N N . LYS A 1 375 ? 110.004 19.905 76.845 1.00 20.34 380 LYS A N 1
ATOM 2861 C CA . LYS A 1 375 ? 111.144 19.072 76.659 1.00 26.18 380 LYS A CA 1
ATOM 2862 C C . LYS A 1 375 ? 110.807 17.627 76.334 1.00 24.42 380 LYS A C 1
ATOM 2863 O O . LYS A 1 375 ? 111.432 16.981 75.450 1.00 28.06 380 LYS A O 1
ATOM 2869 N N . ALA A 1 376 ? 109.891 17.089 77.113 1.00 21.23 381 ALA A N 1
ATOM 2870 C CA . ALA A 1 376 ? 109.480 15.712 76.984 1.00 21.65 381 ALA A CA 1
ATOM 2871 C C . ALA A 1 376 ? 108.742 15.460 75.652 1.00 22.19 381 ALA A C 1
ATOM 2872 O O . ALA A 1 376 ? 108.821 14.327 75.198 1.00 24.32 381 ALA A O 1
ATOM 2874 N N . LYS A 1 377 ? 108.051 16.452 75.077 1.00 20.45 382 LYS A N 1
ATOM 2875 C CA . LYS A 1 377 ? 107.255 16.283 73.811 1.00 23.80 382 LYS A CA 1
ATOM 2876 C C . LYS A 1 377 ? 108.233 16.145 72.660 1.00 22.60 382 LYS A C 1
ATOM 2877 O O . LYS A 1 377 ? 107.916 15.536 71.602 1.00 22.72 382 LYS A O 1
ATOM 2883 N N . PHE A 1 378 ? 109.388 16.801 72.776 1.00 21.02 383 PHE A N 1
ATOM 2884 C CA . PHE A 1 378 ? 110.410 16.855 71.713 1.00 21.60 383 PHE A CA 1
ATOM 2885 C C . PHE A 1 378 ? 111.792 16.315 72.144 1.00 25.58 383 PHE A C 1
ATOM 2886 O O . PHE A 1 378 ? 112.801 17.027 72.102 1.00 25.90 383 PHE A O 1
ATOM 2894 N N . PRO A 1 379 ? 111.840 15.029 72.486 1.00 27.53 384 PRO A N 1
ATOM 2895 C CA . PRO A 1 379 ? 113.024 14.509 73.157 1.00 30.21 384 PRO A CA 1
ATOM 2896 C C . PRO A 1 379 ? 114.276 14.408 72.267 1.00 31.68 384 PRO A C 1
ATOM 2897 O O . PRO A 1 379 ? 115.390 14.389 72.791 1.00 35.59 384 PRO A O 1
ATOM 2901 N N . ASN A 1 380 ? 114.126 14.364 70.947 1.00 26.68 385 ASN A N 1
ATOM 2902 C CA . ASN A 1 380 ? 115.281 14.199 70.056 1.00 29.87 385 ASN A CA 1
ATOM 2903 C C . ASN A 1 380 ? 115.937 15.553 69.601 1.00 30.78 385 ASN A C 1
ATOM 2904 O O . ASN A 1 380 ? 116.830 15.557 68.744 1.00 29.77 385 ASN A O 1
ATOM 2909 N N . VAL A 1 381 ? 115.479 16.701 70.119 1.00 26.03 386 VAL A N 1
ATOM 2910 C CA . VAL A 1 381 ? 116.062 17.975 69.799 1.00 28.75 386 VAL A CA 1
ATOM 2911 C C . VAL A 1 381 ? 116.111 18.750 71.126 1.00 28.99 386 VAL A C 1
ATOM 2912 O O . VAL A 1 381 ? 115.342 18.473 72.028 1.00 31.27 386 VAL A O 1
ATOM 2916 N N . ASP A 1 382 ? 117.036 19.682 71.251 1.00 27.55 387 ASP A N 1
ATOM 2917 C CA . ASP A 1 382 ? 117.045 20.526 72.430 1.00 29.97 387 ASP A CA 1
ATOM 2918 C C . ASP A 1 382 ? 116.190 21.749 72.080 1.00 26.11 387 ASP A C 1
ATOM 2919 O O . ASP A 1 382 ? 116.650 22.624 71.354 1.00 22.52 387 ASP A O 1
ATOM 2924 N N . ILE A 1 383 ? 114.980 21.812 72.654 1.00 27.85 388 ILE A N 1
ATOM 2925 C CA . ILE A 1 383 ? 114.023 22.865 72.347 1.00 30.49 388 ILE A CA 1
ATOM 2926 C C . ILE A 1 383 ? 114.497 24.251 72.833 1.00 29.59 388 ILE A C 1
ATOM 2927 O O . ILE A 1 383 ? 114.040 25.278 72.346 1.00 31.31 388 ILE A O 1
ATOM 2932 N N . SER A 1 384 ? 115.429 24.282 73.769 1.00 25.51 389 SER A N 1
ATOM 2933 C CA . SER A 1 384 ? 116.015 25.555 74.192 1.00 25.83 389 SER A CA 1
ATOM 2934 C C . SER A 1 384 ? 116.902 26.208 73.126 1.00 25.30 389 SER A C 1
ATOM 2935 O O . SER A 1 384 ? 117.147 27.414 73.200 1.00 26.09 389 SER A O 1
ATOM 2938 N N . GLN A 1 385 ? 117.419 25.396 72.193 1.00 24.05 390 GLN A N 1
ATOM 2939 C CA . GLN A 1 385 ? 118.269 25.881 71.099 1.00 25.62 390 GLN A CA 1
ATOM 2940 C C . GLN A 1 385 ? 117.487 26.271 69.837 1.00 25.39 390 GLN A C 1
ATOM 2941 O O . GLN A 1 385 ? 118.015 26.979 68.982 1.00 27.40 390 GLN A O 1
ATOM 2947 N N . THR A 1 386 ? 116.244 25.831 69.694 1.00 21.55 391 THR A N 1
ATOM 2948 C CA . THR A 1 386 ? 115.532 26.020 68.414 1.00 20.78 391 THR A CA 1
ATOM 2949 C C . THR A 1 386 ? 114.793 27.318 68.373 1.00 18.73 391 THR A C 1
ATOM 2950 O O . THR A 1 386 ? 114.498 27.917 69.415 1.00 20.66 391 THR A O 1
ATOM 2954 N N . LYS A 1 387 ? 114.480 27.770 67.181 1.00 20.40 392 LYS A N 1
ATOM 2955 C CA . LYS A 1 387 ? 113.573 28.899 67.015 1.00 21.22 392 LYS A CA 1
ATOM 2956 C C . LYS A 1 387 ? 112.368 28.662 66.117 1.00 22.33 392 LYS A C 1
ATOM 2957 O O . LYS A 1 387 ? 111.618 29.643 65.801 1.00 20.83 392 LYS A O 1
ATOM 2963 N N . ASN A 1 388 ? 112.150 27.398 65.723 1.00 21.67 393 ASN A N 1
ATOM 2964 C CA . ASN A 1 388 ? 111.037 27.132 64.761 1.00 24.20 393 ASN A CA 1
ATOM 2965 C C . ASN A 1 388 ? 109.989 26.194 65.272 1.00 22.16 393 ASN A C 1
ATOM 2966 O O . ASN A 1 388 ? 109.103 25.820 64.471 1.00 23.22 393 ASN A O 1
ATOM 2971 N N . VAL A 1 389 ? 110.110 25.752 66.511 1.00 19.42 394 VAL A N 1
ATOM 2972 C CA . VAL A 1 389 ? 109.233 24.665 66.967 1.00 19.62 394 VAL A CA 1
ATOM 2973 C C . VAL A 1 389 ? 107.865 25.212 67.333 1.00 22.12 394 VAL A C 1
ATOM 2974 O O . VAL A 1 389 ? 106.871 24.697 66.842 1.00 21.55 394 VAL A O 1
ATOM 2978 N N . HIS A 1 390 ? 107.777 26.241 68.221 1.00 18.96 395 HIS A N 1
ATOM 2979 C CA . HIS A 1 390 ? 106.573 27.009 68.295 1.00 17.81 395 HIS A CA 1
ATOM 2980 C C . HIS A 1 390 ? 106.344 27.837 67.083 1.00 18.70 395 HIS A C 1
ATOM 2981 O O . HIS A 1 390 ? 107.123 28.743 66.747 1.00 18.70 395 HIS A O 1
ATOM 2988 N N . ARG A 1 391 ? 105.235 27.595 66.362 1.00 18.20 396 ARG A N 1
ATOM 2989 C CA . ARG A 1 391 ? 104.961 28.408 65.198 1.00 20.34 396 ARG A CA 1
ATOM 2990 C C . ARG A 1 391 ? 103.940 29.497 65.396 1.00 20.20 396 ARG A C 1
ATOM 2991 O O . ARG A 1 391 ? 104.103 30.623 64.925 1.00 20.95 396 ARG A O 1
ATOM 2999 N N . TRP A 1 392 ? 102.886 29.185 66.116 1.00 21.01 397 TRP A N 1
ATOM 3000 C CA . TRP A 1 392 ? 101.805 30.089 66.361 1.00 20.60 397 TRP A CA 1
ATOM 3001 C C . TRP A 1 392 ? 101.286 29.923 67.784 1.00 21.91 397 TRP A C 1
ATOM 3002 O O . TRP A 1 392 ? 101.274 28.830 68.358 1.00 20.23 397 TRP A O 1
ATOM 3013 N N . LEU A 1 393 ? 100.751 31.002 68.337 1.00 21.70 398 LEU A N 1
ATOM 3014 C CA . LEU A 1 393 ? 100.023 30.934 69.596 1.00 24.36 398 LEU A CA 1
ATOM 3015 C C . LEU A 1 393 ? 98.688 31.690 69.403 1.00 23.90 398 LEU A C 1
ATOM 3016 O O . LEU A 1 393 ? 98.707 32.881 69.269 1.00 29.52 398 LEU A O 1
ATOM 3021 N N . GLY A 1 394 ? 97.541 31.018 69.410 1.00 22.57 399 GLY A N 1
ATOM 3022 C CA . GLY A 1 394 ? 96.231 31.703 69.327 1.00 20.82 399 GLY A CA 1
ATOM 3023 C C . GLY A 1 394 ? 95.646 31.888 70.713 1.00 23.04 399 GLY A C 1
ATOM 3024 O O . GLY A 1 394 ? 95.759 30.972 71.565 1.00 22.64 399 GLY A O 1
ATOM 3025 N N . VAL A 1 395 ? 94.950 33.002 70.918 1.00 23.23 400 VAL A N 1
ATOM 3026 C CA . VAL A 1 395 ? 94.323 33.288 72.202 1.00 23.85 400 VAL A CA 1
ATOM 3027 C C . VAL A 1 395 ? 92.861 33.727 71.956 1.00 21.38 400 VAL A C 1
ATOM 3028 O O . VAL A 1 395 ? 92.569 34.479 71.001 1.00 21.50 400 VAL A O 1
ATOM 3032 N N . ALA A 1 396 ? 91.945 33.197 72.775 1.00 21.68 401 ALA A N 1
ATOM 3033 C CA . ALA A 1 396 ? 90.525 33.498 72.644 1.00 23.00 401 ALA A CA 1
ATOM 3034 C C . ALA A 1 396 ? 89.899 33.680 74.010 1.00 23.65 401 ALA A C 1
ATOM 3035 O O . ALA A 1 396 ? 90.467 33.248 74.978 1.00 23.08 401 ALA A O 1
ATOM 3037 N N . TYR A 1 397 ? 88.768 34.371 74.059 1.00 26.82 402 TYR A N 1
ATOM 3038 C CA . TYR A 1 397 ? 87.932 34.422 75.252 1.00 38.25 402 TYR A CA 1
ATOM 3039 C C . TYR A 1 397 ? 86.512 34.207 74.789 1.00 44.94 402 TYR A C 1
ATOM 3040 O O . TYR A 1 397 ? 86.072 34.815 73.825 1.00 47.88 402 TYR A O 1
ATOM 3049 N N . SER A 1 398 ? 85.820 33.298 75.451 1.00 54.08 403 SER A N 1
ATOM 3050 C CA . SER A 1 398 ? 84.397 33.046 75.205 1.00 62.08 403 SER A CA 1
ATOM 3051 C C . SER A 1 398 ? 83.614 33.404 76.475 1.00 59.13 403 SER A C 1
ATOM 3052 O O . SER A 1 398 ? 84.066 33.115 77.620 1.00 50.43 403 SER A O 1
ATOM 3055 N N . GLU A 1 399 ? 82.473 34.022 76.226 1.00 58.59 404 GLU A N 1
ATOM 3056 C CA . GLU A 1 399 ? 81.536 34.307 77.254 1.00 64.32 404 GLU A CA 1
ATOM 3057 C C . GLU A 1 399 ? 81.123 32.977 77.823 1.00 68.64 404 GLU A C 1
ATOM 3058 O O . GLU A 1 399 ? 81.166 32.758 79.010 1.00 66.01 404 GLU A O 1
ATOM 3064 N N . THR A 1 400 ? 80.798 32.055 76.943 1.00 72.34 405 THR A N 1
ATOM 3065 C CA . THR A 1 400 ? 80.443 30.734 77.370 1.00 81.69 405 THR A CA 1
ATOM 3066 C C . THR A 1 400 ? 81.583 29.933 78.039 1.00 75.93 405 THR A C 1
ATOM 3067 O O . THR A 1 400 ? 81.427 29.378 79.132 1.00 68.68 405 THR A O 1
ATOM 3071 N N . LYS A 1 401 ? 82.764 29.926 77.441 1.00 73.57 406 LYS A N 1
ATOM 3072 C CA . LYS A 1 401 ? 83.723 28.883 77.798 1.00 65.42 406 LYS A CA 1
ATOM 3073 C C . LYS A 1 401 ? 84.952 29.338 78.521 1.00 56.60 406 LYS A C 1
ATOM 3074 O O . LYS A 1 401 ? 85.733 28.559 79.008 1.00 51.63 406 LYS A O 1
ATOM 3080 N N . GLY A 1 402 ? 85.101 30.633 78.607 1.00 53.43 407 GLY A N 1
ATOM 3081 C CA . GLY A 1 402 ? 86.277 31.183 79.201 1.00 47.10 407 GLY A CA 1
ATOM 3082 C C . GLY A 1 402 ? 87.370 31.357 78.181 1.00 39.17 407 GLY A C 1
ATOM 3083 O O . GLY A 1 402 ? 87.143 31.356 76.999 1.00 35.06 407 GLY A O 1
ATOM 3084 N N . PRO A 1 403 ? 88.547 31.562 78.710 1.00 35.53 408 PRO A N 1
ATOM 3085 C CA . PRO A 1 403 ? 89.731 31.844 77.904 1.00 36.18 408 PRO A CA 1
ATOM 3086 C C . PRO A 1 403 ? 90.429 30.573 77.465 1.00 28.44 408 PRO A C 1
ATOM 3087 O O . PRO A 1 403 ? 90.426 29.603 78.201 1.00 26.79 408 PRO A O 1
ATOM 3091 N N . SER A 1 404 ? 91.084 30.606 76.317 1.00 25.23 409 SER A N 1
ATOM 3092 C CA . SER A 1 404 ? 91.827 29.467 75.855 1.00 20.23 409 SER A CA 1
ATOM 3093 C C . SER A 1 404 ? 93.017 29.907 75.036 1.00 21.61 409 SER A C 1
ATOM 3094 O O . SER A 1 404 ? 93.070 30.978 74.543 1.00 22.61 409 SER A O 1
ATOM 3097 N N . MET A 1 405 ? 93.963 29.012 74.945 1.00 23.04 410 MET A N 1
ATOM 3098 C CA . MET A 1 405 ? 95.233 29.238 74.298 1.00 24.78 410 MET A CA 1
ATOM 3099 C C . MET A 1 405 ? 95.500 28.022 73.378 1.00 22.31 410 MET A C 1
ATOM 3100 O O . MET A 1 405 ? 95.532 26.880 73.870 1.00 22.42 410 MET A O 1
ATOM 3105 N N . ASN A 1 406 ? 95.788 28.302 72.108 1.00 21.34 411 ASN A N 1
ATOM 3106 C CA . ASN A 1 406 ? 96.094 27.262 71.119 1.00 20.43 411 ASN A CA 1
ATOM 3107 C C . ASN A 1 406 ? 97.588 27.429 70.836 1.00 20.76 411 ASN A C 1
ATOM 3108 O O . ASN A 1 406 ? 98.004 28.525 70.402 1.00 25.99 411 ASN A O 1
ATOM 3113 N N . ILE A 1 407 ? 98.382 26.400 71.051 1.00 17.94 412 ILE A N 1
ATOM 3114 C CA . ILE A 1 407 ? 99.813 26.463 70.729 1.00 18.66 412 ILE A CA 1
ATOM 3115 C C . ILE A 1 407 ? 100.037 25.517 69.528 1.00 17.93 412 ILE A C 1
ATOM 3116 O O . ILE A 1 407 ? 99.729 24.357 69.659 1.00 17.69 412 ILE A O 1
ATOM 3121 N N . TYR A 1 408 ? 100.608 26.015 68.468 1.00 16.77 413 TYR A N 1
ATOM 3122 C CA . TYR A 1 408 ? 100.849 25.215 67.245 1.00 16.23 413 TYR A CA 1
ATOM 3123 C C . TYR A 1 408 ? 102.317 24.915 67.101 1.00 17.09 413 TYR A C 1
ATOM 3124 O O . TYR A 1 408 ? 103.172 25.867 67.037 1.00 19.83 413 TYR A O 1
ATOM 3133 N N . TYR A 1 409 ? 102.653 23.643 66.984 1.00 16.26 414 TYR A N 1
ATOM 3134 C CA . TYR A 1 409 ? 104.001 23.215 66.843 1.00 15.24 414 TYR A CA 1
ATOM 3135 C C . TYR A 1 409 ? 104.332 22.668 65.461 1.00 17.54 414 TYR A C 1
ATOM 3136 O O . TYR A 1 409 ? 103.589 21.832 64.897 1.00 17.36 414 TYR A O 1
ATOM 3145 N N . ASP A 1 410 ? 105.522 23.045 64.996 1.00 16.15 415 ASP A N 1
ATOM 3146 C CA . ASP A 1 410 ? 106.170 22.403 63.857 1.00 15.70 415 ASP A CA 1
ATOM 3147 C C . ASP A 1 410 ? 106.802 21.151 64.399 1.00 16.16 415 ASP A C 1
ATOM 3148 O O . ASP A 1 410 ? 108.019 21.117 64.787 1.00 15.47 415 ASP A O 1
ATOM 3153 N N . VAL A 1 411 ? 106.015 20.050 64.351 1.00 14.94 416 VAL A N 1
ATOM 3154 C CA . VAL A 1 411 ? 106.497 18.811 64.945 1.00 14.33 416 VAL A CA 1
ATOM 3155 C C . VAL A 1 411 ? 107.780 18.267 64.315 1.00 15.67 416 VAL A C 1
ATOM 3156 O O . VAL A 1 411 ? 108.668 17.748 65.046 1.00 15.08 416 VAL A O 1
ATOM 3160 N N . VAL A 1 412 ? 107.880 18.379 62.996 1.00 14.75 417 VAL A N 1
ATOM 3161 C CA . VAL A 1 412 ? 109.031 17.854 62.281 1.00 16.17 417 VAL A CA 1
ATOM 3162 C C . VAL A 1 412 ? 110.306 18.669 62.716 1.00 16.73 417 VAL A C 1
ATOM 3163 O O . VAL A 1 412 ? 111.292 18.056 63.041 1.00 17.08 417 VAL A O 1
ATOM 3167 N N . ALA A 1 413 ? 110.176 19.978 62.848 1.00 18.17 418 ALA A N 1
ATOM 3168 C CA . ALA A 1 413 ? 111.275 20.848 63.364 1.00 18.83 418 ALA A CA 1
ATOM 3169 C C . ALA A 1 413 ? 111.711 20.437 64.776 1.00 20.19 418 ALA A C 1
ATOM 3170 O O . ALA A 1 413 ? 112.912 20.528 65.123 1.00 19.85 418 ALA A O 1
ATOM 3172 N N . GLY A 1 414 ? 110.769 19.945 65.579 1.00 20.87 419 GLY A N 1
ATOM 3173 C CA . GLY A 1 414 ? 111.071 19.404 66.921 1.00 21.69 419 GLY A CA 1
ATOM 3174 C C . GLY A 1 414 ? 111.579 17.987 66.977 1.00 19.69 419 GLY A C 1
ATOM 3175 O O . GLY A 1 414 ? 111.793 17.473 68.071 1.00 18.10 419 GLY A O 1
ATOM 3176 N N . ASN A 1 415 ? 111.779 17.341 65.811 1.00 17.14 420 ASN A N 1
ATOM 3177 C CA . ASN A 1 415 ? 112.217 15.980 65.769 1.00 19.20 420 ASN A CA 1
ATOM 3178 C C . ASN A 1 415 ? 113.429 15.692 64.912 1.00 22.50 420 ASN A C 1
ATOM 3179 O O . ASN A 1 415 ? 114.121 14.780 65.219 1.00 23.86 420 ASN A O 1
ATOM 3184 N N . VAL A 1 416 ? 113.706 16.488 63.889 1.00 26.29 421 VAL A N 1
ATOM 3185 C CA . VAL A 1 416 ? 114.726 16.132 62.925 1.00 28.75 421 VAL A CA 1
ATOM 3186 C C . VAL A 1 416 ? 116.105 16.416 63.512 1.00 32.52 421 VAL A C 1
ATOM 3187 O O . VAL A 1 416 ? 116.285 17.456 64.113 1.00 28.54 421 VAL A O 1
ATOM 3191 N N . GLY B 1 4 ? 93.439 -13.732 19.778 1.00 30.00 9 GLY B N 1
ATOM 3192 C CA . GLY B 1 4 ? 92.658 -12.736 19.065 1.00 30.00 9 GLY B CA 1
ATOM 3193 C C . GLY B 1 4 ? 93.393 -11.414 18.954 1.00 30.00 9 GLY B C 1
ATOM 3194 O O . GLY B 1 4 ? 94.257 -11.115 19.746 1.00 30.00 9 GLY B O 1
ATOM 3195 N N . SER B 1 5 ? 93.043 -10.627 17.948 1.00 30.00 10 SER B N 1
ATOM 3196 C CA . SER B 1 5 ? 93.748 -9.396 17.720 1.00 30.00 10 SER B CA 1
ATOM 3197 C C . SER B 1 5 ? 92.919 -8.109 17.682 1.00 30.00 10 SER B C 1
ATOM 3198 O O . SER B 1 5 ? 93.433 -7.114 17.301 1.00 30.00 10 SER B O 1
ATOM 3201 N N . ARG B 1 6 ? 91.672 -8.160 18.048 1.00 18.35 11 ARG B N 1
ATOM 3202 C CA . ARG B 1 6 ? 90.869 -6.963 18.167 1.00 18.48 11 ARG B CA 1
ATOM 3203 C C . ARG B 1 6 ? 91.291 -6.170 19.416 1.00 18.94 11 ARG B C 1
ATOM 3204 O O . ARG B 1 6 ? 91.835 -6.735 20.309 1.00 15.76 11 ARG B O 1
ATOM 3212 N N . PRO B 1 7 ? 91.085 -4.863 19.432 1.00 16.58 12 PRO B N 1
ATOM 3213 C CA . PRO B 1 7 ? 91.584 -4.114 20.630 1.00 15.03 12 PRO B CA 1
ATOM 3214 C C . PRO B 1 7 ? 91.111 -4.628 21.984 1.00 14.65 12 PRO B C 1
ATOM 3215 O O . PRO B 1 7 ? 91.941 -4.652 22.934 1.00 15.31 12 PRO B O 1
ATOM 3219 N N . TRP B 1 8 ? 89.866 -5.054 22.091 1.00 15.11 13 TRP B N 1
ATOM 3220 C CA . TRP B 1 8 ? 89.303 -5.499 23.421 1.00 16.39 13 TRP B CA 1
ATOM 3221 C C . TRP B 1 8 ? 90.046 -6.765 23.875 1.00 17.03 13 TRP B C 1
ATOM 3222 O O . TRP B 1 8 ? 90.241 -7.008 25.047 1.00 15.57 13 TRP B O 1
ATOM 3233 N N . GLN B 1 9 ? 90.417 -7.578 22.905 1.00 14.66 14 GLN B N 1
ATOM 3234 C CA . GLN B 1 9 ? 91.195 -8.780 23.144 1.00 15.51 14 GLN B CA 1
ATOM 3235 C C . GLN B 1 9 ? 92.639 -8.528 23.479 1.00 14.93 14 GLN B C 1
ATOM 3236 O O . GLN B 1 9 ? 93.179 -9.125 24.452 1.00 14.77 14 GLN B O 1
ATOM 3242 N N . ILE B 1 10 ? 93.302 -7.676 22.697 1.00 13.15 15 ILE B N 1
ATOM 3243 C CA . ILE B 1 10 ? 94.651 -7.259 22.969 1.00 14.03 15 ILE B CA 1
ATOM 3244 C C . ILE B 1 10 ? 94.838 -6.642 24.397 1.00 13.75 15 ILE B C 1
ATOM 3245 O O . ILE B 1 10 ? 95.791 -7.003 25.130 1.00 13.65 15 ILE B O 1
ATOM 3250 N N . LEU B 1 11 ? 93.854 -5.848 24.792 1.00 13.67 16 LEU B N 1
ATOM 3251 C CA . LEU B 1 11 ? 93.955 -5.187 26.057 1.00 13.80 16 LEU B CA 1
ATOM 3252 C C . LEU B 1 11 ? 93.754 -6.193 27.191 1.00 14.21 16 LEU B C 1
ATOM 3253 O O . LEU B 1 11 ? 94.441 -6.067 28.222 1.00 14.88 16 LEU B O 1
ATOM 3258 N N . SER B 1 12 ? 92.848 -7.142 27.023 1.00 13.84 17 SER B N 1
ATOM 3259 C CA . SER B 1 12 ? 92.723 -8.270 27.977 1.00 15.21 17 SER B CA 1
ATOM 3260 C C . SER B 1 12 ? 94.060 -9.025 28.159 1.00 15.02 17 SER B C 1
ATOM 3261 O O . SER B 1 12 ? 94.568 -9.247 29.276 1.00 15.76 17 SER B O 1
ATOM 3264 N N . GLN B 1 13 ? 94.707 -9.306 27.053 1.00 13.96 18 GLN B N 1
ATOM 3265 C CA . GLN B 1 13 ? 95.984 -10.011 27.046 1.00 15.67 18 GLN B CA 1
ATOM 3266 C C . GLN B 1 13 ? 97.081 -9.196 27.689 1.00 14.22 18 GLN B C 1
ATOM 3267 O O . GLN B 1 13 ? 97.896 -9.763 28.369 1.00 13.72 18 GLN B O 1
ATOM 3273 N N . ALA B 1 14 ? 97.075 -7.880 27.501 1.00 13.51 19 ALA B N 1
ATOM 3274 C CA . ALA B 1 14 ? 98.152 -7.005 27.967 1.00 13.93 19 ALA B CA 1
ATOM 3275 C C . ALA B 1 14 ? 97.997 -6.666 29.461 1.00 13.55 19 ALA B C 1
ATOM 3276 O O . ALA B 1 14 ? 99.000 -6.478 30.168 1.00 15.16 19 ALA B O 1
ATOM 3278 N N . LEU B 1 15 ? 96.731 -6.500 29.914 1.00 13.78 20 LEU B N 1
ATOM 3279 C CA . LEU B 1 15 ? 96.456 -5.930 31.194 1.00 12.84 20 LEU B CA 1
ATOM 3280 C C . LEU B 1 15 ? 95.967 -6.921 32.212 1.00 13.31 20 LEU B C 1
ATOM 3281 O O . LEU B 1 15 ? 96.114 -6.677 33.443 1.00 14.16 20 LEU B O 1
ATOM 3286 N N . GLY B 1 16 ? 95.314 -7.972 31.763 1.00 12.73 21 GLY B N 1
ATOM 3287 C CA . GLY B 1 16 ? 94.635 -8.924 32.691 1.00 12.96 21 GLY B CA 1
ATOM 3288 C C . GLY B 1 16 ? 93.690 -8.162 33.587 1.00 13.15 21 GLY B C 1
ATOM 3289 O O . GLY B 1 16 ? 93.108 -7.161 33.181 1.00 10.41 21 GLY B O 1
ATOM 3290 N N . PHE B 1 17 ? 93.448 -8.677 34.794 1.00 11.57 22 PHE B N 1
ATOM 3291 C CA . PHE B 1 17 ? 92.384 -8.123 35.652 1.00 12.53 22 PHE B CA 1
ATOM 3292 C C . PHE B 1 17 ? 92.847 -8.156 37.128 1.00 13.98 22 PHE B C 1
ATOM 3293 O O . PHE B 1 17 ? 93.444 -9.105 37.531 1.00 15.72 22 PHE B O 1
ATOM 3301 N N . PRO B 1 18 ? 92.563 -7.113 37.872 1.00 15.17 23 PRO B N 1
ATOM 3302 C CA . PRO B 1 18 ? 92.948 -7.077 39.294 1.00 15.96 23 PRO B CA 1
ATOM 3303 C C . PRO B 1 18 ? 92.118 -8.070 40.119 1.00 16.42 23 PRO B C 1
ATOM 3304 O O . PRO B 1 18 ? 92.594 -8.569 41.189 1.00 17.58 23 PRO B O 1
ATOM 3308 N N . ASN B 1 19 ? 90.910 -8.383 39.646 1.00 13.41 24 ASN B N 1
ATOM 3309 C CA . ASN B 1 19 ? 90.011 -9.281 40.413 1.00 12.83 24 ASN B CA 1
ATOM 3310 C C . ASN B 1 19 ? 88.974 -9.839 39.466 1.00 13.83 24 ASN B C 1
ATOM 3311 O O . ASN B 1 19 ? 88.819 -9.376 38.313 1.00 14.72 24 ASN B O 1
ATOM 3316 N N . TYR B 1 20 ? 88.275 -10.845 39.934 1.00 13.67 25 TYR B N 1
ATOM 3317 C CA . TYR B 1 20 ? 87.310 -11.537 39.096 1.00 14.85 25 TYR B CA 1
ATOM 3318 C C . TYR B 1 20 ? 86.116 -10.730 38.633 1.00 13.75 25 TYR B C 1
ATOM 3319 O O . TYR B 1 20 ? 85.647 -10.915 37.496 1.00 14.10 25 TYR B O 1
ATOM 3328 N N . ASP B 1 21 ? 85.602 -9.854 39.483 1.00 14.07 26 ASP B N 1
ATOM 3329 C CA . ASP B 1 21 ? 84.511 -8.968 39.060 1.00 14.77 26 ASP B CA 1
ATOM 3330 C C . ASP B 1 21 ? 84.867 -8.096 37.864 1.00 14.83 26 ASP B C 1
ATOM 3331 O O . ASP B 1 21 ? 84.065 -7.986 36.903 1.00 14.73 26 ASP B O 1
ATOM 3336 N N . GLN B 1 22 ? 86.064 -7.550 37.897 1.00 12.77 27 GLN B N 1
ATOM 3337 C CA . GLN B 1 22 ? 86.532 -6.727 36.780 1.00 12.64 27 GLN B CA 1
ATOM 3338 C C . GLN B 1 22 ? 86.637 -7.553 35.513 1.00 13.79 27 GLN B C 1
ATOM 3339 O O . GLN B 1 22 ? 86.220 -7.097 34.444 1.00 12.56 27 GLN B O 1
ATOM 3345 N N . GLU B 1 23 ? 87.117 -8.792 35.647 1.00 13.66 28 GLU B N 1
ATOM 3346 C CA . GLU B 1 23 ? 87.195 -9.716 34.516 1.00 13.95 28 GLU B CA 1
ATOM 3347 C C . GLU B 1 23 ? 85.801 -10.041 33.957 1.00 13.47 28 GLU B C 1
ATOM 3348 O O . GLU B 1 23 ? 85.581 -9.909 32.742 1.00 14.03 28 GLU B O 1
ATOM 3354 N N . LEU B 1 24 ? 84.833 -10.339 34.817 1.00 14.33 29 LEU B N 1
ATOM 3355 C CA . LEU B 1 24 ? 83.467 -10.582 34.380 1.00 14.80 29 LEU B CA 1
ATOM 3356 C C . LEU B 1 24 ? 82.869 -9.314 33.675 1.00 15.97 29 LEU B C 1
ATOM 3357 O O . LEU B 1 24 ? 82.233 -9.431 32.632 1.00 13.95 29 LEU B O 1
ATOM 3362 N N . TRP B 1 25 ? 83.158 -8.118 34.194 1.00 13.78 30 TRP B N 1
ATOM 3363 C CA . TRP B 1 25 ? 82.650 -6.920 33.565 1.00 14.63 30 TRP B CA 1
ATOM 3364 C C . TRP B 1 25 ? 83.214 -6.781 32.172 1.00 15.05 30 TRP B C 1
ATOM 3365 O O . TRP B 1 25 ? 82.437 -6.482 31.229 1.00 15.86 30 TRP B O 1
ATOM 3376 N N . TRP B 1 26 ? 84.502 -7.047 32.026 1.00 14.57 31 TRP B N 1
ATOM 3377 C CA . TRP B 1 26 ? 85.121 -7.012 30.705 1.00 14.92 31 TRP B CA 1
ATOM 3378 C C . TRP B 1 26 ? 84.483 -8.053 29.819 1.00 16.05 31 TRP B C 1
ATOM 3379 O O . TRP B 1 26 ? 84.105 -7.756 28.672 1.00 15.61 31 TRP B O 1
ATOM 3390 N N . GLN B 1 27 ? 84.365 -9.276 30.320 1.00 14.54 32 GLN B N 1
ATOM 3391 C CA . GLN B 1 27 ? 83.820 -10.370 29.523 1.00 16.15 32 GLN B CA 1
ATOM 3392 C C . GLN B 1 27 ? 82.371 -10.123 29.075 1.00 15.67 32 GLN B C 1
ATOM 3393 O O . GLN B 1 27 ? 81.910 -10.819 28.157 1.00 15.51 32 GLN B O 1
ATOM 3399 N N . ASN B 1 28 ? 81.618 -9.268 29.791 1.00 13.43 33 ASN B N 1
ATOM 3400 C CA . ASN B 1 28 ? 80.243 -9.022 29.478 1.00 15.34 33 ASN B CA 1
ATOM 3401 C C . ASN B 1 28 ? 79.973 -7.660 28.828 1.00 16.34 33 ASN B C 1
ATOM 3402 O O . ASN B 1 28 ? 78.801 -7.353 28.564 1.00 17.67 33 ASN B O 1
ATOM 3407 N N . THR B 1 29 ? 81.027 -6.871 28.569 1.00 14.39 34 THR B N 1
ATOM 3408 C CA . THR B 1 29 ? 80.802 -5.526 28.008 1.00 13.32 34 THR B CA 1
ATOM 3409 C C . THR B 1 29 ? 81.815 -5.040 27.017 1.00 14.78 34 THR B C 1
ATOM 3410 O O . THR B 1 29 ? 81.457 -4.192 26.189 1.00 13.55 34 THR B O 1
ATOM 3414 N N . ALA B 1 30 ? 83.071 -5.505 27.055 1.00 13.90 35 ALA B N 1
ATOM 3415 C CA . ALA B 1 30 ? 84.152 -4.845 26.271 1.00 14.14 35 ALA B CA 1
ATOM 3416 C C . ALA B 1 30 ? 84.074 -5.183 24.779 1.00 14.13 35 ALA B C 1
ATOM 3417 O O . ALA B 1 30 ? 84.330 -4.277 23.909 1.00 13.90 35 ALA B O 1
ATOM 3419 N N . GLU B 1 31 ? 83.647 -6.401 24.482 1.00 13.57 36 GLU B N 1
ATOM 3420 C CA . GLU B 1 31 ? 83.450 -6.827 23.117 1.00 16.58 36 GLU B CA 1
ATOM 3421 C C . GLU B 1 31 ? 82.381 -5.945 22.449 1.00 15.63 36 GLU B C 1
ATOM 3422 O O . GLU B 1 31 ? 82.605 -5.348 21.354 1.00 15.27 36 GLU B O 1
ATOM 3428 N N . THR B 1 32 ? 81.276 -5.775 23.129 1.00 14.14 37 THR B N 1
ATOM 3429 C CA . THR B 1 32 ? 80.187 -4.886 22.593 1.00 15.77 37 THR B CA 1
ATOM 3430 C C . THR B 1 32 ? 80.734 -3.483 22.450 1.00 15.24 37 THR B C 1
ATOM 3431 O O . THR B 1 32 ? 80.593 -2.848 21.404 1.00 14.74 37 THR B O 1
ATOM 3435 N N . LEU B 1 33 ? 81.345 -2.934 23.526 1.00 15.36 38 LEU B N 1
ATOM 3436 C CA . LEU B 1 33 ? 81.923 -1.610 23.394 1.00 14.93 38 LEU B CA 1
ATOM 3437 C C . LEU B 1 33 ? 82.888 -1.454 22.167 1.00 15.88 38 LEU B C 1
ATOM 3438 O O . LEU B 1 33 ? 82.769 -0.444 21.388 1.00 15.68 38 LEU B O 1
ATOM 3443 N N . ASN B 1 34 ? 83.782 -2.431 21.929 1.00 13.89 39 ASN B N 1
ATOM 3444 C CA . ASN B 1 34 ? 84.678 -2.303 20.821 1.00 15.26 39 ASN B CA 1
ATOM 3445 C C . ASN B 1 34 ? 83.813 -2.327 19.516 1.00 13.98 39 ASN B C 1
ATOM 3446 O O . ASN B 1 34 ? 84.117 -1.582 18.563 1.00 14.70 39 ASN B O 1
ATOM 3451 N N . ARG B 1 35 ? 82.779 -3.121 19.513 1.00 14.86 40 ARG B N 1
ATOM 3452 C CA . ARG B 1 35 ? 81.926 -3.212 18.272 1.00 18.65 40 ARG B CA 1
ATOM 3453 C C . ARG B 1 35 ? 81.220 -1.896 18.006 1.00 18.11 40 ARG B C 1
ATOM 3454 O O . ARG B 1 35 ? 81.154 -1.437 16.833 1.00 19.44 40 ARG B O 1
ATOM 3462 N N . VAL B 1 36 ? 80.677 -1.287 19.058 1.00 16.83 41 VAL B N 1
ATOM 3463 C CA . VAL B 1 36 ? 80.018 0.020 18.915 1.00 17.91 41 VAL B CA 1
ATOM 3464 C C . VAL B 1 36 ? 81.015 1.041 18.331 1.00 18.60 41 VAL B C 1
ATOM 3465 O O . VAL B 1 36 ? 80.672 1.844 17.390 1.00 20.10 41 VAL B O 1
ATOM 3469 N N . LEU B 1 37 ? 82.212 1.095 18.922 1.00 17.20 42 LEU B N 1
ATOM 3470 C CA . LEU B 1 37 ? 83.214 2.056 18.511 1.00 18.56 42 LEU B CA 1
ATOM 3471 C C . LEU B 1 37 ? 83.552 1.827 17.049 1.00 18.26 42 LEU B C 1
ATOM 3472 O O . LEU B 1 37 ? 83.623 2.802 16.266 1.00 19.90 42 LEU B O 1
ATOM 3477 N N . GLU B 1 38 ? 83.731 0.590 16.675 1.00 20.08 43 GLU B N 1
ATOM 3478 C CA . GLU B 1 38 ? 84.016 0.219 15.318 1.00 21.99 43 GLU B CA 1
ATOM 3479 C C . GLU B 1 38 ? 82.913 0.695 14.370 1.00 22.72 43 GLU B C 1
ATOM 3480 O O . GLU B 1 38 ? 83.165 1.307 13.386 1.00 20.62 43 GLU B O 1
ATOM 3486 N N . GLN B 1 39 ? 81.698 0.359 14.715 1.00 23.66 44 GLN B N 1
ATOM 3487 C CA . GLN B 1 39 ? 80.491 0.668 13.889 1.00 25.13 44 GLN B CA 1
ATOM 3488 C C . GLN B 1 39 ? 80.267 2.162 13.768 1.00 29.66 44 GLN B C 1
ATOM 3489 O O . GLN B 1 39 ? 79.739 2.632 12.742 1.00 27.61 44 GLN B O 1
ATOM 3495 N N . CYS B 1 40 ? 80.707 2.933 14.785 1.00 26.31 45 CYS B N 1
ATOM 3496 C CA . CYS B 1 40 ? 80.682 4.410 14.739 1.00 24.91 45 CYS B CA 1
ATOM 3497 C C . CYS B 1 40 ? 81.850 5.108 14.018 1.00 24.27 45 CYS B C 1
ATOM 3498 O O . CYS B 1 40 ? 81.965 6.315 14.047 1.00 23.08 45 CYS B O 1
ATOM 3501 N N . ASP B 1 41 ? 82.687 4.332 13.366 1.00 22.54 46 ASP B N 1
ATOM 3502 C CA . ASP B 1 41 ? 83.860 4.802 12.624 1.00 23.28 46 ASP B CA 1
ATOM 3503 C C . ASP B 1 41 ? 84.872 5.516 13.469 1.00 21.15 46 ASP B C 1
ATOM 3504 O O . ASP B 1 41 ? 85.562 6.404 12.982 1.00 22.17 46 ASP B O 1
ATOM 3509 N N . TYR B 1 42 ? 85.068 5.062 14.710 1.00 19.16 47 TYR B N 1
ATOM 3510 C CA . TYR B 1 42 ? 86.248 5.510 15.465 1.00 17.18 47 TYR B CA 1
ATOM 3511 C C . TYR B 1 42 ? 87.485 4.809 14.920 1.00 17.41 47 TYR B C 1
ATOM 3512 O O . TYR B 1 42 ? 87.421 3.629 14.617 1.00 16.39 47 TYR B O 1
ATOM 3521 N N . SER B 1 43 ? 88.595 5.517 14.762 1.00 17.76 48 SER B N 1
ATOM 3522 C CA . SER B 1 43 ? 89.859 4.924 14.333 1.00 19.28 48 SER B CA 1
ATOM 3523 C C . SER B 1 43 ? 90.308 3.829 15.298 1.00 19.50 48 SER B C 1
ATOM 3524 O O . SER B 1 43 ? 89.887 3.783 16.479 1.00 16.10 48 SER B O 1
ATOM 3527 N N . VAL B 1 44 ? 91.216 3.000 14.825 1.00 17.54 49 VAL B N 1
ATOM 3528 C CA . VAL B 1 44 ? 91.804 1.985 15.717 1.00 19.28 49 VAL B CA 1
ATOM 3529 C C . VAL B 1 44 ? 92.558 2.637 16.901 1.00 16.09 49 VAL B C 1
ATOM 3530 O O . VAL B 1 44 ? 92.442 2.119 18.001 1.00 15.13 49 VAL B O 1
ATOM 3534 N N . HIS B 1 45 ? 93.253 3.751 16.685 1.00 16.84 50 HIS B N 1
ATOM 3535 C CA . HIS B 1 45 ? 93.905 4.438 17.782 1.00 16.83 50 HIS B CA 1
ATOM 3536 C C . HIS B 1 45 ? 92.880 4.933 18.841 1.00 15.07 50 HIS B C 1
ATOM 3537 O O . HIS B 1 45 ? 93.131 4.751 20.053 1.00 14.30 50 HIS B O 1
ATOM 3544 N N . LEU B 1 46 ? 91.719 5.417 18.434 1.00 14.36 51 LEU B N 1
ATOM 3545 C CA . LEU B 1 46 ? 90.697 5.820 19.416 1.00 15.60 51 LEU B CA 1
ATOM 3546 C C . LEU B 1 46 ? 90.039 4.628 20.052 1.00 17.29 51 LEU B C 1
ATOM 3547 O O . LEU B 1 46 ? 89.651 4.674 21.226 1.00 14.00 51 LEU B O 1
ATOM 3552 N N . GLN B 1 47 ? 89.848 3.527 19.309 1.00 15.18 52 GLN B N 1
ATOM 3553 C CA . GLN B 1 47 ? 89.365 2.293 19.960 1.00 14.34 52 GLN B CA 1
ATOM 3554 C C . GLN B 1 47 ? 90.300 1.848 21.120 1.00 14.01 52 GLN B C 1
ATOM 3555 O O . GLN B 1 47 ? 89.799 1.521 22.217 1.00 13.54 52 GLN B O 1
ATOM 3561 N N . TYR B 1 48 ? 91.598 1.893 20.890 1.00 15.23 53 TYR B N 1
ATOM 3562 C CA . TYR B 1 48 ? 92.563 1.554 21.979 1.00 16.07 53 TYR B CA 1
ATOM 3563 C C . TYR B 1 48 ? 92.466 2.625 23.062 1.00 15.88 53 TYR B C 1
ATOM 3564 O O . TYR B 1 48 ? 92.438 2.243 24.251 1.00 13.28 53 TYR B O 1
ATOM 3573 N N . LYS B 1 49 ? 92.370 3.896 22.669 1.00 13.01 54 LYS B N 1
ATOM 3574 C CA . LYS B 1 49 ? 92.248 4.933 23.675 1.00 14.26 54 LYS B CA 1
ATOM 3575 C C . LYS B 1 49 ? 91.084 4.688 24.631 1.00 13.56 54 LYS B C 1
ATOM 3576 O O . LYS B 1 49 ? 91.251 4.664 25.897 1.00 14.40 54 LYS B O 1
ATOM 3582 N N . TYR B 1 50 ? 89.912 4.482 24.076 1.00 13.88 55 TYR B N 1
ATOM 3583 C CA . TYR B 1 50 ? 88.695 4.378 24.915 1.00 13.33 55 TYR B CA 1
ATOM 3584 C C . TYR B 1 50 ? 88.596 3.063 25.666 1.00 12.90 55 TYR B C 1
ATOM 3585 O O . TYR B 1 50 ? 88.112 3.005 26.771 1.00 12.21 55 TYR B O 1
ATOM 3594 N N . LEU B 1 51 ? 89.001 1.953 25.036 1.00 12.88 56 LEU B N 1
ATOM 3595 C CA . LEU B 1 51 ? 89.042 0.631 25.686 1.00 11.73 56 LEU B CA 1
ATOM 3596 C C . LEU B 1 51 ? 90.105 0.560 26.797 1.00 11.66 56 LEU B C 1
ATOM 3597 O O . LEU B 1 51 ? 89.761 -0.027 27.833 1.00 12.63 56 LEU B O 1
ATOM 3602 N N . ALA B 1 52 ? 91.275 1.195 26.627 1.00 10.76 57 ALA B N 1
ATOM 3603 C CA . ALA B 1 52 ? 92.332 1.242 27.670 1.00 11.47 57 ALA B CA 1
ATOM 3604 C C . ALA B 1 52 ? 91.848 2.107 28.885 1.00 11.34 57 ALA B C 1
ATOM 3605 O O . ALA B 1 52 ? 91.925 1.676 30.052 1.00 11.66 57 ALA B O 1
ATOM 3607 N N . PHE B 1 53 ? 91.184 3.217 28.541 1.00 10.90 58 PHE B N 1
ATOM 3608 C CA . PHE B 1 53 ? 90.469 4.082 29.524 1.00 11.36 58 PHE B CA 1
ATOM 3609 C C . PHE B 1 53 ? 89.421 3.295 30.331 1.00 10.82 58 PHE B C 1
ATOM 3610 O O . PHE B 1 53 ? 89.379 3.340 31.560 1.00 13.83 58 PHE B O 1
ATOM 3618 N N . TYR B 1 54 ? 88.580 2.564 29.606 1.00 10.21 59 TYR B N 1
ATOM 3619 C CA . TYR B 1 54 ? 87.571 1.742 30.144 1.00 10.56 59 TYR B CA 1
ATOM 3620 C C . TYR B 1 54 ? 88.163 0.753 31.122 1.00 10.16 59 TYR B C 1
ATOM 3621 O O . TYR B 1 54 ? 87.652 0.616 32.260 1.00 11.00 59 TYR B O 1
ATOM 3630 N N . HIS B 1 55 ? 89.198 0.078 30.694 1.00 9.96 60 HIS B N 1
ATOM 3631 C CA . HIS B 1 55 ? 89.844 -0.899 31.549 1.00 11.09 60 HIS B CA 1
ATOM 3632 C C . HIS B 1 55 ? 90.344 -0.295 32.894 1.00 11.88 60 HIS B C 1
ATOM 3633 O O . HIS B 1 55 ? 90.139 -0.915 33.987 1.00 11.48 60 HIS B O 1
ATOM 3640 N N . LYS B 1 56 ? 91.083 0.796 32.774 1.00 11.63 61 LYS B N 1
ATOM 3641 C CA . LYS B 1 56 ? 91.790 1.372 33.891 1.00 12.63 61 LYS B CA 1
ATOM 3642 C C . LYS B 1 56 ? 90.840 2.102 34.844 1.00 13.37 61 LYS B C 1
ATOM 3643 O O . LYS B 1 56 ? 91.010 2.007 36.072 1.00 13.57 61 LYS B O 1
ATOM 3649 N N . TYR B 1 57 ? 89.928 2.862 34.292 1.00 12.30 62 TYR B N 1
ATOM 3650 C CA . TYR B 1 57 ? 89.084 3.799 35.097 1.00 13.36 62 TYR B CA 1
ATOM 3651 C C . TYR B 1 57 ? 87.695 3.272 35.354 1.00 13.54 62 TYR B C 1
ATOM 3652 O O . TYR B 1 57 ? 87.102 3.566 36.404 1.00 15.75 62 TYR B O 1
ATOM 3661 N N . ILE B 1 58 ? 87.072 2.573 34.404 1.00 13.45 63 ILE B N 1
ATOM 3662 C CA . ILE B 1 58 ? 85.681 2.238 34.546 1.00 14.67 63 ILE B CA 1
ATOM 3663 C C . ILE B 1 58 ? 85.462 0.878 35.196 1.00 15.27 63 ILE B C 1
ATOM 3664 O O . ILE B 1 58 ? 84.662 0.777 36.077 1.00 14.12 63 ILE B O 1
ATOM 3669 N N . LEU B 1 59 ? 86.229 -0.144 34.819 1.00 15.02 64 LEU B N 1
ATOM 3670 C CA . LEU B 1 59 ? 86.098 -1.443 35.427 1.00 14.67 64 LEU B CA 1
ATOM 3671 C C . LEU B 1 59 ? 86.160 -1.390 36.977 1.00 14.01 64 LEU B C 1
ATOM 3672 O O . LEU B 1 59 ? 85.266 -1.949 37.585 1.00 16.67 64 LEU B O 1
ATOM 3677 N N . PRO B 1 60 ? 87.143 -0.697 37.551 1.00 14.95 65 PRO B N 1
ATOM 3678 C CA . PRO B 1 60 ? 87.120 -0.701 39.027 1.00 15.28 65 PRO B CA 1
ATOM 3679 C C . PRO B 1 60 ? 85.925 0.081 39.600 1.00 17.08 65 PRO B C 1
ATOM 3680 O O . PRO B 1 60 ? 85.540 -0.097 40.763 1.00 17.61 65 PRO B O 1
ATOM 3684 N N . SER B 1 61 ? 85.400 1.040 38.833 1.00 16.09 66 SER B N 1
ATOM 3685 C CA . SER B 1 61 ? 84.242 1.824 39.282 1.00 15.51 66 SER B CA 1
ATOM 3686 C C . SER B 1 61 ? 82.931 1.073 39.248 1.00 16.09 66 SER B C 1
ATOM 3687 O O . SER B 1 61 ? 81.959 1.493 39.911 1.00 17.20 66 SER B O 1
ATOM 3690 N N . LEU B 1 62 ? 82.860 -0.022 38.517 1.00 15.32 67 LEU B N 1
ATOM 3691 C CA . LEU B 1 62 ? 81.592 -0.730 38.343 1.00 15.24 67 LEU B CA 1
ATOM 3692 C C . LEU B 1 62 ? 81.284 -1.674 39.463 1.00 16.17 67 LEU B C 1
ATOM 3693 O O . LEU B 1 62 ? 80.223 -2.268 39.470 1.00 16.37 67 LEU B O 1
ATOM 3698 N N . GLY B 1 63 ? 82.205 -1.870 40.404 1.00 17.80 68 GLY B N 1
ATOM 3699 C CA . GLY B 1 63 ? 81.883 -2.726 41.583 1.00 18.60 68 GLY B CA 1
ATOM 3700 C C . GLY B 1 63 ? 81.656 -4.172 41.232 1.00 16.75 68 GLY B C 1
ATOM 3701 O O . GLY B 1 63 ? 82.091 -4.670 40.178 1.00 17.39 68 GLY B O 1
ATOM 3702 N N . PRO B 1 64 ? 81.003 -4.916 42.115 1.00 17.94 69 PRO B N 1
ATOM 3703 C CA . PRO B 1 64 ? 80.805 -6.306 41.787 1.00 16.87 69 PRO B CA 1
ATOM 3704 C C . PRO B 1 64 ? 79.888 -6.533 40.640 1.00 14.88 69 PRO B C 1
ATOM 3705 O O . PRO B 1 64 ? 79.057 -5.674 40.335 1.00 16.96 69 PRO B O 1
ATOM 3709 N N . PHE B 1 65 ? 80.113 -7.643 39.970 1.00 14.82 70 PHE B N 1
ATOM 3710 C CA . PHE B 1 65 ? 79.284 -8.094 38.835 1.00 16.13 70 PHE B CA 1
ATOM 3711 C C . PHE B 1 65 ? 78.187 -8.990 39.352 1.00 15.25 70 PHE B C 1
ATOM 3712 O O . PHE B 1 65 ? 78.381 -10.145 39.559 1.00 17.74 70 PHE B O 1
ATOM 3720 N N . ARG B 1 66 ? 77.007 -8.423 39.464 1.00 15.60 71 ARG B N 1
ATOM 3721 C CA . ARG B 1 66 ? 75.846 -9.137 39.914 1.00 17.69 71 ARG B CA 1
ATOM 3722 C C . ARG B 1 66 ? 75.528 -10.300 38.994 1.00 17.05 71 ARG B C 1
ATOM 3723 O O . ARG B 1 66 ? 75.548 -10.221 37.724 1.00 16.47 71 ARG B O 1
ATOM 3731 N N . ARG B 1 67 ? 75.355 -11.442 39.666 1.00 16.57 72 ARG B N 1
ATOM 3732 C CA . ARG B 1 67 ? 75.254 -12.732 38.953 1.00 19.35 72 ARG B CA 1
ATOM 3733 C C . ARG B 1 67 ? 74.639 -13.776 39.879 1.00 19.07 72 ARG B C 1
ATOM 3734 O O . ARG B 1 67 ? 74.594 -13.573 41.095 1.00 19.01 72 ARG B O 1
ATOM 3742 N N . PRO B 1 68 ? 74.207 -14.918 39.309 1.00 21.66 73 PRO B N 1
ATOM 3743 C CA . PRO B 1 68 ? 73.564 -15.926 40.152 1.00 22.46 73 PRO B CA 1
ATOM 3744 C C . PRO B 1 68 ? 74.512 -16.378 41.249 1.00 21.25 73 PRO B C 1
ATOM 3745 O O . PRO B 1 68 ? 75.664 -16.652 40.996 1.00 24.62 73 PRO B O 1
ATOM 3749 N N . GLY B 1 69 ? 74.018 -16.328 42.464 1.00 21.99 74 GLY B N 1
ATOM 3750 C CA . GLY B 1 69 ? 74.808 -16.704 43.612 1.00 22.28 74 GLY B CA 1
ATOM 3751 C C . GLY B 1 69 ? 75.603 -15.595 44.248 1.00 22.00 74 GLY B C 1
ATOM 3752 O O . GLY B 1 69 ? 76.151 -15.812 45.333 1.00 21.97 74 GLY B O 1
ATOM 3753 N N . VAL B 1 70 ? 75.694 -14.420 43.605 1.00 20.37 75 VAL B N 1
ATOM 3754 C CA . VAL B 1 70 ? 76.490 -13.284 44.148 1.00 22.17 75 VAL B CA 1
ATOM 3755 C C . VAL B 1 70 ? 75.660 -12.027 44.065 1.00 22.52 75 VAL B C 1
ATOM 3756 O O . VAL B 1 70 ? 75.445 -11.486 42.973 1.00 20.77 75 VAL B O 1
ATOM 3760 N N . GLU B 1 71 ? 75.064 -11.666 45.184 1.00 21.04 76 GLU B N 1
ATOM 3761 C CA . GLU B 1 71 ? 74.151 -10.560 45.270 1.00 22.45 76 GLU B CA 1
ATOM 3762 C C . GLU B 1 71 ? 74.884 -9.394 45.944 1.00 23.57 76 GLU B C 1
ATOM 3763 O O . GLU B 1 71 ? 75.210 -9.471 47.126 1.00 24.34 76 GLU B O 1
ATOM 3769 N N . PRO B 1 72 ? 75.147 -8.330 45.181 1.00 19.71 77 PRO B N 1
ATOM 3770 C CA . PRO B 1 72 ? 75.922 -7.217 45.774 1.00 19.99 77 PRO B CA 1
ATOM 3771 C C . PRO B 1 72 ? 75.095 -6.470 46.777 1.00 18.88 77 PRO B C 1
ATOM 3772 O O . PRO B 1 72 ? 73.862 -6.528 46.713 1.00 17.65 77 PRO B O 1
ATOM 3776 N N . GLU B 1 73 ? 75.757 -5.673 47.615 1.00 17.22 78 GLU B N 1
ATOM 3777 C CA . GLU B 1 73 ? 75.034 -4.808 48.515 1.00 17.81 78 GLU B CA 1
ATOM 3778 C C . GLU B 1 73 ? 74.288 -3.675 47.841 1.00 19.36 78 GLU B C 1
ATOM 3779 O O . GLU B 1 73 ? 73.267 -3.185 48.363 1.00 20.05 78 GLU B O 1
ATOM 3785 N N . TYR B 1 74 ? 74.811 -3.193 46.713 1.00 18.39 79 TYR B N 1
ATOM 3786 C CA . TYR B 1 74 ? 74.228 -2.054 46.040 1.00 17.88 79 TYR B CA 1
ATOM 3787 C C . TYR B 1 74 ? 73.691 -2.518 44.673 1.00 17.55 79 TYR B C 1
ATOM 3788 O O . TYR B 1 74 ? 74.423 -3.141 43.866 1.00 17.31 79 TYR B O 1
ATOM 3797 N N . ILE B 1 75 ? 72.433 -2.194 44.424 1.00 18.83 80 ILE B N 1
ATOM 3798 C CA . ILE B 1 75 ? 71.723 -2.581 43.212 1.00 19.65 80 ILE B CA 1
ATOM 3799 C C . ILE B 1 75 ? 71.382 -1.292 42.475 1.00 18.82 80 ILE B C 1
ATOM 3800 O O . ILE B 1 75 ? 70.758 -0.400 43.045 1.00 19.61 80 ILE B O 1
ATOM 3805 N N . SER B 1 76 ? 71.807 -1.182 41.233 1.00 20.20 81 SER B N 1
ATOM 3806 C CA . SER B 1 76 ? 71.624 0.051 40.473 1.00 21.09 81 SER B CA 1
ATOM 3807 C C . SER B 1 76 ? 70.345 -0.003 39.670 1.00 21.18 81 SER B C 1
ATOM 3808 O O . SER B 1 76 ? 69.946 -1.072 39.173 1.00 20.44 81 SER B O 1
ATOM 3811 N N . GLY B 1 77 ? 69.742 1.165 39.510 1.00 21.01 82 GLY B N 1
ATOM 3812 C CA . GLY B 1 77 ? 68.561 1.272 38.635 1.00 23.48 82 GLY B CA 1
ATOM 3813 C C . GLY B 1 77 ? 68.908 1.552 37.193 1.00 23.07 82 GLY B C 1
ATOM 3814 O O . GLY B 1 77 ? 67.976 1.760 36.385 1.00 21.98 82 GLY B O 1
ATOM 3815 N N . LEU B 1 78 ? 70.199 1.554 36.842 1.00 21.97 83 LEU B N 1
ATOM 3816 C CA . LEU B 1 78 ? 70.586 1.826 35.445 1.00 21.59 83 LEU B CA 1
ATOM 3817 C C . LEU B 1 78 ? 70.257 0.712 34.471 1.00 19.10 83 LEU B C 1
ATOM 3818 O O . LEU B 1 78 ? 70.246 0.963 33.284 1.00 18.18 83 LEU B O 1
ATOM 3823 N N . SER B 1 79 ? 70.027 -0.512 34.955 1.00 18.46 84 SER B N 1
ATOM 3824 C CA . SER B 1 79 ? 69.805 -1.686 34.101 1.00 20.37 84 SER B CA 1
ATOM 3825 C C . SER B 1 79 ? 68.781 -2.653 34.689 1.00 21.13 84 SER B C 1
ATOM 3826 O O . SER B 1 79 ? 68.434 -2.596 35.875 1.00 18.96 84 SER B O 1
ATOM 3829 N N . HIS B 1 80 ? 68.357 -3.580 33.848 1.00 20.18 85 HIS B N 1
ATOM 3830 C CA . HIS B 1 80 ? 67.417 -4.578 34.268 1.00 24.32 85 HIS B CA 1
ATOM 3831 C C . HIS B 1 80 ? 67.969 -5.493 35.368 1.00 22.71 85 HIS B C 1
ATOM 3832 O O . HIS B 1 80 ? 67.274 -5.762 36.316 1.00 23.48 85 HIS B O 1
ATOM 3839 N N . GLY B 1 81 ? 69.211 -5.921 35.232 1.00 21.58 86 GLY B N 1
ATOM 3840 C CA . GLY B 1 81 ? 69.827 -6.868 36.144 1.00 21.04 86 GLY B CA 1
ATOM 3841 C C . GLY B 1 81 ? 70.424 -6.203 37.373 1.00 20.17 86 GLY B C 1
ATOM 3842 O O . GLY B 1 81 ? 71.006 -6.899 38.211 1.00 21.30 86 GLY B O 1
ATOM 3843 N N . GLY B 1 82 ? 70.332 -4.872 37.499 1.00 18.32 87 GLY B N 1
ATOM 3844 C CA . GLY B 1 82 ? 70.936 -4.192 38.651 1.00 20.48 87 GLY B CA 1
ATOM 3845 C C . GLY B 1 82 ? 72.394 -3.748 38.474 1.00 16.96 87 GLY B C 1
ATOM 3846 O O . GLY B 1 82 ? 72.992 -3.214 39.404 1.00 20.98 87 GLY B O 1
ATOM 3847 N N . HIS B 1 83 ? 72.925 -3.898 37.270 1.00 16.52 88 HIS B N 1
ATOM 3848 C CA . HIS B 1 83 ? 74.272 -3.533 36.911 1.00 17.59 88 HIS B CA 1
ATOM 3849 C C . HIS B 1 83 ? 74.356 -2.045 36.673 1.00 17.18 88 HIS B C 1
ATOM 3850 O O . HIS B 1 83 ? 73.561 -1.463 35.891 1.00 17.50 88 HIS B O 1
ATOM 3857 N N . PRO B 1 84 ? 75.337 -1.388 37.264 1.00 17.78 89 PRO B N 1
ATOM 3858 C CA . PRO B 1 84 ? 75.384 0.067 37.128 1.00 16.64 89 PRO B CA 1
ATOM 3859 C C . PRO B 1 84 ? 76.050 0.546 35.827 1.00 16.23 89 PRO B C 1
ATOM 3860 O O . PRO B 1 84 ? 76.967 1.329 35.904 1.00 14.70 89 PRO B O 1
ATOM 3864 N N . LEU B 1 85 ? 75.572 0.083 34.665 1.00 15.16 90 LEU B N 1
ATOM 3865 C CA . LEU B 1 85 ? 76.171 0.437 33.384 1.00 15.06 90 LEU B CA 1
ATOM 3866 C C . LEU B 1 85 ? 75.122 0.461 32.293 1.00 14.80 90 LEU B C 1
ATOM 3867 O O . LEU B 1 85 ? 74.210 -0.429 32.273 1.00 14.99 90 LEU B O 1
ATOM 3872 N N . GLU B 1 86 ? 75.248 1.460 31.405 1.00 15.72 91 GLU B N 1
ATOM 3873 C CA . GLU B 1 86 ? 74.593 1.473 30.108 1.00 16.15 91 GLU B CA 1
ATOM 3874 C C . GLU B 1 86 ? 75.548 1.968 29.074 1.00 16.59 91 GLU B C 1
ATOM 3875 O O . GLU B 1 86 ? 76.538 2.658 29.407 1.00 15.00 91 GLU B O 1
ATOM 3881 N N . ILE B 1 87 ? 75.331 1.587 27.793 1.00 14.20 92 ILE B N 1
ATOM 3882 C CA . ILE B 1 87 ? 76.072 2.133 26.690 1.00 14.64 92 ILE B CA 1
ATOM 3883 C C . ILE B 1 87 ? 75.036 2.724 25.763 1.00 14.71 92 ILE B C 1
ATOM 3884 O O . ILE B 1 87 ? 74.038 2.052 25.507 1.00 15.89 92 ILE B O 1
ATOM 3889 N N . SER B 1 88 ? 75.271 3.947 25.288 1.00 14.57 93 SER B N 1
ATOM 3890 C CA . SER B 1 88 ? 74.284 4.658 24.454 1.00 14.46 93 SER B CA 1
ATOM 3891 C C . SER B 1 88 ? 74.963 5.157 23.224 1.00 16.40 93 SER B C 1
ATOM 3892 O O . SER B 1 88 ? 76.178 5.371 23.198 1.00 15.49 93 SER B O 1
ATOM 3895 N N . VAL B 1 89 ? 74.146 5.442 22.191 1.00 17.27 94 VAL B N 1
ATOM 3896 C CA . VAL B 1 89 ? 74.652 6.037 20.967 1.00 17.48 94 VAL B CA 1
ATOM 3897 C C . VAL B 1 89 ? 73.800 7.259 20.688 1.00 17.53 94 VAL B C 1
ATOM 3898 O O . VAL B 1 89 ? 72.616 7.250 21.105 1.00 18.99 94 VAL B O 1
ATOM 3902 N N . LYS B 1 90 ? 74.447 8.321 20.194 1.00 17.66 95 LYS B N 1
ATOM 3903 C CA . LYS B 1 90 ? 73.771 9.564 19.833 1.00 19.99 95 LYS B CA 1
ATOM 3904 C C . LYS B 1 90 ? 73.882 9.630 18.331 1.00 20.27 95 LYS B C 1
ATOM 3905 O O . LYS B 1 90 ? 74.996 9.819 17.814 1.00 20.91 95 LYS B O 1
ATOM 3911 N N . ILE B 1 91 ? 72.754 9.510 17.655 1.00 22.47 96 ILE B N 1
ATOM 3912 C CA . ILE B 1 91 ? 72.757 9.351 16.203 1.00 25.41 96 ILE B CA 1
ATOM 3913 C C . ILE B 1 91 ? 72.228 10.628 15.562 1.00 28.71 96 ILE B C 1
ATOM 3914 O O . ILE B 1 91 ? 71.176 11.093 15.945 1.00 23.48 96 ILE B O 1
ATOM 3919 N N . ASP B 1 92 ? 73.005 11.122 14.590 1.00 34.56 97 ASP B N 1
ATOM 3920 C CA . ASP B 1 92 ? 72.598 12.033 13.506 1.00 39.54 97 ASP B CA 1
ATOM 3921 C C . ASP B 1 92 ? 72.525 11.353 12.177 1.00 38.36 97 ASP B C 1
ATOM 3922 O O . ASP B 1 92 ? 73.004 10.255 11.939 1.00 35.04 97 ASP B O 1
ATOM 3927 N N . LYS B 1 93 ? 72.182 12.159 11.196 1.00 45.45 98 LYS B N 1
ATOM 3928 C CA . LYS B 1 93 ? 72.195 11.684 9.827 1.00 48.70 98 LYS B CA 1
ATOM 3929 C C . LYS B 1 93 ? 73.575 11.179 9.437 1.00 45.62 98 LYS B C 1
ATOM 3930 O O . LYS B 1 93 ? 73.657 10.172 8.764 1.00 45.94 98 LYS B O 1
ATOM 3936 N N . SER B 1 94 ? 74.643 11.851 9.856 1.00 44.64 99 SER B N 1
ATOM 3937 C CA . SER B 1 94 ? 75.949 11.597 9.277 1.00 42.97 99 SER B CA 1
ATOM 3938 C C . SER B 1 94 ? 76.955 10.914 10.222 1.00 41.40 99 SER B C 1
ATOM 3939 O O . SER B 1 94 ? 77.971 10.372 9.750 1.00 43.92 99 SER B O 1
ATOM 3942 N N . LYS B 1 95 ? 76.724 11.015 11.538 1.00 34.12 100 LYS B N 1
ATOM 3943 C CA . LYS B 1 95 ? 77.664 10.449 12.543 1.00 32.47 100 LYS B CA 1
ATOM 3944 C C . LYS B 1 95 ? 76.952 9.954 13.763 1.00 28.91 100 LYS B C 1
ATOM 3945 O O . LYS B 1 95 ? 75.886 10.442 14.110 1.00 27.62 100 LYS B O 1
ATOM 3951 N N . THR B 1 96 ? 77.633 9.061 14.466 1.00 27.94 101 THR B N 1
ATOM 3952 C CA . THR B 1 96 ? 77.101 8.456 15.671 1.00 23.90 101 THR B CA 1
ATOM 3953 C C . THR B 1 96 ? 78.243 8.548 16.731 1.00 21.48 101 THR B C 1
ATOM 3954 O O . THR B 1 96 ? 79.372 8.353 16.367 1.00 21.13 101 THR B O 1
ATOM 3958 N N . ILE B 1 97 ? 77.874 8.948 17.958 1.00 21.43 102 ILE B N 1
ATOM 3959 C CA . ILE B 1 97 ? 78.783 9.101 19.108 1.00 21.41 102 ILE B CA 1
ATOM 3960 C C . ILE B 1 97 ? 78.372 8.045 20.133 1.00 18.52 102 ILE B C 1
ATOM 3961 O O . ILE B 1 97 ? 77.196 7.874 20.409 1.00 19.46 102 ILE B O 1
ATOM 3966 N N . CYS B 1 98 ? 79.364 7.452 20.803 1.00 18.56 103 CYS B N 1
ATOM 3967 C CA . CYS B 1 98 ? 79.150 6.406 21.802 1.00 16.62 103 CYS B CA 1
ATOM 3968 C C . CYS B 1 98 ? 79.330 7.129 23.154 1.00 16.24 103 CYS B C 1
ATOM 3969 O O . CYS B 1 98 ? 80.204 7.991 23.265 1.00 15.60 103 CYS B O 1
ATOM 3972 N N . ARG B 1 99 ? 78.561 6.747 24.148 1.00 16.13 104 ARG B N 1
ATOM 3973 C CA . ARG B 1 99 ? 78.622 7.342 25.474 1.00 17.55 104 ARG B CA 1
ATOM 3974 C C . ARG B 1 99 ? 78.479 6.205 26.479 1.00 16.24 104 ARG B C 1
ATOM 3975 O O . ARG B 1 99 ? 77.803 5.250 26.221 1.00 16.67 104 ARG B O 1
ATOM 3983 N N . LEU B 1 100 ? 79.067 6.370 27.632 1.00 14.97 105 LEU B N 1
ATOM 3984 C CA . LEU B 1 100 ? 78.958 5.406 28.715 1.00 15.88 105 LEU B CA 1
ATOM 3985 C C . LEU B 1 100 ? 78.149 6.082 29.803 1.00 16.19 105 LEU B C 1
ATOM 3986 O O . LEU B 1 100 ? 78.323 7.272 30.041 1.00 15.32 105 LEU B O 1
ATOM 3991 N N . GLY B 1 101 ? 77.301 5.314 30.479 1.00 15.10 106 GLY B N 1
ATOM 3992 C CA . GLY B 1 101 ? 76.536 5.813 31.627 1.00 15.08 106 GLY B CA 1
ATOM 3993 C C . GLY B 1 101 ? 76.779 4.837 32.764 1.00 16.82 106 GLY B C 1
ATOM 3994 O O . GLY B 1 101 ? 76.646 3.612 32.563 1.00 16.65 106 GLY B O 1
ATOM 3995 N N . LEU B 1 102 ? 77.158 5.358 33.943 1.00 15.60 107 LEU B N 1
ATOM 3996 C CA . LEU B 1 102 ? 77.377 4.490 35.053 1.00 15.15 107 LEU B CA 1
ATOM 3997 C C . LEU B 1 102 ? 77.082 5.122 36.367 1.00 16.84 107 LEU B C 1
ATOM 3998 O O . LEU B 1 102 ? 76.851 6.309 36.449 1.00 17.30 107 LEU B O 1
ATOM 4003 N N . GLN B 1 103 ? 77.021 4.303 37.399 1.00 16.56 108 GLN B N 1
ATOM 4004 C CA . GLN B 1 103 ? 77.297 4.787 38.783 1.00 19.42 108 GLN B CA 1
ATOM 4005 C C . GLN B 1 103 ? 78.607 4.192 39.213 1.00 17.84 108 GLN B C 1
ATOM 4006 O O . GLN B 1 103 ? 78.857 2.984 38.995 1.00 16.78 108 GLN B O 1
ATOM 4012 N N . ALA B 1 104 ? 79.493 4.998 39.745 1.00 15.04 109 ALA B N 1
ATOM 4013 C CA . ALA B 1 104 ? 80.741 4.498 40.253 1.00 15.95 109 ALA B CA 1
ATOM 4014 C C . ALA B 1 104 ? 80.494 4.015 41.678 1.00 17.67 109 ALA B C 1
ATOM 4015 O O . ALA B 1 104 ? 80.148 4.822 42.560 1.00 17.85 109 ALA B O 1
ATOM 4017 N N . ILE B 1 105 ? 80.735 2.747 41.910 1.00 15.00 110 ILE B N 1
ATOM 4018 C CA . ILE B 1 105 ? 80.277 2.062 43.119 1.00 15.98 110 ILE B CA 1
ATOM 4019 C C . ILE B 1 105 ? 81.389 2.094 44.169 1.00 17.13 110 ILE B C 1
ATOM 4020 O O . ILE B 1 105 ? 82.475 1.533 43.961 1.00 18.05 110 ILE B O 1
ATOM 4025 N N . GLY B 1 106 ? 81.138 2.768 45.268 1.00 15.96 111 GLY B N 1
ATOM 4026 C CA . GLY B 1 106 ? 82.084 2.700 46.373 1.00 15.81 111 GLY B CA 1
ATOM 4027 C C . GLY B 1 106 ? 82.101 1.355 47.057 1.00 14.41 111 GLY B C 1
ATOM 4028 O O . GLY B 1 106 ? 81.133 0.600 47.044 1.00 16.01 111 GLY B O 1
ATOM 4029 N N . PRO B 1 107 ? 83.215 1.016 47.714 1.00 15.69 112 PRO B N 1
ATOM 4030 C CA . PRO B 1 107 ? 83.366 -0.251 48.378 1.00 15.69 112 PRO B CA 1
ATOM 4031 C C . PRO B 1 107 ? 82.512 -0.549 49.605 1.00 16.29 112 PRO B C 1
ATOM 4032 O O . PRO B 1 107 ? 82.549 -1.695 50.104 1.00 17.88 112 PRO B O 1
ATOM 4036 N N . LEU B 1 108 ? 81.834 0.462 50.145 1.00 15.49 113 LEU B N 1
ATOM 4037 C CA . LEU B 1 108 ? 80.857 0.256 51.232 1.00 16.51 113 LEU B CA 1
ATOM 4038 C C . LEU B 1 108 ? 79.443 0.669 50.782 1.00 16.64 113 LEU B C 1
ATOM 4039 O O . LEU B 1 108 ? 78.541 0.706 51.622 1.00 15.68 113 LEU B O 1
ATOM 4044 N N . ALA B 1 109 ? 79.263 0.862 49.462 1.00 14.65 114 ALA B N 1
ATOM 4045 C CA . ALA B 1 109 ? 77.974 1.246 48.928 1.00 16.47 114 ALA B CA 1
ATOM 4046 C C . ALA B 1 109 ? 76.843 0.283 49.350 1.00 16.26 114 ALA B C 1
ATOM 4047 O O . ALA B 1 109 ? 76.995 -0.927 49.262 1.00 15.43 114 ALA B O 1
ATOM 4049 N N . GLY B 1 110 ? 75.694 0.854 49.718 1.00 16.13 115 GLY B N 1
ATOM 4050 C CA . GLY B 1 110 ? 74.498 0.110 50.086 1.00 18.92 115 GLY B CA 1
ATOM 4051 C C . GLY B 1 110 ? 74.592 -0.536 51.463 1.00 19.01 115 GLY B C 1
ATOM 4052 O O . GLY B 1 110 ? 73.820 -1.464 51.793 1.00 21.62 115 GLY B O 1
ATOM 4053 N N . THR B 1 111 ? 75.523 -0.066 52.272 1.00 15.48 116 THR B N 1
ATOM 4054 C CA . THR B 1 111 ? 75.661 -0.514 53.634 1.00 16.61 116 THR B CA 1
ATOM 4055 C C . THR B 1 111 ? 75.622 0.674 54.560 1.00 17.77 116 THR B C 1
ATOM 4056 O O . THR B 1 111 ? 75.601 1.777 54.083 1.00 15.64 116 THR B O 1
ATOM 4060 N N . ALA B 1 112 ? 75.639 0.461 55.876 1.00 17.13 117 ALA B N 1
ATOM 4061 C CA . ALA B 1 112 ? 75.435 1.602 56.812 1.00 19.47 117 ALA B CA 1
ATOM 4062 C C . ALA B 1 112 ? 76.424 2.781 56.645 1.00 18.23 117 ALA B C 1
ATOM 4063 O O . ALA B 1 112 ? 76.044 3.952 56.811 1.00 16.14 117 ALA B O 1
ATOM 4065 N N . ARG B 1 113 ? 77.646 2.476 56.223 1.00 16.46 118 ARG B N 1
ATOM 4066 C CA . ARG B 1 113 ? 78.686 3.524 56.063 1.00 17.21 118 ARG B CA 1
ATOM 4067 C C . ARG B 1 113 ? 78.547 4.272 54.770 1.00 16.98 118 ARG B C 1
ATOM 4068 O O . ARG B 1 113 ? 79.219 5.247 54.616 1.00 19.34 118 ARG B O 1
ATOM 4076 N N . ASP B 1 114 ? 77.664 3.871 53.844 1.00 16.43 119 ASP B N 1
ATOM 4077 C CA . ASP B 1 114 ? 77.447 4.597 52.585 1.00 17.64 119 ASP B CA 1
ATOM 4078 C C . ASP B 1 114 ? 76.116 4.199 51.928 1.00 15.17 119 ASP B C 1
ATOM 4079 O O . ASP B 1 114 ? 76.143 3.448 50.931 1.00 16.65 119 ASP B O 1
ATOM 4084 N N . PRO B 1 115 ? 74.975 4.623 52.522 1.00 17.06 120 PRO B N 1
ATOM 4085 C CA . PRO B 1 115 ? 73.684 4.024 52.124 1.00 16.93 120 PRO B CA 1
ATOM 4086 C C . PRO B 1 115 ? 73.244 4.359 50.718 1.00 19.11 120 PRO B C 1
ATOM 4087 O O . PRO B 1 115 ? 72.682 3.491 50.052 1.00 17.33 120 PRO B O 1
ATOM 4091 N N . LEU B 1 116 ? 73.620 5.522 50.206 1.00 16.42 121 LEU B N 1
ATOM 4092 C CA . LEU B 1 116 ? 73.202 5.978 48.851 1.00 18.27 121 LEU B CA 1
ATOM 4093 C C . LEU B 1 116 ? 74.346 6.097 47.830 1.00 19.46 121 LEU B C 1
ATOM 4094 O O . LEU B 1 116 ? 74.198 6.769 46.775 1.00 20.05 121 LEU B O 1
ATOM 4099 N N . ASN B 1 117 ? 75.439 5.360 48.064 1.00 16.85 122 ASN B N 1
ATOM 4100 C CA . ASN B 1 117 ? 76.601 5.435 47.195 1.00 16.57 122 ASN B CA 1
ATOM 4101 C C . ASN B 1 117 ? 77.035 6.871 46.929 1.00 16.09 122 ASN B C 1
ATOM 4102 O O . ASN B 1 117 ? 77.028 7.350 45.735 1.00 17.30 122 ASN B O 1
ATOM 4107 N N . SER B 1 118 ? 77.362 7.586 48.008 1.00 15.43 123 SER B N 1
ATOM 4108 C CA . SER B 1 118 ? 77.606 9.018 47.926 1.00 16.76 123 SER B CA 1
ATOM 4109 C C . SER B 1 118 ? 79.001 9.515 47.477 1.00 16.48 123 SER B C 1
ATOM 4110 O O . SER B 1 118 ? 79.149 10.694 47.275 1.00 17.41 123 SER B O 1
ATOM 4113 N N . PHE B 1 119 ? 79.967 8.606 47.294 1.00 15.72 124 PHE B N 1
ATOM 4114 C CA . PHE B 1 119 ? 81.363 8.946 47.201 1.00 17.31 124 PHE B CA 1
ATOM 4115 C C . PHE B 1 119 ? 82.053 8.498 45.898 1.00 17.56 124 PHE B C 1
ATOM 4116 O O . PHE B 1 119 ? 83.017 9.131 45.476 1.00 18.24 124 PHE B O 1
ATOM 4124 N N . GLY B 1 120 ? 81.593 7.417 45.291 1.00 17.82 125 GLY B N 1
ATOM 4125 C CA . GLY B 1 120 ? 82.321 6.783 44.231 1.00 17.00 125 GLY B CA 1
ATOM 4126 C C . GLY B 1 120 ? 82.385 7.597 42.979 1.00 16.70 125 GLY B C 1
ATOM 4127 O O . GLY B 1 120 ? 83.456 7.622 42.343 1.00 16.03 125 GLY B O 1
ATOM 4128 N N . ASP B 1 121 ? 81.311 8.322 42.617 1.00 14.97 126 ASP B N 1
ATOM 4129 C CA . ASP B 1 121 ? 81.373 9.173 41.441 1.00 16.94 126 ASP B CA 1
ATOM 4130 C C . ASP B 1 121 ? 82.384 10.308 41.538 1.00 16.79 126 ASP B C 1
ATOM 4131 O O . ASP B 1 121 ? 83.150 10.593 40.585 1.00 15.55 126 ASP B O 1
ATOM 4136 N N . ARG B 1 122 ? 82.399 10.994 42.656 1.00 17.97 127 ARG B N 1
ATOM 4137 C CA . ARG B 1 122 ? 83.368 12.058 42.818 1.00 18.70 127 ARG B CA 1
ATOM 4138 C C . ARG B 1 122 ? 84.826 11.543 42.856 1.00 18.65 127 ARG B C 1
ATOM 4139 O O . ARG B 1 122 ? 85.760 12.231 42.340 1.00 18.48 127 ARG B O 1
ATOM 4147 N N . GLU B 1 123 ? 85.049 10.356 43.392 1.00 17.27 128 GLU B N 1
ATOM 4148 C CA . GLU B 1 123 ? 86.381 9.711 43.324 1.00 18.63 128 GLU B CA 1
ATOM 4149 C C . GLU B 1 123 ? 86.781 9.423 41.890 1.00 17.80 128 GLU B C 1
ATOM 4150 O O . GLU B 1 123 ? 87.917 9.734 41.442 1.00 19.26 128 GLU B O 1
ATOM 4156 N N . LEU B 1 124 ? 85.834 8.879 41.126 1.00 14.87 129 LEU B N 1
ATOM 4157 C CA . LEU B 1 124 ? 86.115 8.682 39.708 1.00 15.22 129 LEU B CA 1
ATOM 4158 C C . LEU B 1 124 ? 86.454 10.020 39.024 1.00 16.73 129 LEU B C 1
ATOM 4159 O O . LEU B 1 124 ? 87.388 10.137 38.235 1.00 14.57 129 LEU B O 1
ATOM 4164 N N . LEU B 1 125 ? 85.668 11.048 39.305 1.00 17.36 130 LEU B N 1
ATOM 4165 C CA . LEU B 1 125 ? 85.855 12.320 38.666 1.00 18.09 130 LEU B CA 1
ATOM 4166 C C . LEU B 1 125 ? 87.176 12.957 39.121 1.00 16.14 130 LEU B C 1
ATOM 4167 O O . LEU B 1 125 ? 87.786 13.647 38.324 1.00 15.27 130 LEU B O 1
ATOM 4172 N N . LYS B 1 126 ? 87.588 12.733 40.353 1.00 16.29 131 LYS B N 1
ATOM 4173 C CA . LYS B 1 126 ? 88.924 13.188 40.828 1.00 17.70 131 LYS B CA 1
ATOM 4174 C C . LYS B 1 126 ? 90.056 12.583 39.951 1.00 15.84 131 LYS B C 1
ATOM 4175 O O . LYS B 1 126 ? 90.936 13.282 39.451 1.00 15.10 131 LYS B O 1
ATOM 4181 N N . ASN B 1 127 ? 89.969 11.293 39.760 1.00 16.10 132 ASN B N 1
ATOM 4182 C CA . ASN B 1 127 ? 90.901 10.598 38.838 1.00 15.97 132 ASN B CA 1
ATOM 4183 C C . ASN B 1 127 ? 90.863 11.055 37.376 1.00 15.72 132 ASN B C 1
ATOM 4184 O O . ASN B 1 127 ? 91.900 11.189 36.747 1.00 17.46 132 ASN B O 1
ATOM 4189 N N . LEU B 1 128 ? 89.685 11.350 36.840 1.00 14.70 133 LEU B N 1
ATOM 4190 C CA . LEU B 1 128 ? 89.574 11.993 35.564 1.00 16.49 133 LEU B CA 1
ATOM 4191 C C . LEU B 1 128 ? 90.136 13.403 35.503 1.00 16.05 133 LEU B C 1
ATOM 4192 O O . LEU B 1 128 ? 90.670 13.833 34.475 1.00 13.00 133 LEU B O 1
ATOM 4197 N N . ALA B 1 129 ? 90.068 14.125 36.610 1.00 17.23 134 ALA B N 1
ATOM 4198 C CA . ALA B 1 129 ? 90.624 15.489 36.658 1.00 16.55 134 ALA B CA 1
ATOM 4199 C C . ALA B 1 129 ? 92.138 15.538 36.582 1.00 15.30 134 ALA B C 1
ATOM 4200 O O . ALA B 1 129 ? 92.705 16.543 36.145 1.00 15.88 134 ALA B O 1
ATOM 4202 N N . THR B 1 130 ? 92.840 14.507 37.021 1.00 14.61 135 THR B N 1
ATOM 4203 C CA . THR B 1 130 ? 94.234 14.432 36.805 1.00 14.67 135 THR B CA 1
ATOM 4204 C C . THR B 1 130 ? 94.601 13.798 35.447 1.00 15.22 135 THR B C 1
ATOM 4205 O O . THR B 1 130 ? 95.728 13.944 34.995 1.00 17.07 135 THR B O 1
ATOM 4209 N N . LEU B 1 131 ? 93.666 13.103 34.837 1.00 13.60 136 LEU B N 1
ATOM 4210 C CA . LEU B 1 131 ? 93.859 12.463 33.548 1.00 13.70 136 LEU B CA 1
ATOM 4211 C C . LEU B 1 131 ? 93.682 13.456 32.451 1.00 15.99 136 LEU B C 1
ATOM 4212 O O . LEU B 1 131 ? 94.453 13.505 31.505 1.00 17.93 136 LEU B O 1
ATOM 4217 N N . LEU B 1 132 ? 92.566 14.183 32.522 1.00 19.52 137 LEU B N 1
ATOM 4218 C CA . LEU B 1 132 ? 92.061 15.035 31.421 1.00 22.11 137 LEU B CA 1
ATOM 4219 C C . LEU B 1 132 ? 92.175 16.551 31.844 1.00 23.94 137 LEU B C 1
ATOM 4220 O O . LEU B 1 132 ? 91.600 16.943 32.856 1.00 24.31 137 LEU B O 1
ATOM 4225 N N . PRO B 1 133 ? 92.857 17.413 31.051 1.00 30.04 138 PRO B N 1
ATOM 4226 C CA . PRO B 1 133 ? 93.042 18.877 31.373 1.00 30.13 138 PRO B CA 1
ATOM 4227 C C . PRO B 1 133 ? 91.768 19.716 31.398 1.00 31.18 138 PRO B C 1
ATOM 4228 O O . PRO B 1 133 ? 91.667 20.737 32.101 1.00 31.59 138 PRO B O 1
ATOM 4232 N N . HIS B 1 134 ? 90.793 19.283 30.630 1.00 25.09 139 HIS B N 1
ATOM 4233 C CA . HIS B 1 134 ? 89.558 20.044 30.443 1.00 28.59 139 HIS B CA 1
ATOM 4234 C C . HIS B 1 134 ? 88.448 19.685 31.454 1.00 24.23 139 HIS B C 1
ATOM 4235 O O . HIS B 1 134 ? 87.338 20.206 31.373 1.00 28.38 139 HIS B O 1
ATOM 4242 N N . VAL B 1 135 ? 88.698 18.778 32.376 1.00 21.30 140 VAL B N 1
ATOM 4243 C CA . VAL B 1 135 ? 87.661 18.318 33.290 1.00 21.18 140 VAL B CA 1
ATOM 4244 C C . VAL B 1 135 ? 87.582 19.336 34.428 1.00 22.04 140 VAL B C 1
ATOM 4245 O O . VAL B 1 135 ? 88.617 19.734 34.951 1.00 24.52 140 VAL B O 1
ATOM 4249 N N . ASP B 1 136 ? 86.369 19.771 34.792 1.00 18.65 141 ASP B N 1
ATOM 4250 C CA . ASP B 1 136 ? 86.185 20.824 35.773 1.00 19.38 141 ASP B CA 1
ATOM 4251 C C . ASP B 1 136 ? 85.188 20.254 36.776 1.00 21.29 141 ASP B C 1
ATOM 4252 O O . ASP B 1 136 ? 84.114 19.781 36.393 1.00 23.12 141 ASP B O 1
ATOM 4257 N N . LEU B 1 137 ? 85.572 20.240 38.037 1.00 19.08 142 LEU B N 1
ATOM 4258 C CA . LEU B 1 137 ? 84.711 19.699 39.083 1.00 18.86 142 LEU B CA 1
ATOM 4259 C C . LEU B 1 137 ? 83.853 20.728 39.873 1.00 20.70 142 LEU B C 1
ATOM 4260 O O . LEU B 1 137 ? 83.063 20.315 40.764 1.00 17.80 142 LEU B O 1
ATOM 4265 N N . ARG B 1 138 ? 83.888 21.997 39.490 1.00 18.09 143 ARG B N 1
ATOM 4266 C CA . ARG B 1 138 ? 83.177 22.997 40.284 1.00 20.85 143 ARG B CA 1
ATOM 4267 C C . ARG B 1 138 ? 81.646 22.885 40.303 1.00 18.54 143 ARG B C 1
ATOM 4268 O O . ARG B 1 138 ? 81.045 23.008 41.360 1.00 19.32 143 ARG B O 1
ATOM 4276 N N . LEU B 1 139 ? 81.026 22.571 39.177 1.00 18.28 144 LEU B N 1
ATOM 4277 C CA . LEU B 1 139 ? 79.606 22.320 39.179 1.00 18.14 144 LEU B CA 1
ATOM 4278 C C . LEU B 1 139 ? 79.215 21.048 39.909 1.00 15.88 144 LEU B C 1
ATOM 4279 O O . LEU B 1 139 ? 78.188 21.019 40.566 1.00 15.66 144 LEU B O 1
ATOM 4284 N N . PHE B 1 140 ? 79.982 19.971 39.777 1.00 15.80 145 PHE B N 1
ATOM 4285 C CA . PHE B 1 140 ? 79.754 18.791 40.573 1.00 16.51 145 PHE B CA 1
ATOM 4286 C C . PHE B 1 140 ? 79.714 19.171 42.015 1.00 15.03 145 PHE B C 1
ATOM 4287 O O . PHE B 1 140 ? 78.820 18.748 42.801 1.00 15.28 145 PHE B O 1
ATOM 4295 N N . ASP B 1 141 ? 80.756 19.844 42.451 1.00 14.83 146 ASP B N 1
ATOM 4296 C CA . ASP B 1 141 ? 80.862 20.131 43.865 1.00 15.45 146 ASP B CA 1
ATOM 4297 C C . ASP B 1 141 ? 79.702 21.028 44.332 1.00 15.64 146 ASP B C 1
ATOM 4298 O O . ASP B 1 141 ? 79.145 20.847 45.395 1.00 13.99 146 ASP B O 1
ATOM 4303 N N . HIS B 1 142 ? 79.343 21.973 43.517 1.00 14.57 147 HIS B N 1
ATOM 4304 C CA . HIS B 1 142 ? 78.281 22.884 43.866 1.00 16.57 147 HIS B CA 1
ATOM 4305 C C . HIS B 1 142 ? 76.986 22.096 44.116 1.00 16.82 147 HIS B C 1
ATOM 4306 O O . HIS B 1 142 ? 76.375 22.214 45.196 1.00 16.78 147 HIS B O 1
ATOM 4313 N N . PHE B 1 143 ? 76.608 21.234 43.166 1.00 14.96 148 PHE B N 1
ATOM 4314 C CA . PHE B 1 143 ? 75.366 20.489 43.315 1.00 16.40 148 PHE B CA 1
ATOM 4315 C C . PHE B 1 143 ? 75.453 19.372 44.346 1.00 15.67 148 PHE B C 1
ATOM 4316 O O . PHE B 1 143 ? 74.519 19.134 45.061 1.00 17.65 148 PHE B O 1
ATOM 4324 N N . ASN B 1 144 ? 76.598 18.733 44.481 1.00 15.95 149 ASN B N 1
ATOM 4325 C CA . ASN B 1 144 ? 76.812 17.829 45.576 1.00 17.01 149 ASN B CA 1
ATOM 4326 C C . ASN B 1 144 ? 76.609 18.485 46.935 1.00 17.20 149 ASN B C 1
ATOM 4327 O O . ASN B 1 144 ? 76.074 17.858 47.862 1.00 17.24 149 ASN B O 1
ATOM 4332 N N . ALA B 1 145 ? 77.060 19.720 47.082 1.00 16.88 150 ALA B N 1
ATOM 4333 C CA . ALA B 1 145 ? 76.799 20.471 48.326 1.00 17.50 150 ALA B CA 1
ATOM 4334 C C . ALA B 1 145 ? 75.298 20.762 48.532 1.00 19.38 150 ALA B C 1
ATOM 4335 O O . ALA B 1 145 ? 74.772 20.676 49.676 1.00 20.89 150 ALA B O 1
ATOM 4337 N N . GLN B 1 146 ? 74.597 21.033 47.457 1.00 19.05 151 GLN B N 1
ATOM 4338 C CA . GLN B 1 146 ? 73.180 21.449 47.564 1.00 22.95 151 GLN B CA 1
ATOM 4339 C C . GLN B 1 146 ? 72.222 20.291 47.725 1.00 22.40 151 GLN B C 1
ATOM 4340 O O . GLN B 1 146 ? 71.190 20.435 48.396 1.00 24.83 151 GLN B O 1
ATOM 4346 N N . VAL B 1 147 ? 72.498 19.148 47.112 1.00 21.71 152 VAL B N 1
ATOM 4347 C CA . VAL B 1 147 ? 71.559 18.022 47.207 1.00 21.14 152 VAL B CA 1
ATOM 4348 C C . VAL B 1 147 ? 72.130 16.758 47.864 1.00 22.81 152 VAL B C 1
ATOM 4349 O O . VAL B 1 147 ? 71.377 15.793 48.074 1.00 22.54 152 VAL B O 1
ATOM 4353 N N . GLY B 1 148 ? 73.419 16.754 48.248 1.00 19.64 153 GLY B N 1
ATOM 4354 C CA . GLY B 1 148 ? 73.981 15.643 49.002 1.00 19.87 153 GLY B CA 1
ATOM 4355 C C . GLY B 1 148 ? 73.364 15.588 50.410 1.00 21.79 153 GLY B C 1
ATOM 4356 O O . GLY B 1 148 ? 72.803 16.565 50.905 1.00 21.26 153 GLY B O 1
ATOM 4357 N N . LEU B 1 149 ? 73.472 14.437 51.036 1.00 21.91 154 LEU B N 1
ATOM 4358 C CA . LEU B 1 149 ? 72.922 14.163 52.357 1.00 21.97 154 LEU B CA 1
ATOM 4359 C C . LEU B 1 149 ? 74.027 13.591 53.207 1.00 23.03 154 LEU B C 1
ATOM 4360 O O . LEU B 1 149 ? 74.904 12.887 52.672 1.00 20.22 154 LEU B O 1
ATOM 4365 N N . ASP B 1 150 ? 73.943 13.852 54.512 1.00 19.99 155 ASP B N 1
ATOM 4366 C CA . ASP B 1 150 ? 74.817 13.167 55.519 1.00 21.91 155 ASP B CA 1
ATOM 4367 C C . ASP B 1 150 ? 74.341 11.727 55.774 1.00 18.70 155 ASP B C 1
ATOM 4368 O O . ASP B 1 150 ? 73.326 11.261 55.201 1.00 20.15 155 ASP B O 1
ATOM 4373 N N . ARG B 1 151 ? 75.157 10.953 56.456 1.00 18.80 156 ARG B N 1
ATOM 4374 C CA . ARG B 1 151 ? 74.936 9.551 56.515 1.00 20.70 156 ARG B CA 1
ATOM 4375 C C . ARG B 1 151 ? 73.548 9.248 57.120 1.00 20.71 156 ARG B C 1
ATOM 4376 O O . ARG B 1 151 ? 72.851 8.398 56.619 1.00 20.28 156 ARG B O 1
ATOM 4384 N N . ALA B 1 152 ? 73.203 9.930 58.213 1.00 21.87 157 ALA B N 1
ATOM 4385 C CA . ALA B 1 152 ? 71.918 9.721 58.871 1.00 23.00 157 ALA B CA 1
ATOM 4386 C C . ALA B 1 152 ? 70.782 9.973 57.863 1.00 20.95 157 ALA B C 1
ATOM 4387 O O . ALA B 1 152 ? 69.777 9.225 57.792 1.00 20.12 157 ALA B O 1
ATOM 4389 N N . GLN B 1 153 ? 70.930 11.023 57.090 1.00 19.39 158 GLN B N 1
ATOM 4390 C CA . GLN B 1 153 ? 69.921 11.402 56.114 1.00 19.16 158 GLN B CA 1
ATOM 4391 C C . GLN B 1 153 ? 69.863 10.384 55.028 1.00 19.80 158 GLN B C 1
ATOM 4392 O O . GLN B 1 153 ? 68.764 10.033 54.561 1.00 20.28 158 GLN B O 1
ATOM 4398 N N . CYS B 1 154 ? 71.033 9.915 54.584 1.00 19.33 159 CYS B N 1
ATOM 4399 C CA . CYS B 1 154 ? 71.058 8.857 53.574 1.00 17.96 159 CYS B CA 1
ATOM 4400 C C . CYS B 1 154 ? 70.316 7.578 54.062 1.00 19.49 159 CYS B C 1
ATOM 4401 O O . CYS B 1 154 ? 69.592 6.915 53.291 1.00 19.34 159 CYS B O 1
ATOM 4404 N N . ALA B 1 155 ? 70.559 7.205 55.322 1.00 20.85 160 ALA B N 1
ATOM 4405 C CA . ALA B 1 155 ? 69.902 6.020 55.930 1.00 24.79 160 ALA B CA 1
ATOM 4406 C C . ALA B 1 155 ? 68.372 6.227 55.939 1.00 26.77 160 ALA B C 1
ATOM 4407 O O . ALA B 1 155 ? 67.647 5.322 55.542 1.00 28.19 160 ALA B O 1
ATOM 4409 N N . VAL B 1 156 ? 67.913 7.426 56.332 1.00 25.34 161 VAL B N 1
ATOM 4410 C CA . VAL B 1 156 ? 66.467 7.752 56.225 1.00 28.81 161 VAL B CA 1
ATOM 4411 C C . VAL B 1 156 ? 65.938 7.546 54.811 1.00 28.34 161 VAL B C 1
ATOM 4412 O O . VAL B 1 156 ? 64.908 6.855 54.634 1.00 25.08 161 VAL B O 1
ATOM 4416 N N . ALA B 1 157 ? 66.657 8.068 53.806 1.00 22.67 162 ALA B N 1
ATOM 4417 C CA . ALA B 1 157 ? 66.167 7.986 52.459 1.00 24.86 162 ALA B CA 1
ATOM 4418 C C . ALA B 1 157 ? 65.991 6.553 51.996 1.00 26.43 162 ALA B C 1
ATOM 4419 O O . ALA B 1 157 ? 65.020 6.248 51.309 1.00 26.15 162 ALA B O 1
ATOM 4421 N N . THR B 1 158 ? 66.929 5.676 52.362 1.00 25.37 163 THR B N 1
ATOM 4422 C CA . THR B 1 158 ? 66.864 4.269 51.961 1.00 25.64 163 THR B CA 1
ATOM 4423 C C . THR B 1 158 ? 65.605 3.578 52.538 1.00 28.55 163 THR B C 1
ATOM 4424 O O . THR B 1 158 ? 65.120 2.616 51.929 1.00 25.69 163 THR B O 1
ATOM 4428 N N . THR B 1 159 ? 65.092 4.059 53.689 1.00 27.67 164 THR B N 1
ATOM 4429 C CA . THR B 1 159 ? 63.834 3.524 54.240 1.00 33.07 164 THR B CA 1
ATOM 4430 C C . THR B 1 159 ? 62.584 3.919 53.446 1.00 33.92 164 THR B C 1
ATOM 4431 O O . THR B 1 159 ? 61.541 3.269 53.586 1.00 34.85 164 THR B O 1
ATOM 4435 N N . LYS B 1 160 ? 62.668 4.952 52.614 1.00 32.22 165 LYS B N 1
ATOM 4436 C CA . LYS B 1 160 ? 61.512 5.468 51.889 1.00 34.63 165 LYS B CA 1
ATOM 4437 C C . LYS B 1 160 ? 61.628 5.288 50.384 1.00 34.98 165 LYS B C 1
ATOM 4438 O O . LYS B 1 160 ? 60.809 5.824 49.653 1.00 36.79 165 LYS B O 1
ATOM 4444 N N . LEU B 1 161 ? 62.630 4.566 49.896 1.00 30.80 166 LEU B N 1
ATOM 4445 C CA . LEU B 1 161 ? 62.870 4.480 48.448 1.00 33.46 166 LEU B CA 1
ATOM 4446 C C . LEU B 1 161 ? 63.145 3.046 48.104 1.00 30.68 166 LEU B C 1
ATOM 4447 O O . LEU B 1 161 ? 63.743 2.355 48.913 1.00 26.36 166 LEU B O 1
ATOM 4452 N N . ILE B 1 162 ? 62.704 2.589 46.924 1.00 31.31 167 ILE B N 1
ATOM 4453 C CA . ILE B 1 162 ? 63.067 1.248 46.457 1.00 36.20 167 ILE B CA 1
ATOM 4454 C C . ILE B 1 162 ? 64.587 1.117 46.259 1.00 34.09 167 ILE B C 1
ATOM 4455 O O . ILE B 1 162 ? 65.248 2.092 45.899 1.00 33.53 167 ILE B O 1
ATOM 4460 N N . LYS B 1 163 ? 65.085 -0.103 46.435 1.00 35.00 168 LYS B N 1
ATOM 4461 C CA . LYS B 1 163 ? 66.516 -0.473 46.336 1.00 38.35 168 LYS B CA 1
ATOM 4462 C C . LYS B 1 163 ? 67.214 0.097 45.111 1.00 39.43 168 LYS B C 1
ATOM 4463 O O . LYS B 1 163 ? 68.385 0.515 45.190 1.00 35.60 168 LYS B O 1
ATOM 4469 N N . GLU B 1 164 ? 66.483 0.150 43.994 1.00 35.63 169 GLU B N 1
ATOM 4470 C CA . GLU B 1 164 ? 67.015 0.647 42.700 1.00 39.31 169 GLU B CA 1
ATOM 4471 C C . GLU B 1 164 ? 67.005 2.188 42.598 1.00 38.89 169 GLU B C 1
ATOM 4472 O O . GLU B 1 164 ? 67.402 2.750 41.563 1.00 34.79 169 GLU B O 1
ATOM 4478 N N . SER B 1 165 ? 66.546 2.876 43.662 1.00 35.10 170 SER B N 1
ATOM 4479 C CA . SER B 1 165 ? 66.560 4.344 43.696 1.00 33.19 170 SER B CA 1
ATOM 4480 C C . SER B 1 165 ? 67.328 4.891 44.880 1.00 27.30 170 SER B C 1
ATOM 4481 O O . SER B 1 165 ? 67.218 6.060 45.206 1.00 27.42 170 SER B O 1
ATOM 4484 N N . HIS B 1 166 ? 68.150 4.056 45.487 1.00 28.36 171 HIS B N 1
ATOM 4485 C CA . HIS B 1 166 ? 69.110 4.491 46.492 1.00 24.93 171 HIS B CA 1
ATOM 4486 C C . HIS B 1 166 ? 70.313 5.110 45.832 1.00 23.04 171 HIS B C 1
ATOM 4487 O O . HIS B 1 166 ? 71.421 4.597 45.975 1.00 24.05 171 HIS B O 1
ATOM 4494 N N . ASN B 1 167 ? 70.099 6.233 45.179 1.00 23.73 172 ASN B N 1
ATOM 4495 C CA . ASN B 1 167 ? 71.207 6.951 44.477 1.00 27.00 172 ASN B CA 1
ATOM 4496 C C . ASN B 1 167 ? 71.096 8.441 44.657 1.00 25.44 172 ASN B C 1
ATOM 4497 O O . ASN B 1 167 ? 70.005 8.973 44.887 1.00 25.58 172 ASN B O 1
ATOM 4502 N N . ILE B 1 168 ? 72.229 9.131 44.605 1.00 21.09 173 ILE B N 1
ATOM 4503 C CA . ILE B 1 168 ? 72.289 10.582 44.680 1.00 22.41 173 ILE B CA 1
ATOM 4504 C C . ILE B 1 168 ? 72.858 11.125 43.360 1.00 21.37 173 ILE B C 1
ATOM 4505 O O . ILE B 1 168 ? 72.494 12.218 42.948 1.00 23.50 173 ILE B O 1
ATOM 4510 N N . VAL B 1 169 ? 73.770 10.391 42.700 1.00 17.28 174 VAL B N 1
ATOM 4511 C CA . VAL B 1 169 ? 74.407 10.938 41.489 1.00 17.18 174 VAL B CA 1
ATOM 4512 C C . VAL B 1 169 ? 74.656 9.791 40.531 1.00 16.92 174 VAL B C 1
ATOM 4513 O O . VAL B 1 169 ? 74.664 8.622 40.966 1.00 18.78 174 VAL B O 1
ATOM 4517 N N . CYS B 1 170 ? 74.830 10.111 39.263 1.00 15.68 175 CYS B N 1
ATOM 4518 C CA . CYS B 1 170 ? 75.333 9.140 38.306 1.00 17.47 175 CYS B CA 1
ATOM 4519 C C . CYS B 1 170 ? 76.115 9.894 37.277 1.00 17.11 175 CYS B C 1
ATOM 4520 O O . CYS B 1 170 ? 76.002 11.123 37.208 1.00 17.24 175 CYS B O 1
ATOM 4523 N N . THR B 1 171 ? 76.914 9.175 36.491 1.00 14.65 176 THR B N 1
ATOM 4524 C CA . THR B 1 171 ? 77.918 9.798 35.639 1.00 16.43 176 THR B CA 1
ATOM 4525 C C . THR B 1 171 ? 77.766 9.306 34.211 1.00 16.51 176 THR B C 1
ATOM 4526 O O . THR B 1 171 ? 77.479 8.147 34.027 1.00 17.13 176 THR B O 1
ATOM 4530 N N . SER B 1 172 ? 77.924 10.172 33.210 1.00 15.84 177 SER B N 1
ATOM 4531 C CA . SER B 1 172 ? 78.031 9.755 31.827 1.00 18.89 177 SER B CA 1
ATOM 4532 C C . SER B 1 172 ? 79.334 10.285 31.233 1.00 18.10 177 SER B C 1
ATOM 4533 O O . SER B 1 172 ? 79.797 11.302 31.642 1.00 16.75 177 SER B O 1
ATOM 4536 N N . LEU B 1 173 ? 79.873 9.564 30.267 1.00 16.46 178 LEU B N 1
ATOM 4537 C CA . LEU B 1 173 ? 81.099 9.888 29.646 1.00 15.74 178 LEU B CA 1
ATOM 4538 C C . LEU B 1 173 ? 80.836 9.878 28.175 1.00 17.16 178 LEU B C 1
ATOM 4539 O O . LEU B 1 173 ? 80.544 8.814 27.593 1.00 16.12 178 LEU B O 1
ATOM 4544 N N . ASP B 1 174 ? 80.928 11.040 27.548 1.00 18.05 179 ASP B N 1
ATOM 4545 C CA . ASP B 1 174 ? 80.733 11.081 26.094 1.00 18.41 179 ASP B CA 1
ATOM 4546 C C . ASP B 1 174 ? 82.086 10.831 25.412 1.00 16.70 179 ASP B C 1
ATOM 4547 O O . ASP B 1 174 ? 83.108 11.485 25.721 1.00 15.84 179 ASP B O 1
ATOM 4552 N N . LEU B 1 175 ? 82.116 9.936 24.444 1.00 16.49 180 LEU B N 1
ATOM 4553 C CA . LEU B 1 175 ? 83.382 9.590 23.825 1.00 15.97 180 LEU B CA 1
ATOM 4554 C C . LEU B 1 175 ? 83.405 10.324 22.498 1.00 18.14 180 LEU B C 1
ATOM 4555 O O . LEU B 1 175 ? 83.044 9.754 21.453 1.00 18.34 180 LEU B O 1
ATOM 4560 N N . LYS B 1 176 ? 83.821 11.572 22.576 1.00 19.41 181 LYS B N 1
ATOM 4561 C CA . LYS B 1 176 ? 83.608 12.519 21.483 1.00 24.29 181 LYS B CA 1
ATOM 4562 C C . LYS B 1 176 ? 84.852 13.298 21.119 1.00 23.76 181 LYS B C 1
ATOM 4563 O O . LYS B 1 176 ? 85.568 13.785 21.980 1.00 25.88 181 LYS B O 1
ATOM 4569 N N . ASP B 1 177 ? 85.093 13.440 19.823 1.00 30.76 182 ASP B N 1
ATOM 4570 C CA . ASP B 1 177 ? 86.206 14.284 19.317 1.00 34.78 182 ASP B CA 1
ATOM 4571 C C . ASP B 1 177 ? 87.567 13.771 19.874 1.00 33.28 182 ASP B C 1
ATOM 4572 O O . ASP B 1 177 ? 88.403 14.573 20.229 1.00 30.80 182 ASP B O 1
ATOM 4577 N N . GLY B 1 178 ? 87.720 12.450 20.024 1.00 30.32 183 GLY B N 1
ATOM 4578 C CA . GLY B 1 178 ? 88.916 11.812 20.666 1.00 28.21 183 GLY B CA 1
ATOM 4579 C C . GLY B 1 178 ? 89.149 12.148 22.163 1.00 26.71 183 GLY B C 1
ATOM 4580 O O . GLY B 1 178 ? 90.182 11.779 22.711 1.00 26.16 183 GLY B O 1
ATOM 4581 N N . GLU B 1 179 ? 88.177 12.769 22.826 1.00 23.23 184 GLU B N 1
ATOM 4582 C CA . GLU B 1 179 ? 88.238 13.086 24.239 1.00 23.72 184 GLU B CA 1
ATOM 4583 C C . GLU B 1 179 ? 87.201 12.206 24.996 1.00 19.89 184 GLU B C 1
ATOM 4584 O O . GLU B 1 179 ? 86.301 11.578 24.400 1.00 20.65 184 GLU B O 1
ATOM 4590 N N . VAL B 1 180 ? 87.284 12.288 26.324 1.00 19.91 185 VAL B N 1
ATOM 4591 C CA . VAL B 1 180 ? 86.281 11.792 27.250 1.00 16.47 185 VAL B CA 1
ATOM 4592 C C . VAL B 1 180 ? 85.682 13.029 27.915 1.00 17.82 185 VAL B C 1
ATOM 4593 O O . VAL B 1 180 ? 86.415 13.820 28.573 1.00 18.11 185 VAL B O 1
ATOM 4597 N N . ILE B 1 181 ? 84.372 13.202 27.778 1.00 16.56 186 ILE B N 1
ATOM 4598 C CA . ILE B 1 181 ? 83.655 14.375 28.301 1.00 17.30 186 ILE B CA 1
ATOM 4599 C C . ILE B 1 181 ? 82.652 13.954 29.341 1.00 16.39 186 ILE B C 1
ATOM 4600 O O . ILE B 1 181 ? 81.623 13.368 29.028 1.00 17.58 186 ILE B O 1
ATOM 4605 N N . PRO B 1 182 ? 82.925 14.264 30.632 1.00 16.65 187 PRO B N 1
ATOM 4606 C CA . PRO B 1 182 ? 82.019 13.794 31.669 1.00 17.00 187 PRO B CA 1
ATOM 4607 C C . PRO B 1 182 ? 80.879 14.724 31.922 1.00 16.02 187 PRO B C 1
ATOM 4608 O O . PRO B 1 182 ? 81.008 15.961 31.774 1.00 18.45 187 PRO B O 1
ATOM 4612 N N . LYS B 1 183 ? 79.771 14.129 32.298 1.00 17.16 188 LYS B N 1
ATOM 4613 C CA . LYS B 1 183 ? 78.645 14.844 32.816 1.00 18.64 188 LYS B CA 1
ATOM 4614 C C . LYS B 1 183 ? 77.973 14.046 33.884 1.00 17.90 188 LYS B C 1
ATOM 4615 O O . LYS B 1 183 ? 78.211 12.834 34.024 1.00 17.64 188 LYS B O 1
ATOM 4621 N N . VAL B 1 184 ? 77.270 14.747 34.761 1.00 16.62 189 VAL B N 1
ATOM 4622 C CA . VAL B 1 184 ? 76.680 14.117 35.931 1.00 18.07 189 VAL B CA 1
ATOM 4623 C C . VAL B 1 184 ? 75.229 14.532 36.100 1.00 18.16 189 VAL B C 1
ATOM 4624 O O . VAL B 1 184 ? 74.805 15.557 35.530 1.00 18.36 189 VAL B O 1
ATOM 4628 N N A TYR B 1 185 ? 74.434 13.672 36.745 0.50 17.62 190 TYR B N 1
ATOM 4629 N N B TYR B 1 185 ? 74.509 13.752 36.907 0.50 17.83 190 TYR B N 1
ATOM 4630 C CA A TYR B 1 185 ? 73.085 14.025 37.147 0.50 17.64 190 TYR B CA 1
ATOM 4631 C CA B TYR B 1 185 ? 73.080 13.890 37.110 0.50 18.22 190 TYR B CA 1
ATOM 4632 C C A TYR B 1 185 ? 73.004 13.763 38.628 0.50 17.61 190 TYR B C 1
ATOM 4633 C C B TYR B 1 185 ? 72.767 13.629 38.576 0.50 17.88 190 TYR B C 1
ATOM 4634 O O A TYR B 1 185 ? 73.613 12.823 39.170 0.50 15.89 190 TYR B O 1
ATOM 4635 O O B TYR B 1 185 ? 72.928 12.487 39.047 0.50 16.28 190 TYR B O 1
ATOM 4652 N N . PHE B 1 186 ? 72.310 14.665 39.291 1.00 17.05 191 PHE B N 1
ATOM 4653 C CA . PHE B 1 186 ? 72.035 14.592 40.674 1.00 16.80 191 PHE B CA 1
ATOM 4654 C C . PHE B 1 186 ? 70.576 14.388 40.925 1.00 20.08 191 PHE B C 1
ATOM 4655 O O . PHE B 1 186 ? 69.714 15.131 40.352 1.00 20.26 191 PHE B O 1
ATOM 4663 N N . SER B 1 187 ? 70.304 13.494 41.860 1.00 18.76 192 SER B N 1
ATOM 4664 C CA . SER B 1 187 ? 68.969 13.166 42.282 1.00 21.91 192 SER B CA 1
ATOM 4665 C C . SER B 1 187 ? 68.466 14.145 43.352 1.00 22.20 192 SER B C 1
ATOM 4666 O O . SER B 1 187 ? 69.158 14.407 44.296 1.00 20.57 192 SER B O 1
ATOM 4669 N N . THR B 1 188 ? 67.283 14.750 43.106 1.00 21.30 193 THR B N 1
ATOM 4670 C CA . THR B 1 188 ? 66.613 15.646 44.065 1.00 21.84 193 THR B CA 1
ATOM 4671 C C . THR B 1 188 ? 65.716 14.956 45.079 1.00 23.98 193 THR B C 1
ATOM 4672 O O . THR B 1 188 ? 65.359 15.522 46.138 1.00 21.68 193 THR B O 1
ATOM 4676 N N . ILE B 1 189 ? 65.321 13.719 44.762 1.00 22.11 194 ILE B N 1
ATOM 4677 C CA . ILE B 1 189 ? 64.317 13.025 45.543 1.00 24.37 194 ILE B CA 1
ATOM 4678 C C . ILE B 1 189 ? 64.776 12.703 46.966 1.00 24.66 194 ILE B C 1
ATOM 4679 O O . ILE B 1 189 ? 64.037 13.025 47.933 1.00 21.99 194 ILE B O 1
ATOM 4684 N N . PRO B 1 190 ? 65.999 12.155 47.140 1.00 23.29 195 PRO B N 1
ATOM 4685 C CA . PRO B 1 190 ? 66.401 11.900 48.533 1.00 23.45 195 PRO B CA 1
ATOM 4686 C C . PRO B 1 190 ? 66.351 13.133 49.441 1.00 22.43 195 PRO B C 1
ATOM 4687 O O . PRO B 1 190 ? 65.786 13.030 50.534 1.00 23.12 195 PRO B O 1
ATOM 4691 N N . LYS B 1 191 ? 66.882 14.290 48.997 1.00 21.49 196 LYS B N 1
ATOM 4692 C CA . LYS B 1 191 ? 66.852 15.497 49.809 1.00 21.35 196 LYS B CA 1
ATOM 4693 C C . LYS B 1 191 ? 65.411 15.946 50.019 1.00 25.94 196 LYS B C 1
ATOM 4694 O O . LYS B 1 191 ? 65.075 16.347 51.120 1.00 22.99 196 LYS B O 1
ATOM 4700 N N . GLY B 1 192 ? 64.585 15.912 48.974 1.00 25.51 197 GLY B N 1
ATOM 4701 C CA . GLY B 1 192 ? 63.174 16.316 49.119 1.00 28.18 197 GLY B CA 1
ATOM 4702 C C . GLY B 1 192 ? 62.489 15.456 50.176 1.00 30.23 197 GLY B C 1
ATOM 4703 O O . GLY B 1 192 ? 61.774 15.992 51.042 1.00 31.50 197 GLY B O 1
ATOM 4704 N N . LEU B 1 193 ? 62.730 14.145 50.136 1.00 26.10 198 LEU B N 1
ATOM 4705 C CA . LEU B 1 193 ? 62.064 13.221 51.067 1.00 32.54 198 LEU B CA 1
ATOM 4706 C C . LEU B 1 193 ? 62.491 13.410 52.490 1.00 34.16 198 LEU B C 1
ATOM 4707 O O . LEU B 1 193 ? 61.671 13.391 53.431 1.00 34.50 198 LEU B O 1
ATOM 4712 N N . VAL B 1 194 ? 63.785 13.577 52.668 1.00 31.81 199 VAL B N 1
ATOM 4713 C CA . VAL B 1 194 ? 64.369 13.630 53.992 1.00 32.97 199 VAL B CA 1
ATOM 4714 C C . VAL B 1 194 ? 64.128 14.993 54.660 1.00 31.95 199 VAL B C 1
ATOM 4715 O O . VAL B 1 194 ? 63.965 15.063 55.878 1.00 34.88 199 VAL B O 1
ATOM 4719 N N . THR B 1 195 ? 64.141 16.070 53.890 1.00 30.39 200 THR B N 1
ATOM 4720 C CA . THR B 1 195 ? 63.908 17.391 54.444 1.00 30.51 200 THR B CA 1
ATOM 4721 C C . THR B 1 195 ? 62.430 17.852 54.354 1.00 32.98 200 THR B C 1
ATOM 4722 O O . THR B 1 195 ? 62.074 18.909 54.888 1.00 34.76 200 THR B O 1
ATOM 4726 N N . GLU B 1 196 ? 61.590 17.074 53.691 1.00 28.82 201 GLU B N 1
ATOM 4727 C CA . GLU B 1 196 ? 60.201 17.499 53.362 1.00 34.36 201 GLU B CA 1
ATOM 4728 C C . GLU B 1 196 ? 60.141 18.861 52.720 1.00 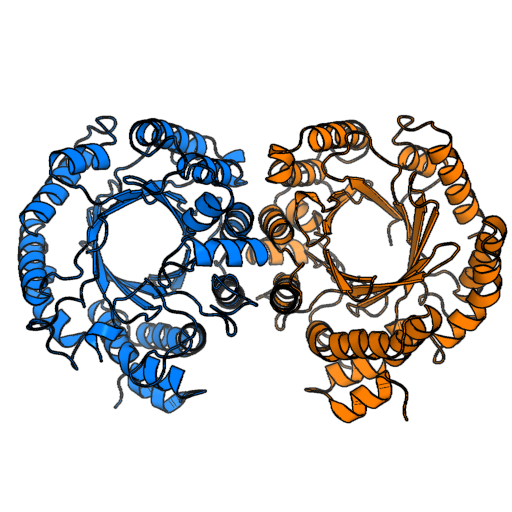37.89 201 GLU B C 1
ATOM 4729 O O . GLU B 1 196 ? 59.314 19.694 53.068 1.00 40.07 201 GLU B O 1
ATOM 4735 N N . THR B 1 197 ? 61.020 19.076 51.746 1.00 36.10 202 THR B N 1
ATOM 4736 C CA . THR B 1 197 ? 61.040 20.272 50.918 1.00 35.70 202 THR B CA 1
ATOM 4737 C C . THR B 1 197 ? 60.473 19.940 49.545 1.00 33.03 202 THR B C 1
ATOM 4738 O O . THR B 1 197 ? 60.824 18.897 48.985 1.00 33.13 202 THR B O 1
ATOM 4742 N N . PRO B 1 198 ? 59.646 20.837 48.983 1.00 32.01 203 PRO B N 1
ATOM 4743 C CA . PRO B 1 198 ? 59.240 20.646 47.609 1.00 30.71 203 PRO B CA 1
ATOM 4744 C C . PRO B 1 198 ? 60.407 20.556 46.583 1.00 27.27 203 PRO B C 1
ATOM 4745 O O . PRO B 1 198 ? 61.360 21.360 46.591 1.00 27.90 203 PRO B O 1
ATOM 4749 N N . LEU B 1 199 ? 60.265 19.607 45.675 1.00 26.87 204 LEU B N 1
ATOM 4750 C CA . LEU B 1 199 ? 61.327 19.275 44.716 1.00 27.06 204 LEU B CA 1
ATOM 4751 C C . LEU B 1 199 ? 61.625 20.453 43.827 1.00 25.52 204 LEU B C 1
ATOM 4752 O O . LEU B 1 199 ? 62.783 20.798 43.552 1.00 24.33 204 LEU B O 1
ATOM 4757 N N . PHE B 1 200 ? 60.560 21.133 43.414 1.00 23.77 205 PHE B N 1
ATOM 4758 C CA . PHE B 1 200 ? 60.678 22.360 42.692 1.00 25.42 205 PHE B CA 1
ATOM 4759 C C . PHE B 1 200 ? 61.523 23.360 43.477 1.00 24.35 205 PHE B C 1
ATOM 4760 O O . PHE B 1 200 ? 62.411 23.995 42.894 1.00 24.50 205 PHE B O 1
ATOM 4768 N N . ASP B 1 201 ? 61.203 23.556 44.762 1.00 25.94 206 ASP B N 1
ATOM 4769 C CA . ASP B 1 201 ? 61.908 24.574 45.551 1.00 25.91 206 ASP B CA 1
ATOM 4770 C C . ASP B 1 201 ? 63.403 24.242 45.664 1.00 25.40 206 ASP B C 1
ATOM 4771 O O . ASP B 1 201 ? 64.233 25.133 45.503 1.00 26.87 206 ASP B O 1
ATOM 4776 N N . LEU B 1 202 ? 63.705 23.021 45.975 1.00 28.11 207 LEU B N 1
ATOM 4777 C CA . LEU B 1 202 ? 65.080 22.704 46.149 1.00 30.28 207 LEU B CA 1
ATOM 4778 C C . LEU B 1 202 ? 65.849 22.739 44.842 1.00 24.73 207 LEU B C 1
ATOM 4779 O O . LEU B 1 202 ? 66.912 23.258 44.817 1.00 24.59 207 LEU B O 1
ATOM 4784 N N . THR B 1 203 ? 65.254 22.285 43.752 1.00 22.50 208 THR B N 1
ATOM 4785 C CA . THR B 1 203 ? 65.910 22.410 42.459 1.00 23.79 208 THR B CA 1
ATOM 4786 C C . THR B 1 203 ? 66.263 23.796 42.125 1.00 23.65 208 THR B C 1
ATOM 4787 O O . THR B 1 203 ? 67.423 24.086 41.842 1.00 23.55 208 THR B O 1
ATOM 4791 N N . PHE B 1 204 ? 65.277 24.721 42.187 1.00 23.03 209 PHE B N 1
ATOM 4792 C CA . PHE B 1 204 ? 65.590 26.050 41.847 1.00 22.87 209 PHE B CA 1
ATOM 4793 C C . PHE B 1 204 ? 66.421 26.730 42.917 1.00 22.45 209 PHE B C 1
ATOM 4794 O O . PHE B 1 204 ? 67.172 27.611 42.565 1.00 24.96 209 PHE B O 1
ATOM 4802 N N . ALA B 1 205 ? 66.335 26.322 44.175 1.00 24.96 210 ALA B N 1
ATOM 4803 C CA . ALA B 1 205 ? 67.217 26.955 45.204 1.00 26.91 210 ALA B CA 1
ATOM 4804 C C . ALA B 1 205 ? 68.689 26.643 44.848 1.00 27.92 210 ALA B C 1
ATOM 4805 O O . ALA B 1 205 ? 69.532 27.535 44.779 1.00 26.04 210 ALA B O 1
ATOM 4807 N N . ALA B 1 206 ? 68.937 25.369 44.547 1.00 29.80 211 ALA B N 1
ATOM 4808 C CA . ALA B 1 206 ? 70.292 24.916 44.170 1.00 29.05 211 ALA B CA 1
ATOM 4809 C C . ALA B 1 206 ? 70.808 25.646 42.955 1.00 26.58 211 ALA B C 1
ATOM 4810 O O . ALA B 1 206 ? 71.916 26.097 42.960 1.00 25.13 211 ALA B O 1
ATOM 4812 N N . ILE B 1 207 ? 69.990 25.782 41.898 1.00 23.01 212 ILE B N 1
ATOM 4813 C CA . ILE B 1 207 ? 70.388 26.483 40.708 1.00 24.26 212 ILE B CA 1
ATOM 4814 C C . ILE B 1 207 ? 70.700 27.987 40.939 1.00 26.98 212 ILE B C 1
ATOM 4815 O O . ILE B 1 207 ? 71.664 28.564 40.413 1.00 22.18 212 ILE B O 1
ATOM 4820 N N . GLU B 1 208 ? 69.841 28.637 41.715 1.00 28.43 213 GLU B N 1
ATOM 4821 C CA . GLU B 1 208 ? 69.992 30.062 41.944 1.00 30.31 213 GLU B CA 1
ATOM 4822 C C . GLU B 1 208 ? 71.177 30.406 42.859 1.00 31.76 213 GLU B C 1
ATOM 4823 O O . GLU B 1 208 ? 71.589 31.549 42.890 1.00 36.05 213 GLU B O 1
ATOM 4829 N N . GLN B 1 209 ? 71.759 29.414 43.525 1.00 32.74 214 GLN B N 1
ATOM 4830 C CA . GLN B 1 209 ? 73.039 29.587 44.289 1.00 33.28 214 GLN B CA 1
ATOM 4831 C C . GLN B 1 209 ? 74.328 29.305 43.498 1.00 27.24 214 GLN B C 1
ATOM 4832 O O . GLN B 1 209 ? 75.425 29.515 43.999 1.00 29.00 214 GLN B O 1
ATOM 4838 N N . MET B 1 210 ? 74.215 28.882 42.235 1.00 26.17 215 MET B N 1
ATOM 4839 C CA . MET B 1 210 ? 75.345 28.758 41.347 1.00 24.45 215 MET B CA 1
ATOM 4840 C C . MET B 1 210 ? 76.036 30.092 41.148 1.00 30.27 215 MET B C 1
ATOM 4841 O O . MET B 1 210 ? 75.399 31.093 40.767 1.00 30.79 215 MET B O 1
ATOM 4846 N N . GLU B 1 211 ? 77.356 30.079 41.252 1.00 30.63 216 GLU B N 1
ATOM 4847 C CA . GLU B 1 211 ? 78.142 31.237 40.863 1.00 31.30 216 GLU B CA 1
ATOM 4848 C C . GLU B 1 211 ? 77.763 31.735 39.464 1.00 32.65 216 GLU B C 1
ATOM 4849 O O . GLU B 1 211 ? 77.566 32.934 39.312 1.00 33.00 216 GLU B O 1
ATOM 4855 N N . VAL B 1 212 ? 77.654 30.854 38.464 1.00 30.01 217 VAL B N 1
ATOM 4856 C CA . VAL B 1 212 ? 77.336 31.284 37.064 1.00 34.11 217 VAL B CA 1
ATOM 4857 C C . VAL B 1 212 ? 75.968 31.952 36.904 1.00 34.78 217 VAL B C 1
ATOM 4858 O O . VAL B 1 212 ? 75.818 32.860 36.089 1.00 38.00 217 VAL B O 1
ATOM 4862 N N . TYR B 1 213 ? 74.992 31.517 37.685 1.00 32.37 218 TYR B N 1
ATOM 4863 C CA . TYR B 1 213 ? 73.689 32.158 37.735 1.00 33.18 218 TYR B CA 1
ATOM 4864 C C . TYR B 1 213 ? 73.850 33.607 38.183 1.00 38.15 218 TYR B C 1
ATOM 4865 O O . TYR B 1 213 ? 73.249 34.506 37.600 1.00 41.55 218 TYR B O 1
ATOM 4874 N N . HIS B 1 214 ? 74.634 33.822 39.238 1.00 36.85 219 HIS B N 1
ATOM 4875 C CA . HIS B 1 214 ? 74.917 35.177 39.695 1.00 41.40 219 HIS B CA 1
ATOM 4876 C C . HIS B 1 214 ? 75.622 36.073 38.681 1.00 39.72 219 HIS B C 1
ATOM 4877 O O . HIS B 1 214 ? 75.407 37.255 38.684 1.00 44.46 219 HIS B O 1
ATOM 4884 N N . LYS B 1 215 ? 76.422 35.503 37.798 1.00 41.91 220 LYS B N 1
ATOM 4885 C CA . LYS B 1 215 ? 77.149 36.236 36.766 1.00 45.61 220 LYS B CA 1
ATOM 4886 C C . LYS B 1 215 ? 76.456 36.394 35.402 1.00 46.36 220 LYS B C 1
ATOM 4887 O O . LYS B 1 215 ? 76.925 37.173 34.580 1.00 47.46 220 LYS B O 1
ATOM 4893 N N . ASP B 1 216 ? 75.403 35.622 35.114 1.00 44.69 221 ASP B N 1
ATOM 4894 C CA . ASP B 1 216 ? 74.864 35.564 33.741 1.00 39.21 221 ASP B CA 1
ATOM 4895 C C . ASP B 1 216 ? 73.377 35.915 33.682 1.00 38.32 221 ASP B C 1
ATOM 4896 O O . ASP B 1 216 ? 72.507 35.113 34.026 1.00 35.60 221 ASP B O 1
ATOM 4901 N N . ALA B 1 217 ? 73.089 37.139 33.258 1.00 38.24 222 ALA B N 1
ATOM 4902 C CA . ALA B 1 217 ? 71.719 37.589 33.080 1.00 36.06 222 ALA B CA 1
ATOM 4903 C C . ALA B 1 217 ? 70.924 36.698 32.098 1.00 31.49 222 ALA B C 1
ATOM 4904 O O . ALA B 1 217 ? 69.795 36.387 32.363 1.00 28.81 222 ALA B O 1
ATOM 4906 N N . PRO B 1 218 ? 71.493 36.334 30.952 1.00 31.73 223 PRO B N 1
ATOM 4907 C CA . PRO B 1 218 ? 70.702 35.503 30.027 1.00 32.11 223 PRO B CA 1
ATOM 4908 C C . PRO B 1 218 ? 70.219 34.205 30.661 1.00 31.41 223 PRO B C 1
ATOM 4909 O O . PRO B 1 218 ? 69.047 33.871 30.550 1.00 33.06 223 PRO B O 1
ATOM 4913 N N . LEU B 1 219 ? 71.099 33.523 31.397 1.00 34.54 224 LEU B N 1
ATOM 4914 C CA . LEU B 1 219 ? 70.705 32.280 32.103 1.00 30.68 224 LEU B CA 1
ATOM 4915 C C . LEU B 1 219 ? 69.606 32.569 33.092 1.00 31.74 224 LEU B C 1
ATOM 4916 O O . LEU B 1 219 ? 68.718 31.772 33.228 1.00 32.01 224 LEU B O 1
ATOM 4921 N N .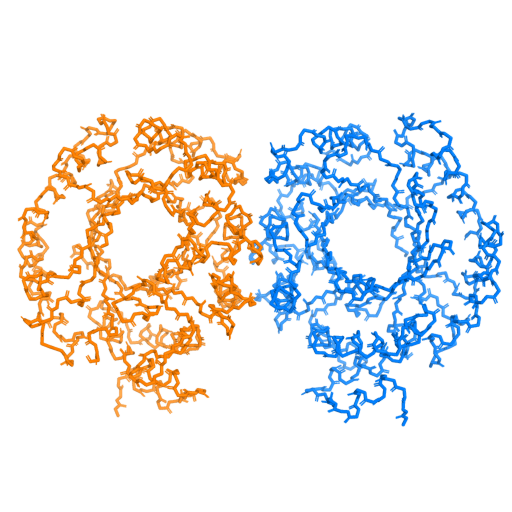 ARG B 1 220 ? 69.639 33.714 33.781 1.00 37.18 225 ARG B N 1
ATOM 4922 C CA . ARG B 1 220 ? 68.593 34.042 34.822 1.00 37.31 225 ARG B CA 1
ATOM 4923 C C . ARG B 1 220 ? 67.234 34.293 34.087 1.00 33.62 225 ARG B C 1
ATOM 4924 O O . ARG B 1 220 ? 66.176 34.007 34.620 1.00 41.57 225 ARG B O 1
ATOM 4932 N N . THR B 1 221 ? 67.327 34.759 32.856 1.00 34.52 226 THR B N 1
ATOM 4933 C CA . THR B 1 221 ? 66.184 35.033 31.989 1.00 32.78 226 THR B CA 1
ATOM 4934 C C . THR B 1 221 ? 65.540 33.709 31.538 1.00 32.66 226 THR B C 1
ATOM 4935 O O . THR B 1 221 ? 64.330 33.489 31.762 1.00 31.28 226 THR B O 1
ATOM 4939 N N . ALA B 1 222 ? 66.349 32.810 30.962 1.00 29.15 227 ALA B N 1
ATOM 4940 C CA . ALA B 1 222 ? 65.865 31.472 30.603 1.00 29.45 227 ALA B CA 1
ATOM 4941 C C . ALA B 1 222 ? 65.294 30.701 31.789 1.00 27.48 227 ALA B C 1
ATOM 4942 O O . ALA B 1 222 ? 64.222 30.065 31.724 1.00 25.79 227 ALA B O 1
ATOM 4944 N N . LEU B 1 223 ? 65.981 30.761 32.917 1.00 27.27 228 LEU B N 1
ATOM 4945 C CA . LEU B 1 223 ? 65.512 30.066 34.102 1.00 27.05 228 LEU B CA 1
ATOM 4946 C C . LEU B 1 223 ? 64.181 30.582 34.653 1.00 30.28 228 LEU B C 1
ATOM 4947 O O . LEU B 1 223 ? 63.357 29.781 35.080 1.00 26.46 228 LEU B O 1
ATOM 4952 N N . SER B 1 224 ? 63.935 31.897 34.636 1.00 31.26 229 SER B N 1
ATOM 4953 C CA . SER B 1 224 ? 62.602 32.371 35.138 1.00 30.97 229 SER B CA 1
ATOM 4954 C C . SER B 1 224 ? 61.510 31.899 34.191 1.00 26.20 229 SER B C 1
ATOM 4955 O O . SER B 1 224 ? 60.452 31.526 34.656 1.00 31.93 229 SER B O 1
ATOM 4958 N N . SER B 1 225 ? 61.775 31.881 32.883 1.00 29.54 230 SER B N 1
ATOM 4959 C CA . SER B 1 225 ? 60.792 31.349 31.934 1.00 31.68 230 SER B CA 1
ATOM 4960 C C . SER B 1 225 ? 60.490 29.885 32.211 1.00 29.45 230 SER B C 1
ATOM 4961 O O . SER B 1 225 ? 59.326 29.482 32.203 1.00 28.77 230 SER B O 1
ATOM 4964 N N . LEU B 1 226 ? 61.539 29.076 32.460 1.00 27.03 231 LEU B N 1
ATOM 4965 C CA . LEU B 1 226 ? 61.330 27.698 32.819 1.00 24.93 231 LEU B CA 1
ATOM 4966 C C . LEU B 1 226 ? 60.548 27.569 34.115 1.00 25.28 231 LEU B C 1
ATOM 4967 O O . LEU B 1 226 ? 59.670 26.716 34.228 1.00 24.29 231 LEU B O 1
ATOM 4972 N N . LYS B 1 227 ? 60.883 28.375 35.122 1.00 27.11 232 LYS B N 1
ATOM 4973 C CA . LYS B 1 227 ? 60.098 28.341 36.353 1.00 30.45 232 LYS B CA 1
ATOM 4974 C C . LYS B 1 227 ? 58.629 28.705 36.069 1.00 29.54 232 LYS B C 1
ATOM 4975 O O . LYS B 1 227 ? 57.729 28.005 36.545 1.00 28.19 232 LYS B O 1
ATOM 4981 N N . ASP B 1 228 ? 58.387 29.710 35.217 1.00 32.40 233 ASP B N 1
ATOM 4982 C CA . ASP B 1 228 ? 56.991 30.102 34.914 1.00 33.11 233 ASP B CA 1
ATOM 4983 C C . ASP B 1 228 ? 56.240 28.943 34.293 1.00 37.12 233 ASP B C 1
ATOM 4984 O O . ASP B 1 228 ? 55.079 28.749 34.581 1.00 37.02 233 ASP B O 1
ATOM 4989 N N . PHE B 1 229 ? 56.921 28.160 33.460 1.00 30.93 234 PHE B N 1
ATOM 4990 C CA . PHE B 1 229 ? 56.322 26.984 32.823 1.00 29.09 234 PHE B CA 1
ATOM 4991 C C . PHE B 1 229 ? 56.123 25.871 33.836 1.00 27.26 234 PHE B C 1
ATOM 4992 O O . PHE B 1 229 ? 55.069 25.215 33.909 1.00 28.08 234 PHE B O 1
ATOM 5000 N N . LEU B 1 230 ? 57.148 25.595 34.628 1.00 27.97 235 LEU B N 1
ATOM 5001 C CA . LEU B 1 230 ? 57.066 24.444 35.526 1.00 25.34 235 LEU B CA 1
ATOM 5002 C C . LEU B 1 230 ? 56.226 24.648 36.781 1.00 27.80 235 LEU B C 1
ATOM 5003 O O . LEU B 1 230 ? 55.657 23.701 37.257 1.00 28.24 235 LEU B O 1
ATOM 5008 N N . ARG B 1 231 ? 56.196 25.844 37.351 1.00 28.74 236 ARG B N 1
ATOM 5009 C CA . ARG B 1 231 ? 55.490 26.020 38.647 1.00 32.70 236 ARG B CA 1
ATOM 5010 C C . ARG B 1 231 ? 54.066 25.464 38.635 1.00 35.21 236 ARG B C 1
ATOM 5011 O O . ARG B 1 231 ? 53.745 24.660 39.494 1.00 36.26 236 ARG B O 1
ATOM 5019 N N . PRO B 1 232 ? 53.230 25.824 37.627 1.00 37.71 237 PRO B N 1
ATOM 5020 C CA . PRO B 1 232 ? 51.863 25.218 37.633 1.00 39.21 237 PRO B CA 1
ATOM 5021 C C . PRO B 1 232 ? 51.783 23.699 37.422 1.00 42.88 237 PRO B C 1
ATOM 5022 O O . PRO B 1 232 ? 50.755 23.088 37.722 1.00 43.42 237 PRO B O 1
ATOM 5026 N N . ARG B 1 233 ? 52.847 23.097 36.909 1.00 35.94 238 ARG B N 1
ATOM 5027 C CA . ARG B 1 233 ? 52.821 21.709 36.499 1.00 37.22 238 ARG B CA 1
ATOM 5028 C C . ARG B 1 233 ? 53.391 20.697 37.497 1.00 37.19 238 ARG B C 1
ATOM 5029 O O . ARG B 1 233 ? 53.071 19.527 37.439 1.00 37.35 238 ARG B O 1
ATOM 5037 N N . VAL B 1 234 ? 54.241 21.122 38.423 1.00 37.53 239 VAL B N 1
ATOM 5038 C CA . VAL B 1 234 ? 54.810 20.159 39.375 1.00 35.36 239 VAL B CA 1
ATOM 5039 C C . VAL B 1 234 ? 54.294 20.497 40.763 1.00 33.95 239 VAL B C 1
ATOM 5040 O O . VAL B 1 234 ? 53.793 21.585 40.947 1.00 34.06 239 VAL B O 1
ATOM 5044 N N . PRO B 1 235 ? 54.453 19.594 41.736 1.00 33.86 240 PRO B N 1
ATOM 5045 C CA . PRO B 1 235 ? 53.917 19.930 43.071 1.00 35.31 240 PRO B CA 1
ATOM 5046 C C . PRO B 1 235 ? 54.461 21.184 43.753 1.00 37.55 240 PRO B C 1
ATOM 5047 O O . PRO B 1 235 ? 55.622 21.626 43.570 1.00 33.94 240 PRO B O 1
ATOM 5051 N N . THR B 1 236 ? 53.557 21.797 44.504 1.00 37.45 241 THR B N 1
ATOM 5052 C CA . THR B 1 236 ? 53.868 22.959 45.288 1.00 39.31 241 THR B CA 1
ATOM 5053 C C . THR B 1 236 ? 54.270 22.503 46.673 1.00 38.13 241 THR B C 1
ATOM 5054 O O . THR B 1 236 ? 54.964 23.257 47.381 1.00 40.66 241 THR B O 1
ATOM 5058 N N . ASP B 1 237 ? 53.766 21.333 47.085 1.00 38.68 242 ASP B N 1
ATOM 5059 C CA . ASP B 1 237 ? 54.097 20.737 48.376 1.00 42.05 242 ASP B CA 1
ATOM 5060 C C . ASP B 1 237 ? 55.310 19.765 48.202 1.00 44.10 242 ASP B C 1
ATOM 5061 O O . ASP B 1 237 ? 55.967 19.776 47.132 1.00 36.70 242 ASP B O 1
ATOM 5066 N N . ALA B 1 238 ? 55.593 18.969 49.233 1.00 44.40 243 ALA B N 1
ATOM 5067 C CA . ALA B 1 238 ? 56.787 18.106 49.297 1.00 45.09 243 ALA B CA 1
ATOM 5068 C C . ALA B 1 238 ? 56.569 16.689 48.802 1.00 45.91 243 ALA B C 1
ATOM 5069 O O . ALA B 1 238 ? 57.446 15.847 48.973 1.00 50.31 243 ALA B O 1
ATOM 5071 N N . SER B 1 239 ? 55.410 16.386 48.222 1.00 44.21 244 SER B N 1
ATOM 5072 C CA . SER B 1 239 ? 55.148 15.016 47.784 1.00 43.98 244 SER B CA 1
ATOM 5073 C C . SER B 1 239 ? 55.987 14.641 46.549 1.00 42.48 244 SER B C 1
ATOM 5074 O O . SER B 1 239 ? 56.490 15.496 45.825 1.00 43.63 244 SER B O 1
ATOM 5077 N N . ILE B 1 240 ? 56.130 13.337 46.342 1.00 49.41 245 ILE B N 1
ATOM 5078 C CA . ILE B 1 240 ? 56.801 12.752 45.170 1.00 45.19 245 ILE B CA 1
ATOM 5079 C C . ILE B 1 240 ? 55.690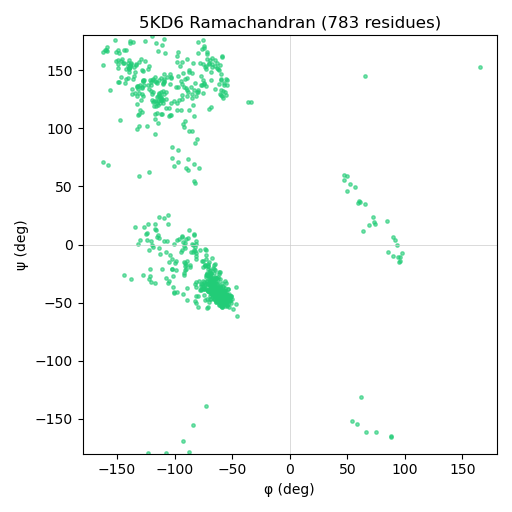 12.307 44.199 1.00 48.87 245 ILE B C 1
ATOM 5080 O O . ILE B 1 240 ? 55.470 11.128 43.954 1.00 53.40 245 ILE B O 1
ATOM 5085 N N . THR B 1 241 ? 54.986 13.299 43.653 1.00 50.14 246 THR B N 1
ATOM 5086 C CA . THR B 1 241 ? 53.860 13.075 42.761 1.00 51.54 246 THR B CA 1
ATOM 5087 C C . THR B 1 241 ? 54.271 13.530 41.378 1.00 48.18 246 THR B C 1
ATOM 5088 O O . THR B 1 241 ? 54.486 14.720 41.159 1.00 53.14 246 THR B O 1
ATOM 5092 N N . PRO B 1 242 ? 54.405 12.603 40.424 1.00 51.45 247 PRO B N 1
ATOM 5093 C CA . PRO B 1 242 ? 54.805 13.145 39.116 1.00 47.32 247 PRO B CA 1
ATOM 5094 C C . PRO B 1 242 ? 53.670 13.961 38.499 1.00 48.47 247 PRO B C 1
ATOM 5095 O O . PRO B 1 242 ? 52.541 13.759 38.920 1.00 58.43 247 PRO B O 1
ATOM 5099 N N . PRO B 1 243 ? 53.921 14.881 37.557 1.00 43.26 248 PRO B N 1
ATOM 5100 C CA . PRO B 1 243 ? 55.262 15.213 37.047 1.00 42.05 248 PRO B CA 1
ATOM 5101 C C . PRO B 1 243 ? 56.142 15.909 38.075 1.00 40.14 248 PRO B C 1
ATOM 5102 O O . PRO B 1 243 ? 55.664 16.778 38.807 1.00 39.56 248 PRO B O 1
ATOM 5106 N N . LEU B 1 244 ? 57.426 15.571 38.092 1.00 31.21 249 LEU B N 1
ATOM 5107 C CA . LEU B 1 244 ? 58.323 16.191 39.069 1.00 31.59 249 LEU B CA 1
ATOM 5108 C C . LEU B 1 244 ? 59.749 16.454 38.567 1.00 27.42 249 LEU B C 1
ATOM 5109 O O . LEU B 1 244 ? 60.236 15.775 37.630 1.00 25.38 249 LEU B O 1
ATOM 5114 N N . THR B 1 245 ? 60.401 17.430 39.210 1.00 24.19 250 THR B N 1
ATOM 5115 C CA . THR B 1 245 ? 61.737 17.815 38.854 1.00 23.67 250 THR B CA 1
ATOM 5116 C C . THR B 1 245 ? 62.635 16.843 39.609 1.00 24.31 250 THR B C 1
ATOM 5117 O O . THR B 1 245 ? 62.916 17.049 40.775 1.00 25.39 250 THR B O 1
ATOM 5121 N N . GLY B 1 246 ? 63.106 15.780 38.936 1.00 23.12 251 GLY B N 1
ATOM 5122 C CA . GLY B 1 246 ? 63.803 14.691 39.581 1.00 24.44 251 GLY B CA 1
ATOM 5123 C C . GLY B 1 246 ? 65.335 14.610 39.475 1.00 24.71 251 GLY B C 1
ATOM 5124 O O . GLY B 1 246 ? 65.945 13.900 40.293 1.00 22.83 251 GLY B O 1
ATOM 5125 N N . LEU B 1 247 ? 65.921 15.262 38.470 1.00 22.54 252 LEU B N 1
ATOM 5126 C CA . LEU B 1 247 ? 67.360 15.318 38.285 1.00 22.47 252 LEU B CA 1
ATOM 5127 C C . LEU B 1 247 ? 67.804 16.683 37.847 1.00 21.00 252 LEU B C 1
ATOM 5128 O O . LEU B 1 247 ? 67.092 17.412 37.101 1.00 22.35 252 LEU B O 1
ATOM 5133 N N . ILE B 1 248 ? 69.011 17.024 38.265 1.00 19.12 253 ILE B N 1
ATOM 5134 C CA . ILE B 1 248 ? 69.683 18.191 37.807 1.00 19.75 253 ILE B CA 1
ATOM 5135 C C . ILE B 1 248 ? 70.964 17.708 37.133 1.00 19.20 253 ILE B C 1
ATOM 5136 O O . ILE B 1 248 ? 71.742 17.002 37.764 1.00 17.23 253 ILE B O 1
ATOM 5141 N N . GLY B 1 249 ? 71.163 18.052 35.861 1.00 17.67 254 GLY B N 1
ATOM 5142 C CA . GLY B 1 249 ? 72.363 17.620 35.090 1.00 17.31 254 GLY B CA 1
ATOM 5143 C C . GLY B 1 249 ? 73.333 18.786 34.821 1.00 18.20 254 GLY B C 1
ATOM 5144 O O . GLY B 1 249 ? 72.893 19.940 34.546 1.00 18.99 254 GLY B O 1
ATOM 5145 N N . VAL B 1 250 ? 74.643 18.522 34.903 1.00 17.07 255 VAL B N 1
ATOM 5146 C CA . VAL B 1 250 ? 75.653 19.496 34.522 1.00 18.76 255 VAL B CA 1
ATOM 5147 C C . VAL B 1 250 ? 76.731 18.751 33.754 1.00 19.91 255 VAL B C 1
ATOM 5148 O O . VAL B 1 250 ? 76.874 17.557 33.925 1.00 21.12 255 VAL B O 1
ATOM 5152 N N . ASP B 1 251 ? 77.456 19.482 32.933 1.00 19.61 256 ASP B N 1
ATOM 5153 C CA . ASP B 1 251 ? 78.670 19.009 32.282 1.00 21.07 256 ASP B CA 1
ATOM 5154 C C . ASP B 1 251 ? 79.839 19.356 33.201 1.00 21.70 256 ASP B C 1
ATOM 5155 O O . ASP B 1 251 ? 79.865 20.421 33.811 1.00 22.62 256 ASP B O 1
ATOM 5160 N N . CYS B 1 252 ? 80.826 18.476 33.273 1.00 21.41 257 CYS B N 1
ATOM 5161 C CA . CYS B 1 252 ? 81.947 18.719 34.142 1.00 22.34 257 CYS B CA 1
ATOM 5162 C C . CYS B 1 252 ? 83.016 19.463 33.385 1.00 21.93 257 CYS B C 1
ATOM 5163 O O . CYS B 1 252 ? 84.105 18.922 33.115 1.00 24.95 257 CYS B O 1
ATOM 5166 N N . ILE B 1 253 ? 82.691 20.692 33.005 1.00 23.78 258 ILE B N 1
ATOM 5167 C CA . ILE B 1 253 ? 83.544 21.570 32.237 1.00 26.92 258 ILE B CA 1
ATOM 5168 C C . ILE B 1 253 ? 83.427 22.968 32.822 1.00 25.75 258 ILE B C 1
ATOM 5169 O O . ILE B 1 253 ? 82.633 23.255 33.758 1.00 20.84 258 ILE B O 1
ATOM 5174 N N . ASP B 1 254 ? 84.240 23.858 32.263 1.00 28.51 259 ASP B N 1
ATOM 5175 C CA . ASP B 1 254 ? 84.118 25.302 32.591 1.00 29.91 259 ASP B CA 1
ATOM 5176 C C . ASP B 1 254 ? 82.658 25.700 32.857 1.00 26.77 259 ASP B C 1
ATOM 5177 O O . ASP B 1 254 ? 81.814 25.539 32.006 1.00 26.55 259 ASP B O 1
ATOM 5182 N N . PRO B 1 255 ? 82.364 26.243 34.030 1.00 27.34 260 PRO B N 1
ATOM 5183 C CA . PRO B 1 255 ? 80.960 26.453 34.306 1.00 29.40 260 PRO B CA 1
ATOM 5184 C C . PRO B 1 255 ? 80.212 27.381 33.340 1.00 33.80 260 PRO B C 1
ATOM 5185 O O . PRO B 1 255 ? 79.009 27.225 33.214 1.00 33.78 260 PRO B O 1
ATOM 5189 N N . MET B 1 256 ? 80.928 28.280 32.661 1.00 31.50 261 MET B N 1
ATOM 5190 C CA . MET B 1 256 ? 80.355 29.193 31.654 1.00 38.33 261 MET B CA 1
ATOM 5191 C C . MET B 1 256 ? 80.006 28.497 30.355 1.00 35.75 261 MET B C 1
ATOM 5192 O O . MET B 1 256 ? 79.233 29.020 29.573 1.00 37.21 261 MET B O 1
ATOM 5197 N N . LEU B 1 257 ? 80.563 27.325 30.138 1.00 30.96 262 LEU B N 1
ATOM 5198 C CA . LEU B 1 257 ? 80.256 26.514 28.960 1.00 33.63 262 LEU B CA 1
ATOM 5199 C C . LEU B 1 257 ? 79.285 25.339 29.216 1.00 28.90 262 LEU B C 1
ATOM 5200 O O . LEU B 1 257 ? 78.825 24.671 28.267 1.00 26.73 262 LEU B O 1
ATOM 5205 N N . SER B 1 258 ? 79.026 25.025 30.483 1.00 24.12 263 SER B N 1
ATOM 5206 C CA . SER B 1 258 ? 78.240 23.848 30.824 1.00 24.13 263 SER B CA 1
ATOM 5207 C C . SER B 1 258 ? 76.757 24.061 30.553 1.00 23.79 263 SER B C 1
ATOM 5208 O O . SER B 1 258 ? 76.198 25.118 30.892 1.00 23.64 263 SER B O 1
ATOM 5211 N N . ARG B 1 259 ? 76.094 23.028 30.055 1.00 23.60 264 ARG B N 1
ATOM 5212 C CA . ARG B 1 259 ? 74.657 23.043 29.945 1.00 26.01 264 ARG B CA 1
ATOM 5213 C C . ARG B 1 259 ? 74.081 22.609 31.261 1.00 24.78 264 ARG B C 1
ATOM 5214 O O . ARG B 1 259 ? 74.451 21.562 31.738 1.00 28.82 264 ARG B O 1
ATOM 5222 N N . LEU B 1 260 ? 73.137 23.362 31.807 1.00 22.48 265 LEU B N 1
ATOM 5223 C CA . LEU B 1 260 ? 72.396 23.009 32.988 1.00 21.76 265 LEU B CA 1
ATOM 5224 C C . LEU B 1 260 ? 71.135 22.319 32.528 1.00 23.42 265 LEU B C 1
ATOM 5225 O O . LEU B 1 260 ? 70.377 22.896 31.746 1.00 25.64 265 LEU B O 1
ATOM 5230 N N . LYS B 1 261 ? 70.858 21.143 33.074 1.00 21.55 266 LYS B N 1
ATOM 5231 C CA . LYS B 1 261 ? 69.700 20.327 32.644 1.00 21.32 266 LYS B CA 1
ATOM 5232 C C . LYS B 1 261 ? 68.748 20.092 33.813 1.00 21.55 266 LYS B C 1
ATOM 5233 O O . LYS B 1 261 ? 69.176 19.658 34.930 1.00 21.75 266 LYS B O 1
ATOM 5239 N N . VAL B 1 262 ? 67.457 20.374 33.595 1.00 17.67 267 VAL B N 1
ATOM 5240 C CA . VAL B 1 262 ? 66.465 20.112 34.592 1.00 19.41 267 VAL B CA 1
ATOM 5241 C C . VAL B 1 262 ? 65.562 19.040 34.008 1.00 18.84 267 VAL B C 1
ATOM 5242 O O . VAL B 1 262 ? 64.942 19.244 32.964 1.00 18.76 267 VAL B O 1
ATOM 5246 N N A TYR B 1 263 ? 65.560 17.895 34.640 0.50 20.32 268 TYR B N 1
ATOM 5247 N N B TYR B 1 263 ? 65.565 17.901 34.659 0.50 20.32 268 TYR B N 1
ATOM 5248 C CA A TYR B 1 263 ? 64.913 16.691 34.151 0.50 22.33 268 TYR B CA 1
ATOM 5249 C CA B TYR B 1 263 ? 64.861 16.731 34.193 0.50 22.33 268 TYR B CA 1
ATOM 5250 C C A TYR B 1 263 ? 63.630 16.447 34.908 0.50 22.26 268 TYR B C 1
ATOM 5251 C C B TYR B 1 263 ? 63.574 16.550 34.933 0.50 22.26 268 TYR B C 1
ATOM 5252 O O A TYR B 1 263 ? 63.649 16.292 36.145 0.50 22.47 268 TYR B O 1
ATOM 5253 O O B TYR B 1 263 ? 63.617 16.239 36.087 0.50 22.47 268 TYR B O 1
ATOM 5270 N N . LEU B 1 264 ? 62.520 16.343 34.154 1.00 20.13 269 LEU B N 1
ATOM 5271 C CA . LEU B 1 264 ? 61.215 15.975 34.713 1.00 23.02 269 LEU B CA 1
ATOM 5272 C C . LEU B 1 264 ? 60.979 14.504 34.496 1.00 25.20 269 LEU B C 1
ATOM 5273 O O . LEU B 1 264 ? 61.340 13.952 33.442 1.00 23.28 269 LEU B O 1
ATOM 5278 N N . ALA B 1 265 ? 60.408 13.848 35.492 1.00 21.40 270 ALA B N 1
ATOM 5279 C CA . ALA B 1 265 ? 59.969 12.453 35.316 1.00 22.43 270 ALA B CA 1
ATOM 5280 C C . ALA B 1 265 ? 58.491 12.455 35.451 1.00 22.61 270 ALA B C 1
ATOM 5281 O O . ALA B 1 265 ? 57.936 13.174 36.315 1.00 22.62 270 ALA B O 1
ATOM 5283 N N . THR B 1 266 ? 57.855 11.681 34.581 1.00 25.00 271 THR B N 1
ATOM 5284 C CA . THR B 1 266 ? 56.433 11.530 34.627 1.00 28.52 271 THR B CA 1
ATOM 5285 C C . THR B 1 266 ? 56.040 10.145 34.137 1.00 26.92 271 THR B C 1
ATOM 5286 O O . THR B 1 266 ? 56.725 9.533 33.293 1.00 27.68 271 THR B O 1
ATOM 5290 N N . PHE B 1 267 ? 54.915 9.682 34.642 1.00 26.77 272 PHE B N 1
ATOM 5291 C CA . PHE B 1 267 ? 54.360 8.402 34.259 1.00 30.79 272 PHE B CA 1
ATOM 5292 C C . PHE B 1 267 ? 53.250 8.523 33.223 1.00 33.25 272 PHE B C 1
ATOM 5293 O O . PHE B 1 267 ? 52.932 7.546 32.581 1.00 35.22 272 PHE B O 1
ATOM 5301 N N . ARG B 1 268 ? 52.723 9.712 33.016 1.00 35.90 273 ARG B N 1
ATOM 5302 C CA . ARG B 1 268 ? 51.720 9.904 31.958 1.00 41.96 273 ARG B CA 1
ATOM 5303 C C . ARG B 1 268 ? 52.292 10.654 30.788 1.00 36.44 273 ARG B C 1
ATOM 5304 O O . ARG B 1 268 ? 52.944 11.669 30.952 1.00 34.51 273 ARG B O 1
ATOM 5312 N N . MET B 1 269 ? 52.078 10.147 29.578 1.00 34.75 274 MET B N 1
ATOM 5313 C CA . MET B 1 269 ? 52.479 10.854 28.389 1.00 35.36 274 MET B CA 1
ATOM 5314 C C . MET B 1 269 ? 51.492 10.556 27.269 1.00 40.75 274 MET B C 1
ATOM 5315 O O . MET B 1 269 ? 51.461 9.440 26.753 1.00 53.22 274 MET B O 1
ATOM 5320 N N . ASP B 1 270 ? 50.660 11.516 26.922 1.00 32.89 275 ASP B N 1
ATOM 5321 C CA . ASP B 1 270 ? 49.782 11.357 25.781 1.00 33.31 275 ASP B CA 1
ATOM 5322 C C . ASP B 1 270 ? 50.082 12.524 24.854 1.00 31.98 275 ASP B C 1
ATOM 5323 O O . ASP B 1 270 ? 50.970 13.337 25.127 1.00 25.62 275 ASP B O 1
ATOM 5328 N N . LEU B 1 271 ? 49.377 12.592 23.748 1.00 29.42 276 LEU B N 1
ATOM 5329 C CA . LEU B 1 271 ? 49.646 13.638 22.776 1.00 30.57 276 LEU B CA 1
ATOM 5330 C C . LEU B 1 271 ? 49.632 15.049 23.329 1.00 28.20 276 LEU B C 1
ATOM 5331 O O . LEU B 1 271 ? 50.499 15.834 22.961 1.00 30.28 276 LEU B O 1
ATOM 5336 N N . SER B 1 272 ? 48.657 15.375 24.170 1.00 27.58 277 SER B N 1
ATOM 5337 C CA . SER B 1 272 ? 48.513 16.729 24.663 1.00 30.78 277 SER B CA 1
ATOM 5338 C C . SER B 1 272 ? 49.679 17.065 25.586 1.00 27.89 277 SER B C 1
ATOM 5339 O O . SER B 1 272 ? 50.187 18.186 25.561 1.00 24.74 277 SER B O 1
ATOM 5342 N N . LEU B 1 273 ? 50.164 16.089 26.355 1.00 28.19 278 LEU B N 1
ATOM 5343 C CA . LEU B 1 273 ? 51.302 16.380 27.215 1.00 28.45 278 LEU B CA 1
ATOM 5344 C C . LEU B 1 273 ? 52.603 16.508 26.399 1.00 26.17 278 LEU B C 1
ATOM 5345 O O . LEU B 1 273 ? 53.476 17.307 26.702 1.00 26.66 278 LEU B O 1
ATOM 5350 N N . ILE B 1 274 ? 52.763 15.698 25.388 1.00 24.25 279 ILE B N 1
ATOM 5351 C CA . ILE B 1 274 ? 53.963 15.786 24.558 1.00 25.42 279 ILE B CA 1
ATOM 5352 C C . ILE B 1 274 ? 54.021 17.190 23.982 1.00 25.84 279 ILE B C 1
ATOM 5353 O O . ILE B 1 274 ? 55.074 17.883 23.949 1.00 24.94 279 ILE B O 1
ATOM 5358 N N . ARG B 1 275 ? 52.857 17.620 23.512 1.00 22.19 280 ARG B N 1
ATOM 5359 C CA . ARG B 1 275 ? 52.711 18.977 23.030 1.00 23.42 280 ARG B CA 1
ATOM 5360 C C . ARG B 1 275 ? 53.039 20.048 24.052 1.00 20.93 280 ARG B C 1
ATOM 5361 O O . ARG B 1 275 ? 53.795 20.939 23.749 1.00 20.60 280 ARG B O 1
ATOM 5369 N N . ASP B 1 276 ? 52.495 19.940 25.231 1.00 21.78 281 ASP B N 1
ATOM 5370 C CA . ASP B 1 276 ? 52.709 20.912 26.320 1.00 23.11 281 ASP B CA 1
ATOM 5371 C C . ASP B 1 276 ? 54.198 20.950 26.717 1.00 24.72 281 ASP B C 1
ATOM 5372 O O . ASP B 1 276 ? 54.826 22.028 26.702 1.00 27.60 281 ASP B O 1
ATOM 5377 N N . TYR B 1 277 ? 54.804 19.768 26.928 1.00 25.68 282 TYR B N 1
ATOM 5378 C CA . TYR B 1 277 ? 56.250 19.722 27.223 1.00 25.85 282 TYR B CA 1
ATOM 5379 C C . TYR B 1 277 ? 57.127 20.297 26.143 1.00 25.69 282 TYR B C 1
ATOM 5380 O O . TYR B 1 277 ? 58.045 21.119 26.435 1.00 21.45 282 TYR B O 1
ATOM 5389 N N . TRP B 1 278 ? 56.895 19.876 24.892 1.00 21.91 283 TRP B N 1
ATOM 5390 C CA . TRP B 1 278 ? 57.777 20.209 23.809 1.00 22.06 283 TRP B CA 1
ATOM 5391 C C . TRP B 1 278 ? 57.753 21.686 23.493 1.00 24.29 283 TRP B C 1
ATOM 5392 O O . TRP B 1 278 ? 58.830 22.281 23.231 1.00 22.77 283 TRP B O 1
ATOM 5403 N N . THR B 1 279 ? 56.557 22.294 23.547 1.00 22.75 284 THR B N 1
ATOM 5404 C CA . THR B 1 279 ? 56.417 23.748 23.255 1.00 24.26 284 THR B CA 1
ATOM 5405 C C . THR B 1 279 ? 56.468 24.651 24.458 1.00 24.08 284 THR B C 1
ATOM 5406 O O . THR B 1 279 ? 56.194 25.846 24.342 1.00 25.52 284 THR B O 1
ATOM 5410 N N . LEU B 1 280 ? 56.767 24.088 25.613 1.00 26.43 285 LEU B N 1
ATOM 5411 C CA . LEU B 1 280 ? 56.699 24.782 26.883 1.00 28.64 285 LEU B CA 1
ATOM 5412 C C . LEU B 1 280 ? 55.371 25.529 26.972 1.00 29.92 285 LEU B C 1
ATOM 5413 O O . LEU B 1 280 ? 55.356 26.728 27.210 1.00 25.03 285 LEU B O 1
ATOM 5418 N N . GLY B 1 281 ? 54.278 24.798 26.804 1.00 29.11 286 GLY B N 1
ATOM 5419 C CA . GLY B 1 281 ? 52.937 25.363 27.074 1.00 32.16 286 GLY B CA 1
ATOM 5420 C C . GLY B 1 281 ? 52.461 26.367 26.067 1.00 34.12 286 GLY B C 1
ATOM 5421 O O . GLY B 1 281 ? 51.618 27.170 26.365 1.00 38.84 286 GLY B O 1
ATOM 5422 N N . GLY B 1 282 ? 52.991 26.310 24.866 1.00 37.45 287 GLY B N 1
ATOM 5423 C CA . GLY B 1 282 ? 52.720 27.281 23.833 1.00 36.57 287 GLY B CA 1
ATOM 5424 C C . GLY B 1 282 ? 53.712 28.424 23.759 1.00 32.88 287 GLY B C 1
ATOM 5425 O O . GLY B 1 282 ? 53.590 29.264 22.898 1.00 37.20 287 GLY B O 1
ATOM 5426 N N . LEU B 1 283 ? 54.735 28.457 24.623 1.00 34.23 288 LEU B N 1
ATOM 5427 C CA . LEU B 1 283 ? 55.799 29.460 24.517 1.00 29.32 288 LEU B CA 1
ATOM 5428 C C . LEU B 1 283 ? 56.641 29.374 23.241 1.00 31.76 288 LEU B C 1
ATOM 5429 O O . LEU B 1 283 ? 56.997 30.422 22.689 1.00 33.30 288 LEU B O 1
ATOM 5434 N N . LEU B 1 284 ? 56.952 28.155 22.755 1.00 23.91 289 LEU B N 1
ATOM 5435 C CA . LEU B 1 284 ? 57.764 27.972 21.541 1.00 26.74 289 LEU B CA 1
ATOM 5436 C C . LEU B 1 284 ? 56.822 27.553 20.425 1.00 26.61 289 LEU B C 1
ATOM 5437 O O . LEU B 1 284 ? 56.155 26.517 20.545 1.00 28.18 289 LEU B O 1
ATOM 5442 N N . THR B 1 285 ? 56.708 28.359 19.379 1.00 27.55 290 THR B N 1
ATOM 5443 C CA . THR B 1 285 ? 55.722 28.080 18.288 1.00 28.88 290 THR B CA 1
ATOM 5444 C C . THR B 1 285 ? 56.360 28.261 16.922 1.00 28.83 290 THR B C 1
ATOM 5445 O O . THR B 1 285 ? 55.673 28.342 15.922 1.00 28.79 290 THR B O 1
ATOM 5449 N N . ASP B 1 286 ? 57.685 28.311 16.887 1.00 29.13 291 ASP B N 1
ATOM 5450 C CA . ASP B 1 286 ? 58.427 28.559 15.670 1.00 27.50 291 ASP B CA 1
ATOM 5451 C C . ASP B 1 286 ? 58.524 27.270 14.855 1.00 25.46 291 ASP B C 1
ATOM 5452 O O . ASP B 1 286 ? 58.278 26.167 15.362 1.00 25.45 291 ASP B O 1
ATOM 5457 N N . ALA B 1 287 ? 58.895 27.423 13.604 1.00 23.76 292 ALA B N 1
ATOM 5458 C CA . ALA B 1 287 ? 58.880 26.343 12.663 1.00 26.42 292 ALA B CA 1
ATOM 5459 C C . ALA B 1 287 ? 59.822 25.217 13.086 1.00 27.27 292 ALA B C 1
ATOM 5460 O O . ALA B 1 287 ? 59.504 24.048 12.855 1.00 29.03 292 ALA B O 1
ATOM 5462 N N . GLY B 1 288 ? 60.982 25.574 13.659 1.00 29.47 293 GLY B N 1
ATOM 5463 C CA . GLY B 1 288 ? 61.958 24.571 14.159 1.00 31.48 293 GLY B CA 1
ATOM 5464 C C . GLY B 1 288 ? 61.357 23.688 15.241 1.00 30.51 293 GLY B C 1
ATOM 5465 O O . GLY B 1 288 ? 61.391 22.469 15.165 1.00 32.70 293 GLY B O 1
ATOM 5466 N N . THR B 1 289 ? 60.790 24.313 16.253 1.00 26.37 294 THR B N 1
ATOM 5467 C CA . THR B 1 289 ? 60.096 23.577 17.302 1.00 26.48 294 THR B CA 1
ATOM 5468 C C . THR B 1 289 ? 59.010 22.680 16.734 1.00 22.57 294 THR B C 1
ATOM 5469 O O . THR B 1 289 ? 58.828 21.537 17.177 1.00 22.38 294 THR B O 1
ATOM 5473 N N . MET B 1 290 ? 58.239 23.203 15.759 1.00 23.25 295 MET B N 1
ATOM 5474 C CA . MET B 1 290 ? 57.117 22.436 15.227 1.00 24.01 295 MET B CA 1
ATOM 5475 C C . MET B 1 290 ? 57.571 21.271 14.368 1.00 24.11 295 MET B C 1
ATOM 5476 O O . MET B 1 290 ? 56.933 20.266 14.388 1.00 21.67 295 MET B O 1
ATOM 5481 N N . LYS B 1 291 ? 58.665 21.419 13.636 1.00 26.00 296 LYS B N 1
ATOM 5482 C CA . LYS B 1 291 ? 59.201 20.298 12.875 1.00 29.71 296 LYS B CA 1
ATOM 5483 C C . LYS B 1 291 ? 59.698 19.192 13.834 1.00 25.79 296 LYS B C 1
ATOM 5484 O O . LYS B 1 291 ? 59.462 17.984 13.609 1.00 25.44 296 LYS B O 1
ATOM 5490 N N . GLY B 1 292 ? 60.338 19.601 14.920 1.00 26.49 297 GLY B N 1
ATOM 5491 C CA . GLY B 1 292 ? 60.735 18.648 15.977 1.00 23.96 297 GLY B CA 1
ATOM 5492 C C . GLY B 1 292 ? 59.535 17.946 16.577 1.00 26.21 297 GLY B C 1
ATOM 5493 O O . GLY B 1 292 ? 59.546 16.724 16.775 1.00 26.08 297 GLY B O 1
ATOM 5494 N N . LEU B 1 293 ? 58.448 18.693 16.847 1.00 21.62 298 LEU B N 1
ATOM 5495 C CA . LEU B 1 293 ? 57.255 18.105 17.356 1.00 23.38 298 LEU B CA 1
ATOM 5496 C C . LEU B 1 293 ? 56.711 16.995 16.452 1.00 21.77 298 LEU B C 1
ATOM 5497 O O . LEU B 1 293 ? 56.291 15.931 16.948 1.00 23.90 298 LEU B O 1
ATOM 5502 N N . GLU B 1 294 ? 56.611 17.293 15.174 1.00 22.82 299 GLU B N 1
ATOM 5503 C CA . GLU B 1 294 ? 56.175 16.289 14.230 1.00 28.37 299 GLU B CA 1
ATOM 5504 C C . GLU B 1 294 ? 57.003 15.011 14.369 1.00 25.76 299 GLU B C 1
ATOM 5505 O O . GLU B 1 294 ? 56.498 13.927 14.324 1.00 26.17 299 GLU B O 1
ATOM 5511 N N . MET B 1 295 ? 58.311 15.190 14.449 1.00 28.32 300 MET B N 1
ATOM 5512 C CA . MET B 1 295 ? 59.262 14.097 14.599 1.00 29.93 300 MET B CA 1
ATOM 5513 C C . MET B 1 295 ? 58.883 13.283 15.812 1.00 26.53 300 MET B C 1
ATOM 5514 O O . MET B 1 295 ? 58.782 12.073 15.727 1.00 27.66 300 MET B O 1
ATOM 5519 N N . VAL B 1 296 ? 58.686 13.933 16.939 1.00 26.41 301 VAL B N 1
ATOM 5520 C CA . VAL B 1 296 ? 58.416 13.203 18.195 1.00 25.49 301 VAL B CA 1
ATOM 5521 C C . VAL B 1 296 ? 57.070 12.484 18.114 1.00 26.75 301 VAL B C 1
ATOM 5522 O O . VAL B 1 296 ? 56.944 11.346 18.498 1.00 27.21 301 VAL B O 1
ATOM 5526 N N . GLU B 1 297 ? 56.043 13.150 17.604 1.00 26.07 302 GLU B N 1
ATOM 5527 C CA . GLU B 1 297 ? 54.721 12.504 17.475 1.00 27.17 302 GLU B CA 1
ATOM 5528 C C . GLU B 1 297 ? 54.785 11.256 16.585 1.00 24.71 302 GLU B C 1
ATOM 5529 O O . GLU B 1 297 ? 54.169 10.236 16.883 1.00 30.76 302 GLU B O 1
ATOM 5535 N N . THR B 1 298 ? 55.543 11.351 15.520 1.00 24.45 303 THR B N 1
ATOM 5536 C CA . THR B 1 298 ? 55.750 10.273 14.549 1.00 26.85 303 THR B CA 1
ATOM 5537 C C . THR B 1 298 ? 56.474 9.101 15.172 1.00 27.92 303 THR B C 1
ATOM 5538 O O . THR B 1 298 ? 56.065 7.943 15.008 1.00 27.39 303 THR B O 1
ATOM 5542 N N . LEU B 1 299 ? 57.548 9.412 15.891 1.00 28.46 304 LEU B N 1
ATOM 5543 C CA . LEU B 1 299 ? 58.272 8.388 16.630 1.00 27.15 304 LEU B CA 1
ATOM 5544 C C . LEU B 1 299 ? 57.361 7.620 17.552 1.00 25.61 304 LEU B C 1
ATOM 5545 O O . LEU B 1 299 ? 57.363 6.387 17.525 1.00 29.34 304 LEU B O 1
ATOM 5550 N N . ALA B 1 300 ? 56.595 8.307 18.391 1.00 27.31 305 ALA B N 1
ATOM 5551 C CA . ALA B 1 300 ? 55.736 7.624 19.341 1.00 30.98 305 ALA B CA 1
ATOM 5552 C C . ALA B 1 300 ? 54.696 6.747 18.618 1.00 35.22 305 ALA B C 1
ATOM 5553 O O . ALA B 1 300 ? 54.480 5.586 18.980 1.00 34.36 305 ALA B O 1
ATOM 5555 N N . LYS B 1 301 ? 54.096 7.285 17.576 1.00 33.22 306 LYS B N 1
ATOM 5556 C CA . LYS B 1 301 ? 53.211 6.470 16.728 1.00 39.09 306 LYS B CA 1
ATOM 5557 C C . LYS B 1 301 ? 53.914 5.261 16.054 1.00 36.52 306 LYS B C 1
ATOM 5558 O O . LYS B 1 301 ? 53.331 4.190 15.974 1.00 39.45 306 LYS B O 1
ATOM 5564 N N . THR B 1 302 ? 55.151 5.420 15.608 1.00 33.95 307 THR B N 1
ATOM 5565 C CA . THR B 1 302 ? 55.865 4.349 14.921 1.00 31.73 307 THR B CA 1
ATOM 5566 C C . THR B 1 302 ? 56.216 3.255 15.935 1.00 34.05 307 THR B C 1
ATOM 5567 O O . THR B 1 302 ? 56.123 2.047 15.671 1.00 32.75 307 THR B O 1
ATOM 5571 N N . LEU B 1 303 ? 56.612 3.672 17.117 1.00 34.29 308 LEU B N 1
ATOM 5572 C CA . LEU B 1 303 ? 56.804 2.712 18.185 1.00 38.41 308 LEU B CA 1
ATOM 5573 C C . LEU B 1 303 ? 55.475 2.194 18.725 1.00 32.87 308 LEU B C 1
ATOM 5574 O O . LEU B 1 303 ? 55.555 1.253 19.488 1.00 32.62 308 LEU B O 1
ATOM 5579 N N . LEU B 1 318 ? 59.194 2.211 34.261 1.00 28.40 323 LEU B N 1
ATOM 5580 C CA . LEU B 1 318 ? 60.089 3.348 34.109 1.00 26.68 323 LEU B CA 1
ATOM 5581 C C . LEU B 1 318 ? 59.273 4.622 33.700 1.00 28.33 323 LEU B C 1
ATOM 5582 O O . LEU B 1 318 ? 58.328 4.503 32.912 1.00 23.76 323 LEU B O 1
ATOM 5587 N N . PRO B 1 319 ? 59.679 5.810 34.185 1.00 26.51 324 PRO B N 1
ATOM 5588 C CA . PRO B 1 319 ? 58.931 7.015 33.806 1.00 25.82 324 PRO B CA 1
ATOM 5589 C C . PRO B 1 319 ? 59.398 7.535 32.467 1.00 24.28 324 PRO B C 1
ATOM 5590 O O . PRO B 1 319 ? 60.498 7.242 32.054 1.00 24.96 324 PRO B O 1
ATOM 5594 N N . PHE B 1 320 ? 58.554 8.294 31.762 1.00 22.45 325 PHE B N 1
ATOM 5595 C CA . PHE B 1 320 ? 59.047 9.164 30.718 1.00 20.60 325 PHE B CA 1
ATOM 5596 C C . PHE B 1 320 ? 59.931 10.269 31.320 1.00 20.09 325 PHE B C 1
ATOM 5597 O O . PHE B 1 320 ? 59.735 10.688 32.491 1.00 20.12 325 PHE B O 1
ATOM 5605 N N . GLY B 1 321 ? 60.852 10.769 30.489 1.00 19.67 326 GLY B N 1
ATOM 5606 C CA . GLY B 1 321 ? 61.804 11.813 30.906 1.00 20.81 326 GLY B CA 1
ATOM 5607 C C . GLY B 1 321 ? 61.557 13.010 30.014 1.00 20.20 326 GLY B C 1
ATOM 5608 O O . GLY B 1 321 ? 61.305 12.840 28.817 1.00 20.94 326 GLY B O 1
ATOM 5609 N N . ILE B 1 322 ? 61.643 14.205 30.591 1.00 19.49 327 ILE B N 1
ATOM 5610 C CA . ILE B 1 322 ? 61.703 15.446 29.823 1.00 19.57 327 ILE B CA 1
ATOM 5611 C C . ILE B 1 322 ? 62.812 16.292 30.373 1.00 18.40 327 ILE B C 1
ATOM 5612 O O . ILE B 1 322 ? 62.695 16.811 31.519 1.00 19.65 327 ILE B O 1
ATOM 5617 N N . ASN B 1 323 ? 63.755 16.600 29.501 1.00 18.03 328 ASN B N 1
ATOM 5618 C CA . ASN B 1 323 ? 65.015 17.290 29.893 1.00 19.50 328 ASN B CA 1
ATOM 5619 C C . ASN B 1 323 ? 65.141 18.631 29.238 1.00 18.75 328 ASN B C 1
ATOM 5620 O O . ASN B 1 323 ? 65.330 18.721 28.040 1.00 16.46 328 ASN B O 1
ATOM 5625 N N . TYR B 1 324 ? 65.074 19.699 30.041 1.00 20.31 329 TYR B N 1
ATOM 5626 C CA . TYR B 1 324 ? 65.262 21.067 29.572 1.00 20.88 329 TYR B CA 1
ATOM 5627 C C . TYR B 1 324 ? 66.703 21.498 29.844 1.00 21.17 329 TYR B C 1
ATOM 5628 O O . TYR B 1 324 ? 67.134 21.513 30.997 1.00 22.04 329 TYR B O 1
ATOM 5637 N N . ALA B 1 325 ? 67.407 21.865 28.782 1.00 21.34 330 ALA B N 1
ATOM 5638 C CA . ALA B 1 325 ? 68.833 22.148 28.833 1.00 29.86 330 ALA B CA 1
ATOM 5639 C C . ALA B 1 325 ? 69.092 23.598 28.506 1.00 29.65 330 ALA B C 1
ATOM 5640 O O . ALA B 1 325 ? 68.692 24.047 27.429 1.00 29.21 330 ALA B O 1
ATOM 5642 N N . MET B 1 326 ? 69.825 24.274 29.383 1.00 26.39 331 MET B N 1
ATOM 5643 C CA . MET B 1 326 ? 70.124 25.703 29.257 1.00 30.57 331 MET B CA 1
ATOM 5644 C C . MET B 1 326 ? 71.574 25.971 29.360 1.00 30.06 331 MET B C 1
ATOM 5645 O O . MET B 1 326 ? 72.260 25.317 30.083 1.00 22.88 331 MET B O 1
ATOM 5650 N N . LYS B 1 327 ? 72.015 27.014 28.680 1.00 31.73 332 LYS B N 1
ATOM 5651 C CA . LYS B 1 327 ? 73.430 27.277 28.525 1.00 36.76 332 LYS B CA 1
ATOM 5652 C C . LYS B 1 327 ? 73.651 28.730 28.947 1.00 35.85 332 LYS B C 1
ATOM 5653 O O . LYS B 1 327 ? 72.858 29.599 28.577 1.00 37.82 332 LYS B O 1
ATOM 5659 N N . PRO B 1 328 ? 74.693 29.008 29.728 1.00 33.52 333 PRO B N 1
ATOM 5660 C CA . PRO B 1 328 ? 74.953 30.436 29.976 1.00 33.94 333 PRO B CA 1
ATOM 5661 C C . PRO B 1 328 ? 75.098 31.232 28.667 1.00 29.98 333 PRO B C 1
ATOM 5662 O O . PRO B 1 328 ? 75.594 30.711 27.683 1.00 28.25 333 PRO B O 1
ATOM 5666 N N . GLY B 1 329 ? 74.563 32.446 28.672 1.00 33.43 334 GLY B N 1
ATOM 5667 C CA . GLY B 1 329 ? 74.644 33.339 27.550 1.00 31.53 334 GLY B CA 1
ATOM 5668 C C . GLY B 1 329 ? 73.424 33.322 26.676 1.00 33.27 334 GLY B C 1
ATOM 5669 O O . GLY B 1 329 ? 73.333 34.121 25.756 1.00 31.39 334 GLY B O 1
ATOM 5670 N N . THR B 1 330 ? 72.499 32.404 26.933 1.00 33.31 335 THR B N 1
ATOM 5671 C CA . THR B 1 330 ? 71.353 32.213 26.055 1.00 34.85 335 THR B CA 1
ATOM 5672 C C . THR B 1 330 ? 70.146 32.490 26.903 1.00 31.48 335 THR B C 1
ATOM 5673 O O . THR B 1 330 ? 69.932 31.835 27.899 1.00 26.81 335 THR B O 1
ATOM 5677 N N . ALA B 1 331 ? 69.298 33.416 26.475 1.00 30.81 336 ALA B N 1
ATOM 5678 C CA . ALA B 1 331 ? 68.133 33.816 27.251 1.00 29.27 336 ALA B CA 1
ATOM 5679 C C . ALA B 1 331 ? 66.846 33.048 26.930 1.00 30.84 336 ALA B C 1
ATOM 5680 O O . ALA B 1 331 ? 65.983 32.953 27.781 1.00 31.51 336 ALA B O 1
ATOM 5682 N N . GLU B 1 332 ? 66.741 32.501 25.724 1.00 32.70 337 GLU B N 1
ATOM 5683 C CA . GLU B 1 332 ? 65.532 31.842 25.251 1.00 38.16 337 GLU B CA 1
ATOM 5684 C C . GLU B 1 332 ? 65.610 30.316 25.519 1.00 35.49 337 GLU B C 1
ATOM 5685 O O . GLU B 1 332 ? 66.669 29.703 25.320 1.00 33.81 337 GLU B O 1
ATOM 5691 N N . LEU B 1 333 ? 64.520 29.697 25.963 1.00 32.88 338 LEU B N 1
ATOM 5692 C CA . LEU B 1 333 ? 64.495 28.220 26.067 1.00 30.64 338 LEU B CA 1
ATOM 5693 C C . LEU B 1 333 ? 64.390 27.532 24.721 1.00 31.03 338 LEU B C 1
ATOM 5694 O O . LEU B 1 333 ? 63.830 28.061 23.773 1.00 32.60 338 LEU B O 1
ATOM 5699 N N . ALA B 1 334 ? 64.910 26.318 24.674 1.00 29.15 339 ALA B N 1
ATOM 5700 C CA . ALA B 1 334 ? 64.799 25.434 23.518 1.00 27.14 339 ALA B CA 1
ATOM 5701 C C . ALA B 1 334 ? 63.823 24.318 23.902 1.00 26.47 339 ALA B C 1
ATOM 5702 O O . ALA B 1 334 ? 63.543 24.108 25.090 1.00 24.52 339 ALA B O 1
ATOM 5704 N N . PRO B 1 335 ? 63.314 23.564 22.906 1.00 24.15 340 PRO B N 1
ATOM 5705 C CA . PRO B 1 335 ? 62.542 22.379 23.238 1.00 24.11 340 PRO B CA 1
ATOM 5706 C C . PRO B 1 335 ? 63.396 21.340 24.019 1.00 22.51 340 PRO B C 1
ATOM 5707 O O . PRO B 1 335 ? 64.609 21.339 23.882 1.00 22.48 340 PRO B O 1
ATOM 5711 N N . PRO B 1 336 ? 62.750 20.560 24.884 1.00 20.37 341 PRO B N 1
ATOM 5712 C CA . PRO B 1 336 ? 63.435 19.589 25.693 1.00 21.93 341 PRO B CA 1
ATOM 5713 C C . PRO B 1 336 ? 63.848 18.383 24.852 1.00 21.12 341 PRO B C 1
ATOM 5714 O O . PRO B 1 336 ? 63.423 18.226 23.703 1.00 20.80 341 PRO B O 1
ATOM 5718 N N . GLN B 1 337 ? 64.672 17.537 25.440 1.00 19.63 342 GLN B N 1
ATOM 5719 C CA . GLN B 1 337 ? 64.810 16.225 24.924 1.00 21.25 342 GLN B CA 1
ATOM 5720 C C . GLN B 1 337 ? 63.823 15.326 25.639 1.00 18.19 342 GLN B C 1
ATOM 5721 O O . GLN B 1 337 ? 63.607 15.420 26.852 1.00 19.51 342 GLN B O 1
ATOM 5727 N N . ILE B 1 338 ? 63.130 14.478 24.907 1.00 17.02 343 ILE B N 1
ATOM 5728 C CA . ILE B 1 338 ? 62.126 13.612 25.578 1.00 18.47 343 ILE B CA 1
ATOM 5729 C C . ILE B 1 338 ? 62.631 12.164 25.580 1.00 18.30 343 ILE B C 1
ATOM 5730 O O . ILE B 1 338 ? 63.182 11.707 24.555 1.00 19.01 343 ILE B O 1
ATOM 5735 N N . TYR B 1 339 ? 62.413 11.472 26.691 1.00 18.92 344 TYR B N 1
ATOM 5736 C CA . TYR B 1 339 ? 62.922 10.107 26.869 1.00 20.00 344 TYR B CA 1
ATOM 5737 C C . TYR B 1 339 ? 61.781 9.169 26.979 1.00 18.33 344 TYR B C 1
ATOM 5738 O O . TYR B 1 339 ? 60.875 9.351 27.777 1.00 21.78 344 TYR B O 1
ATOM 5747 N N . PHE B 1 340 ? 61.781 8.211 26.075 1.00 19.65 345 PHE B N 1
ATOM 5748 C CA . PHE B 1 340 ? 60.814 7.095 26.104 1.00 19.56 345 PHE B CA 1
ATOM 5749 C C . PHE B 1 340 ? 61.419 5.814 26.681 1.00 17.62 345 PHE B C 1
ATOM 5750 O O . PHE B 1 340 ? 62.368 5.338 26.131 1.00 19.73 345 PHE B O 1
ATOM 5758 N N . PRO B 1 341 ? 60.827 5.231 27.731 1.00 20.11 346 PRO B N 1
ATOM 5759 C CA . PRO B 1 341 ? 61.347 3.944 28.229 1.00 19.69 346 PRO B CA 1
ATOM 5760 C C . PRO B 1 341 ? 60.897 2.802 27.306 1.00 22.42 346 PRO B C 1
ATOM 5761 O O . PRO B 1 341 ? 59.760 2.820 26.756 1.00 19.83 346 PRO B O 1
ATOM 5765 N N . LEU B 1 342 ? 61.796 1.890 27.020 1.00 22.63 347 LEU B N 1
ATOM 5766 C CA . LEU B 1 342 ? 61.542 0.832 26.079 1.00 21.64 347 LEU B CA 1
ATOM 5767 C C . LEU B 1 342 ? 61.543 -0.550 26.750 1.00 25.42 347 LEU B C 1
ATOM 5768 O O . LEU B 1 342 ? 61.445 -1.585 26.042 1.00 25.21 347 LEU B O 1
ATOM 5773 N N . LEU B 1 343 ? 61.643 -0.573 28.065 1.00 24.28 348 LEU B N 1
ATOM 5774 C CA . LEU B 1 343 ? 61.680 -1.838 28.794 1.00 30.33 348 LEU B CA 1
ATOM 5775 C C . LEU B 1 343 ? 60.322 -2.552 28.595 1.00 32.65 348 LEU B C 1
ATOM 5776 O O . LEU B 1 343 ? 59.259 -1.933 28.674 1.00 34.47 348 LEU B O 1
ATOM 5781 N N . GLY B 1 344 ? 60.361 -3.850 28.280 1.00 37.06 349 GLY B N 1
ATOM 5782 C CA . GLY B 1 344 ? 59.133 -4.633 28.057 1.00 36.72 349 GLY B CA 1
ATOM 5783 C C . GLY B 1 344 ? 58.715 -4.756 26.603 1.00 34.43 349 GLY B C 1
ATOM 5784 O O . GLY B 1 344 ? 57.870 -5.576 26.293 1.00 43.28 349 GLY B O 1
ATOM 5785 N N . ILE B 1 345 ? 59.287 -3.950 25.710 1.00 29.63 350 ILE B N 1
ATOM 5786 C CA . ILE B 1 345 ? 58.998 -3.984 24.280 1.00 27.89 350 ILE B CA 1
ATOM 5787 C C . ILE B 1 345 ? 60.042 -4.804 23.579 1.00 28.13 350 ILE B C 1
ATOM 5788 O O . ILE B 1 345 ? 61.261 -4.663 23.827 1.00 22.30 350 ILE B O 1
ATOM 5793 N N . ASN B 1 346 ? 59.562 -5.656 22.670 1.00 26.95 351 ASN B N 1
ATOM 5794 C CA . ASN B 1 346 ? 60.400 -6.567 21.924 1.00 27.07 351 ASN B CA 1
ATOM 5795 C C . ASN B 1 346 ? 61.453 -5.784 21.165 1.00 26.40 351 ASN B C 1
ATOM 5796 O O . ASN B 1 346 ? 61.131 -4.797 20.506 1.00 24.30 351 ASN B O 1
ATOM 5801 N N . ASP B 1 347 ? 62.710 -6.240 21.273 1.00 24.22 352 ASP B N 1
ATOM 5802 C CA . ASP B 1 347 ? 63.841 -5.522 20.705 1.00 24.12 352 ASP B CA 1
ATOM 5803 C C . ASP B 1 347 ? 63.931 -5.585 19.175 1.00 23.20 352 ASP B C 1
ATOM 5804 O O . ASP B 1 347 ? 64.452 -4.672 18.498 1.00 22.92 352 ASP B O 1
ATOM 5809 N N . GLY B 1 348 ? 63.408 -6.660 18.605 1.00 24.43 353 GLY B N 1
ATOM 5810 C CA . GLY B 1 348 ? 63.364 -6.744 17.161 1.00 25.41 353 GLY B CA 1
ATOM 5811 C C . GLY B 1 348 ? 62.269 -5.842 16.609 1.00 21.35 353 GLY B C 1
ATOM 5812 O O . GLY B 1 348 ? 62.424 -5.287 15.540 1.00 24.30 353 GLY B O 1
ATOM 5813 N N . PHE B 1 349 ? 61.167 -5.734 17.335 1.00 22.36 354 PHE B N 1
ATOM 5814 C CA . PHE B 1 349 ? 60.149 -4.804 16.977 1.00 26.61 354 PHE B CA 1
ATOM 5815 C C . PHE B 1 349 ? 60.732 -3.381 17.027 1.00 26.30 354 PHE B C 1
ATOM 5816 O O . PHE B 1 349 ? 60.608 -2.580 16.060 1.00 24.59 354 PHE B O 1
ATOM 5824 N N . ILE B 1 350 ? 61.370 -3.068 18.173 1.00 24.04 355 ILE B N 1
ATOM 5825 C CA . ILE B 1 350 ? 62.006 -1.755 18.297 1.00 20.43 355 ILE B CA 1
ATOM 5826 C C . ILE B 1 350 ? 62.939 -1.478 17.145 1.00 19.77 355 ILE B C 1
ATOM 5827 O O . ILE B 1 350 ? 62.891 -0.405 16.558 1.00 22.44 355 ILE B O 1
ATOM 5832 N N . ALA B 1 351 ? 63.756 -2.459 16.760 1.00 22.24 356 ALA B N 1
ATOM 5833 C CA . ALA B 1 351 ? 64.665 -2.296 15.665 1.00 20.35 356 ALA B CA 1
ATOM 5834 C C . ALA B 1 351 ? 63.912 -1.946 14.362 1.00 23.23 356 ALA B C 1
ATOM 5835 O O . ALA B 1 351 ? 64.312 -1.044 13.619 1.00 23.49 356 ALA B O 1
ATOM 5837 N N . ASP B 1 352 ? 62.852 -2.691 14.100 1.00 25.30 357 ASP B N 1
ATOM 5838 C CA . ASP B 1 352 ? 62.098 -2.522 12.869 1.00 25.36 357 ASP B CA 1
ATOM 5839 C C . ASP B 1 352 ? 61.404 -1.158 12.889 1.00 25.41 357 ASP B C 1
ATOM 5840 O O . ASP B 1 352 ? 61.383 -0.459 11.890 1.00 28.30 357 ASP B O 1
ATOM 5845 N N . ALA B 1 353 ? 60.883 -0.760 14.037 1.00 25.85 358 ALA B N 1
ATOM 5846 C CA . ALA B 1 353 ? 60.324 0.602 14.188 1.00 29.11 358 ALA B CA 1
ATOM 5847 C C . ALA B 1 353 ? 61.342 1.695 13.966 1.00 27.72 358 ALA B C 1
ATOM 5848 O O . ALA B 1 353 ? 61.032 2.666 13.289 1.00 26.60 358 ALA B O 1
ATOM 5850 N N . LEU B 1 354 ? 62.554 1.576 14.547 1.00 23.69 359 LEU B N 1
ATOM 5851 C CA . LEU B 1 354 ? 63.592 2.560 14.289 1.00 23.80 359 LEU B CA 1
ATOM 5852 C C . LEU B 1 354 ? 64.000 2.648 12.833 1.00 23.55 359 LEU B C 1
ATOM 5853 O O . LEU B 1 354 ? 64.280 3.712 12.349 1.00 22.63 359 LEU B O 1
ATOM 5858 N N . VAL B 1 355 ? 64.062 1.495 12.163 1.00 24.11 360 VAL B N 1
ATOM 5859 C CA . VAL B 1 355 ? 64.375 1.457 10.773 1.00 24.86 360 VAL B CA 1
ATOM 5860 C C . VAL B 1 355 ? 63.331 2.322 10.072 1.00 26.28 360 VAL B C 1
ATOM 5861 O O . VAL B 1 355 ? 63.678 3.197 9.276 1.00 27.56 360 VAL B O 1
ATOM 5865 N N . GLU B 1 356 ? 62.078 2.129 10.409 1.00 26.88 361 GLU B N 1
ATOM 5866 C CA . GLU B 1 356 ? 61.015 2.963 9.792 1.00 30.55 361 GLU B CA 1
ATOM 5867 C C . GLU B 1 356 ? 61.129 4.436 10.079 1.00 30.53 361 GLU B C 1
ATOM 5868 O O . GLU B 1 356 ? 61.019 5.267 9.206 1.00 29.44 361 GLU B O 1
ATOM 5874 N N . PHE B 1 357 ? 61.377 4.736 11.334 1.00 28.19 362 PHE B N 1
ATOM 5875 C CA . PHE B 1 357 ? 61.591 6.087 11.733 1.00 27.92 362 PHE B CA 1
ATOM 5876 C C . PHE B 1 357 ? 62.787 6.721 11.021 1.00 30.23 362 PHE B C 1
ATOM 5877 O O . PHE B 1 357 ? 62.646 7.856 10.556 1.00 26.85 362 PHE B O 1
ATOM 5885 N N . PHE B 1 358 ? 63.930 6.015 10.871 1.00 24.22 363 PHE B N 1
ATOM 5886 C CA . PHE B 1 358 ? 65.050 6.595 10.217 1.00 25.64 363 PHE B CA 1
ATOM 5887 C C . PHE B 1 358 ? 64.708 6.883 8.754 1.00 26.11 363 PHE B C 1
ATOM 5888 O O . PHE B 1 358 ? 65.222 7.872 8.183 1.00 27.74 363 PHE B O 1
ATOM 5896 N N . GLN B 1 359 ? 63.929 6.002 8.147 1.00 28.54 364 GLN B N 1
ATOM 5897 C CA . GLN B 1 359 ? 63.497 6.251 6.737 1.00 29.74 364 GLN B CA 1
ATOM 5898 C C . GLN B 1 359 ? 62.622 7.504 6.683 1.00 28.39 364 GLN B C 1
ATOM 5899 O O . GLN B 1 359 ? 62.808 8.379 5.809 1.00 29.92 364 GLN B O 1
ATOM 5905 N N . TYR B 1 360 ? 61.706 7.636 7.629 1.00 30.04 365 TYR B N 1
ATOM 5906 C CA . TYR B 1 360 ? 60.894 8.866 7.705 1.00 32.52 365 TYR B CA 1
ATOM 5907 C C . TYR B 1 360 ? 61.744 10.138 7.828 1.00 35.95 365 TYR B C 1
ATOM 5908 O O . TYR B 1 360 ? 61.483 11.161 7.188 1.00 35.13 365 TYR B O 1
ATOM 5917 N N . MET B 1 361 ? 62.799 10.064 8.618 1.00 33.46 366 MET B N 1
ATOM 5918 C CA . MET B 1 361 ? 63.748 11.169 8.736 1.00 30.53 366 MET B CA 1
ATOM 5919 C C . MET B 1 361 ? 64.645 11.332 7.554 1.00 28.74 366 MET B C 1
ATOM 5920 O O . MET B 1 361 ? 65.464 12.247 7.565 1.00 31.01 366 MET B O 1
ATOM 5925 N N . GLY B 1 362 ? 64.575 10.447 6.565 1.00 30.50 367 GLY B N 1
ATOM 5926 C CA . GLY B 1 362 ? 65.556 10.463 5.464 1.00 33.60 367 GLY B CA 1
ATOM 5927 C C . GLY B 1 362 ? 67.003 10.062 5.826 1.00 36.36 367 GLY B C 1
ATOM 5928 O O . GLY B 1 362 ? 67.942 10.341 5.055 1.00 27.87 367 GLY B O 1
ATOM 5929 N N . TRP B 1 363 ? 67.206 9.402 6.990 1.00 32.01 368 TRP B N 1
ATOM 5930 C CA . TRP B 1 363 ? 68.533 8.884 7.353 1.00 29.69 368 TRP B CA 1
ATOM 5931 C C . TRP B 1 363 ? 68.638 7.473 6.768 1.00 30.49 368 TRP B C 1
ATOM 5932 O O . TRP B 1 363 ? 68.518 6.459 7.487 1.00 28.60 368 TRP B O 1
ATOM 5943 N N . GLU B 1 364 ? 68.796 7.397 5.451 1.00 31.17 369 GLU B N 1
ATOM 5944 C CA . GLU B 1 364 ? 68.667 6.124 4.751 1.00 34.84 369 GLU B CA 1
ATOM 5945 C C . GLU B 1 364 ? 69.783 5.123 5.147 1.00 28.80 369 GLU B C 1
ATOM 5946 O O . GLU B 1 364 ? 69.537 3.944 5.305 1.00 28.61 369 GLU B O 1
ATOM 5952 N N . ASP B 1 365 ? 70.982 5.631 5.276 1.00 28.88 370 ASP B N 1
ATOM 5953 C CA . ASP B 1 365 ? 72.125 4.826 5.576 1.00 31.37 370 ASP B CA 1
ATOM 5954 C C . ASP B 1 365 ? 71.995 4.281 7.021 1.00 30.76 370 ASP B C 1
ATOM 5955 O O . ASP B 1 365 ? 72.290 3.101 7.254 1.00 28.13 370 ASP B O 1
ATOM 5960 N N . GLN B 1 366 ? 71.498 5.116 7.953 1.00 28.65 371 GLN B N 1
ATOM 5961 C CA . GLN B 1 366 ? 71.202 4.634 9.301 1.00 27.14 371 GLN B CA 1
ATOM 5962 C C . GLN B 1 366 ? 70.119 3.559 9.271 1.00 25.26 371 GLN B C 1
ATOM 5963 O O . GLN B 1 366 ? 70.233 2.588 9.984 1.00 23.89 371 GLN B O 1
ATOM 5969 N N . ALA B 1 367 ? 69.046 3.745 8.507 1.00 23.37 372 ALA B N 1
ATOM 5970 C CA . ALA B 1 367 ? 68.011 2.733 8.380 1.00 25.31 372 ALA B CA 1
ATOM 5971 C C . ALA B 1 367 ? 68.533 1.397 7.835 1.00 24.52 372 ALA B C 1
ATOM 5972 O O . ALA B 1 367 ? 68.111 0.355 8.289 1.00 27.63 372 ALA B O 1
ATOM 5974 N N . ASN B 1 368 ? 69.417 1.451 6.838 1.00 28.25 373 ASN B N 1
ATOM 5975 C CA . ASN B 1 368 ? 69.880 0.233 6.187 1.00 28.87 373 ASN B CA 1
ATOM 5976 C C . ASN B 1 368 ? 70.813 -0.619 7.051 1.00 27.39 373 ASN B C 1
ATOM 5977 O O . ASN B 1 368 ? 70.914 -1.804 6.831 1.00 25.34 373 ASN B O 1
ATOM 5982 N N . ARG B 1 369 ? 71.480 0.008 8.010 1.00 27.25 374 ARG B N 1
ATOM 5983 C CA . ARG B 1 369 ? 72.505 -0.638 8.862 1.00 24.68 374 ARG B CA 1
ATOM 5984 C C . ARG B 1 369 ? 72.043 -0.943 10.268 1.00 23.16 374 ARG B C 1
ATOM 5985 O O . ARG B 1 369 ? 72.626 -1.845 10.877 1.00 22.47 374 ARG B O 1
ATOM 5993 N N . TYR B 1 370 ? 70.914 -0.363 10.746 1.00 22.27 375 TYR B N 1
ATOM 5994 C CA . TYR B 1 370 ? 70.551 -0.456 12.179 1.00 21.83 375 TYR B CA 1
ATOM 5995 C C . TYR B 1 370 ? 70.368 -1.849 12.731 1.00 23.35 375 TYR B C 1
ATOM 5996 O O . TYR B 1 370 ? 70.979 -2.220 13.784 1.00 21.60 375 TYR B O 1
ATOM 6005 N N . LYS B 1 371 ? 69.520 -2.645 12.089 1.00 21.80 376 LYS B N 1
ATOM 6006 C CA . LYS B 1 371 ? 69.205 -3.942 12.600 1.00 23.30 376 LYS B CA 1
ATOM 6007 C C . LYS B 1 371 ? 70.405 -4.893 12.532 1.00 23.97 376 LYS B C 1
ATOM 6008 O O . LYS B 1 371 ? 70.645 -5.602 13.536 1.00 22.12 376 LYS B O 1
ATOM 6014 N N . ASP B 1 372 ? 71.118 -4.954 11.396 1.00 22.83 377 ASP B N 1
ATOM 6015 C CA . ASP B 1 372 ? 72.291 -5.851 11.335 1.00 25.56 377 ASP B CA 1
ATOM 6016 C C . ASP B 1 372 ? 73.365 -5.415 12.356 1.00 26.06 377 ASP B C 1
ATOM 6017 O O . ASP B 1 372 ? 73.935 -6.254 13.111 1.00 21.81 377 ASP B O 1
ATOM 6022 N N . GLU B 1 373 ? 73.607 -4.107 12.418 1.00 24.43 378 GLU B N 1
ATOM 6023 C CA . GLU B 1 373 ? 74.586 -3.601 13.405 1.00 22.88 378 GLU B CA 1
ATOM 6024 C C . GLU B 1 373 ? 74.132 -3.868 14.861 1.00 19.79 378 GLU B C 1
ATOM 6025 O O . GLU B 1 373 ? 74.977 -4.201 15.728 1.00 20.08 378 GLU B O 1
ATOM 6031 N N . LEU B 1 374 ? 72.844 -3.779 15.147 1.00 20.13 379 LEU B N 1
ATOM 6032 C CA . LEU B 1 374 ? 72.293 -4.170 16.458 1.00 22.29 379 LEU B CA 1
ATOM 6033 C C . LEU B 1 374 ? 72.574 -5.606 16.845 1.00 23.67 379 LEU B C 1
ATOM 6034 O O . LEU B 1 374 ? 73.033 -5.889 17.949 1.00 20.98 379 LEU B O 1
ATOM 6039 N N . LYS B 1 375 ? 72.319 -6.533 15.910 1.00 21.73 380 LYS B N 1
ATOM 6040 C CA . LYS B 1 375 ? 72.606 -7.928 16.191 1.00 25.02 380 LYS B CA 1
ATOM 6041 C C . LYS B 1 375 ? 74.080 -8.157 16.456 1.00 22.76 380 LYS B C 1
ATOM 6042 O O . LYS B 1 375 ? 74.416 -8.963 17.348 1.00 21.76 380 LYS B O 1
ATOM 6048 N N . ALA B 1 376 ? 74.935 -7.451 15.706 1.00 20.70 381 ALA B N 1
ATOM 6049 C CA . ALA B 1 376 ? 76.377 -7.581 15.829 1.00 21.69 381 ALA B CA 1
ATOM 6050 C C . ALA B 1 376 ? 76.907 -6.968 17.123 1.00 21.46 381 ALA B C 1
ATOM 6051 O O . ALA B 1 376 ? 77.951 -7.394 17.591 1.00 22.55 381 ALA B O 1
ATOM 6053 N N . LYS B 1 377 ? 76.207 -5.999 17.693 1.00 18.55 382 LYS B N 1
ATOM 6054 C CA . LYS B 1 377 ? 76.586 -5.440 18.993 1.00 21.96 382 LYS B CA 1
ATOM 6055 C C . LYS B 1 377 ? 76.360 -6.485 20.110 1.00 20.71 382 LYS B C 1
ATOM 6056 O O . LYS B 1 377 ? 77.090 -6.471 21.112 1.00 20.83 382 LYS B O 1
ATOM 6062 N N . PHE B 1 378 ? 75.327 -7.317 19.956 1.00 19.10 383 PHE B N 1
ATOM 6063 C CA . PHE B 1 378 ? 74.786 -8.221 21.009 1.00 19.25 383 PHE B CA 1
ATOM 6064 C C . PHE B 1 378 ? 74.612 -9.674 20.495 1.00 21.38 383 PHE B C 1
ATOM 6065 O O . PHE B 1 378 ? 73.465 -10.238 20.482 1.00 20.67 383 PHE B O 1
ATOM 6073 N N . PRO B 1 379 ? 75.740 -10.257 20.054 1.00 21.39 384 PRO B N 1
ATOM 6074 C CA . PRO B 1 379 ? 75.732 -11.567 19.378 1.00 23.69 384 PRO B CA 1
ATOM 6075 C C . PRO B 1 379 ? 75.309 -12.687 20.286 1.00 25.67 384 PRO B C 1
ATOM 6076 O O . PRO B 1 379 ? 74.870 -13.685 19.776 1.00 28.93 384 PRO B O 1
ATOM 6080 N N . ASN B 1 380 ? 75.396 -12.528 21.613 1.00 24.84 385 ASN B N 1
ATOM 6081 C CA . ASN B 1 380 ? 74.992 -13.590 22.550 1.00 27.72 385 ASN B CA 1
ATOM 6082 C C . ASN B 1 380 ? 73.515 -13.720 22.747 1.00 30.10 385 ASN B C 1
ATOM 6083 O O . ASN B 1 380 ? 73.079 -14.631 23.469 1.00 31.84 385 ASN B O 1
ATOM 6088 N N . VAL B 1 381 ? 72.724 -12.830 22.149 1.00 2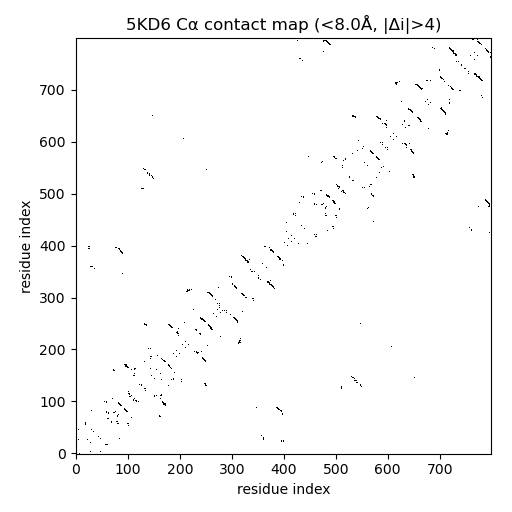5.20 386 VAL B N 1
ATOM 6089 C CA . VAL B 1 381 ? 71.323 -12.779 22.440 1.00 27.64 386 VAL B CA 1
ATOM 6090 C C . VAL B 1 381 ? 70.584 -12.766 21.106 1.00 26.88 386 VAL B C 1
ATOM 6091 O O . VAL B 1 381 ? 71.168 -12.431 20.067 1.00 27.45 386 VAL B O 1
ATOM 6095 N N . ASP B 1 382 ? 69.326 -13.196 21.128 1.00 28.25 387 ASP B N 1
ATOM 6096 C CA . ASP B 1 382 ? 68.489 -13.179 19.907 1.00 31.94 387 ASP B CA 1
ATOM 6097 C C . ASP B 1 382 ? 67.552 -11.998 20.060 1.00 26.63 387 ASP B C 1
ATOM 6098 O O . ASP B 1 382 ? 66.687 -12.047 20.920 1.00 24.10 387 ASP B O 1
ATOM 6103 N N . ILE B 1 383 ? 67.705 -10.944 19.248 1.00 28.29 388 ILE B N 1
ATOM 6104 C CA . ILE B 1 383 ? 66.946 -9.692 19.544 1.00 30.52 388 ILE B CA 1
ATOM 6105 C C . ILE B 1 383 ? 65.445 -9.836 19.321 1.00 31.04 388 ILE B C 1
ATOM 6106 O O . ILE B 1 383 ? 64.650 -9.136 19.974 1.00 30.94 388 ILE B O 1
ATOM 6111 N N . SER B 1 384 ? 65.058 -10.793 18.441 1.00 30.87 389 SER B N 1
ATOM 6112 C CA . SER B 1 384 ? 63.662 -11.146 18.239 1.00 30.27 389 SER B CA 1
ATOM 6113 C C . SER B 1 384 ? 63.019 -11.762 19.454 1.00 32.32 389 SER B C 1
ATOM 6114 O O . SER B 1 384 ? 61.802 -11.771 19.543 1.00 33.04 389 SER B O 1
ATOM 6117 N N . GLN B 1 385 ? 63.819 -12.225 20.421 1.00 33.96 390 GLN B N 1
ATOM 6118 C CA . GLN B 1 385 ? 63.297 -12.798 21.663 1.00 35.50 390 GLN B CA 1
ATOM 6119 C C . GLN B 1 385 ? 63.556 -12.049 22.963 1.00 36.29 390 GLN B C 1
ATOM 6120 O O . GLN B 1 385 ? 63.077 -12.463 24.021 1.00 33.85 390 GLN B O 1
ATOM 6126 N N . THR B 1 386 ? 64.295 -10.941 22.901 1.00 30.27 391 THR B N 1
ATOM 6127 C CA . THR B 1 386 ? 64.559 -10.131 24.114 1.00 27.37 391 THR B CA 1
ATOM 6128 C C . THR B 1 386 ? 63.611 -8.934 24.206 1.00 25.22 391 THR B C 1
ATOM 6129 O O . THR B 1 386 ? 63.110 -8.452 23.183 1.00 26.62 391 THR B O 1
ATOM 6133 N N . LYS B 1 387 ? 63.429 -8.437 25.410 1.00 24.08 392 LYS B N 1
ATOM 6134 C CA . LYS B 1 387 ? 62.627 -7.255 25.657 1.00 28.14 392 LYS B CA 1
ATOM 6135 C C . LYS B 1 387 ? 63.365 -6.195 26.536 1.00 25.17 392 LYS B C 1
ATOM 6136 O O . LYS B 1 387 ? 62.751 -5.203 26.895 1.00 22.64 392 LYS B O 1
ATOM 6142 N N . ASN B 1 388 ? 64.632 -6.418 26.890 1.00 25.18 393 ASN B N 1
ATOM 6143 C CA . ASN B 1 388 ? 65.299 -5.451 27.815 1.00 25.19 393 ASN B CA 1
ATOM 6144 C C . ASN B 1 388 ? 66.600 -4.844 27.287 1.00 21.64 393 ASN B C 1
ATOM 6145 O O . ASN B 1 388 ? 67.235 -4.138 28.081 1.00 21.18 393 ASN B O 1
ATOM 6150 N N . VAL B 1 389 ? 67.007 -5.135 26.063 1.00 19.79 394 VAL B N 1
ATOM 6151 C CA . VAL B 1 389 ? 68.284 -4.667 25.502 1.00 20.90 394 VAL B CA 1
ATOM 6152 C C . VAL B 1 389 ? 68.252 -3.152 25.195 1.00 20.76 394 VAL B C 1
ATOM 6153 O O . VAL B 1 389 ? 69.096 -2.377 25.716 1.00 17.91 394 VAL B O 1
ATOM 6157 N N . HIS B 1 390 ? 67.257 -2.713 24.391 1.00 18.68 395 HIS B N 1
ATOM 6158 C CA . HIS B 1 390 ? 66.890 -1.286 24.340 1.00 17.39 395 HIS B CA 1
ATOM 6159 C C . HIS B 1 390 ? 66.215 -0.887 25.630 1.00 16.75 395 HIS B C 1
ATOM 6160 O O . HIS B 1 390 ? 65.150 -1.396 25.957 1.00 21.70 395 HIS B O 1
ATOM 6167 N N . ARG B 1 391 ? 66.792 0.025 26.400 1.00 16.73 396 ARG B N 1
ATOM 6168 C CA . ARG B 1 391 ? 66.151 0.489 27.594 1.00 16.42 396 ARG B CA 1
ATOM 6169 C C . ARG B 1 391 ? 65.446 1.859 27.451 1.00 15.71 396 ARG B C 1
ATOM 6170 O O . ARG B 1 391 ? 64.398 2.060 28.058 1.00 16.29 396 ARG B O 1
ATOM 6178 N N . TRP B 1 392 ? 66.097 2.801 26.768 1.00 16.02 397 TRP B N 1
ATOM 6179 C CA . TRP B 1 392 ? 65.598 4.116 26.563 1.00 17.54 397 TRP B CA 1
ATOM 6180 C C . TRP B 1 392 ? 65.894 4.612 25.184 1.00 17.13 397 TRP B C 1
ATOM 6181 O O . TRP B 1 392 ? 66.901 4.291 24.524 1.00 18.08 397 TRP B O 1
ATOM 6192 N N . LEU B 1 393 ? 65.045 5.512 24.767 1.00 17.00 398 LEU B N 1
ATOM 6193 C CA . LEU B 1 393 ? 65.300 6.243 23.569 1.00 21.71 398 LEU B CA 1
ATOM 6194 C C . LEU B 1 393 ? 65.062 7.742 23.906 1.00 24.08 398 LEU B C 1
ATOM 6195 O O . LEU B 1 393 ? 64.066 8.041 24.544 1.00 27.66 398 LEU B O 1
ATOM 6200 N N . GLY B 1 394 ? 65.972 8.638 23.507 1.00 21.52 399 GLY B N 1
ATOM 6201 C CA . GLY B 1 394 ? 65.815 10.089 23.690 1.00 22.78 399 GLY B CA 1
ATOM 6202 C C . GLY B 1 394 ? 65.756 10.726 22.301 1.00 22.62 399 GLY B C 1
ATOM 6203 O O . GLY B 1 394 ? 66.460 10.305 21.377 1.00 20.58 399 GLY B O 1
ATOM 6204 N N . VAL B 1 395 ? 64.899 11.711 22.131 1.00 22.49 400 VAL B N 1
ATOM 6205 C CA . VAL B 1 395 ? 64.732 12.389 20.847 1.00 22.71 400 VAL B CA 1
ATOM 6206 C C . VAL B 1 395 ? 64.862 13.883 21.120 1.00 21.90 400 VAL B C 1
ATOM 6207 O O . VAL B 1 395 ? 64.262 14.367 22.083 1.00 20.74 400 VAL B O 1
ATOM 6211 N N . ALA B 1 396 ? 65.627 14.551 20.272 1.00 22.72 401 ALA B N 1
ATOM 6212 C CA . ALA B 1 396 ? 65.939 15.961 20.358 1.00 25.03 401 ALA B CA 1
ATOM 6213 C C . ALA B 1 396 ? 65.908 16.615 18.993 1.00 24.98 401 ALA B C 1
ATOM 6214 O O . ALA B 1 396 ? 66.120 15.959 17.930 1.00 23.06 401 ALA B O 1
ATOM 6216 N N . TYR B 1 397 ? 65.619 17.922 19.032 1.00 27.21 402 TYR B N 1
ATOM 6217 C CA . TYR B 1 397 ? 65.768 18.786 17.871 1.00 33.20 402 TYR B CA 1
ATOM 6218 C C . TYR B 1 397 ? 66.429 20.102 18.360 1.00 33.54 402 TYR B C 1
ATOM 6219 O O . TYR B 1 397 ? 66.026 20.696 19.356 1.00 42.50 402 TYR B O 1
ATOM 6228 N N . SER B 1 398 ? 67.474 20.510 17.689 1.00 31.30 403 SER B N 1
ATOM 6229 C CA . SER B 1 398 ? 68.232 21.697 18.092 1.00 35.35 403 SER B CA 1
ATOM 6230 C C . SER B 1 398 ? 68.199 22.600 16.896 1.00 32.36 403 SER B C 1
ATOM 6231 O O . SER B 1 398 ? 68.424 22.099 15.807 1.00 34.00 403 SER B O 1
ATOM 6234 N N . GLU B 1 399 ? 67.988 23.906 17.105 1.00 38.73 404 GLU B N 1
ATOM 6235 C CA . GLU B 1 399 ? 68.061 24.927 16.013 1.00 47.37 404 GLU B CA 1
ATOM 6236 C C . GLU B 1 399 ? 69.369 24.826 15.206 1.00 47.58 404 GLU B C 1
ATOM 6237 O O . GLU B 1 399 ? 69.353 24.837 13.977 1.00 46.76 404 GLU B O 1
ATOM 6243 N N . THR B 1 400 ? 70.489 24.675 15.903 1.00 46.44 405 THR B N 1
ATOM 6244 C CA . THR B 1 400 ? 71.799 24.686 15.252 1.00 50.69 405 THR B CA 1
ATOM 6245 C C . THR B 1 400 ? 72.333 23.325 14.754 1.00 52.40 405 THR B C 1
ATOM 6246 O O . THR B 1 400 ? 72.939 23.263 13.688 1.00 54.37 405 THR B O 1
ATOM 6250 N N . LYS B 1 401 ? 72.096 22.246 15.505 1.00 54.57 406 LYS B N 1
ATOM 6251 C CA . LYS B 1 401 ? 72.606 20.906 15.139 1.00 49.91 406 LYS B CA 1
ATOM 6252 C C . LYS B 1 401 ? 71.572 19.998 14.451 1.00 45.29 406 LYS B C 1
ATOM 6253 O O . LYS B 1 401 ? 71.946 19.016 13.833 1.00 47.08 406 LYS B O 1
ATOM 6259 N N . GLY B 1 402 ? 70.290 20.335 14.532 1.00 38.27 407 GLY B N 1
ATOM 6260 C CA . GLY B 1 402 ? 69.238 19.536 13.912 1.00 40.41 407 GLY B CA 1
ATOM 6261 C C . GLY B 1 402 ? 68.719 18.410 14.832 1.00 33.57 407 GLY B C 1
ATOM 6262 O O . GLY B 1 402 ? 68.947 18.429 16.055 1.00 29.34 407 GLY B O 1
ATOM 6263 N N . PRO B 1 403 ? 67.999 17.441 14.258 1.00 32.40 408 PRO B N 1
ATOM 6264 C CA . PRO B 1 403 ? 67.465 16.305 15.019 1.00 28.64 408 PRO B CA 1
ATOM 6265 C C . PRO B 1 403 ? 68.577 15.297 15.438 1.00 24.61 408 PRO B C 1
ATOM 6266 O O . PRO B 1 403 ? 69.593 15.122 14.742 1.00 24.63 408 PRO B O 1
ATOM 6270 N N . SER B 1 404 ? 68.361 14.619 16.549 1.00 23.23 409 SER B N 1
ATOM 6271 C CA . SER B 1 404 ? 69.258 13.573 16.956 1.00 22.65 409 SER B CA 1
ATOM 6272 C C . SER B 1 404 ? 68.414 12.577 17.763 1.00 22.01 409 SER B C 1
ATOM 6273 O O . SER B 1 404 ? 67.323 12.879 18.246 1.00 21.30 409 SER B O 1
ATOM 6276 N N . MET B 1 405 ? 68.915 11.356 17.841 1.00 21.21 410 MET B N 1
ATOM 6277 C CA . MET B 1 405 ? 68.291 10.333 18.619 1.00 22.61 410 MET B CA 1
ATOM 6278 C C . MET B 1 405 ? 69.356 9.673 19.541 1.00 21.47 410 MET B C 1
ATOM 6279 O O . MET B 1 405 ? 70.413 9.324 19.067 1.00 21.86 410 MET B O 1
ATOM 6284 N N . ASN B 1 406 ? 68.998 9.435 20.774 1.00 17.87 411 ASN B N 1
ATOM 6285 C CA . ASN B 1 406 ? 69.884 8.757 21.696 1.00 18.68 411 ASN B CA 1
ATOM 6286 C C . ASN B 1 406 ? 69.261 7.407 22.021 1.00 17.03 411 ASN B C 1
ATOM 6287 O O . ASN B 1 406 ? 68.124 7.372 22.452 1.00 19.26 411 ASN B O 1
ATOM 6292 N N . ILE B 1 407 ? 69.990 6.300 21.852 1.00 16.76 412 ILE B N 1
ATOM 6293 C CA . ILE B 1 407 ? 69.458 4.973 22.085 1.00 15.39 412 ILE B CA 1
ATOM 6294 C C . ILE B 1 407 ? 70.314 4.370 23.229 1.00 16.08 412 ILE B C 1
ATOM 6295 O O . ILE B 1 407 ? 71.519 4.356 23.100 1.00 15.65 412 ILE B O 1
ATOM 6300 N N . TYR B 1 408 ? 69.702 3.955 24.306 1.00 16.43 413 TYR B N 1
ATOM 6301 C CA . TYR B 1 408 ? 70.437 3.530 25.517 1.00 18.06 413 TYR B CA 1
ATOM 6302 C C . TYR B 1 408 ? 70.265 2.040 25.627 1.00 17.39 413 TYR B C 1
ATOM 6303 O O . TYR B 1 408 ? 69.117 1.574 25.712 1.00 17.65 413 TYR B O 1
ATOM 6312 N N . TYR B 1 409 ? 71.391 1.313 25.692 1.00 17.25 414 TYR B N 1
ATOM 6313 C CA . TYR B 1 409 ? 71.367 -0.135 25.771 1.00 15.63 414 TYR B CA 1
ATOM 6314 C C . TYR B 1 409 ? 71.808 -0.659 27.093 1.00 16.91 414 TYR B C 1
ATOM 6315 O O . TYR B 1 409 ? 72.775 -0.162 27.697 1.00 17.93 414 TYR B O 1
ATOM 6324 N N . ASP B 1 410 ? 71.075 -1.677 27.559 1.00 16.34 415 ASP B N 1
ATOM 6325 C CA . ASP B 1 410 ? 71.454 -2.466 28.754 1.00 16.44 415 ASP B CA 1
ATOM 6326 C C . ASP B 1 410 ? 72.470 -3.510 28.232 1.00 16.63 415 ASP B C 1
ATOM 6327 O O . ASP B 1 410 ? 72.120 -4.641 27.842 1.00 14.96 415 ASP B O 1
ATOM 6332 N N . VAL B 1 411 ? 73.719 -3.097 28.225 1.00 15.16 416 VAL B N 1
ATOM 6333 C CA . VAL B 1 411 ? 74.751 -3.862 27.617 1.00 15.73 416 VAL B CA 1
ATOM 6334 C C . VAL B 1 411 ? 74.879 -5.244 28.300 1.00 16.06 416 VAL B C 1
ATOM 6335 O O . VAL B 1 411 ? 75.127 -6.271 27.585 1.00 15.83 416 VAL B O 1
ATOM 6339 N N . VAL B 1 412 ? 74.694 -5.284 29.611 1.00 15.64 417 VAL B N 1
ATOM 6340 C CA . VAL B 1 412 ? 74.820 -6.545 30.330 1.00 16.27 417 VAL B CA 1
ATOM 6341 C C . VAL B 1 412 ? 73.699 -7.467 29.888 1.00 16.95 417 VAL B C 1
ATOM 6342 O O . VAL B 1 412 ? 73.975 -8.613 29.595 1.00 16.40 417 VAL B O 1
ATOM 6346 N N . ALA B 1 413 ? 72.471 -6.930 29.718 1.00 18.30 418 ALA B N 1
ATOM 6347 C CA . ALA B 1 413 ? 71.345 -7.774 29.229 1.00 18.27 418 ALA B CA 1
ATOM 6348 C C . ALA B 1 413 ? 71.599 -8.310 27.849 1.00 19.08 418 ALA B C 1
ATOM 6349 O O . ALA B 1 413 ? 71.149 -9.422 27.505 1.00 19.60 418 ALA B O 1
ATOM 6351 N N . GLY B 1 414 ? 72.341 -7.572 27.053 1.00 17.37 419 GLY B N 1
ATOM 6352 C CA . GLY B 1 414 ? 72.668 -7.981 25.688 1.00 18.29 419 GLY B CA 1
ATOM 6353 C C . GLY B 1 414 ? 73.823 -8.947 25.553 1.00 20.19 419 GLY B C 1
ATOM 6354 O O . GLY B 1 414 ? 74.149 -9.347 24.454 1.00 18.52 419 GLY B O 1
ATOM 6355 N N . ASN B 1 415 ? 74.462 -9.301 26.674 1.00 18.54 420 ASN B N 1
ATOM 6356 C CA . ASN B 1 415 ? 75.628 -10.161 26.662 1.00 19.22 420 ASN B CA 1
ATOM 6357 C C . ASN B 1 415 ? 75.414 -11.441 27.511 1.00 22.00 420 ASN B C 1
ATOM 6358 O O . ASN B 1 415 ? 76.141 -12.409 27.344 1.00 22.54 420 ASN B O 1
ATOM 6363 N N . VAL B 1 416 ? 74.477 -11.442 28.436 1.00 27.95 421 VAL B N 1
ATOM 6364 C CA . VAL B 1 416 ? 74.410 -12.553 29.403 1.00 32.19 421 VAL B CA 1
ATOM 6365 C C . VAL B 1 416 ? 73.397 -13.499 28.798 1.00 30.55 421 VAL B C 1
ATOM 6366 O O . VAL B 1 416 ? 72.246 -13.065 28.661 1.00 35.77 421 VAL B O 1
#

Secondary structure (DSSP, 8-state):
--SHHHHHHHHH--SSHHHHHHHHTTHHHHHHHHHHTT--HHHHHHHHHHIIIIIGGGG-S--BTTB--S---TTSTTS-SEEEEEEE-SS-EEEEEEE----TTBTSTTBTT--SHHHHHHHHHHHH-TT---HHHHHHHHHH---HHHHHHHHHSS-GGG--SEEEEEEEETTEEEEEEEEESHHHHHHHT--HHHHHHHHHHT-HHHHH-HHHHHHHHHHHHHHTTTS-SSS---SSEEEEEEEESS-GGGPPEEEEEEES---HHHHHHHHHTTTT--SHHHHHHHHHHHHHHHH--PPEEEEEEE-TT--SPPP-EEEEE-TTS-HHHHHHHHHHHHHHHT-HHHHHHHHHHHHHHSTTS-TTT-SSSEEEEEEEEETTTEEEEEEEE-TTTTT-/--SHHHHHHHHH--SSHHHHHHHHHHHHHHHHHHHHTT--HHHHHHHHHHIIIIIGGGG-S--BTTB--S---TTSTTS-SEEEEEEE-SS-EEEEEEE----TTTTBTTBTT--SHHHHHHHHHHHH-TT---HHHHHHHHHH---HHHHHHHHHTS-GGG--SEEEEEEEETTEEEEEEEEESHHHHHHHT--HHHHHHHHHHTSHHHHH-HHHHHHHHHHHHHHTTTS-SSS---SSEEEEEEEESS-TTTPPEEEEEEES---HHHHHHHHHTTTT--SHHHHHHHHHHHHHHHH---EEEEEEE-TT--S--PPEEEEE-TTS-HHHHHHHHHHHHHHTT-HHHHHHHHHHHHHH-TTS-GGG-SSSEEEEEEEEETTTEEEEEEEE-TTTTT-

Solvent-accessible surface area: 30430 Å² total; per-residue (Å²): 74,93,62,11,40,48,59,18,35,118,73,91,27,48,101,77,127,36,16,56,20,0,2,104,21,1,0,51,1,0,0,74,1,0,49,34,19,135,21,44,94,137,33,10,65,91,1,0,38,15,0,14,138,48,0,1,66,16,1,17,55,9,66,64,140,88,61,109,15,105,17,5,1,33,33,6,113,26,5,14,8,0,19,0,4,6,73,6,20,127,100,104,20,18,0,11,2,3,0,5,2,21,8,135,64,6,22,48,81,107,4,12,0,1,24,30,8,2,8,63,7,0,24,48,0,7,24,57,22,66,134,10,5,17,34,10,2,1,5,0,16,7,6,0,8,17,33,48,70,42,3,45,64,0,39,112,105,30,124,88,76,39,20,33,4,4,25,2,20,0,12,1,64,112,23,66,6,44,1,15,0,28,0,10,0,40,2,25,1,36,27,54,142,39,24,8,20,70,7,0,5,47,2,0,39,17,5,41,6,36,93,132,15,52,40,0,85,69,1,2,54,38,0,41,89,12,0,106,99,77,7,28,112,84,40,38,59,63,68,23,15,1,7,45,0,0,1,5,0,39,54,19,68,106,2,73,3,10,0,31,0,17,5,93,179,34,65,76,81,46,1,119,33,7,0,3,7,43,43,105,24,95,74,88,22,6,71,133,0,5,103,8,0,31,29,0,31,135,23,46,199,27,34,34,0,0,6,1,48,7,95,17,54,65,42,141,11,45,21,2,30,0,16,9,19,1,37,45,62,59,0,7,88,0,0,77,2,0,32,101,3,0,85,94,35,56,18,90,80,25,4,106,85,9,81,107,43,4,157,41,9,0,70,114,35,72,10,63,148,22,127,32,0,0,13,39,0,0,1,21,51,35,135,120,155,16,6,12,1,4,0,25,1,1,0,3,23,0,8,112,77,94,69,12,41,50,60,20,35,116,77,93,28,47,107,75,128,37,15,53,19,0,2,103,21,1,0,69,2,0,0,69,1,0,64,22,22,131,23,45,93,134,34,9,68,104,2,0,36,16,0,13,138,46,0,0,67,15,0,17,53,8,69,64,138,88,60,108,17,105,18,7,0,30,30,6,106,26,4,14,8,0,18,1,4,3,64,7,38,113,99,123,13,25,0,14,2,4,0,5,2,23,8,134,65,6,23,45,83,107,4,12,0,1,19,30,6,1,7,62,6,0,21,49,0,8,23,55,16,87,57,9,6,15,37,10,2,1,4,0,13,6,6,0,7,18,33,49,71,40,2,44,63,0,35,114,116,34,123,94,75,37,21,36,2,5,34,1,24,0,9,1,76,120,17,66,3,30,0,20,0,34,0,8,0,35,1,23,0,38,32,52,139,41,24,4,19,72,6,0,5,46,3,0,50,9,4,44,4,36,92,132,18,52,43,1,83,70,0,2,58,38,0,46,92,11,0,111,103,76,8,30,116,86,31,48,64,73,49,40,4,1,5,46,0,0,0,6,0,34,59,20,68,102,4,77,4,5,0,27,0,16,3,131,185,30,73,59,76,52,5,110,35,4,0,12,6,40,45,104,24,95,64,87,24,5,72,115,0,19,102,3,0,32,36,0,38,157,35,41,83,32,46,0,0,8,1,45,9,88,19,52,63,34,134,14,50,27,2,26,0,18,17,27,2,61,41,58,51,0,6,90,0,0,67,6,0,33,104,2,0,82,96,34,52,8,92,93,13,4,114,71,12,66,105,36,0,100,46,14,1,80,100,32,76,3,66,140,27,110,37,1,0,12,39,0,0,0,18,43,34,162,126,172,18,11,12,0,3,0,26,1,1,0,2,26,0,11,116